Protein AF-0000000079819225 (afdb_homodimer)

Secondary structure (DSSP, 8-state):
-HHHHHHHHHHHHTSHHHHTS-HHHHHHHHHH-EEEEE-TT-EEE-TTPPP-EEEEEEESEEEEEETT----EEEETT-EESHHHHHH-PPP-EEEEESSSEEEEEEEHHHHHHHHHH-HHHHIIIIIHHHHHHHHH---GGGGG--EEEEEEESSTTS-HHHHHHHHHHHHGGGS-EEEE-HHHHHHHHT-TTGGG--TTSTTHHHHHHHHHHHHHH-SEEEEE--SS--HHHHHHHHH-SEEEEEEETTS--S--HHHHHHHH-TTGGGSEEEEEEEE-TT-SS---HHHHHTTS--SEEEEEETT-HHHHHHHHHHHTT-EEEEEE---GGGGGHHHHHHHHHHHTT----EEEEETHHHHHHHHHHTT--HHHHHHHHHHH-----B--TTS-SB--HHHHHHHHHHHTT-BGGGSSS-EEEEEEETTTTEEEEE-SSBHHHHHHHHT--TTTS--EEETTEEEEEGGGT-SS-HHHHHHSTTEEEEEEE---S--TT-------S---HHHHHHHHH-SS------SPPHHHHHHHHHHHHTHHHHHHHHHTSSEEE----TTS-TT-GGGHHHHHHHHHHHHHHHHHHS--HHHHSSTTS---/-HHHHHHHHHHHHTSHHHHTS-HHHHHHHHHH-EEEEE-TT-EEE-TTPPP-EEEEEEES-EEEEETT----EEE-TT-EESHHHHHH-PPP-EEEEESSSEEEEEEEHHHHHHHHHH-HHHHIIIIIHHHHHHHHH---GGGGG--EEEEEEESSTTS-HHHHHHHHHHHHGGGS-EEEE-HHHHHHHHT-TTGGG--TTSTTHHHHHHHHHHHHHH-SEEEEE--SS--HHHHHHHHH-SEEEEEEETTS--S--HHHHHHHH-TTGGGSEEEEEEEE-TT-SS---HHHHHTTS--SEEEEEETT-HHHHHHHHHHHTT-EEEEEE---GGGGGHHHHHHHHHHHTT----EEEEETHHHHHHHHHHTT--HHHHHHHHHHH-----B--TTS-SB--HHHHHHHHHHHTT-BGGGSSS-EEEEEEETTTTEEEEE-SSBHHHHHHHHT--TTTS--EEETTEEEEEGGGT-SS-HHHHHHSTTEEEEEEE------TT-------S---HHHHHHHHH-SS------SPPHHHHHHHHHHHHTHHHHHHHHHTSSEEE----TTS-TT-GGGHHHHHHHHHHHHHHHHHHS--HHHHSSTTS---

Solvent-accessible surface area (backbone atoms only — not comparable to full-atom values): 61076 Å² total; per-residue (Å²): 112,65,65,57,48,52,51,46,50,55,55,43,48,72,11,76,60,46,43,77,44,54,68,70,57,43,51,55,50,56,71,56,46,41,82,44,82,36,51,21,58,38,70,79,42,48,57,69,36,76,53,54,43,29,36,34,28,69,37,48,32,35,35,36,32,39,72,97,42,86,66,65,46,61,45,33,56,45,37,72,48,52,55,64,21,68,57,58,66,42,51,29,63,35,28,30,28,24,34,16,47,21,34,30,33,36,34,40,47,66,56,49,52,52,46,30,71,74,36,34,68,60,42,38,52,50,53,48,24,53,50,44,51,31,48,69,66,64,53,73,73,70,60,74,72,53,57,46,34,36,18,40,32,41,47,46,88,81,39,63,51,69,62,49,50,50,51,40,49,56,33,39,39,63,79,34,57,58,44,79,39,34,60,66,52,43,14,60,73,69,71,34,87,60,58,47,50,49,50,84,84,40,82,61,33,64,57,51,52,50,51,54,50,49,50,52,73,74,27,43,28,38,38,28,48,40,53,65,54,82,41,49,37,26,53,47,33,56,41,66,16,54,29,41,36,35,34,33,48,47,87,51,81,59,66,78,33,72,48,56,51,49,38,72,67,33,72,36,46,62,55,34,44,31,31,38,39,32,37,39,62,65,84,65,74,62,56,59,60,40,62,62,50,45,70,86,45,85,59,78,47,77,44,57,29,40,54,91,36,66,66,34,33,36,50,53,30,28,31,72,70,40,50,13,29,27,37,29,30,12,19,26,49,31,38,19,37,16,53,44,13,35,53,41,38,33,53,75,60,50,51,74,74,51,28,36,29,19,8,21,35,11,22,56,54,45,50,43,42,28,52,68,42,51,46,68,55,44,51,54,53,49,63,70,37,66,69,72,87,56,71,42,47,68,47,41,12,38,17,19,31,53,56,60,51,50,25,39,42,71,74,40,51,86,40,41,33,60,28,32,66,28,58,46,35,34,27,20,22,25,62,24,74,39,40,75,35,79,38,57,60,50,54,41,27,58,46,42,53,21,8,51,8,38,78,53,49,25,30,48,28,59,55,97,74,32,41,23,21,20,4,36,50,64,45,32,53,52,48,68,64,47,58,66,36,85,23,38,63,40,35,37,36,39,46,48,39,72,66,54,74,76,52,78,52,58,86,52,60,58,50,48,49,23,60,55,48,53,45,35,73,64,39,84,80,50,72,72,68,73,48,56,65,41,29,70,56,50,50,53,44,52,36,31,35,47,26,37,66,58,43,53,54,38,50,72,72,41,68,37,70,42,63,48,90,52,75,90,55,52,55,80,43,58,85,43,42,68,61,32,17,49,45,14,23,51,48,46,46,49,36,59,71,77,60,52,50,70,69,72,71,44,71,68,70,68,40,83,111,115,65,65,57,49,51,51,46,50,55,55,44,47,72,10,76,60,46,44,78,44,54,68,70,56,44,52,55,51,57,70,56,45,42,81,44,83,36,51,21,56,39,70,80,43,47,56,68,36,76,54,54,42,29,35,34,28,67,36,49,33,33,34,36,33,39,70,96,42,85,68,65,46,60,45,33,56,46,37,72,47,52,56,64,21,67,57,59,68,41,51,29,62,36,27,30,27,22,34,17,46,21,35,30,33,36,35,40,47,67,56,50,53,51,45,31,70,74,36,35,68,60,44,39,53,51,54,49,23,53,52,44,52,31,50,71,66,64,53,72,74,72,58,74,73,55,55,47,32,35,17,39,32,39,47,47,87,81,38,64,51,67,62,50,50,49,50,39,50,56,31,39,40,64,79,35,57,59,46,78,41,33,61,67,52,43,14,59,74,69,70,34,88,60,59,47,50,49,51,83,83,40,83,61,33,63,56,51,52,50,50,53,49,48,50,51,71,75,26,43,28,36,37,28,47,38,52,66,53,82,40,50,36,25,53,48,32,56,41,66,16,56,30,41,36,34,34,33,48,46,86,51,81,60,67,77,33,71,47,56,50,48,40,72,67,33,74,36,47,62,55,35,44,31,32,38,38,32,37,39,62,66,84,64,76,63,55,60,61,40,64,64,50,47,70,85,45,86,59,77,48,78,45,58,30,39,54,91,37,65,67,34,32,35,50,51,30,28,30,72,69,40,51,13,29,27,38,28,30,11,18,25,47,30,39,19,38,16,52,42,12,35,53,40,38,33,53,76,60,49,50,74,75,52,27,37,26,20,7,21,35,11,22,56,55,46,51,42,42,28,53,68,42,52,45,68,55,41,50,54,53,49,63,69,37,65,68,71,86,56,73,42,48,68,48,41,12,37,17,19,30,53,55,60,51,51,24,38,42,70,75,40,50,86,40,41,34,60,26,32,66,28,58,45,35,33,26,19,23,25,61,22,70,37,42,76,35,78,38,57,59,51,53,41,28,57,48,40,54,22,7,50,9,38,76,52,49,25,29,48,28,58,54,97,73,32,40,23,22,21,5,36,49,63,45,31,53,53,48,69,63,47,60,66,36,86,23,38,61,40,35,36,37,39,45,47,40,72,68,54,74,78,54,78,53,59,84,51,61,59,50,48,49,22,60,54,48,52,45,34,73,65,37,85,78,48,68,70,68,73,48,56,66,40,29,69,56,50,51,51,42,51,37,31,35,45,25,38,66,58,43,53,52,38,53,72,70,41,68,38,72,42,64,46,90,53,75,88,56,51,55,78,43,58,86,44,42,68,60,32,17,48,44,15,22,51,47,45,46,49,37,59,70,74,59,53,50,69,66,72,71,43,70,66,70,66,37,86,112

Sequence (1218 aa):
MTASTDRLHDLLRRTGVFGGLAPSVLDEVVAELELVPLDSGDIVMAVGEEPDALYVIVSGRLGISPAGDTNRISSGRGQTVGELGLLTGEPRTATVQALRDTLVARLSRDAFGALLRRHPEAMVQHFAAPIITRLRTGSDDADRTAGLVVALVPADATVPQRDVSEALVRALATFGPTVHLDRDRVDAQLGSSGIASITREDPRNDDLVLWLNEQEASDAIVCYEADPQLTPWTKRCLRQADLVLVVAAAESSPEPGPVERWLAEDPGSRRSDRAVLLIHPPGTAGARWTSRWTAPRDLRACYHARRGSDEDYLRVARLLTGHGVGLVLSGGGARALAHIGVIRALAEAGVPVDAVAAVSGGAIVAGLLAMGHDADAITARARAAIDRIDYTLPVHALTSGRNWTNSMRTLFGRTAIEDLWIPFTCHSANLSEGRAEVHASGSLMHAVRASTAIPGLLPPVFHDGDVLVDGGLVDNLPTARMRAMPGIERVIAVDVGSADPDWVVPPFDYSLSGWGSLWQRLSPWERTATSAPRLAETLMRSISITNTATTKDAAGRVDWYLRPPVEGFGLLDFAAIGELAAVGHASTREQLIETPPRFLATHALGSSLMTASTDRLHDLLRRTGVFGGLAPSVLDEVVAELELVPLDSGDIVMAVGEEPDALYVIVSGRLGISPAGDTNRISSGRGQTVGELGLLTGEPRTATVQALRDTLVARLSRDAFGALLRRHPEAMVQHFAAPIITRLRTGSDDADRTAGLVVALVPADATVPQRDVSEALVRALATFGPTVHLDRDRVDAQLGSSGIASITREDPRNDDLVLWLNEQEASDAIVCYEADPQLTPWTKRCLRQADLVLVVAAAESSPEPGPVERWLAEDPGSRRSDRAVLLIHPPGTAGARWTSRWTAPRDLRACYHARRGSDEDYLRVARLLTGHGVGLVLSGGGARALAHIGVIRALAEAGVPVDAVAAVSGGAIVAGLLAMGHDADAITARARAAIDRIDYTLPVHALTSGRNWTNSMRTLFGRTAIEDLWIPFTCHSANLSEGRAEVHASGSLMHAVRASTAIPGLLPPVFHDGDVLVDGGLVDNLPTARMRAMPGIERVIAVDVGSADPDWVVPPFDYSLSGWGSLWQRLSPWERTATSAPRLAETLMRSISITNTATTKDAAGRVDWYLRPPVEGFGLLDFAAIGELAAVGHASTREQLIETPPRFLATHALGSSL

Foldseek 3Di:
DVVVLVVQLVLQCPAPLLVPDDPVLSVLQSVQKDKDKDFFFDWPDAFPAFQWKKKAWSAAKKWKAFPPDPDIDMFGHRDMPRLVCLVPVDTDGIIIGGLFTTMMIIHTSVNLVVSCVVPVVSSCVRRVVVVVVCVVVVDPVRPQQQAFQEEEEEQAPPDPQVLLLVLLQVLLPLQWDEDEDEQVNLCVVVVHRCPLQDACPDPCNVVSVVVVRVVSVVIRYYYYYADNDDTSNNVVSLRRGLEYEYEYALVDQLDGGPSVVCLCPDSNSVRHAYEYEYEYEPPDQWFDNLCRNPVVDDHLYYAYDYPPDSVRSNLVSLLSSLNAEEEWQFDQFLLSLQVLLQQQQCVVLVNDHQEYEAFASVLLLRLLVQSPDHSVRSLVLLVVLDDDFAADPQPQARGACVSVLSSLCSRQPADWQSTGNHFYWYWWAWPPVGGIDIDRTGGSSLRNSLQNAQGRHHGWDDDPNTTIHHRLLPERTPLVVVVPRRSHDAYEYEDALADDPDDDFDDDDPDDDPVVQVCCVVPPPNVPRRSDDDPVRVSSVVSNVSCVVVVVVSQVPGQHYHYFPSNVDDSNPNVCSVVSNVSSNVRSNVCCPPPNGPVSVPCNSSGPD/DVVVLVVQLVLQCPAPLLVPDDPVLSVLQSVQKDKDKDFFFDWPDAFPAFQWKKKAWSAAKKWKAFPPDPDIDMFGHRDMPRLVCLVPVGTDGIIIGGLFTTMMIIHTSVNLVVSCVVPVVSSCVRRVVVVVVCVVVVDPVRPQQQAFQEEEEEQDPPDPQVQLLVLLQVLLPLQWFEDEDEQVVLCVVVVHRCPLQDACPDPCNVVSVVVVRVVSVVIRYYYYYADNDDTSNNVVSLRRGLEYEYEYALPDQLDGGPSVVCLCPDSNSVRHAYEYEYEYEPPDQWFDNLCRNPVVDDHLYYAYDYPPDSVRSNLVSLLSSLNAEEEWQFDQFLLSLQVLLQQQQCVVLVNDHQEYEAFASVLLLRLLVQSPDHSVRSLVLLVVLDDDFAADPQPQARGACPSVLSSLCSRQPADWQSTGNHFYWYWWAWPPVGGIDIDRTGGSSLRNSLQNAQGRHHGWDDDPRTTIHHRLQPERTPLVVVVPRRSHDAYEYEDALADDPDDDFDDDDPDDDPVVQVCCVVPPPNVPRRSDDDPVRVSSVVSNVSCVVVVVVSQVPGQHYHYFPSNVDDSNPNVCSVVSNVSSNVRSNVCCPPPNGPVSVPCNSSGPD

Nearest PDB structures (foldseek):
  8pd3-assembly1_A  TM=9.005E-01  e=4.973E-09  Strongylocentrotus purpuratus
  2ptm-assembly1_A  TM=9.177E-01  e=1.693E-08  Strongylocentrotus purpuratus
  3of1-assembly1_A  TM=8.190E-01  e=6.213E-09  Saccharomyces cerevisiae
  4ku7-assembly1_A  TM=9.312E-01  e=1.006E-07  Homo sapiens
  8jec-assembly1_D  TM=5.031E-01  e=6.810E-08  Arabidopsis thaliana

Radius of gyration: 35.1 Å; Cα contacts (8 Å, |Δi|>4): 2640; chains: 2; bounding box: 95×93×70 Å

pLDDT: mean 85.33, std 12.83, range [32.72, 98.62]

InterPro domains:
  IPR000595 Cyclic nucleotide-binding domain [PF00027] (38-119)
  IPR000595 Cyclic nucleotide-binding domain [PS50042] (17-116)
  IPR000595 Cyclic nucleotide-binding domain [SM00100] (17-131)
  IPR000595 Cyclic nucleotide-binding domain [cd00038] (17-125)
  IPR002641 Patatin-like phospholipase domain [PF01734] (327-479)
  IPR002641 Patatin-like phospholipase domain [PS51635] (327-483)
  IPR014710 RmlC-like jelly roll fold [G3DSA:2.60.120.10] (2-142)
  IPR016035 Acyl transferase/acyl hydrolase/lysophospholipase [SSF52151] (325-590)
  IPR018488 Cyclic nucleotide-binding, conserved site [PS00889] (81-98)
  IPR018490 Cyclic nucleotide-binding domain superfamily [SSF51206] (5-125)
  IPR050301 Neuropathy target esterase [PTHR14226] (75-592)
  IPR056556 Lysophospholipase NTE1-like, P-loop domain [PF24179] (150-297)

Structure (mmCIF, N/CA/C/O backbone):
data_AF-0000000079819225-model_v1
#
loop_
_entity.id
_entity.type
_entity.pdbx_description
1 polymer 'UPF0028 protein YchK'
#
loop_
_atom_site.group_PDB
_atom_site.id
_atom_site.type_symbol
_atom_site.label_atom_id
_atom_site.label_alt_id
_atom_site.label_comp_id
_atom_site.label_asym_id
_atom_site.label_entity_id
_atom_site.label_seq_id
_atom_site.pdbx_PDB_ins_code
_atom_site.Cartn_x
_atom_site.Cartn_y
_atom_site.Cartn_z
_atom_site.occupancy
_atom_site.B_iso_or_equiv
_atom_site.auth_seq_id
_atom_site.auth_comp_id
_atom_site.auth_asym_id
_atom_site.auth_atom_id
_atom_site.pdbx_PDB_model_num
ATOM 1 N N . MET A 1 1 ? -39.906 -32.312 -10.914 1 39.53 1 MET A N 1
ATOM 2 C CA . MET A 1 1 ? -39.938 -30.922 -10.492 1 39.53 1 MET A CA 1
ATOM 3 C C . MET A 1 1 ? -39.625 -30.797 -9.008 1 39.53 1 MET A C 1
ATOM 5 O O . MET A 1 1 ? -38.844 -29.922 -8.617 1 39.53 1 MET A O 1
ATOM 9 N N . THR A 1 2 ? -40.188 -31.891 -8.297 1 48.28 2 THR A N 1
ATOM 10 C CA . THR A 1 2 ? -40.031 -31.922 -6.844 1 48.28 2 THR A CA 1
ATOM 11 C C . THR A 1 2 ? -38.625 -32.344 -6.441 1 48.28 2 THR A C 1
ATOM 13 O O . THR A 1 2 ? -38.031 -31.766 -5.531 1 48.28 2 THR A O 1
ATOM 16 N N . ALA A 1 3 ? -38.094 -33.281 -7.188 1 51.16 3 ALA A N 1
ATOM 17 C CA . ALA A 1 3 ? -36.781 -33.781 -6.848 1 51.16 3 ALA A CA 1
ATOM 18 C C . ALA A 1 3 ? -35.688 -32.719 -7.094 1 51.16 3 ALA A C 1
ATOM 20 O O . ALA A 1 3 ? -34.781 -32.594 -6.301 1 51.16 3 ALA A O 1
ATOM 21 N N . SER A 1 4 ? -36.031 -31.953 -8.094 1 62.12 4 SER A N 1
ATOM 22 C CA . SER A 1 4 ? -35.094 -30.891 -8.43 1 62.12 4 SER A CA 1
ATOM 23 C C . SER A 1 4 ? -35.094 -29.797 -7.371 1 62.12 4 SER A C 1
ATOM 25 O O . SER A 1 4 ? -34.031 -29.297 -6.984 1 62.12 4 SER A O 1
ATOM 27 N N . THR A 1 5 ? -36.312 -29.609 -6.844 1 66.94 5 THR A N 1
ATOM 28 C CA . THR A 1 5 ? -36.438 -28.578 -5.828 1 66.94 5 THR A CA 1
ATOM 29 C C . THR A 1 5 ? -35.781 -29.016 -4.516 1 66.94 5 THR A C 1
ATOM 31 O O . THR A 1 5 ? -35.156 -28.219 -3.828 1 66.94 5 THR A O 1
ATOM 34 N N . ASP A 1 6 ? -36 -30.344 -4.258 1 73.62 6 ASP A N 1
ATOM 35 C CA . ASP A 1 6 ? -35.406 -30.875 -3.035 1 73.62 6 ASP A CA 1
ATOM 36 C C . ASP A 1 6 ? -33.875 -30.844 -3.109 1 73.62 6 ASP A C 1
ATOM 38 O O . ASP A 1 6 ? -33.188 -30.516 -2.131 1 73.62 6 ASP A O 1
ATOM 42 N N . ARG A 1 7 ? -33.438 -31.188 -4.281 1 73.69 7 ARG A N 1
ATOM 43 C CA . ARG A 1 7 ? -32 -31.172 -4.461 1 73.69 7 ARG A CA 1
ATOM 44 C C . ARG A 1 7 ? -31.453 -29.75 -4.359 1 73.69 7 ARG A C 1
ATOM 46 O O . ARG A 1 7 ? -30.391 -29.531 -3.771 1 73.69 7 ARG A O 1
ATOM 53 N N . LEU A 1 8 ? -32.281 -28.875 -4.816 1 73.5 8 LEU A N 1
ATOM 54 C CA . LEU A 1 8 ? -31.875 -27.469 -4.742 1 73.5 8 LEU A CA 1
ATOM 55 C C . LEU A 1 8 ? -31.844 -27 -3.293 1 73.5 8 LEU A C 1
ATOM 57 O O . LEU A 1 8 ? -30.906 -26.297 -2.889 1 73.5 8 LEU A O 1
ATOM 61 N N . HIS A 1 9 ? -32.875 -27.391 -2.6 1 76.69 9 HIS A N 1
ATOM 62 C CA . HIS A 1 9 ? -32.938 -27.031 -1.188 1 76.69 9 HIS A CA 1
ATOM 63 C C . HIS A 1 9 ? -31.734 -27.547 -0.425 1 76.69 9 HIS A C 1
ATOM 65 O O . HIS A 1 9 ? -31.125 -26.812 0.358 1 76.69 9 HIS A O 1
ATOM 71 N N . ASP A 1 10 ? -31.422 -28.672 -0.686 1 75.62 10 ASP A N 1
ATOM 72 C CA . ASP A 1 10 ? -30.297 -29.281 -0.003 1 75.62 10 ASP A CA 1
ATOM 73 C C . ASP A 1 10 ? -28.984 -28.594 -0.381 1 75.62 10 ASP A C 1
ATOM 75 O O . ASP A 1 10 ? -28.125 -28.359 0.473 1 75.62 10 ASP A O 1
ATOM 79 N N . LEU A 1 11 ? -28.922 -28.25 -1.575 1 73.69 11 LEU A N 1
ATOM 80 C CA . LEU A 1 11 ? -27.719 -27.578 -2.064 1 73.69 11 LEU A CA 1
ATOM 81 C C . LEU A 1 11 ? -27.562 -26.203 -1.429 1 73.69 11 LEU A C 1
ATOM 83 O O . LEU A 1 11 ? -26.453 -25.828 -1.021 1 73.69 11 LEU A O 1
ATOM 87 N N . LEU A 1 12 ? -28.656 -25.5 -1.232 1 75.06 12 LEU A N 1
ATOM 88 C CA . LEU A 1 12 ? -28.609 -24.141 -0.714 1 75.06 12 LEU A CA 1
ATOM 89 C C . LEU A 1 12 ? -28.359 -24.141 0.792 1 75.06 12 LEU A C 1
ATOM 91 O O . LEU A 1 12 ? -27.719 -23.234 1.319 1 75.06 12 LEU A O 1
ATOM 95 N N . ARG A 1 13 ? -28.844 -25.109 1.396 1 75.12 13 ARG A N 1
ATOM 96 C CA . ARG A 1 13 ? -28.656 -25.219 2.84 1 75.12 13 ARG A CA 1
ATOM 97 C C . ARG A 1 13 ? -27.188 -25.375 3.199 1 75.12 13 ARG A C 1
ATOM 99 O O . ARG A 1 13 ? -26.766 -25.047 4.312 1 75.12 13 ARG A O 1
ATOM 106 N N . ARG A 1 14 ? -26.5 -25.812 2.301 1 69.5 14 ARG A N 1
ATOM 107 C CA . ARG A 1 14 ? -25.094 -26.109 2.559 1 69.5 14 ARG A CA 1
ATOM 108 C C . ARG A 1 14 ? -24.219 -24.875 2.283 1 69.5 14 ARG A C 1
ATOM 110 O O . ARG A 1 14 ? -23.016 -24.891 2.543 1 69.5 14 ARG A O 1
ATOM 117 N N . THR A 1 15 ? -24.938 -23.859 1.882 1 67.38 15 THR A N 1
ATOM 118 C CA . THR A 1 15 ? -24.156 -22.656 1.596 1 67.38 15 THR A CA 1
ATOM 119 C C . THR A 1 15 ? -24.062 -21.766 2.832 1 67.38 15 THR A C 1
ATOM 121 O O . THR A 1 15 ? -24.906 -21.844 3.729 1 67.38 15 THR A O 1
ATOM 124 N N . GLY A 1 16 ? -22.938 -21.031 2.967 1 65.25 16 GLY A N 1
ATOM 125 C CA . GLY A 1 16 ? -22.734 -20.156 4.102 1 65.25 16 GLY A CA 1
ATOM 126 C C . GLY A 1 16 ? -23.797 -19.078 4.234 1 65.25 16 GLY A C 1
ATOM 127 O O . GLY A 1 16 ? -24.234 -18.766 5.348 1 65.25 16 GLY A O 1
ATOM 128 N N . VAL A 1 17 ? -24.297 -18.578 3.148 1 67.88 17 VAL A N 1
ATOM 129 C CA . VAL A 1 17 ? -25.234 -17.453 3.174 1 67.88 17 VAL A CA 1
ATOM 130 C C . VAL A 1 17 ? -26.609 -17.938 3.631 1 67.88 17 VAL A C 1
ATOM 132 O O . VAL A 1 17 ? -27.281 -17.266 4.426 1 67.88 17 VAL A O 1
ATOM 135 N N . PHE A 1 18 ? -27 -19.172 3.221 1 74.12 18 PHE A N 1
ATOM 136 C CA . PHE A 1 18 ? -28.359 -19.609 3.477 1 74.12 18 PHE A CA 1
ATOM 137 C C . PHE A 1 18 ? -28.406 -20.578 4.648 1 74.12 18 PHE A C 1
ATOM 139 O O . PHE A 1 18 ? -29.484 -20.812 5.219 1 74.12 18 PHE A O 1
ATOM 146 N N . GLY A 1 19 ? -27.156 -21.094 4.875 1 71.5 19 GLY A N 1
ATOM 147 C CA . GLY A 1 19 ? -27.109 -22.062 5.945 1 71.5 19 GLY A CA 1
ATOM 148 C C . GLY A 1 19 ? -27.531 -21.5 7.289 1 71.5 19 GLY A C 1
ATOM 149 O O . GLY A 1 19 ? -28.031 -22.234 8.148 1 71.5 19 GLY A O 1
ATOM 150 N N . GLY A 1 20 ? -27.438 -20.219 7.52 1 75 20 GLY A N 1
ATOM 151 C CA . GLY A 1 20 ? -27.766 -19.625 8.805 1 75 20 GLY A CA 1
ATOM 152 C C . GLY A 1 20 ? -29.203 -19.125 8.883 1 75 20 GLY A C 1
ATOM 153 O O . GLY A 1 20 ? -29.656 -18.688 9.945 1 75 20 GLY A O 1
ATOM 154 N N . LEU A 1 21 ? -29.953 -19.391 7.875 1 82.69 21 LEU A N 1
ATOM 155 C CA . LEU A 1 21 ? -31.344 -18.938 7.867 1 82.69 21 LEU A CA 1
ATOM 156 C C . LEU A 1 21 ? -32.25 -19.938 8.555 1 82.69 21 LEU A C 1
ATOM 158 O O . LEU A 1 21 ? -32.062 -21.156 8.438 1 82.69 21 LEU A O 1
ATOM 162 N N . ALA A 1 22 ? -33.25 -19.391 9.273 1 85.44 22 ALA A N 1
ATOM 163 C CA . ALA A 1 22 ? -34.281 -20.281 9.797 1 85.44 22 ALA A CA 1
ATOM 164 C C . ALA A 1 22 ? -34.969 -21.047 8.664 1 85.44 22 ALA A C 1
ATOM 166 O O . ALA A 1 22 ? -35.156 -20.516 7.57 1 85.44 22 ALA A O 1
ATOM 167 N N . PRO A 1 23 ? -35.25 -22.234 8.977 1 83.56 23 PRO A N 1
ATOM 168 C CA . PRO A 1 23 ? -35.844 -23.094 7.938 1 83.56 23 PRO A CA 1
ATOM 169 C C . PRO A 1 23 ? -37.062 -22.453 7.262 1 83.56 23 PRO A C 1
ATOM 171 O O . PRO A 1 23 ? -37.219 -22.562 6.043 1 83.56 23 PRO A O 1
ATOM 174 N N . SER A 1 24 ? -37.812 -21.75 8.031 1 86.44 24 SER A N 1
ATOM 175 C CA . SER A 1 24 ? -39 -21.125 7.453 1 86.44 24 SER A CA 1
ATOM 176 C C . SER A 1 24 ? -38.625 -20.016 6.492 1 86.44 24 SER A C 1
ATOM 178 O O . SER A 1 24 ? -39.25 -19.859 5.426 1 86.44 24 SER A O 1
ATOM 180 N N . VAL A 1 25 ? -37.656 -19.297 6.84 1 88 25 VAL A N 1
ATOM 181 C CA . VAL A 1 25 ? -37.188 -18.203 6 1 88 25 VAL A CA 1
ATOM 182 C C . VAL A 1 25 ? -36.531 -18.766 4.734 1 88 25 VAL A C 1
ATOM 184 O O . VAL A 1 25 ? -36.781 -18.25 3.635 1 88 25 VAL A O 1
ATOM 187 N N . LEU A 1 26 ? -35.781 -19.891 4.914 1 87.38 26 LEU A N 1
ATOM 188 C CA . LEU A 1 26 ? -35.125 -20.516 3.773 1 87.38 26 LEU A CA 1
ATOM 189 C C . LEU A 1 26 ? -36.156 -21.016 2.758 1 87.38 26 LEU A C 1
ATOM 191 O O . LEU A 1 26 ? -35.969 -20.859 1.55 1 87.38 26 LEU A O 1
ATOM 195 N N . ASP A 1 27 ? -37.219 -21.5 3.277 1 87.88 27 ASP A N 1
ATOM 196 C CA . ASP A 1 27 ? -38.281 -21.984 2.404 1 87.88 27 ASP A CA 1
ATOM 197 C C . ASP A 1 27 ? -38.844 -20.828 1.562 1 87.88 27 ASP A C 1
ATOM 199 O O . ASP A 1 27 ? -39.094 -21 0.366 1 87.88 27 ASP A O 1
ATOM 203 N N . GLU A 1 28 ? -38.938 -19.75 2.174 1 89.44 28 GLU A N 1
ATOM 204 C CA . GLU A 1 28 ? -39.469 -18.594 1.461 1 89.44 28 GLU A CA 1
ATOM 205 C C . GLU A 1 28 ? -38.5 -18.062 0.431 1 89.44 28 GLU A C 1
ATOM 207 O O . GLU A 1 28 ? -38.875 -17.641 -0.659 1 89.44 28 GLU A O 1
ATOM 212 N N . VAL A 1 29 ? -37.281 -18.141 0.804 1 88 29 VAL A N 1
ATOM 213 C CA . VAL A 1 29 ? -36.25 -17.688 -0.116 1 88 29 VAL A CA 1
ATOM 214 C C . VAL A 1 29 ? -36.219 -18.594 -1.34 1 88 29 VAL A C 1
ATOM 216 O O . VAL A 1 29 ? -36.188 -18.125 -2.477 1 88 29 VAL A O 1
ATOM 219 N N . VAL A 1 30 ? -36.25 -19.891 -1.117 1 85.56 30 VAL A N 1
ATOM 220 C CA . VAL A 1 30 ? -36.156 -20.891 -2.186 1 85.56 30 VAL A CA 1
ATOM 221 C C . VAL A 1 30 ? -37.344 -20.75 -3.131 1 85.56 30 VAL A C 1
ATOM 223 O O . VAL A 1 30 ? -37.188 -20.891 -4.348 1 85.56 30 VAL A O 1
ATOM 226 N N . ALA A 1 31 ? -38.375 -20.438 -2.533 1 88 31 ALA A N 1
ATOM 227 C CA . ALA A 1 31 ? -39.594 -20.281 -3.328 1 88 31 ALA A CA 1
ATOM 228 C C . ALA A 1 31 ? -39.5 -19.109 -4.305 1 88 31 ALA A C 1
ATOM 230 O O . ALA A 1 31 ? -40.156 -19.094 -5.34 1 88 31 ALA A O 1
ATOM 231 N N . GLU A 1 32 ? -38.625 -18.219 -3.998 1 90.44 32 GLU A N 1
ATOM 232 C CA . GLU A 1 32 ? -38.469 -17.031 -4.828 1 90.44 32 GLU A CA 1
ATOM 233 C C . GLU A 1 32 ? -37.344 -17.188 -5.832 1 90.44 32 GLU A C 1
ATOM 235 O O . GLU A 1 32 ? -37.188 -16.344 -6.73 1 90.44 32 GLU A O 1
ATOM 240 N N . LEU A 1 33 ? -36.594 -18.312 -5.758 1 89.62 33 LEU A N 1
ATOM 241 C CA . LEU A 1 33 ? -35.406 -18.453 -6.582 1 89.62 33 LEU A CA 1
ATOM 242 C C . LEU A 1 33 ? -35.75 -19.047 -7.941 1 89.62 33 LEU A C 1
ATOM 244 O O . LEU A 1 33 ? -36.625 -19.906 -8.039 1 89.62 33 LEU A O 1
ATOM 248 N N . GLU A 1 34 ? -35.062 -18.609 -8.984 1 90.25 34 GLU A N 1
ATOM 249 C CA . GLU A 1 34 ? -35.125 -19.156 -10.336 1 90.25 34 GLU A CA 1
ATOM 250 C C . GLU A 1 34 ? -33.812 -19.781 -10.75 1 90.25 34 GLU A C 1
ATOM 252 O O . GLU A 1 34 ? -32.781 -19.109 -10.742 1 90.25 34 GLU A O 1
ATOM 257 N N . LEU A 1 35 ? -33.844 -21.094 -11.203 1 87.12 35 LEU A N 1
ATOM 258 C CA . LEU A 1 35 ? -32.594 -21.734 -11.664 1 87.12 35 LEU A CA 1
ATOM 259 C C . LEU A 1 35 ? -32.281 -21.328 -13.102 1 87.12 35 LEU A C 1
ATOM 261 O O . LEU A 1 35 ? -33.156 -21.375 -13.969 1 87.12 35 LEU A O 1
ATOM 265 N N . VAL A 1 36 ? -31.094 -20.938 -13.281 1 91.25 36 VAL A N 1
ATOM 266 C CA . VAL A 1 36 ? -30.656 -20.453 -14.586 1 91.25 36 VAL A CA 1
ATOM 267 C C . VAL A 1 36 ? -29.375 -21.172 -15 1 91.25 36 VAL A C 1
ATOM 269 O O . VAL A 1 36 ? -28.297 -20.906 -14.43 1 91.25 36 VAL A O 1
ATOM 272 N N . PRO A 1 37 ? -29.469 -22.094 -15.984 1 88.31 37 PRO A N 1
ATOM 273 C CA . PRO A 1 37 ? -28.234 -22.672 -16.516 1 88.31 37 PRO A CA 1
ATOM 274 C C . PRO A 1 37 ? -27.438 -21.688 -17.375 1 88.31 37 PRO A C 1
ATOM 276 O O . PRO A 1 37 ? -28.031 -20.906 -18.141 1 88.31 37 PRO A O 1
ATOM 279 N N . LEU A 1 38 ? -26.141 -21.688 -17.172 1 89.94 38 LEU A N 1
ATOM 280 C CA . LEU A 1 38 ? -25.234 -20.828 -17.938 1 89.94 38 LEU A CA 1
ATOM 281 C C . LEU A 1 38 ? -24.188 -21.656 -18.672 1 89.94 38 LEU A C 1
ATOM 283 O O . LEU A 1 38 ? -23.578 -22.578 -18.094 1 89.94 38 LEU A O 1
ATOM 287 N N . ASP A 1 39 ? -24.016 -21.359 -19.953 1 84.88 39 ASP A N 1
ATOM 288 C CA . ASP A 1 39 ? -22.906 -21.953 -20.688 1 84.88 39 ASP A CA 1
ATOM 289 C C . ASP A 1 39 ? -21.609 -21.219 -20.391 1 84.88 39 ASP A C 1
ATOM 291 O O . ASP A 1 39 ? -21.625 -20.047 -19.984 1 84.88 39 ASP A O 1
ATOM 295 N N . SER A 1 40 ? -20.578 -21.969 -20.594 1 82.88 40 SER A N 1
ATOM 296 C CA . SER A 1 40 ? -19.281 -21.312 -20.469 1 82.88 40 SER A CA 1
ATOM 297 C C . SER A 1 40 ? -19.203 -20.062 -21.328 1 82.88 40 SER A C 1
ATOM 299 O O . SER A 1 40 ? -19.609 -20.078 -22.5 1 82.88 40 SER A O 1
ATOM 301 N N . GLY A 1 41 ? -18.828 -18.922 -20.672 1 82.81 41 GLY A N 1
ATOM 302 C CA . GLY A 1 41 ? -18.672 -17.672 -21.406 1 82.81 41 GLY A CA 1
ATOM 303 C C . GLY A 1 41 ? -19.859 -16.75 -21.266 1 82.81 41 GLY A C 1
ATOM 304 O O . GLY A 1 41 ? -19.766 -15.555 -21.578 1 82.81 41 GLY A O 1
ATOM 305 N N . ASP A 1 42 ? -20.938 -17.281 -20.859 1 90.25 42 ASP A N 1
ATOM 306 C CA . ASP A 1 42 ? -22.125 -16.453 -20.703 1 90.25 42 ASP A CA 1
ATOM 307 C C . ASP A 1 42 ? -21.891 -15.344 -19.672 1 90.25 42 ASP A C 1
ATOM 309 O O . ASP A 1 42 ? -21.266 -15.578 -18.641 1 90.25 42 ASP A O 1
ATOM 313 N N . ILE A 1 43 ? -22.344 -14.156 -20.016 1 92.12 43 ILE A N 1
ATOM 314 C CA . ILE A 1 43 ? -22.281 -13.023 -19.094 1 92.12 43 ILE A CA 1
ATOM 315 C C . ILE A 1 43 ? -23.531 -12.969 -18.234 1 92.12 43 ILE A C 1
ATOM 317 O O . ILE A 1 43 ? -24.656 -12.945 -18.766 1 92.12 43 ILE A O 1
ATOM 321 N N . VAL A 1 44 ? -23.375 -13.031 -16.938 1 94 44 VAL A N 1
ATOM 322 C CA . VAL A 1 44 ? -24.469 -12.977 -15.977 1 94 44 VAL A CA 1
ATOM 323 C C . VAL A 1 44 ? -24.875 -11.523 -15.727 1 94 44 VAL A C 1
ATOM 325 O O . VAL A 1 44 ? -26.062 -11.219 -15.609 1 94 44 VAL A O 1
ATOM 328 N N . MET A 1 45 ? -23.859 -10.711 -15.602 1 94.12 45 MET A N 1
ATOM 329 C CA . MET A 1 45 ? -24.062 -9.273 -15.398 1 94.12 45 MET A CA 1
ATOM 330 C C . MET A 1 45 ? -22.859 -8.484 -15.891 1 94.12 45 MET A C 1
ATOM 332 O O . MET A 1 45 ? -21.734 -9.008 -15.945 1 94.12 45 MET A O 1
ATOM 336 N N . ALA A 1 46 ? -23.094 -7.219 -16.266 1 94.25 46 ALA A N 1
ATOM 337 C CA . ALA A 1 46 ? -22.047 -6.355 -16.797 1 94.25 46 ALA A CA 1
ATOM 338 C C . ALA A 1 46 ? -21.953 -5.051 -16.016 1 94.25 46 ALA A C 1
ATOM 340 O O . ALA A 1 46 ? -22.953 -4.539 -15.523 1 94.25 46 ALA A O 1
ATOM 341 N N . VAL A 1 47 ? -20.781 -4.547 -15.953 1 92.44 47 VAL A N 1
ATOM 342 C CA . VAL A 1 47 ? -20.516 -3.287 -15.273 1 92.44 47 VAL A CA 1
ATOM 343 C C . VAL A 1 47 ? -21.422 -2.191 -15.82 1 92.44 47 VAL A C 1
ATOM 345 O O . VAL A 1 47 ? -21.625 -2.088 -17.031 1 92.44 47 VAL A O 1
ATOM 348 N N . GLY A 1 48 ? -21.984 -1.355 -14.867 1 93.38 48 GLY A N 1
ATOM 349 C CA . GLY A 1 48 ? -22.797 -0.209 -15.266 1 93.38 48 GLY A CA 1
ATOM 350 C C . GLY A 1 48 ? -24.281 -0.523 -15.367 1 93.38 48 GLY A C 1
ATOM 351 O O . GLY A 1 48 ? -25.109 0.385 -15.375 1 93.38 48 GLY A O 1
ATOM 352 N N . GLU A 1 49 ? -24.578 -1.8 -15.445 1 94.5 49 GLU A N 1
ATOM 353 C CA . GLU A 1 49 ? -25.984 -2.191 -15.523 1 94.5 49 GLU A CA 1
ATOM 354 C C . GLU A 1 49 ? -26.719 -1.925 -14.211 1 94.5 49 GLU A C 1
ATOM 356 O O . GLU A 1 49 ? -26.078 -1.86 -13.148 1 94.5 49 GLU A O 1
ATOM 361 N N . GLU A 1 50 ? -28 -1.714 -14.328 1 95.44 50 GLU A N 1
ATOM 362 C CA . GLU A 1 50 ? -28.828 -1.589 -13.133 1 95.44 50 GLU A CA 1
ATOM 363 C C . GLU A 1 50 ? -28.953 -2.928 -12.406 1 95.44 50 GLU A C 1
ATOM 365 O O . GLU A 1 50 ? -29.156 -3.965 -13.039 1 95.44 50 GLU A O 1
ATOM 370 N N . PRO A 1 51 ? -28.781 -2.854 -11.125 1 94 51 PRO A N 1
ATOM 371 C CA . PRO A 1 51 ? -28.906 -4.105 -10.383 1 94 51 PRO A CA 1
ATOM 372 C C . PRO A 1 51 ? -30.328 -4.645 -10.383 1 94 51 PRO A C 1
ATOM 374 O O . PRO A 1 51 ? -31.25 -3.992 -9.875 1 94 51 PRO A O 1
ATOM 377 N N . ASP A 1 52 ? -30.562 -5.84 -10.945 1 95 52 ASP A N 1
ATOM 378 C CA . ASP A 1 52 ? -31.906 -6.371 -11.07 1 95 52 ASP A CA 1
ATOM 379 C C . ASP A 1 52 ? -32.062 -7.672 -10.281 1 95 52 ASP A C 1
ATOM 381 O O . ASP A 1 52 ? -33.188 -8.133 -10.055 1 95 52 ASP A O 1
ATOM 385 N N . ALA A 1 53 ? -30.953 -8.25 -9.945 1 95.56 53 ALA A N 1
ATOM 386 C CA . ALA A 1 53 ? -31.031 -9.516 -9.227 1 95.56 53 ALA A CA 1
ATOM 387 C C . ALA A 1 53 ? -29.703 -9.828 -8.531 1 95.56 53 ALA A C 1
ATOM 389 O O . ALA A 1 53 ? -28.688 -9.195 -8.805 1 95.56 53 ALA A O 1
ATOM 390 N N . LEU A 1 54 ? -29.797 -10.727 -7.57 1 93.25 54 LEU A N 1
ATOM 391 C CA . LEU A 1 54 ? -28.594 -11.398 -7.074 1 93.25 54 LEU A CA 1
ATOM 392 C C . LEU A 1 54 ? -28.594 -12.875 -7.445 1 93.25 54 LEU A C 1
ATOM 394 O O . LEU A 1 54 ? -29.656 -13.43 -7.785 1 93.25 54 LEU A O 1
ATOM 398 N N . TYR A 1 55 ? -27.406 -13.484 -7.469 1 92.44 55 TYR A N 1
ATOM 399 C CA . TYR A 1 55 ? -27.266 -14.859 -7.91 1 92.44 55 TYR A CA 1
ATOM 400 C C . TYR A 1 55 ? -26.5 -15.688 -6.875 1 92.44 55 TYR A C 1
ATOM 402 O O . TYR A 1 55 ? -25.531 -15.211 -6.289 1 92.44 55 TYR A O 1
ATOM 410 N N . VAL A 1 56 ? -26.984 -16.906 -6.742 1 87.56 56 VAL A N 1
ATOM 411 C CA . VAL A 1 56 ? -26.281 -17.906 -5.945 1 87.56 56 VAL A CA 1
ATOM 412 C C . VAL A 1 56 ? -25.734 -19 -6.859 1 87.56 56 VAL A C 1
ATOM 414 O O . VAL A 1 56 ? -26.453 -19.562 -7.676 1 87.56 56 VAL A O 1
ATOM 417 N N . ILE A 1 57 ? -24.5 -19.312 -6.707 1 87.88 57 ILE A N 1
ATOM 418 C CA . ILE A 1 57 ? -23.891 -20.344 -7.539 1 87.88 57 ILE A CA 1
ATOM 419 C C . ILE A 1 57 ? -24.219 -21.734 -6.977 1 87.88 57 ILE A C 1
ATOM 421 O O . ILE A 1 57 ? -23.766 -22.078 -5.887 1 87.88 57 ILE A O 1
ATOM 425 N N . VAL A 1 58 ? -24.969 -22.406 -7.746 1 82.75 58 VAL A N 1
ATOM 426 C CA . VAL A 1 58 ? -25.344 -23.766 -7.336 1 82.75 58 VAL A CA 1
ATOM 427 C C . VAL A 1 58 ? -24.234 -24.75 -7.695 1 82.75 58 VAL A C 1
ATOM 429 O O . VAL A 1 58 ? -23.859 -25.594 -6.883 1 82.75 58 VAL A O 1
ATOM 432 N N . SER A 1 59 ? -23.766 -24.625 -8.906 1 82.25 59 SER A N 1
ATOM 433 C CA . SER A 1 59 ? -22.609 -25.375 -9.406 1 82.25 59 SER A CA 1
ATOM 434 C C . SER A 1 59 ? -21.859 -24.594 -10.477 1 82.25 59 SER A C 1
ATOM 436 O O . SER A 1 59 ? -22.422 -23.719 -11.125 1 82.25 59 SER A O 1
ATOM 438 N N . GLY A 1 60 ? -20.562 -25 -10.547 1 83.88 60 GLY A N 1
ATOM 439 C CA . GLY A 1 60 ? -19.75 -24.312 -11.523 1 83.88 60 GLY A CA 1
ATOM 440 C C . GLY A 1 60 ? -18.938 -23.172 -10.922 1 83.88 60 GLY A C 1
ATOM 441 O O . GLY A 1 60 ? -18.562 -23.219 -9.75 1 83.88 60 GLY A O 1
ATOM 442 N N . ARG A 1 61 ? -18.516 -22.266 -11.898 1 85.81 61 ARG A N 1
ATOM 443 C CA . ARG A 1 61 ? -17.625 -21.203 -11.484 1 85.81 61 ARG A CA 1
ATOM 444 C C . ARG A 1 61 ? -17.875 -19.922 -12.289 1 85.81 61 ARG A C 1
ATOM 446 O O . ARG A 1 61 ? -18.094 -19.984 -13.5 1 85.81 61 ARG A O 1
ATOM 453 N N . LEU A 1 62 ? -17.938 -18.859 -11.508 1 88.25 62 LEU A N 1
ATOM 454 C CA . LEU A 1 62 ? -18.109 -17.547 -12.133 1 88.25 62 LEU A CA 1
ATOM 455 C C . LEU A 1 62 ? -16.844 -16.703 -11.984 1 88.25 62 LEU A C 1
ATOM 457 O O . LEU A 1 62 ? -16.203 -16.734 -10.93 1 88.25 62 LEU A O 1
ATOM 461 N N . GLY A 1 63 ? -16.469 -16.078 -13.094 1 86.25 63 GLY A N 1
ATOM 462 C CA . GLY A 1 63 ? -15.406 -15.094 -13.039 1 86.25 63 GLY A CA 1
ATOM 463 C C . GLY A 1 63 ? -15.914 -13.68 -12.812 1 86.25 63 GLY A C 1
ATOM 464 O O . GLY A 1 63 ? -16.906 -13.266 -13.406 1 86.25 63 GLY A O 1
ATOM 465 N N . ILE A 1 64 ? -15.391 -12.984 -11.82 1 88.94 64 ILE A N 1
ATOM 466 C CA . ILE A 1 64 ? -15.781 -11.617 -11.484 1 88.94 64 ILE A CA 1
ATOM 467 C C . ILE A 1 64 ? -14.688 -10.648 -11.922 1 88.94 64 ILE A C 1
ATOM 469 O O . ILE A 1 64 ? -13.539 -10.742 -11.477 1 88.94 64 ILE A O 1
ATOM 473 N N . SER A 1 65 ? -14.977 -9.719 -12.812 1 87.69 65 SER A N 1
ATOM 474 C CA . SER A 1 65 ? -14.047 -8.711 -13.312 1 87.69 65 SER A CA 1
ATOM 475 C C . SER A 1 65 ? -14.531 -7.305 -12.969 1 87.69 65 SER A C 1
ATOM 477 O O . SER A 1 65 ? -15.398 -6.758 -13.648 1 87.69 65 SER A O 1
ATOM 479 N N . PRO A 1 66 ? -13.992 -6.762 -11.844 1 83.94 66 PRO A N 1
ATOM 480 C CA . PRO A 1 66 ? -14.391 -5.395 -11.5 1 83.94 66 PRO A CA 1
ATOM 481 C C . PRO A 1 66 ? -14.031 -4.379 -12.586 1 83.94 66 PRO A C 1
ATOM 483 O O . PRO A 1 66 ? -13.172 -4.652 -13.422 1 83.94 66 PRO A O 1
ATOM 486 N N . ALA A 1 67 ? -14.648 -3.287 -12.523 1 77.19 67 ALA A N 1
ATOM 487 C CA . ALA A 1 67 ? -14.359 -2.229 -13.492 1 77.19 67 ALA A CA 1
ATOM 488 C C . ALA A 1 67 ? -12.914 -1.757 -13.375 1 77.19 67 ALA A C 1
ATOM 490 O O . ALA A 1 67 ? -12.438 -1.451 -12.281 1 77.19 67 ALA A O 1
ATOM 491 N N . GLY A 1 68 ? -12.195 -1.7 -14.391 1 62.94 68 GLY A N 1
ATOM 492 C CA . GLY A 1 68 ? -10.852 -1.14 -14.438 1 62.94 68 GLY A CA 1
ATOM 493 C C . GLY A 1 68 ? -9.789 -2.104 -13.953 1 62.94 68 GLY A C 1
ATOM 494 O O . GLY A 1 68 ? -8.594 -1.774 -13.953 1 62.94 68 GLY A O 1
ATOM 495 N N . ASP A 1 69 ? -10.227 -3.186 -13.273 1 60.94 69 ASP A N 1
ATOM 496 C CA . ASP A 1 69 ? -9.242 -4.109 -12.711 1 60.94 69 ASP A CA 1
ATOM 497 C C . ASP A 1 69 ? -9.117 -5.363 -13.57 1 60.94 69 ASP A C 1
ATOM 499 O O . ASP A 1 69 ? -10.125 -5.891 -14.055 1 60.94 69 ASP A O 1
ATOM 503 N N . THR A 1 70 ? -7.895 -5.609 -13.867 1 55.59 70 THR A N 1
ATOM 504 C CA . THR A 1 70 ? -7.594 -6.785 -14.68 1 55.59 70 THR A CA 1
ATOM 505 C C . THR A 1 70 ? -7.586 -8.047 -13.82 1 55.59 70 THR A C 1
ATOM 507 O O . THR A 1 70 ? -7.57 -9.164 -14.344 1 55.59 70 THR A O 1
ATOM 510 N N . ASN A 1 71 ? -7.652 -7.754 -12.43 1 54.03 71 ASN A N 1
ATOM 511 C CA . ASN A 1 71 ? -7.547 -8.969 -11.625 1 54.03 71 ASN A CA 1
ATOM 512 C C . ASN A 1 71 ? -8.898 -9.656 -11.469 1 54.03 71 ASN A C 1
ATOM 514 O O . ASN A 1 71 ? -9.82 -9.094 -10.875 1 54.03 71 ASN A O 1
ATOM 518 N N . ARG A 1 72 ? -9.07 -10.742 -12.133 1 65.81 72 ARG A N 1
ATOM 519 C CA . ARG A 1 72 ? -10.297 -11.531 -12.055 1 65.81 72 ARG A CA 1
ATOM 520 C C . ARG A 1 72 ? -10.297 -12.414 -10.812 1 65.81 72 ARG A C 1
ATOM 522 O O . ARG A 1 72 ? -9.305 -13.086 -10.523 1 65.81 72 ARG A O 1
ATOM 529 N N . ILE A 1 73 ? -11.336 -12.148 -9.969 1 75.56 73 ILE A N 1
ATOM 530 C CA . ILE A 1 73 ? -11.578 -13.094 -8.891 1 75.56 73 ILE A CA 1
ATOM 531 C C . ILE A 1 73 ? -12.68 -14.07 -9.289 1 75.56 73 ILE A C 1
ATOM 533 O O . ILE A 1 73 ? -13.438 -13.812 -10.234 1 75.56 73 ILE A O 1
ATOM 537 N N . SER A 1 74 ? -12.594 -15.266 -8.898 1 81.56 74 SER A N 1
ATOM 538 C CA . SER A 1 74 ? -13.625 -16.234 -9.227 1 81.56 74 SER A CA 1
ATOM 539 C C . SER A 1 74 ? -14.438 -16.625 -7.996 1 81.56 74 SER A C 1
ATOM 541 O O . SER A 1 74 ? -13.969 -16.484 -6.867 1 81.56 74 SER A O 1
ATOM 543 N N . SER A 1 75 ? -15.648 -16.938 -8.242 1 82.88 75 SER A N 1
ATOM 544 C CA . SER A 1 75 ? -16.562 -17.438 -7.227 1 82.88 75 SER A CA 1
ATOM 545 C C . SER A 1 75 ? -17.125 -18.797 -7.602 1 82.88 75 SER A C 1
ATOM 547 O O . SER A 1 75 ? -17.375 -19.078 -8.773 1 82.88 75 SER A O 1
ATOM 549 N N . GLY A 1 76 ? -17.156 -19.578 -6.543 1 81.62 76 GLY A N 1
ATOM 550 C CA . GLY A 1 76 ? -17.625 -20.938 -6.789 1 81.62 76 GLY A CA 1
ATOM 551 C C . GLY A 1 76 ? -18.891 -21.281 -6.02 1 81.62 76 GLY A C 1
ATOM 552 O O . GLY A 1 76 ? -19.594 -20.391 -5.555 1 81.62 76 GLY A O 1
ATOM 553 N N . ARG A 1 77 ? -19.203 -22.516 -5.91 1 79.12 77 ARG A N 1
ATOM 554 C CA . ARG A 1 77 ? -20.422 -23.062 -5.336 1 79.12 77 ARG A CA 1
ATOM 555 C C . ARG A 1 77 ? -20.703 -22.469 -3.963 1 79.12 77 ARG A C 1
ATOM 557 O O . ARG A 1 77 ? -19.812 -22.391 -3.123 1 79.12 77 ARG A O 1
ATOM 564 N N . GLY A 1 78 ? -21.984 -22.031 -3.814 1 77.88 78 GLY A N 1
ATOM 565 C CA . GLY A 1 78 ? -22.422 -21.547 -2.516 1 77.88 78 GLY A CA 1
ATOM 566 C C . GLY A 1 78 ? -22.234 -20.047 -2.342 1 77.88 78 GLY A C 1
ATOM 567 O O . GLY A 1 78 ? -22.797 -19.453 -1.425 1 77.88 78 GLY A O 1
ATOM 568 N N . GLN A 1 79 ? -21.531 -19.5 -3.18 1 81.12 79 GLN A N 1
ATOM 569 C CA . GLN A 1 79 ? -21.281 -18.062 -3.076 1 81.12 79 GLN A CA 1
ATOM 570 C C . GLN A 1 79 ? -22.312 -17.266 -3.85 1 81.12 79 GLN A C 1
ATOM 572 O O . GLN A 1 79 ? -23.031 -17.797 -4.699 1 81.12 79 GLN A O 1
ATOM 577 N N . THR A 1 80 ? -22.438 -15.984 -3.438 1 86.06 80 THR A N 1
ATOM 578 C CA . THR A 1 80 ? -23.406 -15.094 -4.066 1 86.06 80 THR A CA 1
ATOM 579 C C . THR A 1 80 ? -22.703 -13.969 -4.812 1 86.06 80 THR A C 1
ATOM 581 O O . THR A 1 80 ? -21.578 -13.602 -4.473 1 86.06 80 THR A O 1
ATOM 584 N N . VAL A 1 81 ? -23.328 -13.539 -5.867 1 89.31 81 VAL A N 1
ATOM 585 C CA . VAL A 1 81 ? -22.828 -12.383 -6.605 1 89.31 81 VAL A CA 1
ATOM 586 C C . VAL A 1 81 ? -23.984 -11.43 -6.902 1 89.31 81 VAL A C 1
ATOM 588 O O . VAL A 1 81 ? -25.141 -11.852 -7.039 1 89.31 81 VAL A O 1
ATOM 591 N N . GLY A 1 82 ? -23.719 -10.102 -6.832 1 90.5 82 GLY A N 1
ATOM 592 C CA . GLY A 1 82 ? -24.688 -9.094 -7.242 1 90.5 82 GLY A CA 1
ATOM 593 C C . GLY A 1 82 ? -25.469 -8.516 -6.082 1 90.5 82 GLY A C 1
ATOM 594 O O . GLY A 1 82 ? -26.391 -7.727 -6.289 1 90.5 82 GLY A O 1
ATOM 595 N N . GLU A 1 83 ? -25.203 -8.789 -4.887 1 88.44 83 GLU A N 1
ATOM 596 C CA . GLU A 1 83 ? -25.953 -8.336 -3.721 1 88.44 83 GLU A CA 1
ATOM 597 C C . GLU A 1 83 ? -25.734 -6.852 -3.459 1 88.44 83 GLU A C 1
ATOM 599 O O . GLU A 1 83 ? -26.625 -6.16 -2.971 1 88.44 83 GLU A O 1
ATOM 604 N N . LEU A 1 84 ? -24.531 -6.422 -3.725 1 88.44 84 LEU A N 1
ATOM 605 C CA . LEU A 1 84 ? -24.141 -5.055 -3.396 1 88.44 84 LEU A CA 1
ATOM 606 C C . LEU A 1 84 ? -25.078 -4.051 -4.051 1 88.44 84 LEU A C 1
ATOM 608 O O . LEU A 1 84 ? -25.609 -3.156 -3.381 1 88.44 84 LEU A O 1
ATOM 612 N N . GLY A 1 85 ? -25.328 -4.184 -5.309 1 89.62 85 GLY A N 1
ATOM 613 C CA . GLY A 1 85 ? -26.188 -3.254 -6.031 1 89.62 85 GLY A CA 1
ATOM 614 C C . GLY A 1 85 ? -27.609 -3.217 -5.5 1 89.62 85 GLY A C 1
ATOM 615 O O . GLY A 1 85 ? -28.266 -2.176 -5.547 1 89.62 85 GLY A O 1
ATOM 616 N N . LEU A 1 86 ? -28.062 -4.309 -5 1 90.5 86 LEU A N 1
ATOM 617 C CA . LEU A 1 86 ? -29.422 -4.371 -4.473 1 90.5 86 LEU A CA 1
ATOM 618 C C . LEU A 1 86 ? -29.516 -3.623 -3.146 1 90.5 86 LEU A C 1
ATOM 620 O O . LEU A 1 86 ? -30.578 -3.07 -2.822 1 90.5 86 LEU A O 1
ATOM 624 N N . LEU A 1 87 ? -28.453 -3.59 -2.447 1 88.75 87 LEU A N 1
ATOM 625 C CA . LEU A 1 87 ? -28.438 -2.947 -1.136 1 88.75 87 LEU A CA 1
ATOM 626 C C . LEU A 1 87 ? -28.172 -1.453 -1.263 1 88.75 87 LEU A C 1
ATOM 628 O O . LEU A 1 87 ? -28.766 -0.644 -0.555 1 88.75 87 LEU A O 1
ATOM 632 N N . THR A 1 88 ? -27.312 -1.053 -2.127 1 89.19 88 THR A N 1
ATOM 633 C CA . THR A 1 88 ? -26.859 0.331 -2.195 1 89.19 88 THR A CA 1
ATOM 634 C C . THR A 1 88 ? -27.609 1.097 -3.277 1 89.19 88 THR A C 1
ATOM 636 O O . THR A 1 88 ? -27.641 2.33 -3.27 1 89.19 88 THR A O 1
ATOM 639 N N . GLY A 1 89 ? -28.156 0.386 -4.184 1 88.69 89 GLY A N 1
ATOM 640 C CA . GLY A 1 89 ? -28.812 1.03 -5.305 1 88.69 89 GLY A CA 1
ATOM 641 C C . GLY A 1 89 ? -27.859 1.494 -6.383 1 88.69 89 GLY A C 1
ATOM 642 O O . GLY A 1 89 ? -28.281 2.062 -7.395 1 88.69 89 GLY A O 1
ATOM 643 N N . GLU A 1 90 ? -26.625 1.219 -6.223 1 89.75 90 GLU A N 1
ATOM 644 C CA . GLU A 1 90 ? -25.609 1.604 -7.207 1 89.75 90 GLU A CA 1
ATOM 645 C C . GLU A 1 90 ? -25.594 0.637 -8.383 1 89.75 90 GLU A C 1
ATOM 647 O O . GLU A 1 90 ? -25.969 -0.53 -8.25 1 89.75 90 GLU A O 1
ATOM 652 N N . PRO A 1 91 ? -25.172 1.13 -9.516 1 93.31 91 PRO A N 1
ATOM 653 C CA . PRO A 1 91 ? -25.016 0.226 -10.656 1 93.31 91 PRO A CA 1
ATOM 654 C C . PRO A 1 91 ? -23.969 -0.864 -10.406 1 93.31 91 PRO A C 1
ATOM 656 O O . PRO A 1 91 ? -23.172 -0.759 -9.469 1 93.31 91 PRO A O 1
ATOM 659 N N . ARG A 1 92 ? -24.125 -1.988 -11.312 1 94.06 92 ARG A N 1
ATOM 660 C CA . ARG A 1 92 ? -23.188 -3.104 -11.172 1 94.06 92 ARG A CA 1
ATOM 661 C C . ARG A 1 92 ? -21.75 -2.617 -11.211 1 94.06 92 ARG A C 1
ATOM 663 O O . ARG A 1 92 ? -21.391 -1.792 -12.055 1 94.06 92 ARG A O 1
ATOM 670 N N . THR A 1 93 ? -21 -3.098 -10.32 1 88.44 93 THR A N 1
ATOM 671 C CA . THR A 1 93 ? -19.625 -2.633 -10.172 1 88.44 93 THR A CA 1
ATOM 672 C C . THR A 1 93 ? -18.641 -3.613 -10.828 1 88.44 93 THR A C 1
ATOM 674 O O . THR A 1 93 ? -17.453 -3.328 -10.938 1 88.44 93 THR A O 1
A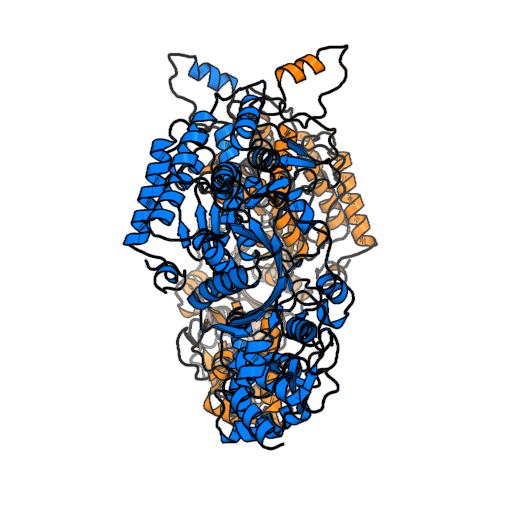TOM 677 N N . ALA A 1 94 ? -19.078 -4.836 -11.273 1 90.06 94 ALA A N 1
ATOM 678 C CA . ALA A 1 94 ? -18.234 -5.848 -11.891 1 90.06 94 ALA A CA 1
ATOM 679 C C . ALA A 1 94 ? -19 -6.637 -12.945 1 90.06 94 ALA A C 1
ATOM 681 O O . ALA A 1 94 ? -20.219 -6.758 -12.883 1 90.06 94 ALA A O 1
ATOM 682 N N . THR A 1 95 ? -18.219 -7.082 -13.922 1 92.25 95 THR A N 1
ATOM 683 C CA . THR A 1 95 ? -18.766 -8.031 -14.883 1 92.25 95 THR A CA 1
ATOM 684 C C . THR A 1 95 ? -18.547 -9.469 -14.414 1 92.25 95 THR A C 1
ATOM 686 O O . THR A 1 95 ? -17.453 -9.828 -13.969 1 92.25 95 THR A O 1
ATOM 689 N N . VAL A 1 96 ? -19.656 -10.227 -14.383 1 92.75 96 VAL A N 1
ATOM 690 C CA . VAL A 1 96 ? -19.594 -11.609 -13.938 1 92.75 96 VAL A CA 1
ATOM 691 C C . VAL A 1 96 ? -19.906 -12.547 -15.102 1 92.75 96 VAL A C 1
ATOM 693 O O . VAL A 1 96 ? -20.922 -12.383 -15.781 1 92.75 96 VAL A O 1
ATOM 696 N N . GLN A 1 97 ? -18.969 -13.492 -15.359 1 90.69 97 GLN A N 1
ATOM 697 C CA . GLN A 1 97 ? -19.078 -14.422 -16.484 1 90.69 97 GLN A CA 1
ATOM 698 C C . GLN A 1 97 ? -18.844 -15.859 -16.016 1 90.69 97 GLN A C 1
ATOM 700 O O . GLN A 1 97 ? -18.031 -16.109 -15.117 1 90.69 97 GLN A O 1
ATOM 705 N N . ALA A 1 98 ? -19.578 -16.797 -16.719 1 90.12 98 ALA A N 1
ATOM 706 C CA . ALA A 1 98 ? -19.375 -18.219 -16.422 1 90.12 98 ALA A CA 1
ATOM 707 C C . ALA A 1 98 ? -18.047 -18.703 -16.984 1 90.12 98 ALA A C 1
ATOM 709 O O . ALA A 1 98 ? -17.781 -18.562 -18.188 1 90.12 98 ALA A O 1
ATOM 710 N N . LEU A 1 99 ? -17.25 -19.281 -16.141 1 83.19 99 LEU A N 1
ATOM 711 C CA . LEU A 1 99 ? -15.945 -19.781 -16.578 1 83.19 99 LEU A CA 1
ATOM 712 C C . LEU A 1 99 ? -16.062 -21.188 -17.141 1 83.19 99 LEU A C 1
ATOM 714 O O . LEU A 1 99 ? -15.172 -21.656 -17.859 1 83.19 99 LEU A O 1
ATOM 718 N N . ARG A 1 100 ? -17.109 -21.844 -16.797 1 83.06 100 ARG A N 1
ATOM 719 C CA . ARG A 1 100 ? -17.547 -23.156 -17.297 1 83.06 100 ARG A CA 1
ATOM 720 C C . ARG A 1 100 ? -19.062 -23.297 -17.219 1 83.06 100 ARG A C 1
ATOM 722 O O . ARG A 1 100 ? -19.766 -22.328 -16.891 1 83.06 100 ARG A O 1
ATOM 729 N N . ASP A 1 101 ? -19.484 -24.438 -17.656 1 85.12 101 ASP A N 1
ATOM 730 C CA . ASP A 1 101 ? -20.922 -24.656 -17.469 1 85.12 101 ASP A CA 1
ATOM 731 C C . ASP A 1 101 ? -21.297 -24.5 -15.992 1 85.12 101 ASP A C 1
ATOM 733 O O . ASP A 1 101 ? -20.688 -25.109 -15.117 1 85.12 101 ASP A O 1
ATOM 737 N N . THR A 1 102 ? -22.25 -23.5 -15.758 1 87.94 102 THR A N 1
ATOM 738 C CA . THR A 1 102 ? -22.609 -23.078 -14.398 1 87.94 102 THR A CA 1
ATOM 739 C C . THR A 1 102 ? -24.125 -23.062 -14.219 1 87.94 102 THR A C 1
ATOM 741 O O . THR A 1 102 ? -24.859 -22.734 -15.148 1 87.94 102 THR A O 1
ATOM 744 N N . LEU A 1 103 ? -24.547 -23.5 -13.07 1 86.88 103 LEU A N 1
ATOM 745 C CA . LEU A 1 103 ? -25.938 -23.375 -12.656 1 86.88 103 LEU A CA 1
ATOM 746 C C . LEU A 1 103 ? -26.078 -22.359 -11.516 1 86.88 103 LEU A C 1
ATOM 748 O O . LEU A 1 103 ? -25.438 -22.516 -10.477 1 86.88 103 LEU A O 1
ATOM 752 N N . VAL A 1 104 ? -26.906 -21.312 -11.75 1 90.81 104 VAL A N 1
ATOM 753 C CA . VAL A 1 104 ? -27.094 -20.312 -10.711 1 90.81 104 VAL A CA 1
ATOM 754 C C . VAL A 1 104 ? -28.562 -20.219 -10.336 1 90.81 104 VAL A C 1
ATOM 756 O O . VAL A 1 104 ? -29.438 -20.578 -11.125 1 90.81 104 VAL A O 1
ATOM 759 N N . ALA A 1 105 ? -28.781 -19.812 -9.086 1 89 105 ALA A N 1
ATOM 760 C CA . ALA A 1 105 ? -30.109 -19.422 -8.625 1 89 105 ALA A CA 1
ATOM 761 C C . ALA A 1 105 ? -30.266 -17.906 -8.586 1 89 105 ALA A C 1
ATOM 763 O O . ALA A 1 105 ? -29.5 -17.219 -7.914 1 89 105 ALA A O 1
ATOM 764 N N . ARG A 1 106 ? -31.188 -17.422 -9.25 1 93.94 106 ARG A N 1
ATOM 765 C CA . ARG A 1 106 ? -31.422 -15.984 -9.398 1 93.94 106 ARG A CA 1
ATOM 766 C C . ARG A 1 106 ? -32.531 -15.508 -8.445 1 93.94 106 ARG A C 1
ATOM 768 O O . ARG A 1 106 ? -33.594 -16.125 -8.352 1 93.94 106 ARG A O 1
ATOM 775 N N . LEU A 1 107 ? -32.25 -14.453 -7.652 1 92.75 107 LEU A N 1
ATOM 776 C CA . LEU A 1 107 ? -33.219 -13.742 -6.828 1 92.75 107 LEU A CA 1
ATOM 777 C C . LEU A 1 107 ? -33.438 -12.32 -7.34 1 92.75 107 LEU A C 1
ATOM 779 O O . LEU A 1 107 ? -32.562 -11.477 -7.23 1 92.75 107 LEU A O 1
ATOM 783 N N . SER A 1 108 ? -34.594 -12.023 -7.809 1 95.25 108 SER A N 1
ATOM 784 C CA . SER A 1 108 ? -34.906 -10.727 -8.414 1 95.25 108 SER A CA 1
ATOM 785 C C . SER A 1 108 ? -34.906 -9.617 -7.363 1 95.25 108 SER A C 1
ATOM 787 O O . SER A 1 108 ? -35.031 -9.883 -6.168 1 95.25 108 SER A O 1
ATOM 789 N N . ARG A 1 109 ? -34.75 -8.398 -7.879 1 94.81 109 ARG A N 1
ATOM 790 C CA . ARG A 1 109 ? -34.812 -7.219 -7.02 1 94.81 109 ARG A CA 1
ATOM 791 C C . ARG A 1 109 ? -36.125 -7.16 -6.25 1 94.81 109 ARG A C 1
ATOM 793 O O . ARG A 1 109 ? -36.125 -6.887 -5.047 1 94.81 109 ARG A O 1
ATOM 800 N N . ASP A 1 110 ? -37.188 -7.418 -6.848 1 94.94 110 ASP A N 1
ATOM 801 C CA . ASP A 1 110 ? -38.5 -7.375 -6.223 1 94.94 110 ASP A CA 1
ATOM 802 C C . ASP A 1 110 ? -38.656 -8.445 -5.145 1 94.94 110 ASP A C 1
ATOM 804 O O . ASP A 1 110 ? -39.188 -8.188 -4.062 1 94.94 110 ASP A O 1
ATOM 808 N N . ALA A 1 111 ? -38.156 -9.609 -5.488 1 94.25 111 ALA A N 1
ATOM 809 C CA . ALA A 1 111 ? -38.188 -10.688 -4.508 1 94.25 111 ALA A CA 1
ATOM 810 C C . ALA A 1 111 ? -37.312 -10.367 -3.297 1 94.25 111 ALA A C 1
ATOM 812 O O . ALA A 1 111 ? -37.688 -10.648 -2.158 1 94.25 111 ALA A O 1
ATOM 813 N N . PHE A 1 112 ? -36.25 -9.805 -3.525 1 92.88 112 PHE A N 1
ATOM 814 C CA . PHE A 1 112 ? -35.344 -9.398 -2.445 1 92.88 112 PHE A CA 1
ATOM 815 C C . PHE A 1 112 ? -36.031 -8.375 -1.541 1 92.88 112 PHE A C 1
ATOM 817 O O . PHE A 1 112 ? -35.969 -8.5 -0.315 1 92.88 112 PHE A O 1
ATOM 824 N N . GLY A 1 113 ? -36.562 -7.371 -2.201 1 92.81 113 GLY A N 1
ATOM 825 C CA . GLY A 1 113 ? -37.281 -6.363 -1.446 1 92.81 113 GLY A CA 1
ATOM 826 C C . GLY A 1 113 ? -38.406 -6.941 -0.603 1 92.81 113 GLY A C 1
ATOM 827 O O . GLY A 1 113 ? -38.594 -6.547 0.553 1 92.81 113 GLY A O 1
ATOM 828 N N . ALA A 1 114 ? -39.125 -7.844 -1.147 1 94.31 114 ALA A N 1
ATOM 829 C CA . ALA A 1 114 ? -40.219 -8.484 -0.428 1 94.31 114 ALA A CA 1
ATOM 830 C C . ALA A 1 114 ? -39.719 -9.266 0.78 1 94.31 114 ALA A C 1
ATOM 832 O O . ALA A 1 114 ? -40.281 -9.195 1.864 1 94.31 114 ALA A O 1
ATOM 833 N N . LEU A 1 115 ? -38.656 -9.906 0.546 1 92.12 115 LEU A N 1
ATOM 834 C CA . LEU A 1 115 ? -38.062 -10.672 1.633 1 92.12 115 LEU A CA 1
ATOM 835 C C . LEU A 1 115 ? -37.531 -9.758 2.723 1 92.12 115 LEU A C 1
ATOM 837 O O . LEU A 1 115 ? -37.625 -10.055 3.912 1 92.12 115 LEU A O 1
ATOM 841 N N . LEU A 1 116 ? -37 -8.633 2.35 1 92 116 LEU A N 1
ATOM 842 C CA . LEU A 1 116 ? -36.469 -7.656 3.297 1 92 116 LEU A CA 1
ATOM 843 C C . LEU A 1 116 ? -37.594 -7.086 4.164 1 92 116 LEU A C 1
ATOM 845 O O . LEU A 1 116 ? -37.406 -6.902 5.371 1 92 116 LEU A O 1
ATOM 849 N N . ARG A 1 117 ? -38.688 -6.859 3.551 1 93.75 117 ARG A N 1
ATOM 850 C CA . ARG A 1 117 ? -39.844 -6.328 4.285 1 93.75 117 ARG A CA 1
ATOM 851 C C . ARG A 1 117 ? -40.375 -7.359 5.27 1 93.75 117 ARG A C 1
ATOM 853 O O . ARG A 1 117 ? -40.781 -7.012 6.383 1 93.75 117 ARG A O 1
ATOM 860 N N . ARG A 1 118 ? -40.281 -8.602 4.887 1 93.19 118 ARG A N 1
ATOM 861 C CA . ARG A 1 118 ? -40.875 -9.656 5.711 1 93.19 118 ARG A CA 1
ATOM 862 C C . ARG A 1 118 ? -39.906 -10.086 6.812 1 93.19 118 ARG A C 1
ATOM 864 O O . ARG A 1 118 ? -40.344 -10.406 7.922 1 93.19 118 ARG A O 1
ATOM 871 N N . HIS A 1 119 ? -38.688 -10.102 6.434 1 92.25 119 HIS A N 1
ATOM 872 C CA . HIS A 1 119 ? -37.688 -10.594 7.363 1 92.25 119 HIS A CA 1
ATOM 873 C C . HIS A 1 119 ? -36.5 -9.656 7.418 1 92.25 119 HIS A C 1
ATOM 875 O O . HIS A 1 119 ? -35.375 -10.062 7.113 1 92.25 119 HIS A O 1
ATOM 881 N N . PRO A 1 120 ? -36.688 -8.422 7.949 1 91.62 120 PRO A N 1
ATOM 882 C CA . PRO A 1 120 ? -35.625 -7.418 7.871 1 91.62 120 PRO A CA 1
ATOM 883 C C . PRO A 1 120 ? -34.375 -7.824 8.633 1 91.62 120 PRO A C 1
ATOM 885 O O . PRO A 1 120 ? -33.281 -7.691 8.117 1 91.62 120 PRO A O 1
ATOM 888 N N . GLU A 1 121 ? -34.5 -8.375 9.812 1 89.25 121 GLU A N 1
ATOM 889 C CA . GLU A 1 121 ? -33.312 -8.734 10.617 1 89.25 121 GLU A CA 1
ATOM 890 C C . GLU A 1 121 ? -32.5 -9.844 9.953 1 89.25 121 GLU A C 1
ATOM 892 O O . GLU A 1 121 ? -31.281 -9.781 9.891 1 89.25 121 GLU A O 1
ATOM 897 N N . ALA A 1 122 ? -33.219 -10.789 9.469 1 87.88 122 ALA A N 1
ATOM 898 C CA . ALA A 1 122 ? -32.562 -11.914 8.812 1 87.88 122 ALA A CA 1
ATOM 899 C C . ALA A 1 122 ? -31.828 -11.461 7.543 1 87.88 122 ALA A C 1
ATOM 901 O O . ALA A 1 122 ? -30.703 -11.875 7.277 1 87.88 122 ALA A O 1
ATOM 902 N N . MET A 1 123 ? -32.531 -10.625 6.863 1 87.31 123 MET A N 1
ATOM 903 C CA . MET A 1 123 ? -31.969 -10.18 5.586 1 87.31 123 MET A CA 1
ATOM 904 C C . MET A 1 123 ? -30.719 -9.32 5.809 1 87.31 123 MET A C 1
ATOM 906 O O . MET A 1 123 ? -29.734 -9.445 5.074 1 87.31 123 MET A O 1
ATOM 910 N N . VAL A 1 124 ? -30.797 -8.484 6.762 1 88.56 124 VAL A N 1
ATOM 911 C CA . VAL A 1 124 ? -29.656 -7.637 7.07 1 88.56 124 VAL A CA 1
ATOM 912 C C . VAL A 1 124 ? -28.5 -8.5 7.586 1 88.56 124 VAL A C 1
ATOM 914 O O . VAL A 1 124 ? -27.359 -8.336 7.156 1 88.56 124 VAL A O 1
ATOM 917 N N . GLN A 1 125 ? -28.766 -9.453 8.375 1 85.69 125 GLN A N 1
ATOM 918 C CA . GLN A 1 125 ? -27.75 -10.297 9 1 85.69 125 GLN A CA 1
ATOM 919 C C . GLN A 1 125 ? -27.062 -11.188 7.965 1 85.69 125 GLN A C 1
ATOM 921 O O . GLN A 1 125 ? -25.875 -11.484 8.086 1 85.69 125 GLN A O 1
ATOM 926 N N . HIS A 1 126 ? -27.781 -11.531 6.961 1 83.31 126 HIS A N 1
ATOM 927 C CA . HIS A 1 126 ? -27.234 -12.562 6.082 1 83.31 126 HIS A CA 1
ATOM 928 C C . HIS A 1 126 ? -26.781 -11.969 4.75 1 83.31 126 HIS A C 1
ATOM 930 O O . HIS A 1 126 ? -26.062 -12.617 3.988 1 83.31 126 HIS A O 1
ATOM 936 N N . PHE A 1 127 ? -27.172 -10.766 4.52 1 83.06 127 PHE A N 1
ATOM 937 C CA . PHE A 1 127 ? -26.781 -10.195 3.238 1 83.06 127 PHE A CA 1
ATOM 938 C C . PHE A 1 127 ? -25.969 -8.922 3.436 1 83.06 127 PHE A C 1
ATOM 940 O O . PHE A 1 127 ? -24.906 -8.758 2.838 1 83.06 127 PHE A O 1
ATOM 947 N N . ALA A 1 128 ? -26.406 -8.078 4.289 1 85.75 128 ALA A N 1
ATOM 948 C CA . ALA A 1 128 ? -25.719 -6.805 4.496 1 85.75 128 ALA A CA 1
ATOM 949 C C . ALA A 1 128 ? -24.5 -6.984 5.402 1 85.75 128 ALA A C 1
ATOM 951 O O . ALA A 1 128 ? -23.406 -6.551 5.066 1 85.75 128 ALA A O 1
ATOM 952 N N . ALA A 1 129 ? -24.703 -7.656 6.5 1 86.94 129 ALA A N 1
ATOM 953 C CA . ALA A 1 129 ? -23.656 -7.785 7.52 1 86.94 129 ALA A CA 1
ATOM 954 C C . ALA A 1 129 ? -22.422 -8.469 6.953 1 86.94 129 ALA A C 1
ATOM 956 O O . ALA A 1 129 ? -21.297 -7.98 7.137 1 86.94 129 ALA A O 1
ATOM 957 N N . PRO A 1 130 ? -22.594 -9.508 6.223 1 82.31 130 PRO A N 1
ATOM 958 C CA . PRO A 1 130 ? -21.406 -10.156 5.68 1 82.31 130 PRO A CA 1
ATOM 959 C C . PRO A 1 130 ? -20.641 -9.266 4.695 1 82.31 130 PRO A C 1
ATOM 961 O O . PRO A 1 130 ? -19.406 -9.328 4.625 1 82.31 130 PRO A O 1
ATOM 964 N N . ILE A 1 131 ? -21.359 -8.461 3.93 1 83.69 131 ILE A N 1
ATOM 965 C CA . ILE A 1 131 ? -20.719 -7.531 3.004 1 83.69 131 ILE A CA 1
ATOM 966 C C . ILE A 1 131 ? -19.891 -6.52 3.783 1 83.69 131 ILE A C 1
ATOM 968 O O . ILE A 1 131 ? -18.734 -6.25 3.43 1 83.69 131 ILE A O 1
ATOM 972 N N . ILE A 1 132 ? -20.438 -6.059 4.797 1 85.44 132 ILE A N 1
ATOM 973 C CA . ILE A 1 132 ? -19.781 -5.062 5.637 1 85.44 132 ILE A CA 1
ATOM 974 C C . ILE A 1 132 ? -18.531 -5.664 6.266 1 85.44 132 ILE A C 1
ATOM 976 O O . ILE A 1 132 ? -17.453 -5.062 6.211 1 85.44 132 ILE A O 1
ATOM 980 N N . THR A 1 133 ? -18.672 -6.781 6.781 1 83.69 133 THR A N 1
ATOM 981 C CA . THR A 1 133 ? -17.547 -7.445 7.434 1 83.69 133 THR A CA 1
ATOM 982 C C . THR A 1 133 ? -16.438 -7.75 6.426 1 83.69 133 THR A C 1
ATOM 984 O O . THR A 1 133 ? -15.266 -7.527 6.703 1 83.69 133 THR A O 1
ATOM 987 N N . ARG A 1 134 ? -16.875 -8.172 5.297 1 80 134 ARG A N 1
ATOM 988 C CA . ARG A 1 134 ? -15.906 -8.5 4.254 1 80 134 ARG A CA 1
ATOM 989 C C . ARG A 1 134 ? -15.156 -7.254 3.793 1 80 134 ARG A C 1
ATOM 991 O O . ARG A 1 134 ? -13.938 -7.289 3.613 1 80 134 ARG A O 1
ATOM 998 N N . LEU A 1 135 ? -15.852 -6.223 3.574 1 81 135 LEU A N 1
ATOM 999 C CA . LEU A 1 135 ? -15.242 -4.98 3.117 1 81 135 LEU A CA 1
ATOM 1000 C C . LEU A 1 135 ? -14.328 -4.398 4.191 1 81 135 LEU A C 1
ATOM 1002 O O . LEU A 1 135 ? -13.297 -3.799 3.881 1 81 135 LEU A O 1
ATOM 1006 N N . ARG A 1 136 ? -14.703 -4.613 5.355 1 80.81 136 ARG A N 1
ATOM 1007 C CA . ARG A 1 136 ? -13.93 -4.07 6.473 1 80.81 136 ARG A CA 1
ATOM 1008 C C . ARG A 1 136 ? -12.633 -4.844 6.672 1 80.81 136 ARG A C 1
ATOM 1010 O O . ARG A 1 136 ? -11.578 -4.246 6.895 1 80.81 136 ARG A O 1
ATOM 1017 N N . THR A 1 137 ? -12.727 -6.121 6.613 1 76.38 137 THR A N 1
ATOM 1018 C CA . THR A 1 137 ? -11.578 -6.965 6.922 1 76.38 137 THR A CA 1
ATOM 1019 C C . THR A 1 137 ? -10.734 -7.207 5.672 1 76.38 137 THR A C 1
ATOM 1021 O O . THR A 1 137 ? -9.578 -7.625 5.77 1 76.38 137 THR A O 1
ATOM 1024 N N . GLY A 1 138 ? -11.266 -6.898 4.535 1 70.06 138 GLY A N 1
ATOM 1025 C CA . GLY A 1 138 ? -10.562 -7.18 3.293 1 70.06 138 GLY A CA 1
ATOM 1026 C C . GLY A 1 138 ? -10.438 -8.664 3.002 1 70.06 138 GLY A C 1
ATOM 1027 O O . GLY A 1 138 ? -9.648 -9.07 2.145 1 70.06 138 GLY A O 1
ATOM 1028 N N . SER A 1 139 ? -10.852 -9.461 3.863 1 60.41 139 SER A N 1
ATOM 1029 C CA . SER A 1 139 ? -10.695 -10.898 3.691 1 60.41 139 SER A CA 1
ATOM 1030 C C . SER A 1 139 ? -11.68 -11.445 2.664 1 60.41 139 SER A C 1
ATOM 1032 O O . SER A 1 139 ? -12.859 -11.07 2.666 1 60.41 139 SER A O 1
ATOM 1034 N N . ASP A 1 140 ? -11.219 -11.742 1.453 1 54.03 140 ASP A N 1
ATOM 1035 C CA . ASP A 1 140 ? -12.086 -12.477 0.529 1 54.03 140 ASP A CA 1
ATOM 1036 C C . ASP A 1 140 ? -12.203 -13.945 0.931 1 54.03 140 ASP A C 1
ATOM 1038 O O . ASP A 1 140 ? -11.453 -14.789 0.432 1 54.03 140 ASP A O 1
ATOM 1042 N N . ASP A 1 141 ? -12.531 -14.234 2.127 1 50.66 141 ASP A N 1
ATOM 1043 C CA . ASP A 1 141 ? -12.664 -15.641 2.494 1 50.66 141 ASP A CA 1
ATOM 1044 C C . ASP A 1 141 ? -13.336 -16.438 1.382 1 50.66 141 ASP A C 1
ATOM 1046 O O . ASP A 1 141 ? -13.625 -17.625 1.548 1 50.66 141 ASP A O 1
ATOM 1050 N N . ALA A 1 142 ? -13.945 -15.891 0.38 1 47.78 142 ALA A N 1
ATOM 1051 C CA . ALA A 1 142 ? -14.758 -16.656 -0.559 1 47.78 142 ALA A CA 1
ATOM 1052 C C . ALA A 1 142 ? -13.953 -17.812 -1.167 1 47.78 142 ALA A C 1
ATOM 1054 O O . ALA A 1 142 ? -14.516 -18.844 -1.528 1 47.78 142 ALA A O 1
ATOM 1055 N N . ASP A 1 143 ? -12.727 -17.562 -1.657 1 49.25 143 ASP A N 1
ATOM 1056 C CA . ASP A 1 143 ? -12.156 -18.438 -2.666 1 49.25 143 ASP A CA 1
ATOM 1057 C C . ASP A 1 143 ? -11.852 -19.812 -2.078 1 49.25 143 ASP A C 1
ATOM 1059 O O . ASP A 1 143 ? -11.648 -20.781 -2.818 1 49.25 143 ASP A O 1
ATOM 1063 N N . ARG A 1 144 ? -11.766 -19.922 -0.756 1 48.84 144 ARG A N 1
ATOM 1064 C CA . ARG A 1 144 ? -11.023 -21.109 -0.35 1 48.84 144 ARG A CA 1
ATOM 1065 C C . ARG A 1 144 ? -11.828 -22.391 -0.615 1 48.84 144 ARG A C 1
ATOM 1067 O O . ARG A 1 144 ? -11.281 -23.484 -0.602 1 48.84 144 ARG A O 1
ATOM 1074 N N . THR A 1 145 ? -13.156 -22.219 -0.639 1 52.41 145 THR A N 1
ATOM 1075 C CA . THR A 1 145 ? -13.75 -23.547 -0.499 1 52.41 145 THR A CA 1
ATOM 1076 C C . THR A 1 145 ? -14 -24.172 -1.867 1 52.41 145 THR A C 1
ATOM 1078 O O . THR A 1 145 ? -14.672 -25.203 -1.97 1 52.41 145 THR A O 1
ATOM 1081 N N . ALA A 1 146 ? -13.523 -23.562 -3 1 60.72 146 ALA A N 1
ATOM 1082 C CA . ALA A 1 146 ? -14.117 -24.25 -4.145 1 60.72 146 ALA A CA 1
ATOM 1083 C C . ALA A 1 146 ? -13.328 -25.516 -4.492 1 60.72 146 ALA A C 1
ATOM 1085 O O . ALA A 1 146 ? -12.102 -25.547 -4.359 1 60.72 146 ALA A O 1
ATOM 1086 N N . GLY A 1 147 ? -13.969 -26.781 -4.449 1 76.62 147 GLY A N 1
ATOM 1087 C CA . GLY A 1 147 ? -13.453 -28.062 -4.93 1 76.62 147 GLY A CA 1
ATOM 1088 C C . GLY A 1 147 ? -12.742 -27.953 -6.266 1 76.62 147 GLY A C 1
ATOM 1089 O O . GLY A 1 147 ? -12.742 -26.891 -6.891 1 76.62 147 GLY A O 1
ATOM 1090 N N . LEU A 1 148 ? -11.891 -28.938 -6.652 1 87 148 LEU A N 1
ATOM 1091 C CA . LEU A 1 148 ? -11.172 -29.016 -7.914 1 87 148 LEU A CA 1
ATOM 1092 C C . LEU A 1 148 ? -11.844 -30 -8.867 1 87 148 LEU A C 1
ATOM 1094 O O . LEU A 1 148 ? -12.117 -31.141 -8.5 1 87 148 LEU A O 1
ATOM 1098 N N . VAL A 1 149 ? -12.258 -29.531 -9.992 1 91.25 149 VAL A N 1
ATOM 1099 C CA . VAL A 1 149 ? -12.719 -30.391 -11.062 1 91.25 149 VAL A CA 1
ATOM 1100 C C . VAL A 1 149 ? -11.727 -30.359 -12.227 1 91.25 149 VAL A C 1
ATOM 1102 O O . VAL A 1 149 ? -11.609 -29.344 -12.914 1 91.25 149 VAL A O 1
ATOM 1105 N N . VAL A 1 150 ? -11.055 -31.516 -12.438 1 94.12 150 VAL A N 1
ATOM 1106 C CA . VAL A 1 150 ? -9.992 -31.547 -13.438 1 94.12 150 VAL A CA 1
ATOM 1107 C C . VAL A 1 150 ? -10.312 -32.594 -14.5 1 94.12 150 VAL A C 1
ATOM 1109 O O . VAL A 1 150 ? -10.797 -33.688 -14.18 1 94.12 150 VAL A O 1
ATOM 1112 N N . ALA A 1 151 ? -10.102 -32.219 -15.719 1 95.06 151 ALA A N 1
ATOM 1113 C CA . ALA A 1 151 ? -10.203 -33.156 -16.828 1 95.06 151 ALA A CA 1
ATOM 1114 C C . ALA A 1 151 ? -8.82 -33.531 -17.344 1 95.06 151 ALA A C 1
ATOM 1116 O O . ALA A 1 151 ? -8.055 -32.688 -17.781 1 95.06 151 ALA A O 1
ATOM 1117 N N . LEU A 1 152 ? -8.523 -34.844 -17.312 1 96.25 152 LEU A N 1
ATOM 1118 C CA . LEU A 1 152 ? -7.277 -35.375 -17.859 1 96.25 152 LEU A CA 1
ATOM 1119 C C . LEU A 1 152 ? -7.449 -35.75 -19.328 1 96.25 152 LEU A C 1
ATOM 1121 O O . LEU A 1 152 ? -8.273 -36.594 -19.656 1 96.25 152 LEU A O 1
ATOM 1125 N N . VAL A 1 153 ? -6.645 -35.094 -20.125 1 94.69 153 VAL A N 1
ATOM 1126 C CA . VAL A 1 153 ? -6.727 -35.312 -21.562 1 94.69 153 VAL A CA 1
ATOM 1127 C C . VAL A 1 153 ? -5.375 -35.812 -22.094 1 94.69 153 VAL A C 1
ATOM 1129 O O . VAL A 1 153 ? -4.375 -35.094 -22 1 94.69 153 VAL A O 1
ATOM 1132 N N . PRO A 1 154 ? -5.367 -37.031 -22.625 1 93.62 154 PRO A N 1
ATOM 1133 C CA . PRO A 1 154 ? -4.102 -37.469 -23.219 1 93.62 154 PRO A CA 1
ATOM 1134 C C . PRO A 1 154 ? -3.762 -36.719 -24.516 1 93.62 154 PRO A C 1
ATOM 1136 O O . PRO A 1 154 ? -4.637 -36.5 -25.344 1 93.62 154 PRO A O 1
ATOM 1139 N N . ALA A 1 155 ? -2.512 -36.281 -24.641 1 92 155 ALA A N 1
ATOM 1140 C CA . ALA A 1 155 ? -2.074 -35.594 -25.828 1 92 155 ALA A CA 1
ATOM 1141 C C . ALA A 1 155 ? -2.145 -36.469 -27.062 1 92 155 ALA A C 1
ATOM 1143 O O . ALA A 1 155 ? -2.436 -36 -28.172 1 92 155 ALA A O 1
ATOM 1144 N N . ASP A 1 156 ? -1.796 -37.688 -26.844 1 85.38 156 ASP A N 1
ATOM 1145 C CA . ASP A 1 156 ? -1.872 -38.688 -27.906 1 85.38 156 ASP A CA 1
ATOM 1146 C C . ASP A 1 156 ? -2.066 -40.062 -27.328 1 85.38 156 ASP A C 1
ATOM 1148 O O . ASP A 1 156 ? -2.254 -40.25 -26.125 1 85.38 156 ASP A O 1
ATOM 1152 N N . ALA A 1 157 ? -2.092 -41.031 -28.234 1 80.06 157 ALA A N 1
ATOM 1153 C CA . ALA A 1 157 ? -2.412 -42.406 -27.844 1 80.06 157 ALA A CA 1
ATOM 1154 C C . ALA A 1 157 ? -1.222 -43.094 -27.172 1 80.06 157 ALA A C 1
ATOM 1156 O O . ALA A 1 157 ? -1.364 -44.156 -26.562 1 80.06 157 ALA A O 1
ATOM 1157 N N . THR A 1 158 ? -0.088 -42.406 -27.172 1 79 158 THR A N 1
ATOM 1158 C CA . THR A 1 158 ? 1.117 -43.031 -26.641 1 79 158 THR A CA 1
ATOM 1159 C C . THR A 1 158 ? 1.225 -42.812 -25.141 1 79 158 THR A C 1
ATOM 1161 O O . THR A 1 158 ? 2.008 -43.5 -24.469 1 79 158 THR A O 1
ATOM 1164 N N . VAL A 1 159 ? 0.46 -41.969 -24.625 1 85.06 159 VAL A N 1
ATOM 1165 C CA . VAL A 1 159 ? 0.499 -41.688 -23.188 1 85.06 159 VAL A CA 1
ATOM 1166 C C . VAL A 1 159 ? -0.132 -42.844 -22.422 1 85.06 159 VAL A C 1
ATOM 1168 O O . VAL A 1 159 ? -1.222 -43.312 -22.766 1 85.06 159 VAL A O 1
ATOM 1171 N N . PRO A 1 160 ? 0.67 -43.375 -21.484 1 83.75 160 PRO A N 1
ATOM 1172 C CA . PRO A 1 160 ? 0.003 -44.312 -20.594 1 83.75 160 PRO A CA 1
ATOM 1173 C C . PRO A 1 160 ? -1.021 -43.656 -19.672 1 83.75 160 PRO A C 1
ATOM 1175 O O . PRO A 1 160 ? -0.777 -43.531 -18.469 1 83.75 160 PRO A O 1
ATOM 1178 N N . GLN A 1 161 ? -2.117 -43.406 -20.25 1 87.38 161 GLN A N 1
ATOM 1179 C CA . GLN A 1 161 ? -3.113 -42.562 -19.609 1 87.38 161 GLN A CA 1
ATOM 1180 C C . GLN A 1 161 ? -3.639 -43.188 -18.328 1 87.38 161 GLN A C 1
ATOM 1182 O O . GLN A 1 161 ? -3.768 -42.5 -17.297 1 87.38 161 GLN A O 1
ATOM 1187 N N . ARG A 1 162 ? -3.92 -44.438 -18.344 1 87.44 162 ARG A N 1
ATOM 1188 C CA . ARG A 1 162 ? -4.5 -45.125 -17.188 1 87.44 162 ARG A CA 1
ATOM 1189 C C . ARG A 1 162 ? -3.549 -45.062 -15.992 1 87.44 162 ARG A C 1
ATOM 1191 O O . ARG A 1 162 ? -3.959 -44.719 -14.875 1 87.44 162 ARG A O 1
ATOM 1198 N N . ASP A 1 163 ? -2.254 -45.375 -16.297 1 92 163 ASP A N 1
ATOM 1199 C CA . ASP A 1 163 ? -1.26 -45.375 -15.234 1 92 163 ASP A CA 1
ATOM 1200 C C . ASP A 1 163 ? -1.089 -43.969 -14.648 1 92 163 ASP A C 1
ATOM 1202 O O . ASP A 1 163 ? -1.02 -43.812 -13.43 1 92 163 ASP A O 1
ATOM 1206 N N . VAL A 1 164 ? -1.044 -43.062 -15.516 1 93.75 164 VAL A N 1
ATOM 1207 C CA . VAL A 1 164 ? -0.834 -41.688 -15.102 1 93.75 164 VAL A CA 1
ATOM 1208 C C . VAL A 1 164 ? -2.045 -41.188 -14.312 1 93.75 164 VAL A C 1
ATOM 1210 O O . VAL A 1 164 ? -1.896 -40.562 -13.25 1 93.75 164 VAL A O 1
ATOM 1213 N N . SER A 1 165 ? -3.242 -41.469 -14.797 1 95.19 165 SER A N 1
ATOM 1214 C CA . SER A 1 165 ? -4.465 -41.062 -14.125 1 95.19 165 SER A CA 1
ATOM 1215 C C . SER A 1 165 ? -4.582 -41.656 -12.734 1 95.19 165 SER A C 1
ATOM 1217 O O . SER A 1 165 ? -4.93 -40.969 -11.773 1 95.19 165 SER A O 1
ATOM 1219 N N . GLU A 1 166 ? -4.23 -42.906 -12.656 1 95.56 166 GLU A N 1
ATOM 1220 C CA . GLU A 1 166 ? -4.316 -43.562 -11.367 1 95.56 166 GLU A CA 1
ATOM 1221 C C . GLU A 1 166 ? -3.309 -43 -10.375 1 95.56 166 GLU A C 1
ATOM 1223 O O . GLU A 1 166 ? -3.635 -42.781 -9.203 1 95.56 166 GLU A O 1
ATOM 1228 N N . ALA A 1 167 ? -2.135 -42.812 -10.891 1 96.25 167 ALA A N 1
ATOM 1229 C CA . ALA A 1 167 ? -1.103 -42.25 -10.031 1 96.25 167 ALA A CA 1
ATOM 1230 C C . ALA A 1 167 ? -1.495 -40.844 -9.555 1 96.25 167 ALA A C 1
ATOM 1232 O O . ALA A 1 167 ? -1.341 -40.531 -8.375 1 96.25 167 ALA A O 1
ATOM 1233 N N . LEU A 1 168 ? -2.025 -40.062 -10.469 1 96.44 168 LEU A N 1
ATOM 1234 C CA . LEU A 1 168 ? -2.412 -38.719 -10.125 1 96.44 168 LEU A CA 1
ATOM 1235 C C . LEU A 1 168 ? -3.6 -38.719 -9.164 1 96.44 168 LEU A C 1
ATOM 1237 O O . LEU A 1 168 ? -3.621 -37.938 -8.195 1 96.44 168 LEU A O 1
ATOM 1241 N N . VAL A 1 169 ? -4.57 -39.531 -9.383 1 96.69 169 VAL A N 1
ATOM 1242 C CA . VAL A 1 169 ? -5.75 -39.625 -8.531 1 96.69 169 VAL A CA 1
ATOM 1243 C C . VAL A 1 169 ? -5.34 -40.062 -7.125 1 96.69 169 VAL A C 1
ATOM 1245 O O . VAL A 1 169 ? -5.848 -39.531 -6.137 1 96.69 169 VAL A O 1
ATOM 1248 N N . ARG A 1 170 ? -4.426 -40.969 -7.078 1 96.31 170 ARG A N 1
ATOM 1249 C CA . ARG A 1 170 ? -3.908 -41.406 -5.777 1 96.31 170 ARG A CA 1
ATOM 1250 C C . ARG A 1 170 ? -3.26 -40.219 -5.043 1 96.31 170 ARG A C 1
ATOM 1252 O O . ARG A 1 170 ? -3.459 -40.062 -3.84 1 96.31 170 ARG A O 1
ATOM 1259 N N . ALA A 1 171 ? -2.5 -39.5 -5.742 1 96.25 171 ALA A N 1
ATOM 1260 C CA . ALA A 1 171 ? -1.854 -38.344 -5.152 1 96.25 171 ALA A CA 1
ATOM 1261 C C . ALA A 1 171 ? -2.885 -37.312 -4.727 1 96.25 171 ALA A C 1
ATOM 1263 O O . ALA A 1 171 ? -2.795 -36.75 -3.631 1 96.25 171 ALA A O 1
ATOM 1264 N N . LEU A 1 172 ? -3.912 -37.031 -5.539 1 95.5 172 LEU A N 1
ATOM 1265 C CA . LEU A 1 172 ? -4.957 -36.062 -5.262 1 95.5 172 LEU A CA 1
ATOM 1266 C C . LEU A 1 172 ? -5.758 -36.438 -4.023 1 95.5 172 LEU A C 1
ATOM 1268 O O . LEU A 1 172 ? -6.188 -35.594 -3.256 1 95.5 172 LEU A O 1
ATOM 1272 N N . ALA A 1 173 ? -5.867 -37.688 -3.791 1 94.38 173 ALA A N 1
ATOM 1273 C CA . ALA A 1 173 ? -6.652 -38.219 -2.678 1 94.38 173 ALA A CA 1
ATOM 1274 C C . ALA A 1 173 ? -6.023 -37.844 -1.339 1 94.38 173 ALA A C 1
ATOM 1276 O O . ALA A 1 173 ? -6.688 -37.906 -0.301 1 94.38 173 ALA A O 1
ATOM 1277 N N . THR A 1 174 ? -4.773 -37.562 -1.361 1 91.75 174 THR A N 1
ATOM 1278 C CA . THR A 1 174 ? -4.09 -37.094 -0.152 1 91.75 174 THR A CA 1
ATOM 1279 C C . THR A 1 174 ? -4.66 -35.781 0.335 1 91.75 174 THR A C 1
ATOM 1281 O O . THR A 1 174 ? -4.555 -35.438 1.518 1 91.75 174 THR A O 1
ATOM 1284 N N . PHE A 1 175 ? -5.352 -35.062 -0.493 1 90.12 175 PHE A N 1
ATOM 1285 C CA . PHE A 1 175 ? -5.758 -33.688 -0.16 1 90.12 175 PHE A CA 1
ATOM 1286 C C . PHE A 1 175 ? -7.273 -33.625 -0.013 1 90.12 175 PHE A C 1
ATOM 1288 O O . PHE A 1 175 ? -7.816 -32.531 0.223 1 90.12 175 PHE A O 1
ATOM 1295 N N . GLY A 1 176 ? -7.934 -34.719 -0.185 1 88.5 176 GLY A N 1
ATOM 1296 C CA . GLY A 1 176 ? -9.375 -34.75 0.013 1 88.5 176 GLY A CA 1
ATOM 1297 C C . GLY A 1 176 ? -10.047 -35.906 -0.725 1 88.5 176 GLY A C 1
ATOM 1298 O O . GLY A 1 176 ? -9.414 -36.594 -1.532 1 88.5 176 GLY A O 1
ATOM 1299 N N . PRO A 1 177 ? -11.344 -36.062 -0.354 1 91.69 177 PRO A N 1
ATOM 1300 C CA . PRO A 1 177 ? -12.078 -37.094 -1.103 1 91.69 177 PRO A CA 1
ATOM 1301 C C . PRO A 1 177 ? -12.055 -36.844 -2.609 1 91.69 177 PRO A C 1
ATOM 1303 O O . PRO A 1 177 ? -12.336 -35.75 -3.07 1 91.69 177 PRO A O 1
ATOM 1306 N N . THR A 1 178 ? -11.609 -37.875 -3.34 1 94.5 178 THR A N 1
ATOM 1307 C CA . THR A 1 178 ? -11.414 -37.75 -4.781 1 94.5 178 THR A CA 1
ATOM 1308 C C . THR A 1 178 ? -12.18 -38.844 -5.52 1 94.5 178 THR A C 1
ATOM 1310 O O . THR A 1 178 ? -12.133 -40 -5.141 1 94.5 178 THR A O 1
ATOM 1313 N N . VAL A 1 179 ? -12.953 -38.344 -6.453 1 95.06 179 VAL A N 1
ATOM 1314 C CA . VAL A 1 179 ? -13.648 -39.312 -7.297 1 95.06 179 VAL A CA 1
ATOM 1315 C C . VAL A 1 179 ? -13.023 -39.344 -8.695 1 95.06 179 VAL A C 1
ATOM 1317 O O . VAL A 1 179 ? -12.672 -38.281 -9.227 1 95.06 179 VAL A O 1
ATOM 1320 N N . HIS A 1 180 ? -12.789 -40.5 -9.164 1 96.56 180 HIS A N 1
ATOM 1321 C CA . HIS A 1 180 ? -12.242 -40.75 -10.5 1 96.56 180 HIS A CA 1
ATOM 1322 C C . HIS A 1 180 ? -13.312 -41.219 -11.461 1 96.56 180 HIS A C 1
ATOM 1324 O O . HIS A 1 180 ? -13.836 -42.344 -11.305 1 96.56 180 HIS A O 1
ATOM 1330 N N . LEU A 1 181 ? -13.641 -40.375 -12.406 1 95.5 181 LEU A N 1
ATOM 1331 C CA . LEU A 1 181 ? -14.742 -40.688 -13.312 1 95.5 181 LEU A CA 1
ATOM 1332 C C . LEU A 1 181 ? -14.234 -40.844 -14.742 1 95.5 181 LEU A C 1
ATOM 1334 O O . LEU A 1 181 ? -13.617 -39.906 -15.289 1 95.5 181 LEU A O 1
ATOM 1338 N N . ASP A 1 182 ? -14.312 -41.938 -15.273 1 94.94 182 ASP A N 1
ATOM 1339 C CA . ASP A 1 182 ? -14.172 -42.156 -16.719 1 94.94 182 ASP A CA 1
ATOM 1340 C C . ASP A 1 182 ? -15.461 -42.75 -17.297 1 94.94 182 ASP A C 1
ATOM 1342 O O . ASP A 1 182 ? -16.438 -42.938 -16.578 1 94.94 182 ASP A O 1
ATOM 1346 N N . ARG A 1 183 ? -15.461 -42.906 -18.594 1 93.56 183 ARG A N 1
ATOM 1347 C CA . ARG A 1 183 ? -16.672 -43.344 -19.281 1 93.56 183 ARG A CA 1
ATOM 1348 C C . ARG A 1 183 ? -17.188 -44.656 -18.656 1 93.56 183 ARG A C 1
ATOM 1350 O O . ARG A 1 183 ? -18.391 -44.75 -18.375 1 93.56 183 ARG A O 1
ATOM 1357 N N . ASP A 1 184 ? -16.359 -45.531 -18.375 1 93.19 184 ASP A N 1
ATOM 1358 C CA . ASP A 1 184 ? -16.734 -46.844 -17.875 1 93.19 184 ASP A CA 1
ATOM 1359 C C . ASP A 1 184 ? -17.25 -46.75 -16.438 1 93.19 184 ASP A C 1
ATOM 1361 O O . ASP A 1 184 ? -18.234 -47.406 -16.078 1 93.19 184 ASP A O 1
ATOM 1365 N N . ARG A 1 185 ? -16.672 -45.969 -15.672 1 94.12 185 ARG A N 1
ATOM 1366 C CA . ARG A 1 185 ? -17.062 -45.812 -14.281 1 94.12 185 ARG A CA 1
ATOM 1367 C C . ARG A 1 185 ? -18.438 -45.156 -14.172 1 94.12 185 ARG A C 1
ATOM 1369 O O . ARG A 1 185 ? -19.25 -45.5 -13.32 1 94.12 185 ARG A O 1
ATOM 1376 N N . VAL A 1 186 ? -18.703 -44.156 -15.062 1 94.5 186 VAL A N 1
ATOM 1377 C CA . VAL A 1 186 ? -19.984 -43.469 -15.062 1 94.5 186 VAL A CA 1
ATOM 1378 C C . VAL A 1 186 ? -21.094 -44.406 -15.508 1 94.5 186 VAL A C 1
ATOM 1380 O O . VAL A 1 186 ? -22.156 -44.469 -14.883 1 94.5 186 VAL A O 1
ATOM 1383 N N . ASP A 1 187 ? -20.766 -45.156 -16.516 1 94 187 ASP A N 1
ATOM 1384 C CA . ASP A 1 187 ? -21.734 -46.156 -16.984 1 94 187 ASP A CA 1
ATOM 1385 C C . ASP A 1 187 ? -22.047 -47.156 -15.891 1 94 187 ASP A C 1
ATOM 1387 O O . ASP A 1 187 ? -23.219 -47.531 -15.68 1 94 187 ASP A O 1
ATOM 1391 N N . ALA A 1 188 ? -21.047 -47.531 -15.195 1 93.81 188 ALA A N 1
ATOM 1392 C CA . ALA A 1 188 ? -21.219 -48.531 -14.141 1 93.81 188 ALA A CA 1
ATOM 1393 C C . ALA A 1 188 ? -22.031 -47.938 -12.977 1 93.81 188 ALA A C 1
ATOM 1395 O O . ALA A 1 188 ? -22.922 -48.625 -12.445 1 93.81 188 ALA A O 1
ATOM 1396 N N . GLN A 1 189 ? -21.812 -46.781 -12.609 1 91.5 189 GLN A N 1
ATOM 1397 C CA . GLN A 1 189 ? -22.453 -46.156 -11.453 1 91.5 189 GLN A CA 1
ATOM 1398 C C . GLN A 1 189 ? -23.906 -45.844 -11.75 1 91.5 189 GLN A C 1
ATOM 1400 O O . GLN A 1 189 ? -24.766 -45.938 -10.867 1 91.5 189 GLN A O 1
ATOM 1405 N N . LEU A 1 190 ? -24.125 -45.438 -12.945 1 90.88 190 LEU A N 1
ATOM 1406 C CA . LEU A 1 190 ? -25.484 -45.062 -13.297 1 90.88 190 LEU A CA 1
ATOM 1407 C C . LEU A 1 190 ? -26.266 -46.25 -13.828 1 90.88 190 LEU A C 1
ATOM 1409 O O . LEU A 1 190 ? -27.469 -46.188 -14.055 1 90.88 190 LEU A O 1
ATOM 1413 N N . GLY A 1 191 ? -25.641 -47.406 -14.016 1 86.75 191 GLY A N 1
ATOM 1414 C CA . GLY A 1 191 ? -26.266 -48.656 -14.391 1 86.75 191 GLY A CA 1
ATOM 1415 C C . GLY A 1 191 ? -26.797 -48.656 -15.805 1 86.75 191 GLY A C 1
ATOM 1416 O O . GLY A 1 191 ? -27.75 -49.375 -16.109 1 86.75 191 GLY A O 1
ATOM 1417 N N . SER A 1 192 ? -26.406 -47.812 -16.594 1 87.44 192 SER A N 1
ATOM 1418 C CA . SER A 1 192 ? -26.844 -47.719 -17.984 1 87.44 192 SER A CA 1
ATOM 1419 C C . SER A 1 192 ? -25.656 -47.562 -18.922 1 87.44 192 SER A C 1
ATOM 1421 O O . SER A 1 192 ? -25 -46.531 -18.938 1 87.44 192 SER A O 1
ATOM 1423 N N . SER A 1 193 ? -25.531 -48.656 -19.688 1 88.12 193 SER A N 1
ATOM 1424 C CA . SER A 1 193 ? -24.422 -48.625 -20.625 1 88.12 193 SER A CA 1
ATOM 1425 C C . SER A 1 193 ? -24.578 -47.531 -21.656 1 88.12 193 SER A C 1
ATOM 1427 O O . SER A 1 193 ? -25.641 -47.375 -22.25 1 88.12 193 SER A O 1
ATOM 1429 N N . GLY A 1 194 ? -23.547 -46.688 -21.766 1 91.19 194 GLY A N 1
ATOM 1430 C CA . GLY A 1 194 ? -23.547 -45.656 -22.781 1 91.19 194 GLY A CA 1
ATOM 1431 C C . GLY A 1 194 ? -24.062 -44.312 -22.297 1 91.19 194 GLY A C 1
ATOM 1432 O O . GLY A 1 194 ? -24 -43.312 -23.016 1 91.19 194 GLY A O 1
ATOM 1433 N N . ILE A 1 195 ? -24.469 -44.281 -21.125 1 91.56 195 ILE A N 1
ATOM 1434 C CA . ILE A 1 195 ? -25.094 -43.062 -20.594 1 91.56 195 ILE A CA 1
ATOM 1435 C C . ILE A 1 195 ? -24.062 -41.938 -20.516 1 91.56 195 ILE A C 1
ATOM 1437 O O . ILE A 1 195 ? -24.375 -40.781 -20.734 1 91.56 195 ILE A O 1
ATOM 1441 N N . ALA A 1 196 ? -22.875 -42.25 -20.25 1 91.69 196 ALA A N 1
ATOM 1442 C CA . ALA A 1 196 ? -21.812 -41.25 -20.141 1 91.69 196 ALA A CA 1
ATOM 1443 C C . ALA A 1 196 ? -21.578 -40.562 -21.484 1 91.69 196 ALA A C 1
ATOM 1445 O O . ALA A 1 196 ? -21.094 -39.406 -21.516 1 91.69 196 ALA A O 1
ATOM 1446 N N . SER A 1 197 ? -21.984 -41.219 -22.578 1 91.5 197 SER A N 1
ATOM 1447 C CA . SER A 1 197 ? -21.625 -40.719 -23.906 1 91.5 197 SER A CA 1
ATOM 1448 C C . SER A 1 197 ? -22.859 -40.188 -24.656 1 91.5 197 SER A C 1
ATOM 1450 O O . SER A 1 197 ? -22.859 -40.125 -25.875 1 91.5 197 SER A O 1
ATOM 1452 N N . ILE A 1 198 ? -23.828 -39.938 -23.859 1 91 198 ILE A N 1
ATOM 1453 C CA . ILE A 1 198 ? -25 -39.406 -24.531 1 91 198 ILE A CA 1
ATOM 1454 C C . ILE A 1 198 ? -24.734 -37.938 -24.922 1 91 198 ILE A C 1
ATOM 1456 O O . ILE A 1 198 ? -23.875 -37.281 -24.344 1 91 198 ILE A O 1
ATOM 1460 N N . THR A 1 199 ? -25.484 -37.406 -25.953 1 88.5 199 THR A N 1
ATOM 1461 C CA . THR A 1 199 ? -25.344 -36.031 -26.406 1 88.5 199 THR A CA 1
ATOM 1462 C C . THR A 1 199 ? -26.172 -35.062 -25.547 1 88.5 199 THR A C 1
ATOM 1464 O O . THR A 1 199 ? -26.969 -35.531 -24.734 1 88.5 199 THR A O 1
ATOM 1467 N N . ARG A 1 200 ? -25.938 -33.781 -25.703 1 83.69 200 ARG A N 1
ATOM 1468 C CA . ARG A 1 200 ? -26.609 -32.75 -24.906 1 83.69 200 ARG A CA 1
ATOM 1469 C C . ARG A 1 200 ? -28.094 -32.719 -25.219 1 83.69 200 ARG A C 1
ATOM 1471 O O . ARG A 1 200 ? -28.891 -32.312 -24.359 1 83.69 200 ARG A O 1
ATOM 1478 N N . GLU A 1 201 ? -28.453 -33.25 -26.438 1 85 201 GLU A N 1
ATOM 1479 C CA . GLU A 1 201 ? -29.844 -33.188 -26.875 1 85 201 GLU A CA 1
ATOM 1480 C C . GLU A 1 201 ? -30.656 -34.344 -26.281 1 85 201 GLU A C 1
ATOM 1482 O O . GLU A 1 201 ? -31.891 -34.312 -26.297 1 85 201 GLU A O 1
ATOM 1487 N N . ASP A 1 202 ? -29.922 -35.312 -25.734 1 89.38 202 ASP A N 1
ATOM 1488 C CA . ASP A 1 202 ? -30.594 -36.438 -25.109 1 89.38 202 ASP A CA 1
ATOM 1489 C C . ASP A 1 202 ? -31.391 -36 -23.875 1 89.38 202 ASP A C 1
ATOM 1491 O O . ASP A 1 202 ? -30.891 -35.25 -23.062 1 89.38 202 ASP A O 1
ATOM 1495 N N . PRO A 1 203 ? -32.625 -36.406 -23.766 1 85.38 203 PRO A N 1
ATOM 1496 C CA . PRO A 1 203 ? -33.469 -36 -22.625 1 85.38 203 PRO A CA 1
ATOM 1497 C C . PRO A 1 203 ? -32.844 -36.375 -21.281 1 85.38 203 PRO A C 1
ATOM 1499 O O . PRO A 1 203 ? -33.188 -35.781 -20.25 1 85.38 203 PRO A O 1
ATOM 1502 N N . ARG A 1 204 ? -32.156 -37.312 -21.297 1 85.38 204 ARG A N 1
ATOM 1503 C CA . ARG A 1 204 ? -31.547 -37.812 -20.062 1 85.38 204 ARG A CA 1
ATOM 1504 C C . ARG A 1 204 ? -30.359 -36.969 -19.656 1 85.38 204 ARG A C 1
ATOM 1506 O O . ARG A 1 204 ? -29.797 -37.156 -18.578 1 85.38 204 ARG A O 1
ATOM 1513 N N . ASN A 1 205 ? -29.906 -36.031 -20.5 1 86.06 205 ASN A N 1
ATOM 1514 C CA . ASN A 1 205 ? -28.719 -35.188 -20.281 1 86.06 205 ASN A CA 1
ATOM 1515 C C . ASN A 1 205 ? -28.844 -34.406 -18.984 1 86.06 205 ASN A C 1
ATOM 1517 O O . ASN A 1 205 ? -27.875 -34.281 -18.219 1 86.06 205 ASN A O 1
ATOM 1521 N N . ASP A 1 206 ? -29.922 -33.875 -18.781 1 78.69 206 ASP A N 1
ATOM 1522 C CA . ASP A 1 206 ? -30.125 -33.062 -17.594 1 78.69 206 ASP A CA 1
ATOM 1523 C C . ASP A 1 206 ? -29.891 -33.875 -16.312 1 78.69 206 ASP A C 1
ATOM 1525 O O . ASP A 1 206 ? -29.266 -33.375 -15.367 1 78.69 206 ASP A O 1
ATOM 1529 N N . ASP A 1 207 ? -30.328 -35.031 -16.406 1 80.69 207 ASP A N 1
ATOM 1530 C CA . ASP A 1 207 ? -30.156 -35.906 -15.25 1 80.69 207 ASP A CA 1
ATOM 1531 C C . ASP A 1 207 ? -28.672 -36.25 -15.055 1 80.69 207 ASP A C 1
ATOM 1533 O O . ASP A 1 207 ? -28.188 -36.312 -13.922 1 80.69 207 ASP A O 1
ATOM 1537 N N . LEU A 1 208 ? -28.031 -36.531 -16.094 1 86.12 208 LEU A N 1
ATOM 1538 C CA . LEU A 1 208 ? -26.609 -36.844 -16.031 1 86.12 208 LEU A CA 1
ATOM 1539 C C . LEU A 1 208 ? -25.812 -35.656 -15.461 1 86.12 208 LEU A C 1
ATOM 1541 O O . LEU A 1 208 ? -25 -35.844 -14.555 1 86.12 208 LEU A O 1
ATOM 1545 N N . VAL A 1 209 ? -26.125 -34.531 -16 1 83.19 209 VAL A N 1
ATOM 1546 C CA . VAL A 1 209 ? -25.422 -33.312 -15.562 1 83.19 209 VAL A CA 1
ATOM 1547 C C . VAL A 1 209 ? -25.703 -33.094 -14.078 1 83.19 209 VAL A C 1
ATOM 1549 O O . VAL A 1 209 ? -24.781 -32.719 -13.328 1 83.19 209 VAL A O 1
ATOM 1552 N N . LEU A 1 210 ? -26.891 -33.281 -13.703 1 78.06 210 LEU A N 1
ATOM 1553 C CA . LEU A 1 210 ? -27.234 -33.125 -12.305 1 78.06 210 LEU A CA 1
ATOM 1554 C C . LEU A 1 210 ? -26.484 -34.125 -11.43 1 78.06 210 LEU A C 1
ATOM 1556 O O . LEU A 1 210 ? -26.047 -33.781 -10.328 1 78.06 210 LEU A O 1
ATOM 1560 N N . TRP A 1 211 ? -26.391 -35.312 -11.922 1 84.38 211 TRP A N 1
ATOM 1561 C CA . TRP A 1 211 ? -25.641 -36.312 -11.18 1 84.38 211 TRP A CA 1
ATOM 1562 C C . TRP A 1 211 ? -24.172 -35.906 -11.062 1 84.38 211 TRP A C 1
ATOM 1564 O O . TRP A 1 211 ? -23.578 -36.062 -9.992 1 84.38 211 TRP A O 1
ATOM 1574 N N . LEU A 1 212 ? -23.609 -35.5 -12.109 1 85.94 212 LEU A N 1
ATOM 1575 C CA . LEU A 1 212 ? -22.219 -35.062 -12.094 1 85.94 212 LEU A CA 1
ATOM 1576 C C . LEU A 1 212 ? -22.031 -33.906 -11.117 1 85.94 212 LEU A C 1
ATOM 1578 O O . LEU A 1 212 ? -21.047 -33.844 -10.391 1 85.94 212 LEU A O 1
ATOM 1582 N N . ASN A 1 213 ? -22.969 -33.031 -11.086 1 81.44 213 ASN A N 1
ATOM 1583 C CA . ASN A 1 213 ? -22.922 -31.906 -10.156 1 81.44 213 ASN A CA 1
ATOM 1584 C C . ASN A 1 213 ? -23 -32.375 -8.703 1 81.44 213 ASN A C 1
ATOM 1586 O O . ASN A 1 213 ? -22.391 -31.766 -7.82 1 81.44 213 ASN A O 1
ATOM 1590 N N . GLU A 1 214 ? -23.719 -33.406 -8.523 1 80.75 214 GLU A N 1
ATOM 1591 C CA . GLU A 1 214 ? -23.812 -33.969 -7.188 1 80.75 214 GLU A CA 1
ATOM 1592 C C . GLU A 1 214 ? -22.469 -34.531 -6.742 1 80.75 214 GLU A C 1
ATOM 1594 O O . GLU A 1 214 ? -22.125 -34.469 -5.559 1 80.75 214 GLU A O 1
ATOM 1599 N N . GLN A 1 215 ? -21.766 -35.125 -7.707 1 84.25 215 GLN A N 1
ATOM 1600 C CA . GLN A 1 215 ? -20.422 -35.625 -7.379 1 84.25 215 GLN A CA 1
ATOM 1601 C C . GLN A 1 215 ? -19.516 -34.469 -6.941 1 84.25 215 GLN A C 1
ATOM 1603 O O . GLN A 1 215 ? -18.75 -34.594 -5.98 1 84.25 215 GLN A O 1
ATOM 1608 N N . GLU A 1 216 ? -19.688 -33.375 -7.609 1 81 216 GLU A N 1
ATOM 1609 C CA . GLU A 1 216 ? -18.906 -32.188 -7.285 1 81 216 GLU A CA 1
ATOM 1610 C C . GLU A 1 216 ? -19.25 -31.656 -5.898 1 81 216 GLU A C 1
ATOM 1612 O O . GLU A 1 216 ? -18.375 -31.172 -5.18 1 81 216 GLU A O 1
ATOM 1617 N N . ALA A 1 217 ? -20.438 -31.766 -5.566 1 75 217 ALA A N 1
ATOM 1618 C CA . ALA A 1 217 ? -20.906 -31.25 -4.281 1 75 217 ALA A CA 1
ATOM 1619 C C . ALA A 1 217 ? -20.453 -32.156 -3.135 1 75 217 ALA A C 1
ATOM 1621 O O . ALA A 1 217 ? -20.234 -31.688 -2.018 1 75 217 ALA A O 1
ATOM 1622 N N . SER A 1 218 ? -20.359 -33.375 -3.439 1 76.62 218 SER A N 1
ATOM 1623 C CA . SER A 1 218 ? -20.078 -34.344 -2.395 1 76.62 218 SER A CA 1
ATOM 1624 C C . SER A 1 218 ? -18.578 -34.531 -2.172 1 76.62 218 SER A C 1
ATOM 1626 O O . SER A 1 218 ? -18.156 -34.969 -1.105 1 76.62 218 SER A O 1
ATOM 1628 N N . ASP A 1 219 ? -17.859 -34.25 -3.268 1 75.81 219 ASP A N 1
ATOM 1629 C CA . ASP A 1 219 ? -16.422 -34.469 -3.201 1 75.81 219 ASP A CA 1
ATOM 1630 C C . ASP A 1 219 ? -15.664 -33.156 -3.334 1 75.81 219 ASP A C 1
ATOM 1632 O O . ASP A 1 219 ? -16.172 -32.188 -3.916 1 75.81 219 ASP A O 1
ATOM 1636 N N . ALA A 1 220 ? -14.477 -33.25 -2.777 1 79 220 ALA A N 1
ATOM 1637 C CA . ALA A 1 220 ? -13.625 -32.062 -2.85 1 79 220 ALA A CA 1
ATOM 1638 C C . ALA A 1 220 ? -12.938 -31.969 -4.211 1 79 220 ALA A C 1
ATOM 1640 O O . ALA A 1 220 ? -12.711 -30.875 -4.719 1 79 220 ALA A O 1
ATOM 1641 N N . ILE A 1 221 ? -12.633 -33.25 -4.793 1 91.94 221 ILE A N 1
ATOM 1642 C CA . ILE A 1 221 ? -11.898 -33.281 -6.047 1 91.94 221 ILE A CA 1
ATOM 1643 C C . ILE A 1 221 ? -12.57 -34.25 -7.012 1 91.94 221 ILE A C 1
ATOM 1645 O O . ILE A 1 221 ? -12.875 -35.406 -6.645 1 91.94 221 ILE A O 1
ATOM 1649 N N . VAL A 1 222 ? -12.898 -33.812 -8.195 1 93.88 222 VAL A N 1
ATOM 1650 C CA . VAL A 1 222 ? -13.43 -34.688 -9.25 1 93.88 222 VAL A CA 1
ATOM 1651 C C . VAL A 1 222 ? -12.445 -34.719 -10.414 1 93.88 222 VAL A C 1
ATOM 1653 O O . VAL A 1 222 ? -12.07 -33.688 -10.969 1 93.88 222 VAL A O 1
ATOM 1656 N N . CYS A 1 223 ? -12.016 -35.938 -10.703 1 95.94 223 CYS A N 1
ATOM 1657 C CA . CYS A 1 223 ? -11.094 -36.125 -11.82 1 95.94 223 CYS A CA 1
ATOM 1658 C C . CYS A 1 223 ? -11.789 -36.875 -12.969 1 95.94 223 CYS A C 1
ATOM 1660 O O . CYS A 1 223 ? -12.156 -38.031 -12.844 1 95.94 223 CYS A O 1
ATOM 1662 N N . TYR A 1 224 ? -11.992 -36.125 -14.008 1 95.5 224 TYR A N 1
ATOM 1663 C CA . TYR A 1 224 ? -12.523 -36.75 -15.227 1 95.5 224 TYR A CA 1
ATOM 1664 C C . TYR A 1 224 ? -11.398 -37.25 -16.125 1 95.5 224 TYR A C 1
ATOM 1666 O O . TYR A 1 224 ? -10.469 -36.5 -16.438 1 95.5 224 TYR A O 1
ATOM 1674 N N . GLU A 1 225 ? -11.453 -38.469 -16.453 1 96.19 225 GLU A N 1
ATOM 1675 C CA . GLU A 1 225 ? -10.531 -39.031 -17.438 1 96.19 225 GLU A CA 1
ATOM 1676 C C . GLU A 1 225 ? -11.172 -39.062 -18.828 1 96.19 225 GLU A C 1
ATOM 1678 O O . GLU A 1 225 ? -12.062 -39.906 -19.078 1 96.19 225 GLU A O 1
ATOM 1683 N N . ALA A 1 226 ? -10.703 -38.25 -19.688 1 94.5 226 ALA A N 1
ATOM 1684 C CA . ALA A 1 226 ? -11.273 -38.125 -21.031 1 94.5 226 ALA A CA 1
ATOM 1685 C C . ALA A 1 226 ? -10.703 -39.219 -21.953 1 94.5 226 ALA A C 1
ATOM 1687 O O . ALA A 1 226 ? -9.633 -39.75 -21.688 1 94.5 226 ALA A O 1
ATOM 1688 N N . ASP A 1 227 ? -11.445 -39.438 -23.016 1 90.69 227 ASP A N 1
ATOM 1689 C CA . ASP A 1 227 ? -10.945 -40.312 -24.078 1 90.69 227 ASP A CA 1
ATOM 1690 C C . ASP A 1 227 ? -9.93 -39.562 -24.938 1 90.69 227 ASP A C 1
ATOM 1692 O O . ASP A 1 227 ? -9.914 -38.344 -25 1 90.69 227 ASP A O 1
ATOM 1696 N N . PRO A 1 228 ? -9.055 -40.312 -25.562 1 87.44 228 PRO A N 1
ATOM 1697 C CA . PRO A 1 228 ? -8.102 -39.656 -26.469 1 87.44 228 PRO A CA 1
ATOM 1698 C C . PRO A 1 228 ? -8.789 -39 -27.656 1 87.44 228 PRO A C 1
ATOM 1700 O O . PRO A 1 228 ? -8.258 -38.062 -28.234 1 87.44 228 PRO A O 1
ATOM 1703 N N . GLN A 1 229 ? -10.016 -39.531 -28.016 1 88.88 229 GLN A N 1
ATOM 1704 C CA . GLN A 1 229 ? -10.773 -38.969 -29.125 1 88.88 229 GLN A CA 1
ATOM 1705 C C . GLN A 1 229 ? -11.844 -38 -28.641 1 88.88 229 GLN A C 1
ATOM 1707 O O . GLN A 1 229 ? -12.164 -38 -27.453 1 88.88 229 GLN A O 1
ATOM 1712 N N . LEU A 1 230 ? -12.305 -37.281 -29.625 1 91.69 230 LEU A N 1
ATOM 1713 C CA . LEU A 1 230 ? -13.367 -36.344 -29.312 1 91.69 230 LEU A CA 1
ATOM 1714 C C . LEU A 1 230 ? -14.719 -37.031 -29.281 1 91.69 230 LEU A C 1
ATOM 1716 O O . LEU A 1 230 ? -15.469 -37 -30.25 1 91.69 230 LEU A O 1
ATOM 1720 N N . THR A 1 231 ? -15.031 -37.656 -28.188 1 92.31 231 THR A N 1
ATOM 1721 C CA . THR A 1 231 ? -16.312 -38.312 -27.953 1 92.31 231 THR A CA 1
ATOM 1722 C C . THR A 1 231 ? -17.25 -37.406 -27.156 1 92.31 231 THR A C 1
ATOM 1724 O O . THR A 1 231 ? -16.828 -36.375 -26.625 1 92.31 231 THR A O 1
ATOM 1727 N N . PRO A 1 232 ? -18.5 -37.75 -27.141 1 91.75 232 PRO A N 1
ATOM 1728 C CA . PRO A 1 232 ? -19.406 -36.969 -26.281 1 91.75 232 PRO A CA 1
ATOM 1729 C C . PRO A 1 232 ? -18.969 -36.969 -24.828 1 91.75 232 PRO A C 1
ATOM 1731 O O . PRO A 1 232 ? -19.141 -35.969 -24.141 1 91.75 232 PRO A O 1
ATOM 1734 N N . TRP A 1 233 ? -18.391 -38 -24.406 1 93.44 233 TRP A N 1
ATOM 1735 C CA . TRP A 1 233 ? -17.875 -38.031 -23.047 1 93.44 233 TRP A CA 1
ATOM 1736 C C . TRP A 1 233 ? -16.734 -37.031 -22.875 1 93.44 233 TRP A C 1
ATOM 1738 O O . TRP A 1 233 ? -16.703 -36.281 -21.891 1 93.44 233 TRP A O 1
ATOM 1748 N N . THR A 1 234 ? -15.852 -37.094 -23.875 1 93.06 234 THR A N 1
ATOM 1749 C CA . THR A 1 234 ? -14.734 -36.125 -23.828 1 93.06 234 THR A CA 1
ATOM 1750 C C . THR A 1 234 ? -15.242 -34.688 -23.766 1 93.06 234 THR A C 1
ATOM 1752 O O . THR A 1 234 ? -14.766 -33.906 -22.969 1 93.06 234 THR A O 1
ATOM 1755 N N . LYS A 1 235 ? -16.219 -34.344 -24.516 1 89.44 235 LYS A N 1
ATOM 1756 C CA . LYS A 1 235 ? -16.797 -33 -24.531 1 89.44 235 LYS A CA 1
ATOM 1757 C C . LYS A 1 235 ? -17.406 -32.656 -23.188 1 89.44 235 LYS A C 1
ATOM 1759 O O . LYS A 1 235 ? -17.25 -31.531 -22.703 1 89.44 235 LYS A O 1
ATOM 1764 N N . ARG A 1 236 ? -18 -33.594 -22.625 1 89.56 236 ARG A N 1
ATOM 1765 C CA . ARG A 1 236 ? -18.609 -33.406 -21.312 1 89.56 236 ARG A CA 1
ATOM 1766 C C . ARG A 1 236 ? -17.547 -33.156 -20.25 1 89.56 236 ARG A C 1
ATOM 1768 O O . ARG A 1 236 ? -17.703 -32.25 -19.406 1 89.56 236 ARG A O 1
ATOM 1775 N N . CYS A 1 237 ? -16.484 -33.969 -20.281 1 91.62 237 CYS A N 1
ATOM 1776 C CA . CYS A 1 237 ? -15.383 -33.75 -19.344 1 91.62 237 CYS A CA 1
ATOM 1777 C C . CYS A 1 237 ? -14.852 -32.344 -19.422 1 91.62 237 CYS A C 1
ATOM 1779 O O . CYS A 1 237 ? -14.656 -31.688 -18.391 1 91.62 237 CYS A O 1
ATOM 1781 N N . LEU A 1 238 ? -14.742 -31.828 -20.594 1 89.88 238 LEU A N 1
ATOM 1782 C CA . LEU A 1 238 ? -14.141 -30.531 -20.828 1 89.88 238 LEU A CA 1
ATOM 1783 C C . LEU A 1 238 ? -15.078 -29.406 -20.391 1 89.88 238 LEU A C 1
ATOM 1785 O O . LEU A 1 238 ? -14.633 -28.406 -19.844 1 89.88 238 LEU A O 1
ATOM 1789 N N . ARG A 1 239 ? -16.281 -29.594 -20.531 1 84.19 239 ARG A N 1
ATOM 1790 C CA . ARG A 1 239 ? -17.266 -28.578 -20.188 1 84.19 239 ARG A CA 1
ATOM 1791 C C . ARG A 1 239 ? -17.484 -28.516 -18.672 1 84.19 239 ARG A C 1
ATOM 1793 O O . ARG A 1 239 ? -17.891 -27.469 -18.141 1 84.19 239 ARG A O 1
ATOM 1800 N N . GLN A 1 240 ? -17.203 -29.656 -18.047 1 85.06 240 GLN A N 1
ATOM 1801 C CA . GLN A 1 240 ? -17.422 -29.75 -16.609 1 85.06 240 GLN A CA 1
ATOM 1802 C C . GLN A 1 240 ? -16.188 -29.281 -15.836 1 85.06 240 GLN A C 1
ATOM 1804 O O . GLN A 1 240 ? -16.266 -29 -14.641 1 85.06 240 GLN A O 1
ATOM 1809 N N . ALA A 1 241 ? -15.086 -29.219 -16.5 1 89.06 241 ALA A N 1
ATOM 1810 C CA . ALA A 1 241 ? -13.82 -29.109 -15.789 1 89.06 241 ALA A CA 1
ATOM 1811 C C . ALA A 1 241 ? -13.445 -27.656 -15.547 1 89.06 241 ALA A C 1
ATOM 1813 O O . ALA A 1 241 ? -13.672 -26.797 -16.406 1 89.06 241 ALA A O 1
ATOM 1814 N N . ASP A 1 242 ? -12.898 -27.453 -14.336 1 84.94 242 ASP A N 1
ATOM 1815 C CA . ASP A 1 242 ? -12.266 -26.172 -14.023 1 84.94 242 ASP A CA 1
ATOM 1816 C C . ASP A 1 242 ? -10.906 -26.047 -14.695 1 84.94 242 ASP A C 1
ATOM 1818 O O . ASP A 1 242 ? -10.461 -24.953 -15.023 1 84.94 242 ASP A O 1
ATOM 1822 N N . LEU A 1 243 ? -10.305 -27.156 -14.82 1 90.88 243 LEU A N 1
ATOM 1823 C CA . LEU A 1 243 ? -8.953 -27.234 -15.367 1 90.88 243 LEU A CA 1
ATOM 1824 C C . LEU A 1 243 ? -8.828 -28.406 -16.328 1 90.88 243 LEU A C 1
ATOM 1826 O O . LEU A 1 243 ? -9.234 -29.531 -16.016 1 90.88 243 LEU A O 1
ATOM 1830 N N . VAL A 1 244 ? -8.359 -28.062 -17.469 1 93 244 VAL A N 1
ATOM 1831 C CA . VAL A 1 244 ? -8.023 -29.109 -18.422 1 93 244 VAL A CA 1
ATOM 1832 C C . VAL A 1 244 ? -6.523 -29.406 -18.375 1 93 244 VAL A C 1
ATOM 1834 O O . VAL A 1 244 ? -5.707 -28.516 -18.656 1 93 244 VAL A O 1
ATOM 1837 N N . LEU A 1 245 ? -6.176 -30.625 -17.984 1 95.56 245 LEU A N 1
ATOM 1838 C CA . LEU A 1 245 ? -4.785 -31.047 -17.875 1 95.56 245 LEU A CA 1
ATOM 1839 C C . LEU A 1 245 ? -4.414 -31.984 -19.016 1 95.56 245 LEU A C 1
ATOM 1841 O O . LEU A 1 245 ? -4.855 -33.125 -19.047 1 95.56 245 LEU A O 1
ATOM 1845 N N . VAL A 1 246 ? -3.639 -31.484 -19.922 1 95.25 246 VAL A N 1
ATOM 1846 C CA . VAL A 1 246 ? -3.156 -32.312 -21.031 1 95.25 246 VAL A CA 1
ATOM 1847 C C . VAL A 1 246 ? -1.951 -33.125 -20.578 1 95.25 246 VAL A C 1
ATOM 1849 O O . VAL A 1 246 ? -0.955 -32.562 -20.109 1 95.25 246 VAL A O 1
ATOM 1852 N N . VAL A 1 247 ? -2.082 -34.438 -20.672 1 96.06 247 VAL A N 1
ATOM 1853 C CA . VAL A 1 247 ? -1.009 -35.344 -20.266 1 96.06 247 VAL A CA 1
ATOM 1854 C C . VAL A 1 247 ? -0.211 -35.781 -21.5 1 96.06 247 VAL A C 1
ATOM 1856 O O . VAL A 1 247 ? -0.778 -36.281 -22.453 1 96.06 247 VAL A O 1
ATOM 1859 N N . ALA A 1 248 ? 1.119 -35.594 -21.406 1 94.94 248 ALA A N 1
ATOM 1860 C CA . ALA A 1 248 ? 1.94 -35.906 -22.578 1 94.94 248 ALA A CA 1
ATOM 1861 C C . ALA A 1 248 ? 3.285 -36.5 -22.172 1 94.94 248 ALA A C 1
ATOM 1863 O O . ALA A 1 248 ? 3.809 -36.156 -21.094 1 94.94 248 ALA A O 1
ATOM 1864 N N . ALA A 1 249 ? 3.762 -37.375 -23.031 1 93.12 249 ALA A N 1
ATOM 1865 C CA . ALA A 1 249 ? 5.18 -37.719 -22.938 1 93.12 249 ALA A CA 1
ATOM 1866 C C . ALA A 1 249 ? 6.051 -36.594 -23.469 1 93.12 249 ALA A C 1
ATOM 1868 O O . ALA A 1 249 ? 5.848 -36.125 -24.594 1 93.12 249 ALA A O 1
ATOM 1869 N N . ALA A 1 250 ? 7.055 -36.219 -22.719 1 91.94 250 ALA A N 1
ATOM 1870 C CA . ALA A 1 250 ? 7.832 -35.031 -23.047 1 91.94 250 ALA A CA 1
ATOM 1871 C C . ALA A 1 250 ? 8.508 -35.156 -24.406 1 91.94 250 ALA A C 1
ATOM 1873 O O . ALA A 1 250 ? 8.656 -34.156 -25.125 1 91.94 250 ALA A O 1
ATOM 1874 N N . GLU A 1 251 ? 8.828 -36.312 -24.797 1 89.69 251 GLU A N 1
ATOM 1875 C CA . GLU A 1 251 ? 9.594 -36.531 -26.016 1 89.69 251 GLU A CA 1
ATOM 1876 C C . GLU A 1 251 ? 8.672 -36.625 -27.234 1 89.69 251 GLU A C 1
ATOM 1878 O O . GLU A 1 251 ? 9.133 -36.625 -28.375 1 89.69 251 GLU A O 1
ATOM 1883 N N . SER A 1 252 ? 7.367 -36.75 -26.938 1 91.19 252 SER A N 1
ATOM 1884 C CA . SER A 1 252 ? 6.418 -36.906 -28.031 1 91.19 252 SER A CA 1
ATOM 1885 C C . SER A 1 252 ? 6.219 -35.594 -28.781 1 91.19 252 SER A C 1
ATOM 1887 O O . SER A 1 252 ? 6.848 -34.594 -28.453 1 91.19 252 SER A O 1
ATOM 1889 N N . SER A 1 253 ? 5.383 -35.688 -29.828 1 90.5 253 SER A N 1
ATOM 1890 C CA . SER A 1 253 ? 5.094 -34.5 -30.625 1 90.5 253 SER A CA 1
ATOM 1891 C C . SER A 1 253 ? 4.273 -33.5 -29.812 1 90.5 253 SER A C 1
ATOM 1893 O O . SER A 1 253 ? 3.27 -33.844 -29.203 1 90.5 253 SER A O 1
ATOM 1895 N N . PRO A 1 254 ? 4.746 -32.25 -29.875 1 92.5 254 PRO A N 1
ATOM 1896 C CA . PRO A 1 254 ? 4.035 -31.219 -29.109 1 92.5 254 PRO A CA 1
ATOM 1897 C C . PRO A 1 254 ? 2.816 -30.672 -29.844 1 92.5 254 PRO A C 1
ATOM 1899 O O . PRO A 1 254 ? 2.127 -29.781 -29.344 1 92.5 254 PRO A O 1
ATOM 1902 N N . GLU A 1 255 ? 2.498 -31.109 -30.984 1 91.94 255 GLU A N 1
ATOM 1903 C CA . GLU A 1 255 ? 1.365 -30.609 -31.75 1 91.94 255 GLU A CA 1
ATOM 1904 C C . GLU A 1 255 ? 0.044 -30.891 -31.047 1 91.94 255 GLU A C 1
ATOM 1906 O O . GLU A 1 255 ? -0.191 -32.031 -30.594 1 91.94 255 GLU A O 1
ATOM 1911 N N . PRO A 1 256 ? -0.801 -29.906 -31.016 1 91.31 256 PRO A N 1
ATOM 1912 C CA . PRO A 1 256 ? -2.078 -30.125 -30.328 1 91.31 256 PRO A CA 1
ATOM 1913 C C . PRO A 1 256 ? -2.916 -31.219 -30.984 1 91.31 256 PRO A C 1
ATOM 1915 O O . PRO A 1 256 ? -3.039 -31.25 -32.219 1 91.31 256 PRO A O 1
ATOM 1918 N N . GLY A 1 257 ? -3.447 -32.125 -30.203 1 87.38 257 GLY A N 1
ATOM 1919 C CA . GLY A 1 257 ? -4.316 -33.188 -30.688 1 87.38 257 GLY A CA 1
ATOM 1920 C C . GLY A 1 257 ? -5.719 -32.719 -31 1 87.38 257 GLY A C 1
ATOM 1921 O O . GLY A 1 257 ? -6.008 -31.516 -30.922 1 87.38 257 GLY A O 1
ATOM 1922 N N . PRO A 1 258 ? -6.57 -33.656 -31.391 1 87 258 PRO A N 1
ATOM 1923 C CA . PRO A 1 258 ? -7.938 -33.281 -31.797 1 87 258 PRO A CA 1
ATOM 1924 C C . PRO A 1 258 ? -8.742 -32.688 -30.641 1 87 258 PRO A C 1
ATOM 1926 O O . PRO A 1 258 ? -9.523 -31.75 -30.859 1 87 258 PRO A O 1
ATOM 1929 N N . VAL A 1 259 ? -8.57 -33.156 -29.547 1 89.75 259 VAL A N 1
ATOM 1930 C CA . VAL A 1 259 ? -9.312 -32.688 -28.375 1 89.75 259 VAL A CA 1
ATOM 1931 C C . VAL A 1 259 ? -8.914 -31.25 -28.078 1 89.75 259 VAL A C 1
ATOM 1933 O O . VAL A 1 259 ? -9.773 -30.391 -27.859 1 89.75 259 VAL A O 1
ATOM 1936 N N . GLU A 1 260 ? -7.613 -30.953 -28.094 1 88.69 260 GLU A N 1
ATOM 1937 C CA . GLU A 1 260 ? -7.129 -29.594 -27.812 1 88.69 260 GLU A CA 1
ATOM 1938 C C . GLU A 1 260 ? -7.586 -28.609 -28.891 1 88.69 260 GLU A C 1
ATOM 1940 O O . GLU A 1 260 ? -7.891 -27.453 -28.578 1 88.69 260 GLU A O 1
ATOM 1945 N N . ARG A 1 261 ? -7.648 -29.047 -30.094 1 87.69 261 ARG A N 1
ATOM 1946 C CA . ARG A 1 261 ? -8.102 -28.188 -31.172 1 87.69 261 ARG A CA 1
ATOM 1947 C C . ARG A 1 261 ? -9.57 -27.812 -31 1 87.69 261 ARG A C 1
ATOM 1949 O O . ARG A 1 261 ? -9.945 -26.672 -31.234 1 87.69 261 ARG A O 1
ATOM 1956 N N . TRP A 1 262 ? -10.273 -28.797 -30.625 1 87.75 262 TRP A N 1
ATOM 1957 C CA . TRP A 1 262 ? -11.688 -28.531 -30.375 1 87.75 262 TRP A CA 1
ATOM 1958 C C . TRP A 1 262 ? -11.852 -27.547 -29.219 1 87.75 262 TRP A C 1
ATOM 1960 O O . TRP A 1 262 ? -12.68 -26.625 -29.297 1 87.75 262 TRP A O 1
ATOM 1970 N N . LEU A 1 263 ? -11.117 -27.719 -28.219 1 84.56 263 LEU A N 1
ATOM 1971 C CA . LEU A 1 263 ? -11.172 -26.844 -27.047 1 84.56 263 LEU A CA 1
ATOM 1972 C C . LEU A 1 263 ? -10.852 -25.406 -27.438 1 84.56 263 LEU A C 1
ATOM 1974 O O . LEU A 1 263 ? -11.453 -24.469 -26.922 1 84.56 263 LEU A O 1
ATOM 1978 N N . ALA A 1 264 ? -9.898 -25.172 -28.266 1 81.81 264 ALA A N 1
ATOM 1979 C CA . ALA A 1 264 ? -9.477 -23.844 -28.719 1 81.81 264 ALA A CA 1
ATOM 1980 C C . ALA A 1 264 ? -10.562 -23.188 -29.562 1 81.81 264 ALA A C 1
ATOM 1982 O O . ALA A 1 264 ? -10.656 -21.953 -29.594 1 81.81 264 ALA A O 1
ATOM 1983 N N . GLU A 1 265 ? -11.344 -23.938 -30.188 1 77.88 265 GLU A N 1
ATOM 1984 C CA . GLU A 1 265 ? -12.336 -23.406 -31.125 1 77.88 265 GLU A CA 1
ATOM 1985 C C . GLU A 1 265 ? -13.688 -23.219 -30.438 1 77.88 265 GLU A C 1
ATOM 1987 O O . GLU A 1 265 ? -14.508 -22.422 -30.891 1 77.88 265 GLU A O 1
ATOM 1992 N N . ASP A 1 266 ? -13.812 -23.922 -29.391 1 71.25 266 ASP A N 1
ATOM 1993 C CA . ASP A 1 266 ? -15.109 -23.875 -28.703 1 71.25 266 ASP A CA 1
ATOM 1994 C C . ASP A 1 266 ? -15.234 -22.609 -27.859 1 71.25 266 ASP A C 1
ATOM 1996 O O . ASP A 1 266 ? -14.414 -22.359 -26.984 1 71.25 266 ASP A O 1
ATOM 2000 N N . PRO A 1 267 ? -16.094 -21.672 -28.188 1 61.91 267 PRO A N 1
ATOM 2001 C CA . PRO A 1 267 ? -16.266 -20.406 -27.453 1 61.91 267 PRO A CA 1
ATOM 2002 C C . PRO A 1 267 ? -16.516 -20.609 -25.969 1 61.91 267 PRO A C 1
ATOM 2004 O O . PRO A 1 267 ? -16.125 -19.781 -25.141 1 61.91 267 PRO A O 1
ATOM 2007 N N . GLY A 1 268 ? -17.281 -21.672 -25.672 1 57.66 268 GLY A N 1
ATOM 2008 C CA . GLY A 1 268 ? -17.625 -21.922 -24.281 1 57.66 268 GLY A CA 1
ATOM 2009 C C . GLY A 1 268 ? -16.453 -22.422 -23.453 1 57.66 268 GLY A C 1
ATOM 2010 O O . GLY A 1 268 ? -16.406 -22.203 -22.234 1 57.66 268 GLY A O 1
ATOM 2011 N N . SER A 1 269 ? -15.609 -23.141 -24.125 1 53.88 269 SER A N 1
ATOM 2012 C CA . SER A 1 269 ? -14.57 -23.859 -23.391 1 53.88 269 SER A CA 1
ATOM 2013 C C . SER A 1 269 ? -13.289 -23.031 -23.312 1 53.88 269 SER A C 1
ATOM 2015 O O . SER A 1 269 ? -12.336 -23.438 -22.641 1 53.88 269 SER A O 1
ATOM 2017 N N . ARG A 1 270 ? -13.352 -21.859 -23.875 1 57.06 270 ARG A N 1
ATOM 2018 C CA . ARG A 1 270 ? -12.141 -21.047 -23.984 1 57.06 270 ARG A CA 1
ATOM 2019 C C . ARG A 1 270 ? -11.75 -20.469 -22.641 1 57.06 270 ARG A C 1
ATOM 2021 O O . ARG A 1 270 ? -10.656 -19.906 -22.484 1 57.06 270 ARG A O 1
ATOM 2028 N N . ARG A 1 271 ? -12.586 -20.938 -21.672 1 66.44 271 ARG A N 1
ATOM 2029 C CA . ARG A 1 271 ? -12.305 -20.078 -20.531 1 66.44 271 ARG A CA 1
ATOM 2030 C C . ARG A 1 271 ? -11.781 -20.875 -19.359 1 66.44 271 ARG A C 1
ATOM 2032 O O . ARG A 1 271 ? -11.367 -20.312 -18.344 1 66.44 271 ARG A O 1
ATOM 2039 N N . SER A 1 272 ? -11.758 -22.25 -19.703 1 75.75 272 SER A N 1
ATOM 2040 C CA . SER A 1 272 ? -11.148 -23.047 -18.625 1 75.75 272 SER A CA 1
ATOM 2041 C C . SER A 1 272 ? -9.633 -22.891 -18.625 1 75.75 272 SER A C 1
ATOM 2043 O O . SER A 1 272 ? -9.016 -22.688 -19.672 1 75.75 272 SER A O 1
ATOM 2045 N N . ASP A 1 273 ? -9.156 -23.016 -17.469 1 85.19 273 ASP A N 1
ATOM 2046 C CA . ASP A 1 273 ? -7.699 -23.031 -17.359 1 85.19 273 ASP A CA 1
ATOM 2047 C C . ASP A 1 273 ? -7.105 -24.266 -18.016 1 85.19 273 ASP A C 1
ATOM 2049 O O . ASP A 1 273 ? -7.734 -25.328 -18.031 1 85.19 273 ASP A O 1
ATOM 2053 N N . ARG A 1 274 ? -6.062 -24.109 -18.641 1 91.56 274 ARG A N 1
ATOM 2054 C CA . ARG A 1 274 ? -5.363 -25.219 -19.281 1 91.56 274 ARG A CA 1
ATOM 2055 C C . ARG A 1 274 ? -3.953 -25.359 -18.719 1 91.56 274 ARG A C 1
ATOM 2057 O O . ARG A 1 274 ? -3.287 -24.375 -18.422 1 91.56 274 ARG A O 1
ATOM 2064 N N . ALA A 1 275 ? -3.523 -26.609 -18.578 1 95.19 275 ALA A N 1
ATOM 2065 C CA . ALA A 1 275 ? -2.162 -26.938 -18.156 1 95.19 275 ALA A CA 1
ATOM 2066 C C . ALA A 1 275 ? -1.667 -28.203 -18.844 1 95.19 275 ALA A C 1
ATOM 2068 O O . ALA A 1 275 ? -2.449 -28.938 -19.469 1 95.19 275 ALA A O 1
ATOM 2069 N N . VAL A 1 276 ? -0.386 -28.375 -18.828 1 95.88 276 VAL A N 1
ATOM 2070 C CA . VAL A 1 276 ? 0.215 -29.578 -19.391 1 95.88 276 VAL A CA 1
ATOM 2071 C C . VAL A 1 276 ? 1.03 -30.297 -18.328 1 95.88 276 VAL A C 1
ATOM 2073 O O . VAL A 1 276 ? 1.709 -29.656 -17.516 1 95.88 276 VAL A O 1
ATOM 2076 N N . LEU A 1 277 ? 0.846 -31.594 -18.297 1 96.62 277 LEU A N 1
ATOM 2077 C CA . LEU A 1 277 ? 1.682 -32.469 -17.484 1 96.62 277 LEU A CA 1
ATOM 2078 C C . LEU A 1 277 ? 2.607 -33.312 -18.359 1 96.62 277 LEU A C 1
ATOM 2080 O O . LEU A 1 277 ? 2.148 -34.188 -19.078 1 96.62 277 LEU A O 1
ATOM 2084 N N . LEU A 1 278 ? 3.873 -33 -18.312 1 96.25 278 LEU A N 1
ATOM 2085 C CA . LEU A 1 278 ? 4.871 -33.719 -19.094 1 96.25 278 LEU A CA 1
ATOM 2086 C C . LEU A 1 278 ? 5.453 -34.875 -18.312 1 96.25 278 LEU A C 1
ATOM 2088 O O . LEU A 1 278 ? 6.02 -34.688 -17.234 1 96.25 278 LEU A O 1
ATOM 2092 N N . ILE A 1 279 ? 5.293 -36.031 -18.844 1 95.69 279 ILE A N 1
ATOM 2093 C CA . ILE A 1 279 ? 5.793 -37.25 -18.203 1 95.69 279 ILE A CA 1
ATOM 2094 C C . ILE A 1 279 ? 7.168 -37.594 -18.766 1 95.69 279 ILE A C 1
ATOM 2096 O O . ILE A 1 279 ? 7.348 -37.656 -19.984 1 95.69 279 ILE A O 1
ATOM 2100 N N . HIS A 1 280 ? 8.141 -37.75 -17.906 1 94.81 280 HIS A N 1
ATOM 2101 C CA . HIS A 1 280 ? 9.508 -38.125 -18.266 1 94.81 280 HIS A CA 1
ATOM 2102 C C . HIS A 1 280 ? 9.82 -39.562 -17.859 1 94.81 280 HIS A C 1
ATOM 2104 O O . HIS A 1 280 ? 9.203 -40.094 -16.938 1 94.81 280 HIS A O 1
ATOM 2110 N N . PRO A 1 281 ? 10.844 -40.125 -18.547 1 92.88 281 PRO A N 1
ATOM 2111 C CA . PRO A 1 281 ? 11.273 -41.469 -18.141 1 92.88 281 PRO A CA 1
ATOM 2112 C C . PRO A 1 281 ? 11.812 -41.5 -16.719 1 92.88 281 PRO A C 1
ATOM 2114 O O . PRO A 1 281 ? 12.281 -40.469 -16.203 1 92.88 281 PRO A O 1
ATOM 2117 N N . PRO A 1 282 ? 11.75 -42.656 -16.141 1 91.94 282 PRO A N 1
ATOM 2118 C CA . PRO A 1 282 ? 12.32 -42.781 -14.789 1 91.94 282 PRO A CA 1
ATOM 2119 C C . PRO A 1 282 ? 13.812 -42.438 -14.758 1 91.94 282 PRO A C 1
ATOM 2121 O O . PRO A 1 282 ? 14.547 -42.75 -15.688 1 91.94 282 PRO A O 1
ATOM 2124 N N . GLY A 1 283 ? 14.289 -41.75 -13.836 1 89.19 283 GLY A N 1
ATOM 2125 C CA . GLY A 1 283 ? 15.695 -41.469 -13.625 1 89.19 283 GLY A CA 1
ATOM 2126 C C . GLY A 1 283 ? 16.172 -40.219 -14.375 1 89.19 283 GLY A C 1
ATOM 2127 O O . GLY A 1 283 ? 17.344 -39.875 -14.328 1 89.19 283 GLY A O 1
ATOM 2128 N N . THR A 1 284 ? 15.289 -39.625 -15.062 1 91.56 284 THR A N 1
ATOM 2129 C CA . THR A 1 284 ? 15.641 -38.406 -15.766 1 91.56 284 THR A CA 1
ATOM 2130 C C . THR A 1 284 ? 16.156 -37.344 -14.781 1 91.56 284 THR A C 1
ATOM 2132 O O . THR A 1 284 ? 15.539 -37.094 -13.75 1 91.56 284 THR A O 1
ATOM 2135 N N . ALA A 1 285 ? 17.406 -36.781 -15.141 1 86.81 285 ALA A N 1
ATOM 2136 C CA . ALA A 1 285 ? 18.062 -35.844 -14.25 1 86.81 285 ALA A CA 1
ATOM 2137 C C . ALA A 1 285 ? 17.422 -34.438 -14.344 1 86.81 285 ALA A C 1
ATOM 2139 O O . ALA A 1 285 ? 17.281 -33.75 -13.336 1 86.81 285 ALA A O 1
ATOM 2140 N N . GLY A 1 286 ? 17.125 -34.062 -15.57 1 90.12 286 GLY A N 1
ATOM 2141 C CA . GLY A 1 286 ? 16.516 -32.75 -15.805 1 90.12 286 GLY A CA 1
ATOM 2142 C C . GLY A 1 286 ? 15.414 -32.812 -16.859 1 90.12 286 GLY A C 1
ATOM 2143 O O . GLY A 1 286 ? 15.484 -33.594 -17.812 1 90.12 286 GLY A O 1
ATOM 2144 N N . ALA A 1 287 ? 14.367 -32.031 -16.609 1 92.25 287 ALA A N 1
ATOM 2145 C CA . ALA A 1 287 ? 13.297 -31.953 -17.594 1 92.25 287 ALA A CA 1
ATOM 2146 C C . ALA A 1 287 ? 13.812 -31.344 -18.906 1 92.25 287 ALA A C 1
ATOM 2148 O O . ALA A 1 287 ? 14.859 -30.703 -18.938 1 92.25 287 ALA A O 1
ATOM 2149 N N . ARG A 1 288 ? 13.125 -31.688 -19.938 1 91 288 ARG A N 1
ATOM 2150 C CA . ARG A 1 288 ? 13.516 -31.203 -21.266 1 91 288 ARG A CA 1
ATOM 2151 C C . ARG A 1 288 ? 12.297 -30.938 -22.125 1 91 288 ARG A C 1
ATOM 2153 O O . ARG A 1 288 ? 11.195 -31.391 -21.828 1 91 288 ARG A O 1
ATOM 2160 N N . TRP A 1 289 ? 12.5 -30.094 -23.078 1 91.5 289 TRP A N 1
ATOM 2161 C CA . TRP A 1 289 ? 11.586 -29.875 -24.188 1 91.5 289 TRP A CA 1
ATOM 2162 C C . TRP A 1 289 ? 10.359 -29.094 -23.734 1 91.5 289 TRP A C 1
ATOM 2164 O O . TRP A 1 289 ? 9.328 -29.094 -24.422 1 91.5 289 TRP A O 1
ATOM 2174 N N . THR A 1 290 ? 10.461 -28.484 -22.641 1 95 290 THR A N 1
ATOM 2175 C CA . THR A 1 290 ? 9.305 -27.797 -22.062 1 95 290 THR A CA 1
ATOM 2176 C C . THR A 1 290 ? 8.805 -26.703 -23.016 1 95 290 THR A C 1
ATOM 2178 O O . THR A 1 290 ? 7.605 -26.594 -23.266 1 95 290 THR A O 1
ATOM 2181 N N . SER A 1 291 ? 9.711 -25.906 -23.625 1 94 291 SER A N 1
ATOM 2182 C CA . SER A 1 291 ? 9.328 -24.797 -24.484 1 94 291 SER A CA 1
ATOM 2183 C C . SER A 1 291 ? 8.578 -25.281 -25.719 1 94 291 SER A C 1
ATOM 2185 O O . SER A 1 291 ? 7.695 -24.578 -26.234 1 94 291 SER A O 1
ATOM 2187 N N . ARG A 1 292 ? 8.875 -26.438 -26.172 1 93.94 292 ARG A N 1
ATOM 2188 C CA . ARG A 1 292 ? 8.203 -27.016 -27.328 1 93.94 292 ARG A CA 1
ATOM 2189 C C . ARG A 1 292 ? 6.715 -27.219 -27.047 1 93.94 292 ARG A C 1
ATOM 2191 O O . ARG A 1 292 ? 5.887 -27.125 -27.953 1 93.94 292 ARG A O 1
ATOM 2198 N N . TRP A 1 293 ? 6.426 -27.547 -25.859 1 94.31 293 TRP A N 1
ATOM 2199 C CA . TRP A 1 293 ? 5.047 -27.828 -25.469 1 94.31 293 TRP A CA 1
ATOM 2200 C C . TRP A 1 293 ? 4.312 -26.547 -25.078 1 94.31 293 TRP A C 1
ATOM 2202 O O . TRP A 1 293 ? 3.111 -26.422 -25.328 1 94.31 293 TRP A O 1
ATOM 2212 N N . THR A 1 294 ? 5 -25.609 -24.516 1 93.94 294 THR A N 1
ATOM 2213 C CA . THR A 1 294 ? 4.336 -24.422 -24 1 93.94 294 THR A CA 1
ATOM 2214 C C . THR A 1 294 ? 4.176 -23.359 -25.094 1 93.94 294 THR A C 1
ATOM 2216 O O . THR A 1 294 ? 3.229 -22.578 -25.078 1 93.94 294 THR A O 1
ATOM 2219 N N . ALA A 1 295 ? 4.984 -23.312 -26.047 1 91.44 295 ALA A N 1
ATOM 2220 C CA . ALA A 1 295 ? 5.004 -22.266 -27.078 1 91.44 295 ALA A CA 1
ATOM 2221 C C . ALA A 1 295 ? 3.697 -22.25 -27.859 1 91.44 295 ALA A C 1
ATOM 2223 O O . ALA A 1 295 ? 3.104 -21.188 -28.078 1 91.44 295 ALA A O 1
ATOM 2224 N N . PRO A 1 296 ? 3.166 -23.391 -28.203 1 88.88 296 PRO A N 1
ATOM 2225 C CA . PRO A 1 296 ? 1.958 -23.391 -29.031 1 88.88 296 PRO A CA 1
ATOM 2226 C C . PRO A 1 296 ? 0.679 -23.281 -28.203 1 88.88 296 PRO A C 1
ATOM 2228 O O . PRO A 1 296 ? -0.424 -23.344 -28.75 1 88.88 296 PRO A O 1
ATOM 2231 N N . ARG A 1 297 ? 0.808 -23.109 -26.922 1 90.69 297 ARG A N 1
ATOM 2232 C CA . ARG A 1 297 ? -0.34 -23.203 -26.031 1 90.69 297 ARG A CA 1
ATOM 2233 C C . ARG A 1 297 ? -0.411 -22 -25.094 1 90.69 297 ARG A C 1
ATOM 2235 O O . ARG A 1 297 ? 0.62 -21.438 -24.719 1 90.69 297 ARG A O 1
ATOM 2242 N N . ASP A 1 298 ? -1.607 -21.609 -24.875 1 87.56 298 ASP A N 1
ATOM 2243 C CA . ASP A 1 298 ? -1.839 -20.688 -23.766 1 87.56 298 ASP A CA 1
ATOM 2244 C C . ASP A 1 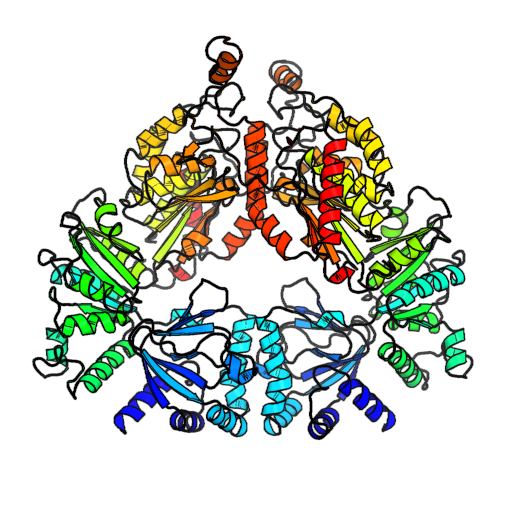298 ? -2.127 -21.438 -22.484 1 87.56 298 ASP A C 1
ATOM 2246 O O . ASP A 1 298 ? -3.234 -21.938 -22.281 1 87.56 298 ASP A O 1
ATOM 2250 N N . LEU A 1 299 ? -1.135 -21.531 -21.641 1 90.88 299 LEU A N 1
ATOM 2251 C CA . LEU A 1 299 ? -1.222 -22.406 -20.484 1 90.88 299 LEU A CA 1
ATOM 2252 C C . LEU A 1 299 ? -1.146 -21.609 -19.172 1 90.88 299 LEU A C 1
ATOM 2254 O O . LEU A 1 299 ? -0.411 -20.625 -19.094 1 90.88 299 LEU A O 1
ATOM 2258 N N . ARG A 1 300 ? -1.895 -22.094 -18.234 1 88.62 300 ARG A N 1
ATOM 2259 C CA . ARG A 1 300 ? -1.762 -21.625 -16.859 1 88.62 300 ARG A CA 1
ATOM 2260 C C . ARG A 1 300 ? -0.442 -22.078 -16.25 1 88.62 300 ARG A C 1
ATOM 2262 O O . ARG A 1 300 ? 0.18 -21.344 -15.484 1 88.62 300 ARG A O 1
ATOM 2269 N N . ALA A 1 301 ? -0.096 -23.328 -16.562 1 92.88 301 ALA A N 1
ATOM 2270 C CA . ALA A 1 301 ? 1.102 -23.906 -15.969 1 92.88 301 ALA A CA 1
ATOM 2271 C C . ALA A 1 301 ? 1.549 -25.141 -16.734 1 92.88 301 ALA A C 1
ATOM 2273 O O . ALA A 1 301 ? 0.78 -25.703 -17.516 1 92.88 301 ALA A O 1
ATOM 2274 N N . CYS A 1 302 ? 2.768 -25.453 -16.578 1 95.88 302 CYS A N 1
ATOM 2275 C CA . CYS A 1 302 ? 3.354 -26.703 -17.047 1 95.88 302 CYS A CA 1
ATOM 2276 C C . CYS A 1 302 ? 3.992 -27.484 -15.898 1 95.88 302 CYS A C 1
ATOM 2278 O O . CYS A 1 302 ? 4.785 -26.922 -15.133 1 95.88 302 CYS A O 1
ATOM 2280 N N . TYR A 1 303 ? 3.574 -28.734 -15.781 1 96.19 303 TYR A N 1
ATOM 2281 C CA . TYR A 1 303 ? 4.082 -29.562 -14.695 1 96.19 303 TYR A CA 1
ATOM 2282 C C . TYR A 1 303 ? 4.934 -30.703 -15.242 1 96.19 303 TYR A C 1
ATOM 2284 O O . TYR A 1 303 ? 4.777 -31.109 -16.391 1 96.19 303 TYR A O 1
ATOM 2292 N N . HIS A 1 304 ? 5.844 -31.188 -14.398 1 96.31 304 HIS A N 1
ATOM 2293 C CA . HIS A 1 304 ? 6.711 -32.312 -14.758 1 96.31 304 HIS A CA 1
ATOM 2294 C C . HIS A 1 304 ? 6.574 -33.438 -13.766 1 96.31 304 HIS A C 1
ATOM 2296 O O . HIS A 1 304 ? 6.453 -33.219 -12.555 1 96.31 304 HIS A O 1
ATOM 2302 N N . ALA A 1 305 ? 6.543 -34.656 -14.266 1 95.88 305 ALA A N 1
ATOM 2303 C CA . ALA A 1 305 ? 6.586 -35.844 -13.422 1 95.88 305 ALA A CA 1
ATOM 2304 C C . ALA A 1 305 ? 7.352 -36.969 -14.102 1 95.88 305 ALA A C 1
ATOM 2306 O O . ALA A 1 305 ? 7.246 -37.156 -15.32 1 95.88 305 ALA A O 1
ATOM 2307 N N . ARG A 1 306 ? 8.195 -37.656 -13.352 1 95.5 306 ARG A N 1
ATOM 2308 C CA . ARG A 1 306 ? 8.828 -38.906 -13.828 1 95.5 306 ARG A CA 1
ATOM 2309 C C . ARG A 1 306 ? 7.902 -40.094 -13.641 1 95.5 306 ARG A C 1
ATOM 2311 O O . ARG A 1 306 ? 7.223 -40.219 -12.617 1 95.5 306 ARG A O 1
ATOM 2318 N N . ARG A 1 307 ? 7.906 -40.906 -14.633 1 92.19 307 ARG A N 1
ATOM 2319 C CA . ARG A 1 307 ? 7.109 -42.125 -14.523 1 92.19 307 ARG A CA 1
ATOM 2320 C C . ARG A 1 307 ? 7.516 -42.938 -13.297 1 92.19 307 ARG A C 1
ATOM 2322 O O . ARG A 1 307 ? 8.703 -43.156 -13.055 1 92.19 307 ARG A O 1
ATOM 2329 N N . GLY A 1 308 ? 6.504 -43.219 -12.5 1 90.06 308 GLY A N 1
ATOM 2330 C CA . GLY A 1 308 ? 6.75 -44.062 -11.336 1 90.06 308 GLY A CA 1
ATOM 2331 C C . GLY A 1 308 ? 7.191 -43.281 -10.117 1 90.06 308 GLY A C 1
ATOM 2332 O O . GLY A 1 308 ? 7.461 -43.844 -9.062 1 90.06 308 GLY A O 1
ATOM 2333 N N . SER A 1 309 ? 7.312 -42.031 -10.234 1 94.25 309 SER A N 1
ATOM 2334 C CA . SER A 1 309 ? 7.727 -41.219 -9.094 1 94.25 309 SER A CA 1
ATOM 2335 C C . SER A 1 309 ? 6.523 -40.719 -8.312 1 94.25 309 SER A C 1
ATOM 2337 O O . SER A 1 309 ? 5.887 -39.75 -8.711 1 94.25 309 SER A O 1
ATOM 2339 N N . ASP A 1 310 ? 6.32 -41.25 -7.188 1 94.12 310 ASP A N 1
ATOM 2340 C CA . ASP A 1 310 ? 5.207 -40.812 -6.348 1 94.12 310 ASP A CA 1
ATOM 2341 C C . ASP A 1 310 ? 5.406 -39.375 -5.867 1 94.12 310 ASP A C 1
ATOM 2343 O O . ASP A 1 310 ? 4.445 -38.625 -5.734 1 94.12 310 ASP A O 1
ATOM 2347 N N . GLU A 1 311 ? 6.633 -39.062 -5.68 1 93.19 311 GLU A N 1
ATOM 2348 C CA . GLU A 1 311 ? 6.953 -37.75 -5.18 1 93.19 311 GLU A CA 1
ATOM 2349 C C . GLU A 1 311 ? 6.59 -36.656 -6.199 1 93.19 311 GLU A C 1
ATOM 2351 O O . GLU A 1 311 ? 6.047 -35.625 -5.836 1 93.19 311 GLU A O 1
ATOM 2356 N N . ASP A 1 312 ? 6.852 -36.938 -7.441 1 95.69 312 ASP A N 1
ATOM 2357 C CA . ASP A 1 312 ? 6.539 -36 -8.492 1 95.69 312 ASP A CA 1
ATOM 2358 C C . ASP A 1 312 ? 5.031 -35.781 -8.625 1 95.69 312 ASP A C 1
ATOM 2360 O O . ASP A 1 312 ? 4.559 -34.656 -8.766 1 95.69 312 ASP A O 1
ATOM 2364 N N . TYR A 1 313 ? 4.293 -36.875 -8.531 1 96.5 313 TYR A N 1
ATOM 2365 C CA . TYR A 1 313 ? 2.844 -36.781 -8.648 1 96.5 313 TYR A CA 1
ATOM 2366 C C . TYR A 1 313 ? 2.252 -36.031 -7.445 1 96.5 313 TYR A C 1
ATOM 2368 O O . TYR A 1 313 ? 1.28 -35.281 -7.582 1 96.5 313 TYR A O 1
ATOM 2376 N N . LEU A 1 314 ? 2.844 -36.312 -6.379 1 96 314 LEU A N 1
ATOM 2377 C CA . LEU A 1 314 ? 2.381 -35.594 -5.184 1 96 314 LEU A CA 1
ATOM 2378 C C . LEU A 1 314 ? 2.598 -34.094 -5.316 1 96 314 LEU A C 1
ATOM 2380 O O . LEU A 1 314 ? 1.749 -33.312 -4.898 1 96 314 LEU A O 1
ATOM 2384 N N . ARG A 1 315 ? 3.717 -33.719 -5.816 1 95.69 315 ARG A N 1
ATOM 2385 C CA . ARG A 1 315 ? 3.98 -32.281 -6.062 1 95.69 315 ARG A CA 1
ATOM 2386 C C . ARG A 1 315 ? 2.939 -31.703 -7.004 1 95.69 315 ARG A C 1
ATOM 2388 O O . ARG A 1 315 ? 2.393 -30.625 -6.73 1 95.69 315 ARG A O 1
ATOM 2395 N N . VAL A 1 316 ? 2.645 -32.344 -8.062 1 96.25 316 VAL A N 1
ATOM 2396 C CA . VAL A 1 316 ? 1.655 -31.891 -9.031 1 96.25 316 VAL A CA 1
ATOM 2397 C C . VAL A 1 316 ? 0.294 -31.766 -8.352 1 96.25 316 VAL A C 1
ATOM 2399 O O . VAL A 1 316 ? -0.399 -30.75 -8.531 1 96.25 316 VAL A O 1
ATOM 2402 N N . ALA A 1 317 ? -0.044 -32.781 -7.539 1 95.62 317 ALA A N 1
ATOM 2403 C CA . ALA A 1 317 ? -1.322 -32.781 -6.832 1 95.62 317 ALA A CA 1
ATOM 2404 C C . ALA A 1 317 ? -1.423 -31.578 -5.883 1 95.62 317 ALA A C 1
ATOM 2406 O O . ALA A 1 317 ? -2.469 -30.938 -5.797 1 95.62 317 ALA A O 1
ATOM 2407 N N . ARG A 1 318 ? -0.337 -31.312 -5.207 1 94.19 318 ARG A N 1
ATOM 2408 C CA . ARG A 1 318 ? -0.315 -30.156 -4.309 1 94.19 318 ARG A CA 1
ATOM 2409 C C . ARG A 1 318 ? -0.602 -28.859 -5.062 1 94.19 318 ARG A C 1
ATOM 2411 O O . ARG A 1 318 ? -1.413 -28.047 -4.621 1 94.19 318 ARG A O 1
ATOM 2418 N N . LEU A 1 319 ? 0.015 -28.672 -6.188 1 94.5 319 LEU A N 1
ATOM 2419 C CA . LEU A 1 319 ? -0.124 -27.453 -6.977 1 94.5 319 LEU A CA 1
ATOM 2420 C C . LEU A 1 319 ? -1.518 -27.359 -7.586 1 94.5 319 LEU A C 1
ATOM 2422 O O . LEU A 1 319 ? -2.117 -26.281 -7.613 1 94.5 319 LEU A O 1
ATOM 2426 N N . LEU A 1 320 ? -2.08 -28.469 -8.008 1 93.12 320 LEU A N 1
ATOM 2427 C CA . LEU A 1 320 ? -3.396 -28.469 -8.633 1 93.12 320 LEU A CA 1
ATOM 2428 C C . LEU A 1 320 ? -4.484 -28.141 -7.617 1 93.12 320 LEU A C 1
ATOM 2430 O O . LEU A 1 320 ? -5.484 -27.5 -7.957 1 93.12 320 LEU A O 1
ATOM 2434 N N . THR A 1 321 ? -4.266 -28.609 -6.41 1 90.69 321 THR A N 1
ATOM 2435 C CA . THR A 1 321 ? -5.305 -28.469 -5.398 1 90.69 321 THR A CA 1
ATOM 2436 C C . THR A 1 321 ? -5.109 -27.188 -4.594 1 90.69 321 THR A C 1
ATOM 2438 O O . THR A 1 321 ? -5.852 -26.922 -3.648 1 90.69 321 THR A O 1
ATOM 2441 N N . GLY A 1 322 ? -4.078 -26.484 -4.945 1 89.25 322 GLY A N 1
ATOM 2442 C CA . GLY A 1 322 ? -3.855 -25.219 -4.254 1 89.25 322 GLY A CA 1
ATOM 2443 C C . GLY A 1 322 ? -3.188 -25.391 -2.902 1 89.25 322 GLY A C 1
ATOM 2444 O O . GLY A 1 322 ? -3.469 -24.641 -1.968 1 89.25 322 GLY A O 1
ATOM 2445 N N . HIS A 1 323 ? -2.416 -26.422 -2.721 1 91.25 323 HIS A N 1
ATOM 2446 C CA . HIS A 1 323 ? -1.702 -26.656 -1.472 1 91.25 323 HIS A CA 1
ATOM 2447 C C . HIS A 1 323 ? -0.201 -26.469 -1.647 1 91.25 323 HIS A C 1
ATOM 2449 O O . HIS A 1 323 ? 0.588 -26.859 -0.791 1 91.25 323 HIS A O 1
ATOM 2455 N N . GLY A 1 324 ? 0.114 -25.859 -2.775 1 94.31 324 GLY A N 1
ATOM 2456 C CA . GLY A 1 324 ? 1.523 -25.688 -3.086 1 94.31 324 GLY A CA 1
ATOM 2457 C C . GLY A 1 324 ? 2.26 -24.844 -2.055 1 94.31 324 GLY A C 1
ATOM 2458 O O . GLY A 1 324 ? 1.679 -23.953 -1.449 1 94.31 324 GLY A O 1
ATOM 2459 N N . VAL A 1 325 ? 3.551 -25.203 -1.858 1 95.88 325 VAL A N 1
ATOM 2460 C CA . VAL A 1 325 ? 4.43 -24.484 -0.944 1 95.88 325 VAL A CA 1
ATOM 2461 C C . VAL A 1 325 ? 5.508 -23.75 -1.736 1 95.88 325 VAL A C 1
ATOM 2463 O O . VAL A 1 325 ? 6.312 -24.375 -2.432 1 95.88 325 VAL A O 1
ATOM 2466 N N . GLY A 1 326 ? 5.449 -22.453 -1.67 1 97.44 326 GLY A N 1
ATOM 2467 C CA . GLY A 1 326 ? 6.449 -21.641 -2.328 1 97.44 326 GLY A CA 1
ATOM 2468 C C . GLY A 1 326 ? 7.559 -21.188 -1.394 1 97.44 326 GLY A C 1
ATOM 2469 O O . GLY A 1 326 ? 7.301 -20.859 -0.233 1 97.44 326 GLY A O 1
ATOM 2470 N N . LEU A 1 327 ? 8.781 -21.203 -1.861 1 98.06 327 LEU A N 1
ATOM 2471 C CA . LEU A 1 327 ? 9.953 -20.766 -1.115 1 98.06 327 LEU A CA 1
ATOM 2472 C C . LEU A 1 327 ? 10.555 -19.516 -1.748 1 98.06 327 LEU A C 1
ATOM 2474 O O . LEU A 1 327 ? 10.844 -19.5 -2.947 1 98.06 327 LEU A O 1
ATOM 2478 N N . VAL A 1 328 ? 10.664 -18.469 -0.975 1 98.12 328 VAL A N 1
ATOM 2479 C CA . VAL A 1 328 ? 11.234 -17.203 -1.44 1 98.12 328 VAL A CA 1
ATOM 2480 C C . VAL A 1 328 ? 12.578 -16.969 -0.761 1 98.12 328 VAL A C 1
ATOM 2482 O O . VAL A 1 328 ? 12.672 -16.969 0.469 1 98.12 328 VAL A O 1
ATOM 2485 N N . LEU A 1 329 ? 13.617 -16.781 -1.559 1 97.81 329 LEU A N 1
ATOM 2486 C CA . LEU A 1 329 ? 14.969 -16.594 -1.042 1 97.81 329 LEU A CA 1
ATOM 2487 C C . LEU A 1 329 ? 15.492 -15.195 -1.378 1 97.81 329 LEU A C 1
ATOM 2489 O O . LEU A 1 329 ? 15.672 -14.867 -2.551 1 97.81 329 LEU A O 1
ATOM 2493 N N . SER A 1 330 ? 15.82 -14.43 -0.395 1 95.12 330 SER A N 1
ATOM 2494 C CA . SER A 1 330 ? 16.281 -13.062 -0.592 1 95.12 330 SER A CA 1
ATOM 2495 C C . SER A 1 330 ? 17.734 -13.031 -1.066 1 95.12 330 SER A C 1
ATOM 2497 O O . SER A 1 330 ? 18.438 -14.039 -0.98 1 95.12 330 SER A O 1
ATOM 2499 N N . GLY A 1 331 ? 18.078 -11.883 -1.598 1 91.88 331 GLY A N 1
ATOM 2500 C CA . GLY A 1 331 ? 19.484 -11.602 -1.808 1 91.88 331 GLY A CA 1
ATOM 2501 C C . GLY A 1 331 ? 20.203 -11.211 -0.533 1 91.88 331 GLY A C 1
ATOM 2502 O O . GLY A 1 331 ? 19.578 -10.891 0.474 1 91.88 331 GLY A O 1
ATOM 2503 N N . GLY A 1 332 ? 21.469 -11.375 -0.566 1 87.94 332 GLY A N 1
ATOM 2504 C CA . GLY A 1 332 ? 22.297 -11.055 0.585 1 87.94 332 GLY A CA 1
ATOM 2505 C C . GLY A 1 332 ? 23.766 -11.352 0.368 1 87.94 332 GLY A C 1
ATOM 2506 O O . GLY A 1 332 ? 24.5 -11.617 1.323 1 87.94 332 GLY A O 1
ATOM 2507 N N . GLY A 1 333 ? 24.234 -11.312 -0.895 1 87.94 333 GLY A N 1
ATOM 2508 C CA . GLY A 1 333 ? 25.609 -11.664 -1.167 1 87.94 333 GLY A CA 1
ATOM 2509 C C . GLY A 1 333 ? 26 -13.039 -0.646 1 87.94 333 GLY A C 1
ATOM 2510 O O . GLY A 1 333 ? 25.281 -14.016 -0.886 1 87.94 333 GLY A O 1
ATOM 2511 N N . ALA A 1 334 ? 27.109 -13.039 0.073 1 89.62 334 ALA A N 1
ATOM 2512 C CA . ALA A 1 334 ? 27.578 -14.305 0.625 1 89.62 334 ALA A CA 1
ATOM 2513 C C . ALA A 1 334 ? 26.625 -14.836 1.689 1 89.62 334 ALA A C 1
ATOM 2515 O O . ALA A 1 334 ? 26.578 -16.047 1.935 1 89.62 334 ALA A O 1
ATOM 2516 N N . ARG A 1 335 ? 25.891 -13.992 2.285 1 92.5 335 ARG A N 1
ATOM 2517 C CA . ARG A 1 335 ? 24.969 -14.398 3.34 1 92.5 335 ARG A CA 1
ATOM 2518 C C . ARG A 1 335 ? 23.875 -15.312 2.795 1 92.5 335 ARG A C 1
ATOM 2520 O O . ARG A 1 335 ? 23.234 -16.047 3.553 1 92.5 335 ARG A O 1
ATOM 2527 N N . ALA A 1 336 ? 23.641 -15.258 1.512 1 95.19 336 ALA A N 1
ATOM 2528 C CA . ALA A 1 336 ? 22.641 -16.094 0.861 1 95.19 336 ALA A CA 1
ATOM 2529 C C . ALA A 1 336 ? 23 -17.562 0.963 1 95.19 336 ALA A C 1
ATOM 2531 O O . ALA A 1 336 ? 22.141 -18.438 0.752 1 95.19 336 ALA A O 1
ATOM 2532 N N . LEU A 1 337 ? 24.266 -17.859 1.301 1 96.56 337 LEU A N 1
ATOM 2533 C CA . LEU A 1 337 ? 24.688 -19.25 1.452 1 96.56 337 LEU A CA 1
ATOM 2534 C C . LEU A 1 337 ? 24 -19.891 2.65 1 96.56 337 LEU A C 1
ATOM 2536 O O . LEU A 1 337 ? 23.969 -21.125 2.76 1 96.56 337 LEU A O 1
ATOM 2540 N N . ALA A 1 338 ? 23.406 -19.109 3.492 1 97.69 338 ALA A N 1
ATOM 2541 C CA . ALA A 1 338 ? 22.609 -19.625 4.605 1 97.69 338 ALA A CA 1
ATOM 2542 C C . ALA A 1 338 ? 21.344 -20.312 4.102 1 97.69 338 ALA A C 1
ATOM 2544 O O . ALA A 1 338 ? 20.781 -21.156 4.793 1 97.69 338 ALA A O 1
ATOM 2545 N N . HIS A 1 339 ? 20.859 -19.922 2.926 1 98.5 339 HIS A N 1
ATOM 2546 C CA . HIS A 1 339 ? 19.688 -20.547 2.338 1 98.5 339 HIS A CA 1
ATOM 2547 C C . HIS A 1 339 ? 19.875 -22.062 2.201 1 98.5 339 HIS A C 1
ATOM 2549 O O . HIS A 1 339 ? 18.922 -22.828 2.283 1 98.5 339 HIS A O 1
ATOM 2555 N N . ILE A 1 340 ? 21.141 -22.5 1.983 1 98.5 340 ILE A N 1
ATOM 2556 C CA . ILE A 1 340 ? 21.453 -23.922 1.82 1 98.5 340 ILE A CA 1
ATOM 2557 C C . ILE A 1 340 ? 21.047 -24.672 3.078 1 98.5 340 ILE A C 1
ATOM 2559 O O . ILE A 1 340 ? 20.406 -25.734 2.994 1 98.5 340 ILE A O 1
ATOM 2563 N N . GLY A 1 341 ? 21.391 -24.094 4.195 1 98.44 341 GLY A N 1
ATOM 2564 C CA . GLY A 1 341 ? 21.031 -24.703 5.461 1 98.44 341 GLY A CA 1
ATOM 2565 C C . GLY A 1 341 ? 19.531 -24.75 5.691 1 98.44 341 GLY A C 1
ATOM 2566 O O . GLY A 1 341 ? 19.016 -25.719 6.242 1 98.44 341 GLY A O 1
ATOM 2567 N N . VAL A 1 342 ? 18.828 -23.75 5.301 1 98.31 342 VAL A N 1
ATOM 2568 C CA . VAL A 1 342 ? 17.375 -23.703 5.426 1 98.31 342 VAL A CA 1
ATOM 2569 C C . VAL A 1 342 ? 16.75 -24.828 4.59 1 98.31 342 VAL A C 1
ATOM 2571 O O . VAL A 1 342 ? 15.875 -25.547 5.07 1 98.31 342 VAL A O 1
ATOM 2574 N N . ILE A 1 343 ? 17.188 -24.953 3.375 1 98.31 343 ILE A N 1
ATOM 2575 C CA . ILE A 1 343 ? 16.688 -25.984 2.467 1 98.31 343 ILE A CA 1
ATOM 2576 C C . ILE A 1 343 ? 16.891 -27.359 3.088 1 98.31 343 ILE A C 1
ATOM 2578 O O . ILE A 1 343 ? 15.992 -28.203 3.043 1 98.31 343 ILE A O 1
ATOM 2582 N N . ARG A 1 344 ? 18.031 -27.562 3.715 1 97.94 344 ARG A N 1
ATOM 2583 C CA . ARG A 1 344 ? 18.328 -28.828 4.375 1 97.94 344 ARG A CA 1
ATOM 2584 C C . ARG A 1 344 ? 17.344 -29.094 5.512 1 97.94 344 ARG A C 1
ATOM 2586 O O . ARG A 1 344 ? 16.781 -30.188 5.625 1 97.94 344 ARG A O 1
ATOM 2593 N N . ALA A 1 345 ? 17.141 -28.125 6.309 1 97.38 345 ALA A N 1
ATOM 2594 C CA . ALA A 1 345 ? 16.25 -28.266 7.453 1 97.38 345 ALA A CA 1
ATOM 2595 C C . ALA A 1 345 ? 14.82 -28.547 7.004 1 97.38 345 ALA A C 1
ATOM 2597 O O . ALA A 1 345 ? 14.117 -29.359 7.613 1 97.38 345 ALA A O 1
ATOM 2598 N N . LEU A 1 346 ? 14.352 -27.906 5.965 1 96.12 346 LEU A N 1
ATOM 2599 C CA . LEU A 1 346 ? 13.008 -28.141 5.434 1 96.12 346 LEU A CA 1
ATOM 2600 C C . LEU A 1 346 ? 12.867 -29.578 4.945 1 96.12 346 LEU A C 1
ATOM 2602 O O . LEU A 1 346 ? 11.867 -30.234 5.242 1 96.12 346 LEU A O 1
ATOM 2606 N N . ALA A 1 347 ? 13.867 -30 4.234 1 95.56 347 ALA A N 1
ATOM 2607 C CA . ALA A 1 347 ? 13.844 -31.375 3.719 1 95.56 347 ALA A CA 1
ATOM 2608 C C . ALA A 1 347 ? 13.797 -32.375 4.855 1 95.56 347 ALA A C 1
ATOM 2610 O O . ALA A 1 347 ? 13.039 -33.344 4.801 1 95.56 347 ALA A O 1
ATOM 2611 N N . GLU A 1 348 ? 14.586 -32.156 5.852 1 94.56 348 GLU A N 1
ATOM 2612 C CA . GLU A 1 348 ? 14.641 -33.031 7 1 94.56 348 GLU A CA 1
ATOM 2613 C C . GLU A 1 348 ? 13.297 -33.094 7.727 1 94.56 348 GLU A C 1
ATOM 2615 O O . GLU A 1 348 ? 12.93 -34.125 8.305 1 94.56 348 GLU A O 1
ATOM 2620 N N . ALA A 1 349 ? 12.578 -32.031 7.688 1 92.38 349 ALA A N 1
ATOM 2621 C CA . ALA A 1 349 ? 11.289 -31.922 8.367 1 92.38 349 ALA A CA 1
ATOM 2622 C C . ALA A 1 349 ? 10.156 -32.406 7.461 1 92.38 349 ALA A C 1
ATOM 2624 O O . ALA A 1 349 ? 8.992 -32.406 7.871 1 92.38 349 ALA A O 1
ATOM 2625 N N . GLY A 1 350 ? 10.5 -32.719 6.238 1 91.31 350 GLY A N 1
ATOM 2626 C CA . GLY A 1 350 ? 9.5 -33.188 5.297 1 91.31 350 GLY A CA 1
ATOM 2627 C C . GLY A 1 350 ? 8.656 -32.062 4.711 1 91.31 350 GLY A C 1
ATOM 2628 O O . GLY A 1 350 ? 7.523 -32.312 4.285 1 91.31 350 GLY A O 1
ATOM 2629 N N . VAL A 1 351 ? 9.07 -30.859 4.785 1 93.31 351 VAL A N 1
ATOM 2630 C CA . VAL A 1 351 ? 8.367 -29.734 4.195 1 93.31 351 VAL A CA 1
ATOM 2631 C C . VAL A 1 351 ? 8.695 -29.641 2.707 1 93.31 351 VAL A C 1
ATOM 2633 O O . VAL A 1 351 ? 9.852 -29.422 2.334 1 93.31 351 VAL A O 1
ATOM 2636 N N . PRO A 1 352 ? 7.746 -29.797 1.894 1 94.56 352 PRO A N 1
ATOM 2637 C CA . PRO A 1 352 ? 8.031 -29.766 0.457 1 94.56 352 PRO A CA 1
ATOM 2638 C C . PRO A 1 352 ? 8.219 -28.344 -0.065 1 94.56 352 PRO A C 1
ATOM 2640 O O . PRO A 1 352 ? 7.785 -27.375 0.573 1 94.56 352 PRO A O 1
ATOM 2643 N N . VAL A 1 353 ? 8.93 -28.188 -1.178 1 96.5 353 VAL A N 1
ATOM 2644 C CA . VAL A 1 353 ? 9.078 -26.953 -1.938 1 96.5 353 VAL A CA 1
ATOM 2645 C C . VAL A 1 353 ? 8.602 -27.172 -3.3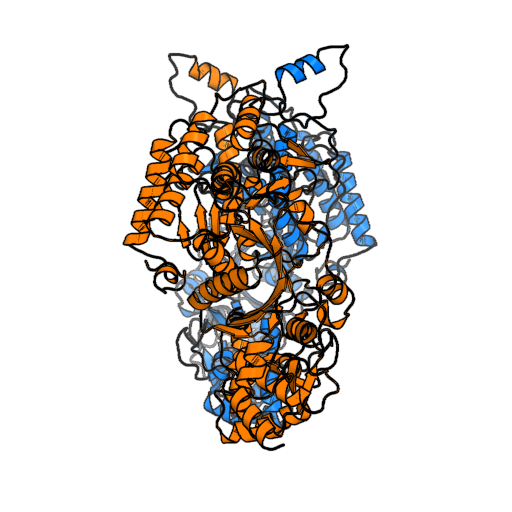71 1 96.5 353 VAL A C 1
ATOM 2647 O O . VAL A 1 353 ? 9.195 -27.938 -4.121 1 96.5 353 VAL A O 1
ATOM 2650 N N . ASP A 1 354 ? 7.594 -26.422 -3.732 1 96.94 354 ASP A N 1
ATOM 2651 C CA . ASP A 1 354 ? 6.953 -26.688 -5.016 1 96.94 354 ASP A CA 1
ATOM 2652 C C . ASP A 1 354 ? 7.273 -25.594 -6.031 1 96.94 354 ASP A C 1
ATOM 2654 O O . ASP A 1 354 ? 7.043 -25.766 -7.23 1 96.94 354 ASP A O 1
ATOM 2658 N N . ALA A 1 355 ? 7.727 -24.5 -5.605 1 97.56 355 ALA A N 1
ATOM 2659 C CA . ALA A 1 355 ? 8.148 -23.375 -6.43 1 97.56 355 ALA A CA 1
ATOM 2660 C C . ALA A 1 355 ? 9.141 -22.484 -5.68 1 97.56 355 ALA A C 1
ATOM 2662 O O . ALA A 1 355 ? 9.18 -22.484 -4.449 1 97.56 355 ALA A O 1
ATOM 2663 N N . VAL A 1 356 ? 9.984 -21.75 -6.445 1 98.19 356 VAL A N 1
ATOM 2664 C CA . VAL A 1 356 ? 10.969 -20.906 -5.797 1 98.19 356 VAL A CA 1
ATOM 2665 C C . VAL A 1 356 ? 11.023 -19.547 -6.496 1 98.19 356 VAL A C 1
ATOM 2667 O O . VAL A 1 356 ? 10.914 -19.469 -7.723 1 98.19 356 VAL A O 1
ATOM 2670 N N . ALA A 1 357 ? 11.07 -18.531 -5.785 1 97.81 357 ALA A N 1
ATOM 2671 C CA . ALA A 1 357 ? 11.359 -17.172 -6.223 1 97.81 357 ALA A CA 1
ATOM 2672 C C . ALA A 1 357 ? 12.547 -16.594 -5.465 1 97.81 357 ALA A C 1
ATOM 2674 O O . ALA A 1 357 ? 12.695 -16.828 -4.262 1 97.81 357 ALA A O 1
ATOM 2675 N N . ALA A 1 358 ? 13.422 -15.898 -6.188 1 97.75 358 ALA A N 1
ATOM 2676 C CA . ALA A 1 358 ? 14.641 -15.492 -5.5 1 97.75 358 ALA A CA 1
ATOM 2677 C C . ALA A 1 358 ? 15.242 -14.242 -6.133 1 97.75 358 ALA A C 1
ATOM 2679 O O . ALA A 1 358 ? 14.781 -13.789 -7.18 1 97.75 358 ALA A O 1
ATOM 2680 N N . VAL A 1 359 ? 16.234 -13.695 -5.465 1 95.31 359 VAL A N 1
ATOM 2681 C CA . VAL A 1 359 ? 16.953 -12.516 -5.926 1 95.31 359 VAL A CA 1
ATOM 2682 C C . VAL A 1 359 ? 18.438 -12.633 -5.574 1 95.31 359 VAL A C 1
ATOM 2684 O O . VAL A 1 359 ? 18.781 -13.133 -4.5 1 95.31 359 VAL A O 1
ATOM 2687 N N . SER A 1 360 ? 19.281 -12.227 -6.5 1 94.5 360 SER A N 1
ATOM 2688 C CA . SER A 1 360 ? 20.719 -12.125 -6.273 1 94.5 360 SER A CA 1
ATOM 2689 C C . SER A 1 360 ? 21.297 -13.438 -5.742 1 94.5 360 SER A C 1
ATOM 2691 O O . SER A 1 360 ? 21.062 -14.5 -6.324 1 94.5 360 SER A O 1
ATOM 2693 N N . GLY A 1 361 ? 22 -13.398 -4.625 1 94.19 361 GLY A N 1
ATOM 2694 C CA . GLY A 1 361 ? 22.562 -14.617 -4.062 1 94.19 361 GLY A CA 1
ATOM 2695 C C . GLY A 1 361 ? 21.531 -15.703 -3.838 1 94.19 361 GLY A C 1
ATOM 2696 O O . GLY A 1 361 ? 21.828 -16.891 -3.973 1 94.19 361 GLY A O 1
ATOM 2697 N N . GLY A 1 362 ? 20.375 -15.32 -3.473 1 96.94 362 GLY A N 1
ATOM 2698 C CA . GLY A 1 362 ? 19.297 -16.281 -3.34 1 96.94 362 GLY A CA 1
ATOM 2699 C C . GLY A 1 362 ? 18.953 -16.984 -4.641 1 96.94 362 GLY A C 1
ATOM 2700 O O . GLY A 1 362 ? 18.562 -18.156 -4.641 1 96.94 362 GLY A O 1
ATOM 2701 N N . ALA A 1 363 ? 19.094 -16.25 -5.727 1 98.06 363 ALA A N 1
ATOM 2702 C CA . ALA A 1 363 ? 18.797 -16.812 -7.039 1 98.06 363 ALA A CA 1
ATOM 2703 C C . ALA A 1 363 ? 19.75 -17.953 -7.383 1 98.06 363 ALA A C 1
ATOM 2705 O O . ALA A 1 363 ? 19.359 -18.906 -8.062 1 98.06 363 ALA A O 1
ATOM 2706 N N . ILE A 1 364 ? 21.016 -17.828 -6.93 1 97.44 364 ILE A N 1
ATOM 2707 C CA . ILE A 1 364 ? 22 -18.891 -7.168 1 97.44 364 ILE A CA 1
ATOM 2708 C C . ILE A 1 364 ? 21.547 -20.172 -6.469 1 97.44 364 ILE A C 1
ATOM 2710 O O . ILE A 1 364 ? 21.422 -21.234 -7.102 1 97.44 364 ILE A O 1
ATOM 2714 N N . VAL A 1 365 ? 21.188 -20.047 -5.238 1 98.31 365 VAL A N 1
ATOM 2715 C CA . VAL A 1 365 ? 20.781 -21.203 -4.445 1 98.31 365 VAL A CA 1
ATOM 2716 C C . VAL A 1 365 ? 19.453 -21.75 -4.965 1 98.31 365 VAL A C 1
ATOM 2718 O O . VAL A 1 365 ? 19.297 -22.953 -5.137 1 98.31 365 VAL A O 1
ATOM 2721 N N . ALA A 1 366 ? 18.547 -20.906 -5.238 1 98.56 366 ALA A N 1
ATOM 2722 C CA . ALA A 1 366 ? 17.234 -21.297 -5.738 1 98.56 366 ALA A CA 1
ATOM 2723 C C . ALA A 1 366 ? 17.344 -22.016 -7.078 1 98.56 366 ALA A C 1
ATOM 2725 O O . ALA A 1 366 ? 16.641 -22.984 -7.332 1 98.56 366 ALA A O 1
ATOM 2726 N N . GLY A 1 367 ? 18.219 -21.422 -7.949 1 98.25 367 GLY A N 1
ATOM 2727 C CA . GLY A 1 367 ? 18.422 -22.062 -9.242 1 98.25 367 GLY A CA 1
ATOM 2728 C C . GLY A 1 367 ? 18.891 -23.5 -9.117 1 98.25 367 GLY A C 1
ATOM 2729 O O . GLY A 1 367 ? 18.359 -24.391 -9.781 1 98.25 367 GLY A O 1
ATOM 2730 N N . LEU A 1 368 ? 19.844 -23.734 -8.258 1 97.94 368 LEU A N 1
ATOM 2731 C CA . LEU A 1 368 ? 20.391 -25.062 -8.055 1 97.94 368 LEU A CA 1
ATOM 2732 C C . LEU A 1 368 ? 19.328 -25.984 -7.441 1 97.94 368 LEU A C 1
ATOM 2734 O O . LEU A 1 368 ? 19.234 -27.156 -7.816 1 97.94 368 LEU A O 1
ATOM 2738 N N . LEU A 1 369 ? 18.562 -25.469 -6.547 1 98.06 369 LEU A N 1
ATOM 2739 C CA . LEU A 1 369 ? 17.469 -26.234 -5.961 1 98.06 369 LEU A CA 1
ATOM 2740 C C . LEU A 1 369 ? 16.453 -26.641 -7.027 1 98.06 369 LEU A C 1
ATOM 2742 O O . LEU A 1 369 ? 16.031 -27.797 -7.082 1 98.06 369 LEU A O 1
ATOM 2746 N N . ALA A 1 370 ? 16.078 -25.719 -7.848 1 97.62 370 ALA A N 1
ATOM 2747 C CA . ALA A 1 370 ? 15.062 -25.953 -8.875 1 97.62 370 ALA A CA 1
ATOM 2748 C C . ALA A 1 370 ? 15.562 -26.953 -9.914 1 97.62 370 ALA A C 1
ATOM 2750 O O . ALA A 1 370 ? 14.766 -27.594 -10.594 1 97.62 370 ALA A O 1
ATOM 2751 N N . MET A 1 371 ? 16.891 -27.047 -10.047 1 95.88 371 MET A N 1
ATOM 2752 C CA . MET A 1 371 ? 17.484 -28.031 -10.945 1 95.88 371 MET A CA 1
ATOM 2753 C C . MET A 1 371 ? 17.375 -29.438 -10.359 1 95.88 371 MET A C 1
ATOM 2755 O O . MET A 1 371 ? 17.609 -30.438 -11.062 1 95.88 371 MET A O 1
ATOM 2759 N N . GLY A 1 372 ? 17.047 -29.562 -9.109 1 94.19 372 GLY A N 1
ATOM 2760 C CA . GLY A 1 372 ? 16.844 -30.875 -8.484 1 94.19 372 GLY A CA 1
ATOM 2761 C C . GLY A 1 372 ? 17.953 -31.25 -7.527 1 94.19 372 GLY A C 1
ATOM 2762 O O . GLY A 1 372 ? 18.016 -32.406 -7.062 1 94.19 372 GLY A O 1
ATOM 2763 N N . HIS A 1 373 ? 18.812 -30.281 -7.191 1 95.75 373 HIS A N 1
ATOM 2764 C CA . HIS A 1 373 ? 19.922 -30.594 -6.301 1 95.75 373 HIS A CA 1
ATOM 2765 C C . HIS A 1 373 ? 19.5 -30.469 -4.836 1 95.75 373 HIS A C 1
ATOM 2767 O O . HIS A 1 373 ? 18.734 -29.578 -4.477 1 95.75 373 HIS A O 1
ATOM 2773 N N . ASP A 1 374 ? 20.031 -31.375 -4.062 1 95.69 374 ASP A N 1
ATOM 2774 C CA . ASP A 1 374 ? 19.797 -31.25 -2.625 1 95.69 374 ASP A CA 1
ATOM 2775 C C . ASP A 1 374 ? 20.844 -30.344 -1.973 1 95.69 374 ASP A C 1
ATOM 2777 O O . ASP A 1 374 ? 21.734 -29.828 -2.65 1 95.69 374 ASP A O 1
ATOM 2781 N N . ALA A 1 375 ? 20.75 -30.172 -0.68 1 97.69 375 ALA A N 1
ATOM 2782 C CA . ALA A 1 375 ? 21.594 -29.203 0.041 1 97.69 375 ALA A CA 1
ATOM 2783 C C . ALA A 1 375 ? 23.062 -29.547 -0.1 1 97.69 375 ALA A C 1
ATOM 2785 O O . ALA A 1 375 ? 23.906 -28.656 -0.285 1 97.69 375 ALA A O 1
ATOM 2786 N N . ASP A 1 376 ? 23.406 -30.781 -0.022 1 96.94 376 ASP A N 1
ATOM 2787 C CA . ASP A 1 376 ? 24.797 -31.203 -0.133 1 96.94 376 ASP A CA 1
ATOM 2788 C C . ASP A 1 376 ? 25.344 -30.922 -1.53 1 96.94 376 ASP A C 1
ATOM 2790 O O . ASP A 1 376 ? 26.453 -30.406 -1.675 1 96.94 376 ASP A O 1
ATOM 2794 N N . ALA A 1 377 ? 24.609 -31.281 -2.494 1 96.88 377 ALA A N 1
ATOM 2795 C CA . ALA A 1 377 ? 25.031 -31.031 -3.873 1 96.88 377 ALA A CA 1
ATOM 2796 C C . ALA A 1 377 ? 25.156 -29.547 -4.145 1 96.88 377 ALA A C 1
ATOM 2798 O O . ALA A 1 377 ? 26.078 -29.109 -4.832 1 96.88 377 ALA A O 1
ATOM 2799 N N . ILE A 1 378 ? 24.266 -28.781 -3.635 1 97.62 378 ILE A N 1
ATOM 2800 C CA . ILE A 1 378 ? 24.312 -27.328 -3.811 1 97.62 378 ILE A CA 1
ATOM 2801 C C . ILE A 1 378 ? 25.594 -26.766 -3.182 1 97.62 378 ILE A C 1
ATOM 2803 O O . ILE A 1 378 ? 26.297 -25.969 -3.795 1 97.62 378 ILE A O 1
ATOM 2807 N N . THR A 1 379 ? 25.891 -27.234 -1.979 1 96.69 379 THR A N 1
ATOM 2808 C CA . THR A 1 379 ? 27.094 -26.781 -1.284 1 96.69 379 THR A CA 1
ATOM 2809 C C . THR A 1 379 ? 28.344 -27.109 -2.094 1 96.69 379 THR A C 1
ATOM 2811 O O . THR A 1 379 ? 29.203 -26.25 -2.297 1 96.69 379 THR A O 1
ATOM 2814 N N . ALA A 1 380 ? 28.406 -28.25 -2.535 1 96.12 380 ALA A N 1
ATOM 2815 C CA . ALA A 1 380 ? 29.578 -28.703 -3.287 1 96.12 380 ALA A CA 1
ATOM 2816 C C . ALA A 1 380 ? 29.734 -27.906 -4.582 1 96.12 380 ALA A C 1
ATOM 2818 O O . ALA A 1 380 ? 30.828 -27.469 -4.914 1 96.12 380 ALA A O 1
ATOM 2819 N N . ARG A 1 381 ? 28.703 -27.719 -5.297 1 95.19 381 ARG A N 1
ATOM 2820 C CA . ARG A 1 381 ? 28.75 -27.016 -6.57 1 95.19 381 ARG A CA 1
ATOM 2821 C C . ARG A 1 381 ? 29.062 -25.531 -6.363 1 95.19 381 ARG A C 1
ATOM 2823 O O . ARG A 1 381 ? 29.844 -24.953 -7.117 1 95.19 381 ARG A O 1
ATOM 2830 N N . ALA A 1 382 ? 28.469 -24.938 -5.355 1 93.25 382 ALA A N 1
ATOM 2831 C CA . ALA A 1 382 ? 28.75 -23.547 -5.047 1 93.25 382 ALA A CA 1
ATOM 2832 C C . ALA A 1 382 ? 30.203 -23.344 -4.66 1 93.25 382 ALA A C 1
ATOM 2834 O O . ALA A 1 382 ? 30.859 -22.406 -5.129 1 93.25 382 ALA A O 1
ATOM 2835 N N . ARG A 1 383 ? 30.688 -24.188 -3.848 1 91.5 383 ARG A N 1
ATOM 2836 C CA . ARG A 1 383 ? 32.094 -24.125 -3.424 1 91.5 383 ARG A CA 1
ATOM 2837 C C . ARG A 1 383 ? 33.031 -24.219 -4.621 1 91.5 383 ARG A C 1
ATOM 2839 O O . ARG A 1 383 ? 34.031 -23.5 -4.688 1 91.5 383 ARG A O 1
ATOM 2846 N N . ALA A 1 384 ? 32.688 -24.953 -5.488 1 88.75 384 ALA A N 1
ATOM 2847 C CA . ALA A 1 384 ? 33.531 -25.188 -6.66 1 88.75 384 ALA A CA 1
ATOM 2848 C C . ALA A 1 384 ? 33.469 -23.984 -7.605 1 88.75 384 ALA A C 1
ATOM 2850 O O . ALA A 1 384 ? 34.438 -23.719 -8.328 1 88.75 384 ALA A O 1
ATOM 2851 N N . ALA A 1 385 ? 32.406 -23.281 -7.57 1 86.12 385 ALA A N 1
ATOM 2852 C CA . ALA A 1 385 ? 32.219 -22.188 -8.531 1 86.12 385 ALA A CA 1
ATOM 2853 C C . ALA A 1 385 ? 32.75 -20.875 -7.984 1 86.12 385 ALA A C 1
ATOM 2855 O O . ALA A 1 385 ? 32.969 -19.922 -8.742 1 86.12 385 ALA A O 1
ATOM 2856 N N . ILE A 1 386 ? 32.844 -20.688 -6.684 1 80 386 ILE A N 1
ATOM 2857 C CA . ILE A 1 386 ? 33.312 -19.453 -6.062 1 80 386 ILE A CA 1
ATOM 2858 C C . ILE A 1 386 ? 34.75 -19.172 -6.508 1 80 386 ILE A C 1
ATOM 2860 O O . ILE A 1 386 ? 35.625 -20.031 -6.379 1 80 386 ILE A O 1
ATOM 2864 N N . ASP A 1 387 ? 35.031 -17.969 -7.129 1 77.81 387 ASP A N 1
ATOM 2865 C CA . ASP A 1 387 ? 36.344 -17.516 -7.602 1 77.81 387 ASP A CA 1
ATOM 2866 C C . ASP A 1 387 ? 36.75 -16.188 -6.938 1 77.81 387 ASP A C 1
ATOM 2868 O O . ASP A 1 387 ? 35.938 -15.586 -6.23 1 77.81 387 ASP A O 1
ATOM 2872 N N . ARG A 1 388 ? 37.969 -15.68 -7.141 1 73.94 388 ARG A N 1
ATOM 2873 C CA . ARG A 1 388 ? 38.5 -14.43 -6.59 1 73.94 388 ARG A CA 1
ATOM 2874 C C . ARG A 1 388 ? 37.781 -13.227 -7.211 1 73.94 388 ARG A C 1
ATOM 2876 O O . ARG A 1 388 ? 37.406 -13.266 -8.383 1 73.94 388 ARG A O 1
ATOM 2883 N N . ILE A 1 389 ? 37.625 -12.211 -6.371 1 73.44 389 ILE A N 1
ATOM 2884 C CA . ILE A 1 389 ? 37.031 -10.977 -6.863 1 73.44 389 ILE A CA 1
ATOM 2885 C C . ILE A 1 389 ? 38.031 -10.242 -7.754 1 73.44 389 ILE A C 1
ATOM 2887 O O . ILE A 1 389 ? 39.188 -10.047 -7.375 1 73.44 389 ILE A O 1
ATOM 2891 N N . ASP A 1 390 ? 37.719 -9.836 -9.008 1 72.44 390 ASP A N 1
ATOM 2892 C CA . ASP A 1 390 ? 38.594 -9.203 -9.992 1 72.44 390 ASP A CA 1
ATOM 2893 C C . ASP A 1 390 ? 38.406 -7.691 -10.008 1 72.44 390 ASP A C 1
ATOM 2895 O O . ASP A 1 390 ? 37.844 -7.141 -10.969 1 72.44 390 ASP A O 1
ATOM 2899 N N . TYR A 1 391 ? 38.938 -6.93 -9.031 1 69.12 391 TYR A N 1
ATOM 2900 C CA . TYR A 1 391 ? 38.844 -5.477 -8.93 1 69.12 391 TYR A CA 1
ATOM 2901 C C . TYR A 1 391 ? 39.5 -4.793 -10.117 1 69.12 391 TYR A C 1
ATOM 2903 O O . TYR A 1 391 ? 40.5 -5.293 -10.648 1 69.12 391 TYR A O 1
ATOM 2911 N N . THR A 1 392 ? 38.875 -3.66 -10.641 1 66.44 392 THR A N 1
ATOM 2912 C CA . THR A 1 392 ? 39.406 -2.877 -11.75 1 66.44 392 THR A CA 1
ATOM 2913 C C . THR A 1 392 ? 39.25 -1.384 -11.492 1 66.44 392 THR A C 1
ATOM 2915 O O . THR A 1 392 ? 38.75 -0.983 -10.43 1 66.44 392 THR A O 1
ATOM 2918 N N . LEU A 1 393 ? 39.75 -0.519 -12.391 1 62.53 393 LEU A N 1
ATOM 2919 C CA . LEU A 1 393 ? 39.469 0.91 -12.281 1 62.53 393 LEU A CA 1
ATOM 2920 C C . LEU A 1 393 ? 37.969 1.181 -12.297 1 62.53 393 LEU A C 1
ATOM 2922 O O . LEU A 1 393 ? 37.25 0.66 -13.156 1 62.53 393 LEU A O 1
ATOM 2926 N N . PRO A 1 394 ? 37.531 1.925 -11.312 1 63.59 394 PRO A N 1
ATOM 2927 C CA . PRO A 1 394 ? 36.062 2.061 -11.094 1 63.59 394 PRO A CA 1
ATOM 2928 C C . PRO A 1 394 ? 35.406 3.021 -12.086 1 63.59 394 PRO A C 1
ATOM 2930 O O . PRO A 1 394 ? 34.812 4.016 -11.672 1 63.59 394 PRO A O 1
ATOM 2933 N N . VAL A 1 395 ? 35.469 2.721 -13.375 1 60.03 395 VAL A N 1
ATOM 2934 C CA . VAL A 1 395 ? 34.781 3.5 -14.406 1 60.03 395 VAL A CA 1
ATOM 2935 C C . VAL A 1 395 ? 33.344 3.043 -14.539 1 60.03 395 VAL A C 1
ATOM 2937 O O . VAL A 1 395 ? 32.406 3.867 -14.609 1 60.03 395 VAL A O 1
ATOM 2940 N N . HIS A 1 396 ? 33.219 1.738 -14.562 1 66 396 HIS A N 1
ATOM 2941 C CA . HIS A 1 396 ? 31.875 1.179 -14.742 1 66 396 HIS A CA 1
ATOM 2942 C C . HIS A 1 396 ? 31.406 0.468 -13.484 1 66 396 HIS A C 1
ATOM 2944 O O . HIS A 1 396 ? 30.203 0.454 -13.188 1 66 396 HIS A O 1
ATOM 2950 N N . ALA A 1 397 ? 32.281 -0.188 -12.938 1 69.56 397 ALA A N 1
ATOM 2951 C CA . ALA A 1 397 ? 32.094 -0.907 -11.68 1 69.56 397 ALA A CA 1
ATOM 2952 C C . ALA A 1 397 ? 33.438 -1.132 -10.969 1 69.56 397 ALA A C 1
ATOM 2954 O O . ALA A 1 397 ? 34.5 -0.89 -11.539 1 69.56 397 ALA A O 1
ATOM 2955 N N . LEU A 1 398 ? 33.344 -1.561 -9.766 1 72.5 398 LEU A N 1
ATOM 2956 C CA . LEU A 1 398 ? 34.562 -1.788 -8.992 1 72.5 398 LEU A CA 1
ATOM 2957 C C . LEU A 1 398 ? 35.281 -3.051 -9.461 1 72.5 398 LEU A C 1
ATOM 2959 O O . LEU A 1 398 ? 36.5 -3.207 -9.242 1 72.5 398 LEU A O 1
ATOM 2963 N N . THR A 1 399 ? 34.469 -3.99 -10.109 1 76.19 399 THR A N 1
ATOM 2964 C CA . THR A 1 399 ? 35.031 -5.227 -10.625 1 76.19 399 THR A CA 1
ATOM 2965 C C . THR A 1 399 ? 34.75 -5.363 -12.125 1 76.19 399 THR A C 1
ATOM 2967 O O . THR A 1 399 ? 33.844 -4.715 -12.648 1 76.19 399 THR A O 1
ATOM 2970 N N . SER A 1 400 ? 35.531 -6.32 -12.852 1 76.94 400 SER A N 1
ATOM 2971 C CA . SER A 1 400 ? 35.312 -6.523 -14.281 1 76.94 400 SER A CA 1
ATOM 2972 C C . SER A 1 400 ? 34.125 -7.434 -14.531 1 76.94 400 SER A C 1
ATOM 2974 O O . SER A 1 400 ? 33.5 -7.395 -15.602 1 76.94 400 SER A O 1
ATOM 2976 N N . GLY A 1 401 ? 33.875 -8.328 -13.648 1 82.44 401 GLY A N 1
ATOM 2977 C CA . GLY A 1 401 ? 32.75 -9.242 -13.766 1 82.44 401 GLY A CA 1
ATOM 2978 C C . GLY A 1 401 ? 33.094 -10.531 -14.477 1 82.44 401 GLY A C 1
ATOM 2979 O O . GLY A 1 401 ? 32.25 -11.422 -14.617 1 82.44 401 GLY A O 1
ATOM 2980 N N . ARG A 1 402 ? 34.281 -10.727 -14.945 1 86.12 402 ARG A N 1
ATOM 2981 C CA . ARG A 1 402 ? 34.688 -11.898 -15.711 1 86.12 402 ARG A CA 1
ATOM 2982 C C . ARG A 1 402 ? 34.625 -13.156 -14.859 1 86.12 402 ARG A C 1
ATOM 2984 O O . ARG A 1 402 ? 34 -14.148 -15.258 1 86.12 402 ARG A O 1
ATOM 2991 N N . ASN A 1 403 ? 35.25 -13.156 -13.734 1 87.88 403 ASN A N 1
ATOM 2992 C CA . ASN A 1 403 ? 35.25 -14.328 -12.867 1 87.88 403 ASN A CA 1
ATOM 2993 C C . ASN A 1 403 ? 33.844 -14.688 -12.391 1 87.88 403 ASN A C 1
ATOM 2995 O O . ASN A 1 403 ? 33.5 -15.859 -12.32 1 87.88 403 ASN A O 1
ATOM 2999 N N . TRP A 1 404 ? 33.094 -13.703 -12.086 1 88.62 404 TRP A N 1
ATOM 3000 C CA . TRP A 1 404 ? 31.734 -13.93 -11.633 1 88.62 404 TRP A CA 1
ATOM 3001 C C . TRP A 1 404 ? 30.891 -14.547 -12.742 1 88.62 404 TRP A C 1
ATOM 3003 O O . TRP A 1 404 ? 30.141 -15.508 -12.508 1 88.62 404 TRP A O 1
ATOM 3013 N N . THR A 1 405 ? 31.031 -14.086 -13.953 1 90.75 405 THR A N 1
ATOM 3014 C CA . THR A 1 405 ? 30.312 -14.617 -15.102 1 90.75 405 THR A CA 1
ATOM 3015 C C . THR A 1 405 ? 30.719 -16.062 -15.367 1 90.75 405 THR A C 1
ATOM 3017 O O . THR A 1 405 ? 29.859 -16.906 -15.641 1 90.75 405 THR A O 1
ATOM 3020 N N . ASN A 1 406 ? 31.922 -16.312 -15.25 1 91.31 406 ASN A N 1
ATOM 3021 C CA . ASN A 1 406 ? 32.406 -17.672 -15.43 1 91.31 406 ASN A CA 1
ATOM 3022 C C . ASN A 1 406 ? 31.828 -18.625 -14.367 1 91.31 406 ASN A C 1
ATOM 3024 O O . ASN A 1 406 ? 31.5 -19.766 -14.672 1 91.31 406 ASN A O 1
ATOM 3028 N N . SER A 1 407 ? 31.75 -18.172 -13.219 1 92.75 407 SER A N 1
ATOM 3029 C CA . SER A 1 407 ? 31.156 -18.969 -12.148 1 92.75 407 SER A CA 1
ATOM 3030 C C . SER A 1 407 ? 29.703 -19.312 -12.461 1 92.75 407 SER A C 1
ATOM 3032 O O . SER A 1 407 ? 29.266 -20.453 -12.25 1 92.75 407 SER A O 1
ATOM 3034 N N . MET A 1 408 ? 28.938 -18.375 -12.953 1 93.06 408 MET A N 1
ATOM 3035 C CA . MET A 1 408 ? 27.531 -18.594 -13.312 1 93.06 408 MET A CA 1
ATOM 3036 C C . MET A 1 408 ? 27.422 -19.594 -14.461 1 93.06 408 MET A C 1
ATOM 3038 O O . MET A 1 408 ? 26.562 -20.469 -14.445 1 93.06 408 MET A O 1
ATOM 3042 N N . ARG A 1 409 ? 28.344 -19.5 -15.398 1 93.94 409 ARG A N 1
ATOM 3043 C CA . ARG A 1 409 ? 28.359 -20.422 -16.531 1 93.94 409 ARG A CA 1
ATOM 3044 C C . ARG A 1 409 ? 28.641 -21.844 -16.047 1 93.94 409 ARG A C 1
ATOM 3046 O O . ARG A 1 409 ? 28.031 -22.797 -16.547 1 93.94 409 ARG A O 1
ATOM 3053 N N . THR A 1 410 ? 29.5 -21.938 -15.141 1 93.94 410 THR A N 1
ATOM 3054 C CA . THR A 1 410 ? 29.844 -23.25 -14.594 1 93.94 410 THR A CA 1
ATOM 3055 C C . THR A 1 410 ? 28.672 -23.859 -13.844 1 93.94 410 THR A C 1
ATOM 3057 O O . THR A 1 410 ? 28.406 -25.062 -13.961 1 93.94 410 THR A O 1
ATOM 3060 N N . LEU A 1 411 ? 27.938 -23.125 -13.156 1 95.56 411 LEU A N 1
ATOM 3061 C CA . LEU A 1 411 ? 26.859 -23.609 -12.289 1 95.56 411 LEU A CA 1
ATOM 3062 C C . LEU A 1 411 ? 25.625 -23.984 -13.102 1 95.56 411 LEU A C 1
ATOM 3064 O O . LEU A 1 411 ? 24.984 -24.984 -12.828 1 95.56 411 LEU A O 1
ATOM 3068 N N . PHE A 1 412 ? 25.297 -23.219 -14.133 1 96.19 412 PHE A N 1
ATOM 3069 C CA . PHE A 1 412 ? 23.969 -23.344 -14.727 1 96.19 412 PHE A CA 1
ATOM 3070 C C . PHE A 1 412 ? 24.078 -23.766 -16.188 1 96.19 412 PHE A C 1
ATOM 3072 O O . PHE A 1 412 ? 23.109 -24.266 -16.766 1 96.19 412 PHE A O 1
ATOM 3079 N N . GLY A 1 413 ? 25.188 -23.516 -16.797 1 93.81 413 GLY A N 1
ATOM 3080 C CA . GLY A 1 413 ? 25.406 -23.938 -18.172 1 93.81 413 GLY A CA 1
ATOM 3081 C C . GLY A 1 413 ? 24.344 -23.406 -19.109 1 93.81 413 GLY A C 1
ATOM 3082 O O . GLY A 1 413 ? 24.047 -22.203 -19.125 1 93.81 413 GLY A O 1
ATOM 3083 N N . ARG A 1 414 ? 23.703 -24.312 -19.906 1 94.06 414 ARG A N 1
ATOM 3084 C CA . ARG A 1 414 ? 22.719 -23.922 -20.906 1 94.06 414 ARG A CA 1
ATOM 3085 C C . ARG A 1 414 ? 21.312 -24.234 -20.422 1 94.06 414 ARG A C 1
ATOM 3087 O O . ARG A 1 414 ? 20.391 -24.344 -21.234 1 94.06 414 ARG A O 1
ATOM 3094 N N . THR A 1 415 ? 21.156 -24.438 -19.203 1 95.88 415 THR A N 1
ATOM 3095 C CA . THR A 1 415 ? 19.859 -24.781 -18.641 1 95.88 415 THR A CA 1
ATOM 3096 C C . THR A 1 415 ? 18.844 -23.672 -18.875 1 95.88 415 THR A C 1
ATOM 3098 O O . THR A 1 415 ? 19.141 -22.5 -18.672 1 95.88 415 THR A O 1
ATOM 3101 N N . ALA A 1 416 ? 17.672 -24.109 -19.344 1 96.44 416 ALA A N 1
ATOM 3102 C CA . ALA A 1 416 ? 16.562 -23.156 -19.469 1 96.44 416 ALA A CA 1
ATOM 3103 C C . ALA A 1 416 ? 15.672 -23.188 -18.234 1 96.44 416 ALA A C 1
ATOM 3105 O O . ALA A 1 416 ? 15.414 -24.266 -17.672 1 96.44 416 ALA A O 1
ATOM 3106 N N . ILE A 1 417 ? 15.164 -22.016 -17.844 1 96.94 417 ILE A N 1
ATOM 3107 C CA . ILE A 1 417 ? 14.336 -21.891 -16.641 1 96.94 417 ILE A CA 1
ATOM 3108 C C . ILE A 1 417 ? 13.094 -22.781 -16.797 1 96.94 417 ILE A C 1
ATOM 3110 O O . ILE A 1 417 ? 12.664 -23.422 -15.828 1 96.94 417 ILE A O 1
ATOM 3114 N N . GLU A 1 418 ? 12.523 -22.906 -18 1 94.56 418 GLU A N 1
ATOM 3115 C CA . GLU A 1 418 ? 11.312 -23.703 -18.234 1 94.56 418 GLU A CA 1
ATOM 3116 C C . GLU A 1 418 ? 11.578 -25.188 -18.047 1 94.56 418 GLU A C 1
ATOM 3118 O O . GLU A 1 418 ? 10.641 -25.969 -17.891 1 94.56 418 GLU A O 1
ATOM 3123 N N . ASP A 1 419 ? 12.867 -25.594 -18.109 1 95.75 419 ASP A N 1
ATOM 3124 C CA . ASP A 1 419 ? 13.227 -27.016 -18.016 1 95.75 419 ASP A CA 1
ATOM 3125 C C . ASP A 1 419 ? 13.609 -27.391 -16.594 1 95.75 419 ASP A C 1
ATOM 3127 O O . ASP A 1 419 ? 14.18 -28.469 -16.359 1 95.75 419 ASP A O 1
ATOM 3131 N N . LEU A 1 420 ? 13.297 -26.531 -15.688 1 96.44 420 LEU A N 1
ATOM 3132 C CA . LEU A 1 420 ? 13.523 -26.859 -14.281 1 96.44 420 LEU A CA 1
ATOM 3133 C C . LEU A 1 420 ? 12.391 -27.703 -13.727 1 96.44 420 LEU A C 1
ATOM 3135 O O . LEU A 1 420 ? 11.273 -27.672 -14.242 1 96.44 420 LEU A O 1
ATOM 3139 N N . TRP A 1 421 ? 12.648 -28.484 -12.703 1 95.19 421 TRP A N 1
ATOM 3140 C CA . TRP A 1 421 ? 11.672 -29.422 -12.164 1 95.19 421 TRP A CA 1
ATOM 3141 C C . TRP A 1 421 ? 10.531 -28.688 -11.461 1 95.19 421 TRP A C 1
ATOM 3143 O O . TRP A 1 421 ? 9.391 -29.156 -11.469 1 95.19 421 TRP A O 1
ATOM 3153 N N . ILE A 1 422 ? 10.922 -27.594 -10.805 1 95.38 422 ILE A N 1
ATOM 3154 C CA . ILE A 1 422 ? 9.906 -26.781 -10.164 1 95.38 422 ILE A CA 1
ATOM 3155 C C . ILE A 1 422 ? 9.953 -25.359 -10.727 1 95.38 422 ILE A C 1
ATOM 3157 O O . ILE A 1 422 ? 11 -24.906 -11.188 1 95.38 422 ILE A O 1
ATOM 3161 N N . PRO A 1 423 ? 8.789 -24.672 -10.75 1 96.06 423 PRO A N 1
ATOM 3162 C CA . PRO A 1 423 ? 8.773 -23.281 -11.234 1 96.06 423 PRO A CA 1
ATOM 3163 C C . PRO A 1 423 ? 9.781 -22.391 -10.5 1 96.06 423 PRO A C 1
ATOM 3165 O O . PRO A 1 423 ? 9.883 -22.453 -9.273 1 96.06 423 PRO A O 1
ATOM 3168 N N . PHE A 1 424 ? 10.578 -21.703 -11.305 1 96.75 424 PHE A N 1
ATOM 3169 C CA . PHE A 1 424 ? 11.617 -20.797 -10.82 1 96.75 424 PHE A CA 1
ATOM 3170 C C . PHE A 1 424 ? 11.414 -19.391 -11.383 1 96.75 424 PHE A C 1
ATOM 3172 O O . PHE A 1 424 ? 11.141 -19.234 -12.57 1 96.75 424 PHE A O 1
ATOM 3179 N N . THR A 1 425 ? 11.516 -18.438 -10.492 1 97.62 425 THR A N 1
ATOM 3180 C CA . THR A 1 425 ? 11.578 -17.047 -10.93 1 97.62 425 THR A CA 1
ATOM 3181 C C . THR A 1 425 ? 12.664 -16.281 -10.18 1 97.62 425 THR A C 1
ATOM 3183 O O . THR A 1 425 ? 12.93 -16.562 -9.008 1 97.62 425 THR A O 1
ATOM 3186 N N . CYS A 1 426 ? 13.367 -15.461 -10.828 1 96.62 426 CYS A N 1
ATOM 3187 C CA . CYS A 1 426 ? 14.25 -14.523 -10.133 1 96.62 426 CYS A CA 1
ATOM 3188 C C . CYS A 1 426 ? 14.086 -13.109 -10.688 1 96.62 426 CYS A C 1
ATOM 3190 O O . CYS A 1 426 ? 13.477 -12.922 -11.742 1 96.62 426 CYS A O 1
ATOM 3192 N N . HIS A 1 427 ? 14.578 -12.172 -9.922 1 95.06 427 HIS A N 1
ATOM 3193 C CA . HIS A 1 427 ? 14.297 -10.781 -10.25 1 95.06 427 HIS A CA 1
ATOM 3194 C C . HIS A 1 427 ? 15.578 -10 -10.484 1 95.06 427 HIS A C 1
ATOM 3196 O O . HIS A 1 427 ? 16.594 -10.258 -9.844 1 95.06 427 HIS A O 1
ATOM 3202 N N . SER A 1 428 ? 15.562 -9.133 -11.422 1 94.75 428 SER A N 1
ATOM 3203 C CA . SER A 1 428 ? 16.547 -8.078 -11.633 1 94.75 428 SER A CA 1
ATOM 3204 C C . SER A 1 428 ? 15.891 -6.711 -11.727 1 94.75 428 SER A C 1
ATOM 3206 O O . SER A 1 428 ? 14.656 -6.605 -11.672 1 94.75 428 SER A O 1
ATOM 3208 N N . ALA A 1 429 ? 16.703 -5.723 -11.664 1 91.06 429 ALA A N 1
ATOM 3209 C CA . ALA A 1 429 ? 16.203 -4.363 -11.883 1 91.06 429 ALA A CA 1
ATOM 3210 C C . ALA A 1 429 ? 16.531 -3.877 -13.289 1 91.06 429 ALA A C 1
ATOM 3212 O O . ALA A 1 429 ? 17.688 -3.918 -13.711 1 91.06 429 ALA A O 1
ATOM 3213 N N . ASN A 1 430 ? 15.555 -3.52 -14.031 1 90.56 430 ASN A N 1
ATOM 3214 C CA . ASN A 1 430 ? 15.711 -2.98 -15.375 1 90.56 430 ASN A CA 1
ATOM 3215 C C . ASN A 1 430 ? 15.922 -1.47 -15.352 1 90.56 430 ASN A C 1
ATOM 3217 O O . ASN A 1 430 ? 14.969 -0.708 -15.18 1 90.56 430 ASN A O 1
ATOM 3221 N N . LEU A 1 431 ? 17.156 -1.04 -15.516 1 84.62 431 LEU A N 1
ATOM 3222 C CA . LEU A 1 431 ? 17.5 0.374 -15.414 1 84.62 431 LEU A CA 1
ATOM 3223 C C . LEU A 1 431 ? 16.953 1.155 -16.594 1 84.62 431 LEU A C 1
ATOM 3225 O O . LEU A 1 431 ? 16.703 2.359 -16.5 1 84.62 431 LEU A O 1
ATOM 3229 N N . SER A 1 432 ? 16.797 0.461 -17.719 1 80.81 432 SER A N 1
ATOM 3230 C CA . SER A 1 432 ? 16.312 1.103 -18.938 1 80.81 432 SER A CA 1
ATOM 3231 C C . SER A 1 432 ? 14.82 1.418 -18.828 1 80.81 432 SER A C 1
ATOM 3233 O O . SER A 1 432 ? 14.375 2.496 -19.219 1 80.81 432 SER A O 1
ATOM 3235 N N . GLU A 1 433 ? 14.109 0.525 -18.234 1 82 433 GLU A N 1
ATOM 3236 C CA . GLU A 1 433 ? 12.656 0.666 -18.172 1 82 433 GLU A CA 1
ATOM 3237 C C . GLU A 1 433 ? 12.219 1.201 -16.812 1 82 433 GLU A C 1
ATOM 3239 O O . GLU A 1 433 ? 11.086 1.66 -16.656 1 82 433 GLU A O 1
ATOM 3244 N N . GLY A 1 434 ? 13.07 1.133 -15.922 1 78.06 434 GLY A N 1
ATOM 3245 C CA . GLY A 1 434 ? 12.758 1.653 -14.594 1 78.06 434 GLY A CA 1
ATOM 3246 C C . GLY A 1 434 ? 11.789 0.781 -13.82 1 78.06 434 GLY A C 1
ATOM 3247 O O . GLY A 1 434 ? 10.859 1.286 -13.195 1 78.06 434 GLY A O 1
ATOM 3248 N N . ARG A 1 435 ? 11.961 -0.498 -13.922 1 83.19 435 ARG A N 1
ATOM 3249 C CA . ARG A 1 435 ? 11.055 -1.423 -13.242 1 83.19 435 ARG A CA 1
ATOM 3250 C C . ARG A 1 435 ? 11.766 -2.734 -12.914 1 83.19 435 ARG A C 1
ATOM 3252 O O . ARG A 1 435 ? 12.875 -2.98 -13.391 1 83.19 435 ARG A O 1
ATOM 3259 N N . ALA A 1 436 ? 11.086 -3.514 -12.078 1 87.75 436 ALA A N 1
ATOM 3260 C CA . ALA A 1 436 ? 11.57 -4.863 -11.789 1 87.75 436 ALA A CA 1
ATOM 3261 C C . ALA A 1 436 ? 11.43 -5.766 -13.016 1 87.75 436 ALA A C 1
ATOM 3263 O O . ALA A 1 436 ? 10.438 -5.68 -13.75 1 87.75 436 ALA A O 1
ATOM 3264 N N . GLU A 1 437 ? 12.453 -6.488 -13.266 1 92.56 437 GLU A N 1
ATOM 3265 C CA . GLU A 1 437 ? 12.414 -7.492 -14.328 1 92.56 437 GLU A CA 1
ATOM 3266 C C . GLU A 1 437 ? 12.305 -8.898 -13.758 1 92.56 437 GLU A C 1
ATOM 3268 O O . GLU A 1 437 ? 13.141 -9.312 -12.945 1 92.56 437 GLU A O 1
ATOM 3273 N N . VAL A 1 438 ? 11.242 -9.586 -14.148 1 95.5 438 VAL A N 1
ATOM 3274 C CA . VAL A 1 438 ? 11.031 -10.953 -13.68 1 95.5 438 VAL A CA 1
ATOM 3275 C C . VAL A 1 438 ? 11.516 -11.945 -14.727 1 95.5 438 VAL A C 1
ATOM 3277 O O . VAL A 1 438 ? 11.109 -11.883 -15.891 1 95.5 438 VAL A O 1
ATOM 3280 N N . HIS A 1 439 ? 12.445 -12.766 -14.305 1 96.75 439 HIS A N 1
ATOM 3281 C CA . HIS A 1 439 ? 12.922 -13.844 -15.164 1 96.75 439 HIS A CA 1
ATOM 3282 C C . HIS A 1 439 ? 12.211 -15.156 -14.852 1 96.75 439 HIS A C 1
ATOM 3284 O O . HIS A 1 439 ? 12.477 -15.781 -13.82 1 96.75 439 HIS A O 1
ATOM 3290 N N . ALA A 1 440 ? 11.305 -15.602 -15.766 1 95.88 440 ALA A N 1
ATOM 3291 C CA . ALA A 1 440 ? 10.555 -16.828 -15.547 1 95.88 440 ALA A CA 1
ATOM 3292 C C . ALA A 1 440 ? 10.805 -17.828 -16.688 1 95.88 440 ALA A C 1
ATOM 3294 O O . ALA A 1 440 ? 10.32 -18.953 -16.641 1 95.88 440 ALA A O 1
ATOM 3295 N N . SER A 1 441 ? 11.516 -17.438 -17.703 1 94.88 441 SER A N 1
ATOM 3296 C CA . SER A 1 441 ? 11.867 -18.281 -18.844 1 94.88 441 SER A CA 1
ATOM 3297 C C . SER A 1 441 ? 13.195 -17.844 -19.453 1 94.88 441 SER A C 1
ATOM 3299 O O . SER A 1 441 ? 13.742 -16.797 -19.094 1 94.88 441 SER A O 1
ATOM 3301 N N . GLY A 1 442 ? 13.734 -18.719 -20.25 1 94.56 442 GLY A N 1
ATOM 3302 C CA . GLY A 1 442 ? 14.992 -18.406 -20.906 1 94.56 442 GLY A CA 1
ATOM 3303 C C . GLY A 1 442 ? 16.203 -18.984 -20.203 1 94.56 442 GLY A C 1
ATOM 3304 O O . GLY A 1 442 ? 16.094 -20.016 -19.531 1 94.56 442 GLY A O 1
ATOM 3305 N N . SER A 1 443 ? 17.375 -18.328 -20.453 1 95.81 443 SER A N 1
ATOM 3306 C CA . SER A 1 443 ? 18.641 -18.844 -19.906 1 95.81 443 SER A CA 1
ATOM 3307 C C . SER A 1 443 ? 18.719 -18.609 -18.406 1 95.81 443 SER A C 1
ATOM 3309 O O . SER A 1 443 ? 18.703 -17.453 -17.953 1 95.81 443 SER A O 1
ATOM 3311 N N . LEU A 1 444 ? 18.828 -19.719 -17.688 1 97.38 444 LEU A N 1
ATOM 3312 C CA . LEU A 1 444 ? 18.984 -19.625 -16.234 1 97.38 444 LEU A CA 1
ATOM 3313 C C . LEU A 1 444 ? 20.266 -18.859 -15.875 1 97.38 444 LEU A C 1
ATOM 3315 O O . LEU A 1 444 ? 20.25 -18 -14.992 1 97.38 444 LEU A O 1
ATOM 3319 N N . MET A 1 445 ? 21.375 -19.109 -16.609 1 95.69 445 MET A N 1
ATOM 3320 C CA . MET A 1 445 ? 22.656 -18.453 -16.391 1 95.69 445 MET A CA 1
ATOM 3321 C C . MET A 1 445 ? 22.531 -16.938 -16.547 1 95.69 445 MET A C 1
ATOM 3323 O O . MET A 1 445 ? 22.984 -16.172 -15.695 1 95.69 445 MET A O 1
ATOM 3327 N N . HIS A 1 446 ? 21.875 -16.516 -17.547 1 94.75 446 HIS A N 1
ATOM 3328 C CA . HIS A 1 446 ? 21.688 -15.102 -17.828 1 94.75 446 HIS A CA 1
ATOM 3329 C C . HIS A 1 446 ? 20.812 -14.438 -16.766 1 94.75 446 HIS A C 1
ATOM 3331 O O . HIS A 1 446 ? 21.109 -13.32 -16.312 1 94.75 446 HIS A O 1
ATOM 3337 N N . ALA A 1 447 ? 19.734 -15.117 -16.438 1 96.69 447 ALA A N 1
ATOM 3338 C CA . ALA A 1 447 ? 18.812 -14.578 -15.438 1 96.69 447 ALA A CA 1
ATOM 3339 C C . ALA A 1 447 ? 19.516 -14.359 -14.109 1 96.69 447 ALA A C 1
ATOM 3341 O O . ALA A 1 447 ? 19.406 -13.281 -13.516 1 96.69 447 ALA A O 1
ATOM 3342 N N . VAL A 1 448 ? 20.281 -15.32 -13.672 1 97.06 448 VAL A N 1
ATOM 3343 C CA . VAL A 1 448 ? 20.953 -15.242 -12.383 1 97.06 448 VAL A CA 1
ATOM 3344 C C . VAL A 1 448 ? 22.078 -14.211 -12.453 1 97.06 448 VAL A C 1
ATOM 3346 O O . VAL A 1 448 ? 22.297 -13.453 -11.5 1 97.06 448 VAL A O 1
ATOM 3349 N N . ARG A 1 449 ? 22.812 -14.141 -13.57 1 95.19 449 ARG A N 1
ATOM 3350 C CA . ARG A 1 449 ? 23.875 -13.156 -13.734 1 95.19 449 ARG A CA 1
ATOM 3351 C C . ARG A 1 449 ? 23.312 -11.734 -13.641 1 95.19 449 ARG A C 1
ATOM 3353 O O . ARG A 1 449 ? 23.938 -10.859 -13.039 1 95.19 449 ARG A O 1
ATOM 3360 N N . ALA A 1 450 ? 22.203 -11.555 -14.281 1 94.88 450 ALA A N 1
ATOM 3361 C CA . ALA A 1 450 ? 21.547 -10.25 -14.211 1 94.88 450 ALA A CA 1
ATOM 3362 C C . ALA A 1 450 ? 21.078 -9.945 -12.789 1 94.88 450 ALA A C 1
ATOM 3364 O O . ALA A 1 450 ? 21.297 -8.844 -12.281 1 94.88 450 ALA A O 1
ATOM 3365 N N . SER A 1 451 ? 20.516 -10.922 -12.133 1 95.75 451 SER A N 1
ATOM 3366 C CA . SER A 1 451 ? 19.953 -10.766 -10.797 1 95.75 451 SER A CA 1
ATOM 3367 C C . SER A 1 451 ? 21.047 -10.492 -9.766 1 95.75 451 SER A C 1
ATOM 3369 O O . SER A 1 451 ? 20.766 -9.961 -8.688 1 95.75 451 SER A O 1
ATOM 3371 N N . THR A 1 452 ? 22.328 -10.812 -10.094 1 92.88 452 THR A N 1
ATOM 3372 C CA . THR A 1 452 ? 23.422 -10.68 -9.133 1 92.88 452 THR A CA 1
ATOM 3373 C C . THR A 1 452 ? 24.312 -9.5 -9.492 1 92.88 452 THR A C 1
ATOM 3375 O O . THR A 1 452 ? 25.406 -9.344 -8.922 1 92.88 452 THR A O 1
ATOM 3378 N N . ALA A 1 453 ? 23.891 -8.727 -10.461 1 90.44 453 ALA A N 1
ATOM 3379 C CA . ALA A 1 453 ? 24.703 -7.602 -10.906 1 90.44 453 ALA A CA 1
ATOM 3380 C C . ALA A 1 453 ? 24.547 -6.406 -9.969 1 90.44 453 ALA A C 1
ATOM 3382 O O . ALA A 1 453 ? 23.953 -5.395 -10.336 1 90.44 453 ALA A O 1
ATOM 3383 N N . ILE A 1 454 ? 25.156 -6.465 -8.812 1 85.81 454 ILE A N 1
ATOM 3384 C CA . ILE A 1 454 ? 25.062 -5.402 -7.812 1 85.81 454 ILE A CA 1
ATOM 3385 C C . ILE A 1 454 ? 25.656 -4.113 -8.375 1 85.81 454 ILE A C 1
ATOM 3387 O O . ILE A 1 454 ? 26.828 -4.074 -8.75 1 85.81 454 ILE A O 1
ATOM 3391 N N . PRO A 1 455 ? 24.875 -3.139 -8.422 1 82.5 455 PRO A N 1
ATOM 3392 C CA . PRO A 1 455 ? 25.391 -1.881 -8.961 1 82.5 455 PRO A CA 1
ATOM 3393 C C . PRO A 1 455 ? 26.625 -1.378 -8.211 1 82.5 455 PRO A C 1
ATOM 3395 O O . PRO A 1 455 ? 26.641 -1.396 -6.973 1 82.5 455 PRO A O 1
ATOM 3398 N N . GLY A 1 456 ? 27.594 -0.873 -8.992 1 78.5 456 GLY A N 1
ATOM 3399 C CA . GLY A 1 456 ? 28.844 -0.388 -8.406 1 78.5 456 GLY A CA 1
ATOM 3400 C C . GLY A 1 456 ? 29.875 -1.477 -8.227 1 78.5 456 GLY A C 1
ATOM 3401 O O . GLY A 1 456 ? 31.062 -1.245 -8.445 1 78.5 456 GLY A O 1
ATOM 3402 N N . LEU A 1 457 ? 29.469 -2.676 -7.891 1 80.88 457 LEU A N 1
ATOM 3403 C CA . LEU A 1 457 ? 30.391 -3.777 -7.648 1 80.88 457 LEU A CA 1
ATOM 3404 C C . LEU A 1 457 ? 30.609 -4.594 -8.922 1 80.88 457 LEU A C 1
ATOM 3406 O O . LEU A 1 457 ? 31.75 -4.883 -9.289 1 80.88 457 LEU A O 1
ATOM 3410 N N . LEU A 1 458 ? 29.516 -4.941 -9.547 1 84.75 458 LEU A N 1
ATOM 3411 C CA . LEU A 1 458 ? 29.578 -5.711 -10.781 1 84.75 458 LEU A CA 1
ATOM 3412 C C . LEU A 1 458 ? 29.016 -4.914 -11.945 1 84.75 458 LEU A C 1
ATOM 3414 O O . LEU A 1 458 ? 28.062 -4.133 -11.773 1 84.75 458 LEU A O 1
ATOM 3418 N N . PRO A 1 459 ? 29.578 -5.16 -13.117 1 84.62 459 PRO A N 1
ATOM 3419 C CA . PRO A 1 459 ? 28.984 -4.484 -14.281 1 84.62 459 PRO A CA 1
ATOM 3420 C C . PRO A 1 459 ? 27.547 -4.914 -14.547 1 84.62 459 PRO A C 1
ATOM 3422 O O . PRO A 1 459 ? 27.188 -6.07 -14.297 1 84.62 459 PRO A O 1
ATOM 3425 N N . PRO A 1 460 ? 26.75 -3.992 -15.047 1 88.06 460 PRO A N 1
ATOM 3426 C CA . PRO A 1 460 ? 25.391 -4.355 -15.438 1 88.06 460 PRO A CA 1
ATOM 3427 C C . PRO A 1 460 ? 25.359 -5.348 -16.609 1 88.06 460 PRO A C 1
ATOM 3429 O O . PRO A 1 460 ? 26.391 -5.617 -17.219 1 88.06 460 PRO A O 1
ATOM 3432 N N . VAL A 1 461 ? 24.281 -5.941 -16.812 1 90.06 461 VAL A N 1
ATOM 3433 C CA . VAL A 1 461 ? 24.094 -6.918 -17.875 1 90.06 461 VAL A CA 1
ATOM 3434 C C . VAL A 1 461 ? 23.188 -6.332 -18.953 1 90.06 461 VAL A C 1
ATOM 3436 O O . VAL A 1 461 ? 22.172 -5.719 -18.656 1 90.06 461 VAL A O 1
ATOM 3439 N N . PHE A 1 462 ? 23.734 -6.453 -20.141 1 88.06 462 PHE A N 1
ATOM 3440 C CA . PHE A 1 462 ? 22.922 -6.035 -21.281 1 88.06 462 PHE A CA 1
ATOM 3441 C C . PHE A 1 462 ? 22.078 -7.195 -21.797 1 88.06 462 PHE A C 1
ATOM 3443 O O . PHE A 1 462 ? 22.609 -8.273 -22.078 1 88.06 462 PHE A O 1
ATOM 3450 N N . HIS A 1 463 ? 20.766 -7.023 -21.875 1 85.62 463 HIS A N 1
ATOM 3451 C CA . HIS A 1 463 ? 19.875 -8.062 -22.375 1 85.62 463 HIS A CA 1
ATOM 3452 C C . HIS A 1 463 ? 18.75 -7.469 -23.203 1 85.62 463 HIS A C 1
ATOM 3454 O O . HIS A 1 463 ? 17.906 -6.734 -22.672 1 85.62 463 HIS A O 1
ATOM 3460 N N . ASP A 1 464 ? 18.656 -7.852 -24.5 1 81.56 464 ASP A N 1
ATOM 3461 C CA . ASP A 1 464 ? 17.578 -7.469 -25.422 1 81.56 464 ASP A CA 1
ATOM 3462 C C . ASP A 1 464 ? 17.328 -5.965 -25.375 1 81.56 464 ASP A C 1
ATOM 3464 O O . ASP A 1 464 ? 16.188 -5.527 -25.234 1 81.56 464 ASP A O 1
ATOM 3468 N N . GLY A 1 465 ? 18.359 -5.203 -25.25 1 82.19 465 GLY A N 1
ATOM 3469 C CA . GLY A 1 465 ? 18.234 -3.756 -25.344 1 82.19 465 GLY A CA 1
ATOM 3470 C C . GLY A 1 465 ? 18.125 -3.082 -23.984 1 82.19 465 GLY A C 1
ATOM 3471 O O . GLY A 1 465 ? 18.125 -1.853 -23.891 1 82.19 465 GLY A O 1
ATOM 3472 N N . ASP A 1 466 ? 18.062 -3.922 -22.953 1 88.19 466 ASP A N 1
ATOM 3473 C CA . ASP A 1 466 ? 17.891 -3.35 -21.625 1 88.19 466 ASP A CA 1
ATOM 3474 C C . ASP A 1 466 ? 19.125 -3.561 -20.766 1 88.19 466 ASP A C 1
ATOM 3476 O O . ASP A 1 466 ? 19.906 -4.48 -21.016 1 88.19 466 ASP A O 1
ATOM 3480 N N . VAL A 1 467 ? 19.312 -2.621 -19.875 1 88.94 467 VAL A N 1
ATOM 3481 C CA . VAL A 1 467 ? 20.406 -2.723 -18.906 1 88.94 467 VAL A CA 1
ATOM 3482 C C . VAL A 1 467 ? 19.844 -3.203 -17.562 1 88.94 467 VAL A C 1
ATOM 3484 O O . VAL A 1 467 ? 19 -2.541 -16.953 1 88.94 467 VAL A O 1
ATOM 3487 N N . LEU A 1 468 ? 20.344 -4.359 -17.156 1 92.19 468 LEU A N 1
ATOM 3488 C CA . LEU A 1 468 ? 19.828 -4.996 -15.953 1 92.19 468 LEU A CA 1
ATOM 3489 C C . LEU A 1 468 ? 20.875 -4.996 -14.844 1 92.19 468 LEU A C 1
ATOM 3491 O O . LEU A 1 468 ? 22.062 -5.148 -15.117 1 92.19 468 LEU A O 1
ATOM 3495 N N . VAL A 1 469 ? 20.422 -4.758 -13.68 1 91.5 469 VAL A N 1
ATOM 3496 C CA . VAL A 1 469 ? 21.266 -4.855 -12.492 1 91.5 469 VAL A CA 1
ATOM 3497 C C . VAL A 1 469 ? 20.562 -5.684 -11.422 1 91.5 469 VAL A C 1
ATOM 3499 O O . VAL A 1 469 ? 19.516 -6.281 -11.68 1 91.5 469 VAL A O 1
ATOM 3502 N N . ASP A 1 470 ? 21.125 -5.801 -10.305 1 91.81 470 ASP A N 1
ATOM 3503 C CA . ASP A 1 470 ? 20.656 -6.652 -9.211 1 91.81 470 ASP A CA 1
ATOM 3504 C C . ASP A 1 470 ? 19.219 -6.305 -8.828 1 91.81 470 ASP A C 1
ATOM 3506 O O . ASP A 1 470 ? 18.875 -5.129 -8.648 1 91.81 470 ASP A O 1
ATOM 3510 N N . GLY A 1 471 ? 18.438 -7.375 -8.656 1 90.56 471 GLY A N 1
ATOM 3511 C CA . GLY A 1 471 ? 17.016 -7.191 -8.367 1 90.56 471 GLY A CA 1
ATOM 3512 C C . GLY A 1 471 ? 16.766 -6.707 -6.949 1 90.56 471 GLY A C 1
ATOM 3513 O O . GLY A 1 471 ? 15.656 -6.246 -6.641 1 90.56 471 GLY A O 1
ATOM 3514 N N . GLY A 1 472 ? 17.688 -6.824 -6.066 1 87.94 472 GLY A N 1
ATOM 3515 C CA . GLY A 1 472 ? 17.547 -6.359 -4.695 1 87.94 472 GLY A CA 1
ATOM 3516 C C . GLY A 1 472 ? 17.281 -4.871 -4.594 1 87.94 472 GLY A C 1
ATOM 3517 O O . GLY A 1 472 ? 16.797 -4.391 -3.564 1 87.94 472 GLY A O 1
ATOM 3518 N N . LEU A 1 473 ? 17.578 -4.234 -5.668 1 83.62 473 LEU A N 1
ATOM 3519 C CA . LEU A 1 473 ? 17.359 -2.791 -5.719 1 83.62 473 LEU A CA 1
ATOM 3520 C C . LEU A 1 473 ? 15.867 -2.465 -5.66 1 83.62 473 LEU A C 1
ATOM 3522 O O . LEU A 1 473 ? 15.477 -1.404 -5.168 1 83.62 473 LEU A O 1
ATOM 3526 N N . VAL A 1 474 ? 15.086 -3.381 -6.164 1 83.25 474 VAL A N 1
ATOM 3527 C CA . VAL A 1 474 ? 13.664 -3.084 -6.301 1 83.25 474 VAL A CA 1
ATOM 3528 C C . VAL A 1 474 ? 12.859 -3.961 -5.344 1 83.25 474 VAL A C 1
ATOM 3530 O O . VAL A 1 474 ? 11.906 -3.492 -4.711 1 83.25 474 VAL A O 1
ATOM 3533 N N . ASP A 1 475 ? 13.203 -5.195 -5.289 1 87.88 475 ASP A N 1
ATOM 3534 C CA . ASP A 1 475 ? 12.516 -6.156 -4.434 1 87.88 475 ASP A CA 1
ATOM 3535 C C . ASP A 1 475 ? 13.453 -7.293 -4.02 1 87.88 475 ASP A C 1
ATOM 3537 O O . ASP A 1 475 ? 13.727 -8.195 -4.816 1 87.88 475 ASP A O 1
ATOM 3541 N N . ASN A 1 476 ? 13.789 -7.27 -2.736 1 90.44 476 ASN A N 1
ATOM 3542 C CA . ASN A 1 476 ? 14.75 -8.266 -2.295 1 90.44 476 ASN A CA 1
ATOM 3543 C C . ASN A 1 476 ? 14.055 -9.516 -1.75 1 90.44 476 ASN A C 1
ATOM 3545 O O . ASN A 1 476 ? 14.719 -10.492 -1.399 1 90.44 476 ASN A O 1
ATOM 3549 N N . LEU A 1 477 ? 12.828 -9.453 -1.608 1 92.38 477 LEU A N 1
ATOM 3550 C CA . LEU A 1 477 ? 12.031 -10.578 -1.139 1 92.38 477 LEU A CA 1
ATOM 3551 C C . LEU A 1 477 ? 10.734 -10.695 -1.929 1 92.38 477 LEU A C 1
ATOM 3553 O O . LEU A 1 477 ? 9.664 -10.336 -1.429 1 92.38 477 LEU A O 1
ATOM 3557 N N . PRO A 1 478 ? 10.812 -11.289 -3.117 1 92.75 478 PRO A N 1
ATOM 3558 C CA . PRO A 1 478 ? 9.68 -11.258 -4.051 1 92.75 478 PRO A CA 1
ATOM 3559 C C . PRO A 1 478 ? 8.547 -12.195 -3.633 1 92.75 478 PRO A C 1
ATOM 3561 O O . PRO A 1 478 ? 8.188 -13.109 -4.375 1 92.75 478 PRO A O 1
ATOM 3564 N N . THR A 1 479 ? 7.875 -11.938 -2.516 1 94.81 479 THR A N 1
ATOM 3565 C CA . THR A 1 479 ? 6.793 -12.758 -1.978 1 94.81 479 THR A CA 1
ATOM 3566 C C . THR A 1 479 ? 5.512 -12.562 -2.781 1 94.81 479 THR A C 1
ATOM 3568 O O . THR A 1 479 ? 4.715 -13.492 -2.93 1 94.81 479 THR A O 1
ATOM 3571 N N . ALA A 1 480 ? 5.289 -11.375 -3.322 1 89.56 480 ALA A N 1
ATOM 3572 C CA . ALA A 1 480 ? 4.086 -11.102 -4.109 1 89.56 480 ALA A CA 1
ATOM 3573 C C . ALA A 1 480 ? 4.043 -11.984 -5.359 1 89.56 480 ALA A C 1
ATOM 3575 O O . ALA A 1 480 ? 2.986 -12.516 -5.715 1 89.56 480 ALA A O 1
ATOM 3576 N N . ARG A 1 481 ? 5.219 -12.117 -5.996 1 89.81 481 ARG A N 1
ATOM 3577 C CA . ARG A 1 481 ? 5.301 -12.977 -7.172 1 89.81 481 ARG A CA 1
ATOM 3578 C C . ARG A 1 481 ? 4.973 -14.422 -6.82 1 89.81 481 ARG A C 1
ATOM 3580 O O . ARG A 1 481 ? 4.281 -15.109 -7.574 1 89.81 481 ARG A O 1
ATOM 3587 N N . MET A 1 482 ? 5.477 -14.82 -5.719 1 94.69 482 MET A N 1
ATOM 3588 C CA . MET A 1 482 ? 5.227 -16.188 -5.285 1 94.69 482 MET A CA 1
ATOM 3589 C C . MET A 1 482 ? 3.748 -16.406 -4.984 1 94.69 482 MET A C 1
ATOM 3591 O O . MET A 1 482 ? 3.164 -17.406 -5.398 1 94.69 482 MET A O 1
ATOM 3595 N N . ARG A 1 483 ? 3.125 -15.461 -4.367 1 91.25 483 ARG A N 1
ATOM 3596 C CA . ARG A 1 483 ? 1.715 -15.57 -4.008 1 91.25 483 ARG A CA 1
ATOM 3597 C C . ARG A 1 483 ? 0.834 -15.586 -5.25 1 91.25 483 ARG A C 1
ATOM 3599 O O . ARG A 1 483 ? -0.234 -16.203 -5.254 1 91.25 483 ARG A O 1
ATOM 3606 N N . ALA A 1 484 ? 1.309 -15.016 -6.281 1 88.12 484 ALA A N 1
ATOM 3607 C CA . ALA A 1 484 ? 0.54 -14.922 -7.52 1 88.12 484 ALA A CA 1
ATOM 3608 C C . ALA A 1 484 ? 0.668 -16.188 -8.344 1 88.12 484 ALA A C 1
ATOM 3610 O O . ALA A 1 484 ? -0.068 -16.391 -9.312 1 88.12 484 ALA A O 1
ATOM 3611 N N . MET A 1 485 ? 1.581 -16.984 -7.961 1 91.44 485 MET A N 1
ATOM 3612 C CA . MET A 1 485 ? 1.782 -18.219 -8.719 1 91.44 485 MET A CA 1
ATOM 3613 C C . MET A 1 485 ? 0.615 -19.172 -8.516 1 91.44 485 MET A C 1
ATOM 3615 O O . MET A 1 485 ? 0.187 -19.406 -7.383 1 91.44 485 MET A O 1
ATOM 3619 N N . PRO A 1 486 ? 0.146 -19.719 -9.578 1 88.75 486 PRO A N 1
ATOM 3620 C CA . PRO A 1 486 ? -0.975 -20.656 -9.461 1 88.75 486 PRO A CA 1
ATOM 3621 C C . PRO A 1 486 ? -0.645 -21.859 -8.594 1 88.75 486 PRO A C 1
ATOM 3623 O O . PRO A 1 486 ? 0.417 -22.469 -8.758 1 88.75 486 PRO A O 1
ATOM 3626 N N . GLY A 1 487 ? -1.523 -22.078 -7.691 1 91.12 487 GLY A N 1
ATOM 3627 C CA . GLY A 1 487 ? -1.433 -23.297 -6.91 1 91.12 487 GLY A CA 1
ATOM 3628 C C . GLY A 1 487 ? -0.692 -23.125 -5.598 1 91.12 487 GLY A C 1
ATOM 3629 O O . GLY A 1 487 ? -0.687 -24.016 -4.754 1 91.12 487 GLY A O 1
ATOM 3630 N N . ILE A 1 488 ? -0.094 -21.953 -5.406 1 93.19 488 ILE A N 1
ATOM 3631 C CA . ILE A 1 488 ? 0.673 -21.734 -4.184 1 93.19 488 ILE A CA 1
ATOM 3632 C C . ILE A 1 488 ? -0.243 -21.203 -3.088 1 93.19 488 ILE A C 1
ATOM 3634 O O . ILE A 1 488 ? -0.909 -20.172 -3.273 1 93.19 488 ILE A O 1
ATOM 3638 N N . GLU A 1 489 ? -0.299 -21.922 -2.021 1 88.94 489 GLU A N 1
ATOM 3639 C CA . GLU A 1 489 ? -1.097 -21.516 -0.871 1 88.94 489 GLU A CA 1
ATOM 3640 C C . GLU A 1 489 ? -0.212 -20.984 0.253 1 88.94 489 GLU A C 1
ATOM 3642 O O . GLU A 1 489 ? -0.562 -20 0.917 1 88.94 489 GLU A O 1
ATOM 3647 N N . ARG A 1 490 ? 0.873 -21.719 0.45 1 93.69 490 ARG A N 1
ATOM 3648 C CA . ARG A 1 490 ? 1.77 -21.375 1.55 1 93.69 490 ARG A CA 1
ATOM 3649 C C . ARG A 1 490 ? 3.082 -20.812 1.028 1 93.69 490 ARG A C 1
ATOM 3651 O O . ARG A 1 490 ? 3.662 -21.344 0.078 1 93.69 490 ARG A O 1
ATOM 3658 N N . VAL A 1 491 ? 3.482 -19.75 1.637 1 96.06 491 VAL A N 1
ATOM 3659 C CA . VAL A 1 491 ? 4.723 -19.109 1.227 1 96.06 491 VAL A CA 1
ATOM 3660 C C . VAL A 1 491 ? 5.695 -19.062 2.402 1 96.06 491 VAL A C 1
ATOM 3662 O O . VAL A 1 491 ? 5.348 -18.578 3.484 1 96.06 491 VAL A O 1
ATOM 3665 N N . ILE A 1 492 ? 6.863 -19.625 2.236 1 97 492 ILE A N 1
ATOM 3666 C CA . ILE A 1 492 ? 7.98 -19.531 3.17 1 97 492 ILE A CA 1
ATOM 3667 C C . ILE A 1 492 ? 9.008 -18.531 2.646 1 97 492 ILE A C 1
ATOM 3669 O O . ILE A 1 492 ? 9.523 -18.688 1.534 1 97 492 ILE A O 1
ATOM 3673 N N . ALA A 1 493 ? 9.266 -17.562 3.381 1 97.19 493 ALA A N 1
ATOM 3674 C CA . ALA A 1 493 ? 10.234 -16.547 2.979 1 97.19 493 ALA A CA 1
ATOM 3675 C C . ALA A 1 493 ? 11.461 -16.562 3.887 1 97.19 493 ALA A C 1
ATOM 3677 O O . ALA A 1 493 ? 11.336 -16.625 5.113 1 97.19 493 ALA A O 1
ATOM 3678 N N . VAL A 1 494 ? 12.617 -16.578 3.293 1 97.31 494 VAL A N 1
ATOM 3679 C CA . VAL A 1 494 ? 13.883 -16.531 4.023 1 97.31 494 VAL A CA 1
ATOM 3680 C C . VAL A 1 494 ? 14.625 -15.242 3.711 1 97.31 494 VAL A C 1
ATOM 3682 O O . VAL A 1 494 ? 15.008 -15 2.564 1 97.31 494 VAL A O 1
ATOM 3685 N N . ASP A 1 495 ? 14.844 -14.453 4.707 1 93.88 495 ASP A N 1
ATOM 3686 C CA . ASP A 1 495 ? 15.438 -13.133 4.562 1 93.88 495 ASP A CA 1
ATOM 3687 C C . ASP A 1 495 ? 16.844 -13.094 5.176 1 93.88 495 ASP A C 1
ATOM 3689 O O . ASP A 1 495 ? 16.984 -13.148 6.398 1 93.88 495 ASP A O 1
ATOM 3693 N N . VAL A 1 496 ? 17.828 -12.922 4.285 1 91.44 496 VAL A N 1
ATOM 3694 C CA . VAL A 1 496 ? 19.203 -12.836 4.77 1 91.44 496 VAL A CA 1
ATOM 3695 C C . VAL A 1 496 ? 19.781 -11.469 4.426 1 91.44 496 VAL A C 1
ATOM 3697 O O . VAL A 1 496 ? 20.984 -11.258 4.523 1 91.44 496 VAL A O 1
ATOM 3700 N N . GLY A 1 497 ? 18.938 -10.57 3.85 1 80.06 497 GLY A N 1
ATOM 3701 C CA . GLY A 1 497 ? 19.422 -9.289 3.352 1 80.06 497 GLY A CA 1
ATOM 3702 C C . GLY A 1 497 ? 19.141 -8.141 4.297 1 80.06 497 GLY A C 1
ATOM 3703 O O . GLY A 1 497 ? 19.641 -7.031 4.094 1 80.06 497 GLY A O 1
ATOM 3704 N N . SER A 1 498 ? 18.344 -8.297 5.266 1 66 498 SER A N 1
ATOM 3705 C CA . SER A 1 498 ? 17.906 -7.191 6.105 1 66 498 SER A CA 1
ATOM 3706 C C . SER A 1 498 ? 19.062 -6.617 6.918 1 66 498 SER A C 1
ATOM 3708 O O . SER A 1 498 ? 20.016 -7.328 7.238 1 66 498 SER A O 1
ATOM 3710 N N . ALA A 1 499 ? 18.922 -5.297 6.898 1 61.72 499 ALA A N 1
ATOM 3711 C CA . ALA A 1 499 ? 19.984 -4.473 7.492 1 61.72 499 ALA A CA 1
ATOM 3712 C C . ALA A 1 499 ? 20.188 -4.824 8.961 1 61.72 499 ALA A C 1
ATOM 3714 O O . ALA A 1 499 ? 19.25 -5.246 9.641 1 61.72 499 ALA A O 1
ATOM 3715 N N . ASP A 1 500 ? 21.406 -4.961 9.266 1 60.84 500 ASP A N 1
ATOM 3716 C CA . ASP A 1 500 ? 21.828 -5.082 10.656 1 60.84 500 ASP A CA 1
ATOM 3717 C C . ASP A 1 500 ? 21.297 -3.912 11.492 1 60.84 500 ASP A C 1
ATOM 3719 O O . ASP A 1 500 ? 21.609 -2.754 11.203 1 60.84 500 ASP A O 1
ATOM 3723 N N . PRO A 1 501 ? 20.312 -4.09 12.344 1 57.97 501 PRO A N 1
ATOM 3724 C CA . PRO A 1 501 ? 19.781 -2.953 13.109 1 57.97 501 PRO A CA 1
ATOM 3725 C C . PRO A 1 501 ? 20.875 -2.223 13.898 1 57.97 501 PRO A C 1
ATOM 3727 O O . PRO A 1 501 ? 20.703 -1.062 14.273 1 57.97 501 PRO A O 1
ATOM 3730 N N . ASP A 1 502 ? 22.109 -2.854 14.047 1 61.06 502 ASP A N 1
ATOM 3731 C CA . ASP A 1 502 ? 23.078 -2.256 14.953 1 61.06 502 ASP A CA 1
ATOM 3732 C C . ASP A 1 502 ? 24.359 -1.88 14.219 1 61.06 502 ASP A C 1
ATOM 3734 O O . ASP A 1 502 ? 25.469 -2.215 14.672 1 61.06 502 ASP A O 1
ATOM 3738 N N . TRP A 1 503 ? 24.125 -1.147 13.188 1 67.12 503 TRP A N 1
ATOM 3739 C CA . TRP A 1 503 ? 25.328 -0.695 12.492 1 67.12 503 TRP A CA 1
ATOM 3740 C C . TRP A 1 503 ? 25.922 0.521 13.188 1 67.12 503 TRP A C 1
ATOM 3742 O O . TRP A 1 503 ? 25.312 1.593 13.219 1 67.12 503 TRP A O 1
ATOM 3752 N N . VAL A 1 504 ? 26.969 0.316 14.031 1 62.78 504 VAL A N 1
ATOM 3753 C CA . VAL A 1 504 ? 27.625 1.39 14.766 1 62.78 504 VAL A CA 1
ATOM 3754 C C . VAL A 1 504 ? 28.906 1.8 14.039 1 62.78 504 VAL A C 1
ATOM 3756 O O . VAL A 1 504 ? 29.734 0.952 13.703 1 62.78 504 VAL A O 1
ATOM 3759 N N . VAL A 1 505 ? 28.906 3.057 13.594 1 69.5 505 VAL A N 1
ATOM 3760 C CA . VAL A 1 505 ? 30.109 3.607 12.977 1 69.5 505 VAL A CA 1
ATOM 3761 C C . VAL A 1 505 ? 30.656 4.758 13.828 1 69.5 505 VAL A C 1
ATOM 3763 O O . VAL A 1 505 ? 29.875 5.543 14.375 1 69.5 505 VAL A O 1
ATOM 3766 N N . PRO A 1 506 ? 31.891 4.793 14.117 1 66 506 PRO A N 1
ATOM 3767 C CA . PRO A 1 506 ? 32.438 5.953 14.812 1 66 506 PRO A CA 1
ATOM 3768 C C . PRO A 1 506 ? 32.219 7.262 14.055 1 66 506 PRO A C 1
ATOM 3770 O O . PRO A 1 506 ? 31.938 7.242 12.852 1 66 506 PRO A O 1
ATOM 3773 N N . PRO A 1 507 ? 32.188 8.352 14.773 1 68.62 507 PRO A N 1
ATOM 3774 C CA . PRO A 1 507 ? 32 9.656 14.141 1 68.62 507 PRO A CA 1
ATOM 3775 C C . PRO A 1 507 ? 33.031 9.953 13.07 1 68.62 507 PRO A C 1
ATOM 3777 O O . PRO A 1 507 ? 34.188 9.547 13.203 1 68.62 507 PRO A O 1
ATOM 3780 N N . PHE A 1 508 ? 32.562 10.523 11.961 1 71.44 508 PHE A N 1
ATOM 3781 C CA . PHE A 1 508 ? 33.5 10.969 10.922 1 71.44 508 PHE A CA 1
ATOM 3782 C C . PHE A 1 508 ? 33.062 12.312 10.352 1 71.44 508 PHE A C 1
ATOM 3784 O O . PHE A 1 508 ? 31.938 12.75 10.57 1 71.44 508 PHE A O 1
ATOM 3791 N N . ASP A 1 509 ? 33.906 12.992 9.688 1 68.94 509 ASP A N 1
ATOM 3792 C CA . ASP A 1 509 ? 33.688 14.352 9.203 1 68.94 509 ASP A CA 1
ATOM 3793 C C . ASP A 1 509 ? 32.875 14.344 7.898 1 68.94 509 ASP A C 1
ATOM 3795 O O . ASP A 1 509 ? 32.781 13.312 7.234 1 68.94 509 ASP A O 1
ATOM 3799 N N . TYR A 1 510 ? 32.375 15.492 7.582 1 71.12 510 TYR A N 1
ATOM 3800 C CA . TYR A 1 510 ? 31.594 15.688 6.363 1 71.12 510 TYR A CA 1
ATOM 3801 C C . TYR A 1 510 ? 32.438 15.398 5.129 1 71.12 510 TYR A C 1
ATOM 3803 O O . TYR A 1 510 ? 31.906 15.008 4.082 1 71.12 510 TYR A O 1
ATOM 3811 N N . SER A 1 511 ? 33.719 15.688 5.234 1 68.06 511 SER A N 1
ATOM 3812 C CA . SER A 1 511 ? 34.656 15.516 4.109 1 68.06 511 SER A CA 1
ATOM 3813 C C . SER A 1 511 ? 35.594 14.359 4.352 1 68.06 511 SER A C 1
ATOM 3815 O O . SER A 1 511 ? 36.156 14.211 5.449 1 68.06 511 SER A O 1
ATOM 3817 N N . LEU A 1 512 ? 35.594 13.375 3.354 1 65.19 512 LEU A N 1
ATOM 3818 C CA . LEU A 1 512 ? 36.469 12.211 3.457 1 65.19 512 LEU A CA 1
ATOM 3819 C C . LEU A 1 512 ? 37.375 12.094 2.234 1 65.19 512 LEU A C 1
ATOM 3821 O O . LEU A 1 512 ? 36.875 12.031 1.103 1 65.19 512 LEU A O 1
ATOM 3825 N N . SER A 1 513 ? 38.656 12.312 2.4 1 61.66 513 SER A N 1
ATOM 3826 C CA . SER A 1 513 ? 39.625 12.18 1.312 1 61.66 513 SER A CA 1
ATOM 3827 C C . SER A 1 513 ? 40.094 10.75 1.176 1 61.66 513 SER A C 1
ATOM 3829 O O . SER A 1 513 ? 40.594 10.156 2.146 1 61.66 513 SER A O 1
ATOM 3831 N N . GLY A 1 514 ? 39.781 10.141 -0.048 1 58.75 514 GLY A N 1
ATOM 3832 C CA . GLY A 1 514 ? 40.281 8.797 -0.312 1 58.75 514 GLY A CA 1
ATOM 3833 C C . GLY A 1 514 ? 41.781 8.688 -0.184 1 58.75 514 GLY A C 1
ATOM 3834 O O . GLY A 1 514 ? 42.312 7.676 0.294 1 58.75 514 GLY A O 1
ATOM 3835 N N . TRP A 1 515 ? 42.5 9.844 -0.504 1 55.53 515 TRP A N 1
ATOM 3836 C CA . TRP A 1 515 ? 43.969 9.875 -0.391 1 55.53 515 TRP A CA 1
ATOM 3837 C C . TRP A 1 515 ? 44.406 9.812 1.069 1 55.53 515 TRP A C 1
ATOM 3839 O O . TRP A 1 515 ? 45.344 9.109 1.413 1 55.53 515 TRP A O 1
ATOM 3849 N N . GLY A 1 516 ? 43.562 10.562 1.826 1 52.41 516 GLY A N 1
ATOM 3850 C CA . GLY A 1 516 ? 43.844 10.547 3.25 1 52.41 516 GLY A CA 1
ATOM 3851 C C . GLY A 1 516 ? 43.688 9.188 3.891 1 52.41 516 GLY A C 1
ATOM 3852 O O . GLY A 1 516 ? 44.5 8.75 4.684 1 52.41 516 GLY A O 1
ATOM 3853 N N . SER A 1 517 ? 42.656 8.562 3.434 1 58.78 517 SER A N 1
ATOM 3854 C CA . SER A 1 517 ? 42.375 7.242 3.99 1 58.78 517 SER A CA 1
ATOM 3855 C C . SER A 1 517 ? 43.438 6.223 3.588 1 58.78 517 SER A C 1
ATOM 3857 O O . SER A 1 517 ? 43.812 5.367 4.391 1 58.78 517 SER A O 1
ATOM 3859 N N . LEU A 1 518 ? 43.844 6.258 2.305 1 52.62 518 LEU A N 1
ATOM 3860 C CA . LEU A 1 518 ? 44.875 5.352 1.845 1 52.62 518 LEU A CA 1
ATOM 3861 C C . LEU A 1 518 ? 46.188 5.613 2.588 1 52.62 518 LEU A C 1
ATOM 3863 O O . LEU A 1 518 ? 46.875 4.672 2.969 1 52.62 518 LEU A O 1
ATOM 3867 N N . TRP A 1 519 ? 46.469 6.941 2.742 1 48.22 519 TRP A N 1
ATOM 3868 C CA . TRP A 1 519 ? 47.688 7.293 3.438 1 48.22 519 TRP A CA 1
ATOM 3869 C C . TRP A 1 519 ? 47.656 6.789 4.875 1 48.22 519 TRP A C 1
ATOM 3871 O O . TRP A 1 519 ? 48.688 6.309 5.391 1 48.22 519 TRP A O 1
ATOM 3881 N N . GLN A 1 520 ? 46.5 6.973 5.492 1 51.75 520 GLN A N 1
ATOM 3882 C CA . GLN A 1 520 ? 46.375 6.508 6.867 1 51.75 520 GLN A CA 1
ATOM 3883 C C . GLN A 1 520 ? 46.625 5.004 6.965 1 51.75 520 GLN A C 1
ATOM 3885 O O . GLN A 1 520 ? 47.188 4.516 7.941 1 51.75 520 GLN A O 1
ATOM 3890 N N . ARG A 1 521 ? 46.094 4.277 5.992 1 53.47 521 ARG A N 1
ATOM 3891 C CA . ARG A 1 521 ? 46.281 2.83 5.98 1 53.47 521 ARG A CA 1
ATOM 3892 C C . ARG A 1 521 ? 47.719 2.461 5.734 1 53.47 521 ARG A C 1
ATOM 3894 O O . ARG A 1 521 ? 48.188 1.436 6.227 1 53.47 521 ARG A O 1
ATOM 3901 N N . LEU A 1 522 ? 48.375 3.359 5.023 1 50.56 522 LEU A N 1
ATOM 3902 C CA . LEU A 1 522 ? 49.781 3.07 4.715 1 50.56 522 LEU A CA 1
ATOM 3903 C C . LEU A 1 522 ? 50.688 3.637 5.785 1 50.56 522 LEU A C 1
ATOM 3905 O O . LEU A 1 522 ? 51.844 3.188 5.934 1 50.56 522 LEU A O 1
ATOM 3909 N N . SER A 1 523 ? 50.188 4.746 6.402 1 49.53 523 SER A N 1
ATOM 3910 C CA . SER A 1 523 ? 51.094 5.336 7.402 1 49.53 523 SER A CA 1
ATOM 3911 C C . SER A 1 523 ? 51.125 4.477 8.664 1 49.53 523 SER A C 1
ATOM 3913 O O . SER A 1 523 ? 50.094 4.129 9.227 1 49.53 523 SER A O 1
ATOM 3915 N N . PRO A 1 524 ? 52.188 3.848 9.039 1 46.5 524 PRO A N 1
ATOM 3916 C CA . PRO A 1 524 ? 52.375 3.037 10.242 1 46.5 524 PRO A CA 1
ATOM 3917 C C . PRO A 1 524 ? 52 3.783 11.523 1 46.5 524 PRO A C 1
ATOM 3919 O O . PRO A 1 524 ? 51.844 3.166 12.578 1 46.5 524 PRO A O 1
ATOM 3922 N N . TRP A 1 525 ? 52.156 5.02 11.625 1 45.81 525 TRP A N 1
ATOM 3923 C CA . TRP A 1 525 ? 52.031 5.758 12.875 1 45.81 525 TRP A CA 1
ATOM 3924 C C . TRP A 1 525 ? 50.562 6.129 13.148 1 45.81 525 TRP A C 1
ATOM 3926 O O . TRP A 1 525 ? 50.219 6.461 14.281 1 45.81 525 TRP A O 1
ATOM 3936 N N . GLU A 1 526 ? 49.844 6.617 12.25 1 42.06 526 GLU A N 1
ATOM 3937 C CA . GLU A 1 526 ? 48.5 7.098 12.516 1 42.06 526 GLU A CA 1
ATOM 3938 C C . GLU A 1 526 ? 47.469 5.992 12.305 1 42.06 526 GLU A C 1
ATOM 3940 O O . GLU A 1 526 ? 47.062 5.719 11.164 1 42.06 526 GLU A O 1
ATOM 3945 N N . ARG A 1 527 ? 47.5 5.066 13.172 1 43.5 527 ARG A N 1
ATOM 3946 C CA . ARG A 1 527 ? 46.594 3.902 13.203 1 43.5 527 ARG A CA 1
ATOM 3947 C C . ARG A 1 527 ? 45.156 4.324 13.273 1 43.5 527 ARG A C 1
ATOM 3949 O O . ARG A 1 527 ? 44.281 3.527 13.641 1 43.5 527 ARG A O 1
ATOM 3956 N N . THR A 1 528 ? 44.781 5.543 13.344 1 39.97 528 THR A N 1
ATOM 3957 C CA . THR A 1 528 ? 43.375 5.777 13.562 1 39.97 528 THR A CA 1
ATOM 3958 C C . THR A 1 528 ? 42.562 5.551 12.281 1 39.97 528 THR A C 1
ATOM 3960 O O . THR A 1 528 ? 42.688 6.324 11.328 1 39.97 528 THR A O 1
ATOM 3963 N N . ALA A 1 529 ? 42.469 4.336 11.805 1 45.44 529 ALA A N 1
ATOM 3964 C CA . ALA A 1 529 ? 41.625 3.863 10.695 1 45.44 529 ALA A CA 1
ATOM 3965 C C . ALA A 1 529 ? 40.344 4.688 10.578 1 45.44 529 ALA A C 1
ATOM 3967 O O . ALA A 1 529 ? 39.656 4.906 11.57 1 45.44 529 ALA A O 1
ATOM 3968 N N . THR A 1 530 ? 40.375 5.574 9.539 1 52.03 530 THR A N 1
ATOM 3969 C CA . THR A 1 530 ? 39.125 6.297 9.266 1 52.03 530 THR A CA 1
ATOM 3970 C C . THR A 1 530 ? 37.906 5.359 9.375 1 52.03 530 THR A C 1
ATOM 3972 O O . THR A 1 530 ? 37.938 4.262 8.82 1 52.03 530 THR A O 1
ATOM 3975 N N . SER A 1 531 ? 37.094 5.492 10.352 1 63.03 531 SER A N 1
ATOM 3976 C CA . SER A 1 531 ? 35.906 4.801 10.82 1 63.03 531 SER A CA 1
ATOM 3977 C C . SER A 1 531 ? 34.719 5.035 9.875 1 63.03 531 SER A C 1
ATOM 3979 O O . SER A 1 531 ? 33.594 4.609 10.156 1 63.03 531 SER A O 1
ATOM 3981 N N . ALA A 1 532 ? 35.188 5.711 8.688 1 70.31 532 ALA A N 1
ATOM 3982 C CA . ALA A 1 532 ? 34.062 5.914 7.789 1 70.31 532 ALA A CA 1
ATOM 3983 C C . ALA A 1 532 ? 33.781 4.66 6.969 1 70.31 532 ALA A C 1
ATOM 3985 O O . ALA A 1 532 ? 34.688 3.914 6.625 1 70.31 532 ALA A O 1
ATOM 3986 N N . PRO A 1 533 ? 32.562 4.434 6.758 1 74 533 PRO A N 1
ATOM 3987 C CA . PRO A 1 533 ? 32.219 3.234 5.996 1 74 533 PRO A CA 1
ATOM 3988 C C . PRO A 1 533 ? 32.781 3.254 4.574 1 74 533 PRO A C 1
ATOM 3990 O O . PRO A 1 533 ? 32.875 4.316 3.959 1 74 533 PRO A O 1
ATOM 3993 N N . ARG A 1 534 ? 33.25 2.113 4.109 1 74 534 ARG A N 1
ATOM 3994 C CA . ARG A 1 534 ? 33.781 1.952 2.75 1 74 534 ARG A CA 1
ATOM 3995 C C . ARG A 1 534 ? 32.625 2.078 1.731 1 74 534 ARG A C 1
ATOM 3997 O O . ARG A 1 534 ? 31.469 1.872 2.064 1 74 534 ARG A O 1
ATOM 4004 N N . LEU A 1 535 ? 33.062 2.398 0.557 1 74.31 535 LEU A N 1
ATOM 4005 C CA . LEU A 1 535 ? 32.125 2.645 -0.533 1 74.31 535 LEU A CA 1
ATOM 4006 C C . LEU A 1 535 ? 31.219 1.438 -0.755 1 74.31 535 LEU A C 1
ATOM 4008 O O . LEU A 1 535 ? 29.984 1.581 -0.826 1 74.31 535 LEU A O 1
ATOM 4012 N N . ALA A 1 536 ? 31.828 0.301 -0.86 1 68.62 536 ALA A N 1
ATOM 4013 C CA . ALA A 1 536 ? 31.047 -0.912 -1.113 1 68.62 536 ALA A CA 1
ATOM 4014 C C . ALA A 1 536 ? 30.031 -1.151 -0.006 1 68.62 536 ALA A C 1
ATOM 4016 O O . ALA A 1 536 ? 28.891 -1.539 -0.277 1 68.62 536 ALA A O 1
ATOM 4017 N N . GLU A 1 537 ? 30.422 -0.902 1.16 1 73 537 GLU A N 1
ATOM 4018 C CA . GLU A 1 537 ? 29.547 -1.09 2.307 1 73 537 GLU A CA 1
ATOM 4019 C C . GLU A 1 537 ? 28.391 -0.097 2.277 1 73 537 GLU A C 1
ATOM 4021 O O . GLU A 1 537 ? 27.234 -0.468 2.531 1 73 537 GLU A O 1
ATOM 4026 N N . THR A 1 538 ? 28.766 1.126 2.008 1 75.44 538 THR A N 1
ATOM 4027 C CA . THR A 1 538 ? 27.75 2.166 1.925 1 75.44 538 THR A CA 1
ATOM 4028 C C . THR A 1 538 ? 26.734 1.851 0.821 1 75.44 538 THR A C 1
ATOM 4030 O O . THR A 1 538 ? 25.531 2.006 1.011 1 75.44 538 THR A O 1
ATOM 4033 N N . LEU A 1 539 ? 27.172 1.394 -0.28 1 74.5 539 LEU A N 1
ATOM 4034 C CA . LEU A 1 539 ? 26.297 1.071 -1.401 1 74.5 539 LEU A CA 1
ATOM 4035 C C . LEU A 1 539 ? 25.406 -0.117 -1.067 1 74.5 539 LEU A C 1
ATOM 4037 O O . LEU A 1 539 ? 24.203 -0.077 -1.312 1 74.5 539 LEU A O 1
ATOM 4041 N N . MET A 1 540 ? 26 -1.041 -0.483 1 73.06 540 MET A N 1
ATOM 4042 C CA . MET A 1 540 ? 25.234 -2.24 -0.14 1 73.06 540 MET A CA 1
ATOM 4043 C C . MET A 1 540 ? 24.172 -1.931 0.914 1 73.06 540 MET A C 1
ATOM 4045 O O . MET A 1 540 ? 23.047 -2.428 0.835 1 73.06 540 MET A O 1
ATOM 4049 N N . ARG A 1 541 ? 24.516 -1.165 1.855 1 75.75 541 ARG A N 1
ATOM 4050 C CA . ARG A 1 541 ? 23.562 -0.763 2.877 1 75.75 541 ARG A CA 1
ATOM 4051 C C . ARG A 1 541 ? 22.438 0.084 2.275 1 75.75 541 ARG A C 1
ATOM 4053 O O . ARG A 1 541 ? 21.281 -0.006 2.701 1 75.75 541 ARG A O 1
ATOM 4060 N N . SER A 1 542 ? 22.859 0.91 1.393 1 76.88 542 SER A N 1
ATOM 4061 C CA . SER A 1 542 ? 21.875 1.732 0.706 1 76.88 542 SER A CA 1
ATOM 4062 C C . SER A 1 542 ? 20.844 0.871 -0.012 1 76.88 542 SER A C 1
ATOM 4064 O O . SER A 1 542 ? 19.641 1.151 0.047 1 76.88 542 SER A O 1
ATOM 4066 N N . ILE A 1 543 ? 21.297 -0.134 -0.605 1 74.12 543 ILE A N 1
ATOM 4067 C CA . ILE A 1 543 ? 20.391 -1.051 -1.305 1 74.12 543 ILE A CA 1
ATOM 4068 C C . ILE A 1 543 ? 19.484 -1.746 -0.3 1 74.12 543 ILE A C 1
ATOM 4070 O O . ILE A 1 543 ? 18.281 -1.923 -0.558 1 74.12 543 ILE A O 1
ATOM 4074 N N . SER A 1 544 ? 20.016 -2.066 0.809 1 74.5 544 SER A N 1
ATOM 4075 C CA . SER A 1 544 ? 19.25 -2.762 1.837 1 74.5 544 SER A CA 1
ATOM 4076 C C . SER A 1 544 ? 18.156 -1.872 2.408 1 74.5 544 SER A C 1
ATOM 4078 O O . SER A 1 544 ? 17.047 -2.34 2.688 1 74.5 544 SER A O 1
ATOM 4080 N N . ILE A 1 545 ? 18.422 -0.622 2.578 1 76.62 545 ILE A N 1
ATOM 4081 C CA . ILE A 1 545 ? 17.469 0.279 3.227 1 76.62 545 ILE A CA 1
ATOM 4082 C C . ILE A 1 545 ? 16.297 0.567 2.285 1 76.62 545 ILE A C 1
ATOM 4084 O O . ILE A 1 545 ? 15.164 0.728 2.727 1 76.62 545 ILE A O 1
ATOM 4088 N N . THR A 1 546 ? 16.578 0.529 1.05 1 75.38 546 THR A N 1
ATOM 4089 C CA . THR A 1 546 ? 15.523 0.794 0.084 1 75.38 546 THR A CA 1
ATOM 4090 C C . THR A 1 546 ? 14.461 -0.3 0.135 1 75.38 546 THR A C 1
ATOM 4092 O O . THR A 1 546 ? 13.312 -0.073 -0.244 1 75.38 546 THR A O 1
ATOM 4095 N N . ASN A 1 547 ? 14.875 -1.404 0.652 1 76.38 547 ASN A N 1
ATOM 4096 C CA . ASN A 1 547 ? 13.969 -2.549 0.627 1 76.38 547 ASN A CA 1
ATOM 4097 C C . ASN A 1 547 ? 13.352 -2.805 1.998 1 76.38 547 ASN A C 1
ATOM 4099 O O . ASN A 1 547 ? 12.633 -3.789 2.186 1 76.38 547 ASN A O 1
ATOM 4103 N N . THR A 1 548 ? 13.617 -1.93 2.936 1 74.81 548 THR A N 1
ATOM 4104 C CA . THR A 1 548 ? 13.172 -2.189 4.301 1 74.81 548 THR A CA 1
ATOM 4105 C C . THR A 1 548 ? 11.648 -2.23 4.383 1 74.81 548 THR A C 1
ATOM 4107 O O . THR A 1 548 ? 11.078 -3.156 4.957 1 74.81 548 THR A O 1
ATOM 4110 N N . ALA A 1 549 ? 11.039 -1.266 3.797 1 72.81 549 ALA A N 1
ATOM 4111 C CA . ALA A 1 549 ? 9.578 -1.223 3.859 1 72.81 549 ALA A CA 1
ATOM 4112 C C . ALA A 1 549 ? 8.969 -2.406 3.117 1 72.81 549 ALA A C 1
ATOM 4114 O O . ALA A 1 549 ? 8.031 -3.039 3.613 1 72.81 549 ALA A O 1
ATOM 4115 N N . THR A 1 550 ? 9.484 -2.697 2.027 1 75.44 550 THR A N 1
ATOM 4116 C CA . THR A 1 550 ? 8.977 -3.797 1.217 1 75.44 550 THR A CA 1
ATOM 4117 C C . THR A 1 550 ? 9.188 -5.133 1.921 1 75.44 550 THR A C 1
ATOM 4119 O O . THR A 1 550 ? 8.32 -6.008 1.883 1 75.44 550 THR A O 1
ATOM 4122 N N . THR A 1 551 ? 10.289 -5.234 2.551 1 81.31 551 THR A N 1
ATOM 4123 C CA . THR A 1 551 ? 10.609 -6.473 3.248 1 81.31 551 THR A CA 1
ATOM 4124 C C . THR A 1 551 ? 9.703 -6.66 4.461 1 81.31 551 THR A C 1
ATOM 4126 O O . THR A 1 551 ? 9.258 -7.773 4.746 1 81.31 551 THR A O 1
ATOM 4129 N N . LYS A 1 552 ? 9.477 -5.562 5.117 1 79.94 552 LYS A N 1
ATOM 4130 C CA . LYS A 1 552 ? 8.586 -5.637 6.27 1 79.94 552 LYS A CA 1
ATOM 4131 C C . LYS A 1 552 ? 7.172 -6.031 5.848 1 79.94 552 LYS A C 1
ATOM 4133 O O . LYS A 1 552 ? 6.539 -6.875 6.484 1 79.94 552 LYS A O 1
ATOM 4138 N N . ASP A 1 553 ? 6.742 -5.48 4.816 1 82.69 553 ASP A N 1
ATOM 4139 C CA . ASP A 1 553 ? 5.43 -5.82 4.277 1 82.69 553 ASP A CA 1
ATOM 4140 C C . ASP A 1 553 ? 5.379 -7.285 3.842 1 82.69 553 ASP A C 1
ATOM 4142 O O . ASP A 1 553 ? 4.402 -7.984 4.117 1 82.69 553 ASP A O 1
ATOM 4146 N N . ALA A 1 554 ? 6.418 -7.641 3.26 1 83.19 554 ALA A N 1
ATOM 4147 C CA . ALA A 1 554 ? 6.504 -9.016 2.777 1 83.19 554 ALA A CA 1
ATOM 4148 C C . ALA A 1 554 ? 6.5 -10.008 3.938 1 83.19 554 ALA A C 1
ATOM 4150 O O . ALA A 1 554 ? 5.859 -11.062 3.861 1 83.19 554 ALA A O 1
ATOM 4151 N N . ALA A 1 555 ? 7.16 -9.609 4.934 1 84.5 555 ALA A N 1
ATOM 4152 C CA . ALA A 1 555 ? 7.242 -10.469 6.109 1 84.5 555 ALA A CA 1
ATOM 4153 C C . ALA A 1 555 ? 5.863 -10.688 6.727 1 84.5 555 ALA A C 1
ATOM 4155 O O . ALA A 1 555 ? 5.562 -11.781 7.215 1 84.5 555 ALA A O 1
ATOM 4156 N N . GLY A 1 556 ? 5.031 -9.711 6.605 1 82.25 556 GLY A N 1
ATOM 4157 C CA . GLY A 1 556 ? 3.699 -9.797 7.184 1 82.25 556 GLY A CA 1
ATOM 4158 C C . GLY A 1 556 ? 2.729 -10.594 6.328 1 82.25 556 GLY A C 1
ATOM 4159 O O . GLY A 1 556 ? 1.643 -10.953 6.789 1 82.25 556 GLY A O 1
ATOM 4160 N N . ARG A 1 557 ? 3.104 -10.93 5.199 1 84.38 557 ARG A N 1
ATOM 4161 C CA . ARG A 1 557 ? 2.148 -11.523 4.27 1 84.38 557 ARG A CA 1
ATOM 4162 C C . ARG A 1 557 ? 2.49 -12.984 3.984 1 84.38 557 ARG A C 1
ATOM 4164 O O . ARG A 1 557 ? 1.858 -13.617 3.139 1 84.38 557 ARG A O 1
ATOM 4171 N N . VAL A 1 558 ? 3.502 -13.508 4.645 1 92.81 558 VAL A N 1
ATOM 4172 C CA . VAL A 1 558 ? 3.893 -14.883 4.336 1 92.81 558 VAL A CA 1
ATOM 4173 C C . VAL A 1 558 ? 3.473 -15.805 5.477 1 92.81 558 VAL A C 1
ATOM 4175 O O . VAL A 1 558 ? 3.133 -15.344 6.566 1 92.81 558 VAL A O 1
ATOM 4178 N N . ASP A 1 559 ? 3.377 -17.016 5.23 1 92.69 559 ASP A N 1
ATOM 4179 C CA . ASP A 1 559 ? 2.932 -18.031 6.191 1 92.69 559 ASP A CA 1
ATOM 4180 C C . ASP A 1 559 ? 4.055 -18.406 7.156 1 92.69 559 ASP A C 1
ATOM 4182 O O . ASP A 1 559 ? 3.797 -18.797 8.289 1 92.69 559 ASP A O 1
ATOM 4186 N N . TRP A 1 560 ? 5.285 -18.297 6.711 1 94.75 560 TRP A N 1
ATOM 4187 C CA . TRP A 1 560 ? 6.465 -18.562 7.531 1 94.75 560 TRP A CA 1
ATOM 4188 C C . TRP A 1 560 ? 7.625 -17.656 7.125 1 94.75 560 TRP A C 1
ATOM 4190 O O . TRP A 1 560 ? 8.141 -17.766 6.012 1 94.75 560 TRP A O 1
ATOM 4200 N N . TYR A 1 561 ? 7.992 -16.766 8.016 1 94.94 561 TYR A N 1
ATOM 4201 C CA . TYR A 1 561 ? 9.102 -15.836 7.793 1 94.94 561 TYR A CA 1
ATOM 4202 C C . TYR A 1 561 ? 10.328 -16.25 8.594 1 94.94 561 TYR A C 1
ATOM 4204 O O . TYR A 1 561 ? 10.289 -16.297 9.828 1 94.94 561 TYR A O 1
ATOM 4212 N N . LEU A 1 562 ? 11.398 -16.625 7.871 1 94.88 562 LEU A N 1
ATOM 4213 C CA . LEU A 1 562 ? 12.641 -17.047 8.5 1 94.88 562 LEU A CA 1
ATOM 4214 C C . LEU A 1 562 ? 13.734 -16 8.312 1 94.88 562 LEU A C 1
ATOM 4216 O O . LEU A 1 562 ? 13.93 -15.492 7.207 1 94.88 562 LEU A O 1
ATOM 4220 N N . ARG A 1 563 ? 14.438 -15.688 9.367 1 93.62 563 ARG A N 1
ATOM 4221 C CA . ARG A 1 563 ? 15.547 -14.742 9.344 1 93.62 563 ARG A CA 1
ATOM 4222 C C . ARG A 1 563 ? 16.766 -15.312 10.062 1 93.62 563 ARG A C 1
ATOM 4224 O O . ARG A 1 563 ? 17.031 -14.969 11.219 1 93.62 563 ARG A O 1
ATOM 4231 N N . PRO A 1 564 ? 17.531 -16.109 9.336 1 95.06 564 PRO A N 1
ATOM 4232 C CA . PRO A 1 564 ? 18.766 -16.609 9.961 1 95.06 564 PRO A CA 1
ATOM 4233 C C . PRO A 1 564 ? 19.672 -15.484 10.453 1 95.06 564 PRO A C 1
ATOM 4235 O O . PRO A 1 564 ? 19.781 -14.445 9.797 1 95.06 564 PRO A O 1
ATOM 4238 N N . PRO A 1 565 ? 20.328 -15.648 11.625 1 93.06 565 PRO A N 1
ATOM 4239 C CA . PRO A 1 565 ? 21.219 -14.617 12.164 1 93.06 565 PRO A CA 1
ATOM 4240 C C . PRO A 1 565 ? 22.562 -14.547 11.43 1 93.06 565 PRO A C 1
ATOM 4242 O O . PRO A 1 565 ? 23.547 -15.109 11.891 1 93.06 565 PRO A O 1
ATOM 4245 N N . VAL A 1 566 ? 22.625 -13.82 10.352 1 91.81 566 VAL A N 1
ATOM 4246 C CA . VAL A 1 566 ? 23.812 -13.789 9.5 1 91.81 566 VAL A CA 1
ATOM 4247 C C . VAL A 1 566 ? 24.453 -12.414 9.586 1 91.81 566 VAL A C 1
ATOM 4249 O O . VAL A 1 566 ? 25.281 -12.055 8.734 1 91.81 566 VAL A O 1
ATOM 4252 N N . GLU A 1 567 ? 24.156 -11.57 10.539 1 82.44 567 GLU A N 1
ATOM 4253 C CA . GLU A 1 567 ? 24.641 -10.195 10.656 1 82.44 567 GLU A CA 1
ATOM 4254 C C . GLU A 1 567 ? 26.141 -10.148 10.844 1 82.44 567 GLU A C 1
ATOM 4256 O O . GLU A 1 567 ? 26.797 -9.164 10.469 1 82.44 567 GLU A O 1
ATOM 4261 N N . GLY A 1 568 ? 26.703 -11.211 11.352 1 79.31 568 GLY A N 1
ATOM 4262 C CA . GLY A 1 568 ? 28.141 -11.234 11.617 1 79.31 568 GLY A CA 1
ATOM 4263 C C . GLY A 1 568 ? 28.969 -11.539 10.391 1 79.31 568 GLY A C 1
ATOM 4264 O O . GLY A 1 568 ? 30.203 -11.453 10.422 1 79.31 568 GLY A O 1
ATOM 4265 N N . PHE A 1 569 ? 28.406 -11.812 9.242 1 85.69 569 PHE A N 1
ATOM 4266 C CA . PHE A 1 569 ? 29.125 -12.172 8.031 1 85.69 569 PHE A CA 1
ATOM 4267 C C . PHE A 1 569 ? 29.078 -11.023 7.02 1 85.69 569 PHE A C 1
ATOM 4269 O O . PHE A 1 569 ? 28.062 -10.352 6.875 1 85.69 569 PHE A O 1
ATOM 4276 N N . GLY A 1 570 ? 30.188 -10.812 6.391 1 78.56 570 GLY A N 1
ATOM 4277 C CA . GLY A 1 570 ? 30.25 -9.828 5.324 1 78.56 570 GLY A CA 1
ATOM 4278 C C . GLY A 1 570 ? 29.531 -10.266 4.062 1 78.56 570 GLY A C 1
ATOM 4279 O O . GLY A 1 570 ? 29.312 -11.461 3.85 1 78.56 570 GLY A O 1
ATOM 4280 N N . LEU A 1 571 ? 29.234 -9.383 3.215 1 78.88 571 LEU A N 1
ATOM 4281 C CA . LEU A 1 571 ? 28.484 -9.648 1.996 1 78.88 571 LEU A CA 1
ATOM 4282 C C . LEU A 1 571 ? 29.344 -10.367 0.967 1 78.88 571 LEU A C 1
ATOM 4284 O O . LEU A 1 571 ? 28.828 -10.953 0.016 1 78.88 571 LEU A O 1
ATOM 4288 N N . LEU A 1 572 ? 30.656 -10.297 1.126 1 80.81 572 LEU A N 1
ATOM 4289 C CA . LEU A 1 572 ? 31.547 -10.938 0.167 1 80.81 572 LEU A CA 1
ATOM 4290 C C . LEU A 1 572 ? 32.344 -12.062 0.825 1 80.81 572 LEU A C 1
ATOM 4292 O O . LEU A 1 572 ? 33.375 -12.5 0.3 1 80.81 572 LEU A O 1
ATOM 4296 N N . ASP A 1 573 ? 31.828 -12.562 1.951 1 86.31 573 ASP A N 1
ATOM 4297 C CA . ASP A 1 573 ? 32.5 -13.625 2.695 1 86.31 573 ASP A CA 1
ATOM 4298 C C . ASP A 1 573 ? 32.094 -15 2.176 1 86.31 573 ASP A C 1
ATOM 4300 O O . ASP A 1 573 ? 31.609 -15.836 2.941 1 86.31 573 ASP A O 1
ATOM 4304 N N . PHE A 1 574 ? 32.469 -15.305 0.938 1 88.56 574 PHE A N 1
ATOM 4305 C CA . PHE A 1 574 ? 32.031 -16.547 0.3 1 88.56 574 PHE A CA 1
ATOM 4306 C C . PHE A 1 574 ? 32.781 -17.75 0.861 1 88.56 574 PHE A C 1
ATOM 4308 O O . PHE A 1 574 ? 32.312 -18.875 0.755 1 88.56 574 PHE A O 1
ATOM 4315 N N . ALA A 1 575 ? 33.844 -17.484 1.479 1 89.19 575 ALA A N 1
ATOM 4316 C CA . ALA A 1 575 ? 34.625 -18.562 2.074 1 89.19 575 ALA A CA 1
ATOM 4317 C C . ALA A 1 575 ? 33.906 -19.172 3.275 1 89.19 575 ALA A C 1
ATOM 4319 O O . ALA A 1 575 ? 34.188 -20.297 3.674 1 89.19 575 ALA A O 1
ATOM 4320 N N . ALA A 1 576 ? 32.969 -18.516 3.771 1 93.38 576 ALA A N 1
ATOM 4321 C CA . ALA A 1 576 ? 32.281 -18.953 4.973 1 93.38 576 ALA A CA 1
ATOM 4322 C C . ALA A 1 576 ? 31.062 -19.797 4.609 1 93.38 576 ALA A C 1
ATOM 4324 O O . ALA A 1 576 ? 30.078 -19.844 5.359 1 93.38 576 ALA A O 1
ATOM 4325 N N . ILE A 1 577 ? 31.094 -20.453 3.52 1 95.06 577 ILE A N 1
ATOM 4326 C CA . ILE A 1 577 ? 29.953 -21.203 3.006 1 95.06 577 ILE A CA 1
ATOM 4327 C C . ILE A 1 577 ? 29.516 -22.25 4.027 1 95.06 577 ILE A C 1
ATOM 4329 O O . ILE A 1 577 ? 28.312 -22.406 4.293 1 95.06 577 ILE A O 1
ATOM 4333 N N . GLY A 1 578 ? 30.391 -23 4.645 1 95.06 578 GLY A N 1
ATOM 4334 C CA . GLY A 1 578 ? 30.047 -24 5.641 1 95.06 578 GLY A CA 1
ATOM 4335 C C . GLY A 1 578 ? 29.375 -23.406 6.863 1 95.06 578 GLY A C 1
ATOM 4336 O O . GLY A 1 578 ? 28.344 -23.922 7.312 1 95.06 578 GLY A O 1
ATOM 4337 N N . GLU A 1 579 ? 29.938 -22.359 7.355 1 96.25 579 GLU A N 1
ATOM 4338 C CA . GLU A 1 579 ? 29.406 -21.703 8.539 1 96.25 579 GLU A CA 1
ATOM 4339 C C . GLU A 1 579 ? 28.031 -21.109 8.25 1 96.25 579 GLU A C 1
ATOM 4341 O O . GLU A 1 579 ? 27.109 -21.219 9.07 1 96.25 579 GLU A O 1
ATOM 4346 N N . LEU A 1 580 ? 27.891 -20.516 7.152 1 96.12 580 LEU A N 1
ATOM 4347 C CA . LEU A 1 580 ? 26.625 -19.875 6.777 1 96.12 580 LEU A CA 1
ATOM 4348 C C . LEU A 1 580 ? 25.516 -20.906 6.613 1 96.12 580 LEU A C 1
ATOM 4350 O O . LEU A 1 580 ? 24.406 -20.719 7.102 1 96.12 580 LEU A O 1
ATOM 4354 N N . ALA A 1 581 ? 25.859 -22.016 5.961 1 97.56 581 ALA A N 1
ATOM 4355 C CA . ALA A 1 581 ? 24.875 -23.094 5.812 1 97.56 581 ALA A CA 1
ATOM 4356 C C . ALA A 1 581 ? 24.469 -23.641 7.172 1 97.56 581 ALA A C 1
ATOM 4358 O O . ALA A 1 581 ? 23.281 -23.922 7.402 1 97.56 581 ALA A O 1
ATOM 4359 N N . ALA A 1 582 ? 25.453 -23.734 8.047 1 97.44 582 ALA A N 1
ATOM 4360 C CA . ALA A 1 582 ? 25.172 -24.25 9.383 1 97.44 582 ALA A CA 1
ATOM 4361 C C . ALA A 1 582 ? 24.25 -23.312 10.148 1 97.44 582 ALA A C 1
ATOM 4363 O O . ALA A 1 582 ? 23.344 -23.781 10.867 1 97.44 582 ALA A O 1
ATOM 4364 N N . VAL A 1 583 ? 24.453 -22.078 10 1 96.69 583 VAL A N 1
ATOM 4365 C CA . VAL A 1 583 ? 23.625 -21.078 10.68 1 96.69 583 VAL A CA 1
ATOM 4366 C C . VAL A 1 583 ? 22.188 -21.172 10.164 1 96.69 583 VAL A C 1
ATOM 4368 O O . VAL A 1 583 ? 21.234 -21.141 10.953 1 96.69 583 VAL A O 1
ATOM 4371 N N . GLY A 1 584 ? 21.984 -21.25 8.836 1 97.5 584 GLY A N 1
ATOM 4372 C CA . GLY A 1 584 ? 20.656 -21.406 8.266 1 97.5 584 GLY A CA 1
ATOM 4373 C C . GLY A 1 584 ? 19.938 -22.656 8.742 1 97.5 584 GLY A C 1
ATOM 4374 O O . GLY A 1 584 ? 18.75 -22.609 9.055 1 97.5 584 GLY A O 1
ATOM 4375 N N . HIS A 1 585 ? 20.719 -23.703 8.82 1 98 585 HIS A N 1
ATOM 4376 C CA . HIS A 1 585 ? 20.172 -24.984 9.266 1 98 585 HIS A CA 1
ATOM 4377 C C . HIS A 1 585 ? 19.734 -24.922 10.719 1 98 585 HIS A C 1
ATOM 4379 O O . HIS A 1 585 ? 18.594 -25.266 11.055 1 98 585 HIS A O 1
ATOM 4385 N N . ALA A 1 586 ? 20.594 -24.453 11.547 1 97.38 586 ALA A N 1
ATOM 4386 C CA . ALA A 1 586 ? 20.344 -24.406 12.984 1 97.38 586 ALA A CA 1
ATOM 4387 C C . ALA A 1 586 ? 19.172 -23.5 13.312 1 97.38 586 ALA A C 1
ATOM 4389 O O . ALA A 1 586 ? 18.312 -23.844 14.117 1 97.38 586 ALA A O 1
ATOM 4390 N N . SER A 1 587 ? 19.141 -22.359 12.734 1 95.62 587 SER A N 1
ATOM 4391 C CA . SER A 1 587 ? 18.078 -21.391 13 1 95.62 587 SER A CA 1
ATOM 4392 C C . SER A 1 587 ? 16.719 -21.953 12.578 1 95.62 587 SER A C 1
ATOM 4394 O O . SER A 1 587 ? 15.719 -21.781 13.289 1 95.62 587 SER A O 1
ATOM 4396 N N . THR A 1 588 ? 16.641 -22.547 11.461 1 96.06 588 THR A N 1
ATOM 4397 C CA . THR A 1 588 ? 15.398 -23.125 10.961 1 96.06 588 THR A CA 1
ATOM 4398 C C . THR A 1 588 ? 14.938 -24.281 11.844 1 96.06 588 THR A C 1
ATOM 4400 O O . THR A 1 588 ? 13.758 -24.375 12.188 1 96.06 588 THR A O 1
ATOM 4403 N N . ARG A 1 589 ? 15.836 -25.125 12.227 1 95.69 589 ARG A N 1
ATOM 4404 C CA . ARG A 1 589 ? 15.516 -26.25 13.094 1 95.69 589 ARG A CA 1
ATOM 4405 C C . ARG A 1 589 ? 14.977 -25.781 14.438 1 95.69 589 ARG A C 1
ATOM 4407 O O . ARG A 1 589 ? 14.023 -26.344 14.961 1 95.69 589 ARG A O 1
ATOM 4414 N N . GLU A 1 590 ? 15.633 -24.766 14.898 1 94.81 590 GLU A N 1
ATOM 4415 C CA . GLU A 1 590 ? 15.188 -24.188 16.172 1 94.81 590 GLU A CA 1
ATOM 4416 C C . GLU A 1 590 ? 13.742 -23.703 16.078 1 94.81 590 GLU A C 1
ATOM 4418 O O . GLU A 1 590 ? 12.938 -23.953 16.984 1 94.81 590 GLU A O 1
ATOM 4423 N N . GLN A 1 591 ? 13.391 -23.078 15.031 1 93.44 591 GLN A N 1
ATOM 4424 C CA . GLN A 1 591 ? 12.031 -22.562 14.859 1 93.44 591 GLN A CA 1
ATOM 4425 C C . GLN A 1 591 ? 11.039 -23.703 14.656 1 93.44 591 GLN A C 1
ATOM 4427 O O . GLN A 1 591 ? 9.898 -23.625 15.117 1 93.44 591 GLN A O 1
ATOM 4432 N N . LEU A 1 592 ? 11.438 -24.75 13.961 1 91.81 592 LEU A N 1
ATOM 4433 C CA . LEU A 1 592 ? 10.586 -25.906 13.727 1 91.81 592 LEU A CA 1
ATOM 4434 C C . LEU A 1 592 ? 10.25 -26.609 15.039 1 91.81 592 LEU A C 1
ATOM 4436 O O . LEU A 1 592 ? 9.164 -27.188 15.18 1 91.81 592 LEU A O 1
ATOM 4440 N N . ILE A 1 593 ? 11.141 -26.5 15.969 1 89.31 593 ILE A N 1
ATOM 4441 C CA . ILE A 1 593 ? 10.969 -27.156 17.25 1 89.31 593 ILE A CA 1
ATOM 4442 C C . ILE A 1 593 ? 10.211 -26.25 18.219 1 89.31 593 ILE A C 1
ATOM 4444 O O . ILE A 1 593 ? 9.242 -26.656 18.859 1 89.31 593 ILE A O 1
ATOM 4448 N N . GLU A 1 594 ? 10.547 -24.953 18.25 1 88.75 594 GLU A N 1
ATOM 4449 C CA . GLU A 1 594 ? 10.047 -24.047 19.281 1 88.75 594 GLU A CA 1
ATOM 4450 C C . GLU A 1 594 ? 8.734 -23.391 18.859 1 88.75 594 GLU A C 1
ATOM 4452 O O . GLU A 1 594 ? 7.812 -23.25 19.672 1 88.75 594 GLU A O 1
ATOM 4457 N N . THR A 1 595 ? 8.664 -22.922 17.625 1 85.44 595 THR A N 1
ATOM 4458 C CA . THR A 1 595 ? 7.492 -22.188 17.141 1 85.44 595 THR A CA 1
ATOM 4459 C C . THR A 1 595 ? 7.121 -22.641 15.734 1 85.44 595 THR A C 1
ATOM 4461 O O . THR A 1 595 ? 7.203 -21.844 14.789 1 85.44 595 THR A O 1
ATOM 4464 N N . PRO A 1 596 ? 6.676 -23.859 15.656 1 83.38 596 PRO A N 1
ATOM 4465 C CA . PRO A 1 596 ? 6.332 -24.328 14.312 1 83.38 596 PRO A CA 1
ATOM 4466 C C . PRO A 1 596 ? 5.156 -23.562 13.703 1 83.38 596 PRO A C 1
ATOM 4468 O O . PRO A 1 596 ? 4.219 -23.188 14.414 1 83.38 596 PRO A O 1
ATOM 4471 N N . PRO A 1 597 ? 5.352 -23.203 12.422 1 84.19 597 PRO A N 1
ATOM 4472 C CA . PRO A 1 597 ? 4.219 -22.531 11.781 1 84.19 597 PRO A CA 1
ATOM 4473 C C . PRO A 1 597 ? 2.934 -23.359 11.844 1 84.19 597 PRO A C 1
ATOM 4475 O O . PRO A 1 597 ? 2.982 -24.578 11.828 1 84.19 597 PRO A O 1
ATOM 4478 N N . ARG A 1 598 ? 1.834 -22.719 11.859 1 77.88 598 ARG A N 1
ATOM 4479 C CA . ARG A 1 598 ? 0.527 -23.328 12.07 1 77.88 598 ARG A CA 1
ATOM 4480 C C . ARG A 1 598 ? 0.19 -24.312 10.945 1 77.88 598 ARG A C 1
ATOM 4482 O O . ARG A 1 598 ? -0.45 -25.328 11.18 1 77.88 598 ARG A O 1
ATOM 4489 N N . PHE A 1 599 ? 0.644 -24 9.797 1 78.88 599 PHE A N 1
ATOM 4490 C CA . PHE A 1 599 ? 0.209 -24.797 8.656 1 78.88 599 PHE A CA 1
ATOM 4491 C C . PHE A 1 599 ? 0.93 -26.141 8.633 1 78.88 599 PHE A C 1
ATOM 4493 O O . PHE A 1 599 ? 0.507 -27.062 7.941 1 78.88 599 PHE A O 1
ATOM 4500 N N . LEU A 1 600 ? 1.989 -26.219 9.383 1 79.38 600 LEU A N 1
ATOM 4501 C CA . LEU A 1 600 ? 2.689 -27.5 9.453 1 79.38 600 LEU A CA 1
ATOM 4502 C C . LEU A 1 600 ? 2.008 -28.438 10.445 1 79.38 600 LEU A C 1
ATOM 4504 O O . LEU A 1 600 ? 2.211 -29.656 10.398 1 79.38 600 LEU A O 1
ATOM 4508 N N . ALA A 1 601 ? 1.258 -27.844 11.328 1 65.38 601 ALA A N 1
ATOM 4509 C CA . ALA A 1 601 ? 0.533 -28.672 12.297 1 65.38 601 ALA A CA 1
ATOM 4510 C C . ALA A 1 601 ? -0.648 -29.375 11.641 1 65.38 601 ALA A C 1
ATOM 4512 O O . ALA A 1 601 ? -1.057 -30.453 12.078 1 65.38 601 ALA A O 1
ATOM 4513 N N . THR A 1 602 ? -1.128 -28.703 10.625 1 57.22 602 THR A N 1
ATOM 4514 C CA . THR A 1 602 ? -2.297 -29.297 9.984 1 57.22 602 THR A CA 1
ATOM 4515 C C . THR A 1 602 ? -1.878 -30.203 8.836 1 57.22 602 THR A C 1
ATOM 4517 O O . THR A 1 602 ? -0.841 -29.984 8.203 1 57.22 602 THR A O 1
ATOM 4520 N N . HIS A 1 603 ? -1.783 -31.562 8.922 1 52 603 HIS A N 1
ATOM 4521 C CA . HIS A 1 603 ? -1.402 -32.625 8 1 52 603 HIS A CA 1
ATOM 4522 C C . HIS A 1 603 ? -1.611 -32.188 6.551 1 52 603 HIS A C 1
ATOM 4524 O O . HIS A 1 603 ? -1.765 -33.031 5.664 1 52 603 HIS A O 1
ATOM 4530 N N . ALA A 1 604 ? -1.583 -30.969 6.355 1 56.31 604 ALA A N 1
ATOM 4531 C CA . ALA A 1 604 ? -2.141 -30.547 5.07 1 56.31 604 ALA A CA 1
ATOM 4532 C C . ALA A 1 604 ? -1.073 -30.562 3.98 1 56.31 604 ALA A C 1
ATOM 4534 O O . ALA A 1 604 ? -1.306 -30.062 2.871 1 56.31 604 ALA A O 1
ATOM 4535 N N . LEU A 1 605 ? 0.159 -30.922 4.352 1 54.19 605 LEU A N 1
ATOM 4536 C CA . LEU A 1 605 ? 1.172 -30.859 3.303 1 54.19 605 LEU A CA 1
ATOM 4537 C C . LEU A 1 605 ? 1.38 -32.219 2.654 1 54.19 605 LEU A C 1
ATOM 4539 O O . LEU A 1 605 ? 2.225 -32.375 1.769 1 54.19 605 LEU A O 1
ATOM 4543 N N . GLY A 1 606 ? 0.436 -33.125 2.863 1 46.19 606 GLY A N 1
ATOM 4544 C CA . GLY A 1 606 ? 0.562 -34.469 2.309 1 46.19 606 GLY A CA 1
ATOM 4545 C C . GLY A 1 606 ? 1.729 -35.25 2.887 1 46.19 606 GLY A C 1
ATOM 4546 O O . GLY A 1 606 ? 2.031 -36.344 2.432 1 46.19 606 GLY A O 1
ATOM 4547 N N . SER A 1 607 ? 2.74 -34.438 3.576 1 44.41 607 SER A N 1
ATOM 4548 C CA . SER A 1 607 ? 3.863 -35.188 4.121 1 44.41 607 SER A CA 1
ATOM 4549 C C . SER A 1 607 ? 3.6 -35.625 5.559 1 44.41 607 SER A C 1
ATOM 4551 O O . SER A 1 607 ? 2.904 -34.938 6.301 1 44.41 607 SER A O 1
ATOM 4553 N N . SER A 1 608 ? 3.322 -36.844 5.82 1 35.94 608 SER A N 1
ATOM 4554 C CA . SER A 1 608 ? 3.311 -37.375 7.184 1 35.94 608 SER A CA 1
ATOM 4555 C C . SER A 1 608 ? 4.52 -36.875 7.973 1 35.94 608 SER A C 1
ATOM 4557 O O . SER A 1 608 ? 5.664 -37.125 7.578 1 35.94 608 SER A O 1
ATOM 4559 N N . LEU A 1 609 ? 4.438 -35.688 8.492 1 32.88 609 LEU A N 1
ATOM 4560 C CA . LEU A 1 609 ? 5.508 -35.531 9.477 1 32.88 609 LEU A CA 1
ATOM 4561 C C . LEU A 1 609 ? 5.418 -36.594 10.562 1 32.88 609 LEU A C 1
ATOM 4563 O O . LEU A 1 609 ? 4.32 -36.906 11.016 1 32.88 609 LEU A O 1
ATOM 4567 N N . MET B 1 1 ? -38.531 22.438 27 1 39.16 1 MET B N 1
ATOM 4568 C CA . MET B 1 1 ? -38.438 21.047 26.578 1 39.16 1 MET B CA 1
ATOM 4569 C C . MET B 1 1 ? -38.688 20.922 25.078 1 39.16 1 MET B C 1
ATOM 4571 O O . MET B 1 1 ? -37.969 20.203 24.375 1 39.16 1 MET B O 1
ATOM 4575 N N . THR B 1 2 ? -39.656 21.844 24.656 1 47 2 THR B N 1
ATOM 4576 C CA . THR B 1 2 ? -40.156 21.828 23.281 1 47 2 THR B CA 1
ATOM 4577 C C . THR B 1 2 ? -39.156 22.547 22.359 1 47 2 THR B C 1
ATOM 4579 O O . THR B 1 2 ? -38.875 22.062 21.266 1 47 2 THR B O 1
ATOM 4582 N N . ALA B 1 3 ? -38.562 23.609 22.875 1 50 3 ALA B N 1
ATOM 4583 C CA . ALA B 1 3 ? -37.656 24.391 22.062 1 50 3 ALA B CA 1
ATOM 4584 C C . ALA B 1 3 ? -36.344 23.609 21.812 1 50 3 ALA B C 1
ATOM 4586 O O . ALA B 1 3 ? -35.812 23.641 20.703 1 50 3 ALA B O 1
ATOM 4587 N N . SER B 1 4 ? -36.062 22.812 22.797 1 62.03 4 SER B N 1
ATOM 4588 C CA . SER B 1 4 ? -34.875 22 22.688 1 62.03 4 SER B CA 1
ATOM 4589 C C . SER B 1 4 ? -35.031 20.875 21.656 1 62.03 4 SER B C 1
ATOM 4591 O O . SER B 1 4 ? -34.156 20.609 20.859 1 62.03 4 SER B O 1
ATOM 4593 N N . THR B 1 5 ? -36.312 20.406 21.641 1 66.69 5 THR B N 1
ATOM 4594 C CA . THR B 1 5 ? -36.594 19.312 20.703 1 66.69 5 THR B CA 1
ATOM 4595 C C . THR B 1 5 ? -36.656 19.844 19.266 1 66.69 5 THR B C 1
ATOM 4597 O O . THR B 1 5 ? -36.156 19.188 18.344 1 66.69 5 THR B O 1
ATOM 4600 N N . ASP B 1 6 ? -37.219 21.062 19.172 1 73.44 6 ASP B N 1
ATOM 4601 C CA . ASP B 1 6 ? -37.281 21.656 17.844 1 73.44 6 ASP B CA 1
ATOM 4602 C C . ASP B 1 6 ? -35.906 21.984 17.312 1 73.44 6 ASP B C 1
ATOM 4604 O O . ASP B 1 6 ? -35.625 21.766 16.141 1 73.44 6 ASP B O 1
ATOM 4608 N N . ARG B 1 7 ? -35.156 22.469 18.234 1 73.31 7 ARG B N 1
ATOM 4609 C CA . ARG B 1 7 ? -33.781 22.797 17.828 1 73.31 7 ARG B CA 1
ATOM 4610 C C . ARG B 1 7 ? -33 21.531 17.453 1 73.31 7 ARG B C 1
ATOM 4612 O O . ARG B 1 7 ? -32.25 21.531 16.484 1 73.31 7 ARG B O 1
ATOM 4619 N N . LEU B 1 8 ? -33.375 20.5 18.172 1 73.44 8 LEU B N 1
ATOM 4620 C CA . LEU B 1 8 ? -32.719 19.234 17.859 1 73.44 8 LEU B CA 1
ATOM 4621 C C . LEU B 1 8 ? -33.156 18.719 16.5 1 73.44 8 LEU B C 1
ATOM 4623 O O . LEU B 1 8 ? -32.344 18.234 15.727 1 73.44 8 LEU B O 1
ATOM 4627 N N . HIS B 1 9 ? -34.438 18.844 16.281 1 76.5 9 HIS B N 1
ATOM 4628 C CA . HIS B 1 9 ? -34.969 18.406 15 1 76.5 9 HIS B CA 1
ATOM 4629 C C . HIS B 1 9 ? -34.312 19.141 13.844 1 76.5 9 HIS B C 1
ATOM 4631 O O . HIS B 1 9 ? -33.938 18.531 12.852 1 76.5 9 HIS B O 1
ATOM 4637 N N . ASP B 1 10 ? -34.188 20.328 14.016 1 75.44 10 ASP B N 1
ATOM 4638 C CA . ASP B 1 10 ? -33.594 21.141 12.977 1 75.44 10 ASP B CA 1
ATOM 4639 C C . ASP B 1 10 ? -32.125 20.781 12.766 1 75.44 10 ASP B C 1
ATOM 4641 O O . ASP B 1 10 ? -31.656 20.719 11.633 1 75.44 10 ASP B O 1
ATOM 4645 N N . LEU B 1 11 ? -31.531 20.531 13.828 1 73.19 11 LEU B N 1
ATOM 4646 C CA . LEU B 1 11 ? -30.109 20.172 13.766 1 73.19 11 LEU B CA 1
ATOM 4647 C C . LEU B 1 11 ? -29.906 18.844 13.055 1 73.19 11 LEU B C 1
ATOM 4649 O O . LEU B 1 11 ? -29.016 18.703 12.227 1 73.19 11 LEU B O 1
ATOM 4653 N N . LEU B 1 12 ? -30.812 17.906 13.281 1 74.75 12 LEU B N 1
ATOM 4654 C CA . LEU B 1 12 ? -30.656 16.562 12.719 1 74.75 12 LEU B CA 1
ATOM 4655 C C . LEU B 1 12 ? -31.031 16.562 11.242 1 74.75 12 LEU B C 1
ATOM 4657 O O . LEU B 1 12 ? -30.453 15.805 10.453 1 74.75 12 LEU B O 1
ATOM 4661 N N . ARG B 1 13 ? -31.906 17.375 10.914 1 75 13 ARG B N 1
ATOM 4662 C CA . ARG B 1 13 ? -32.344 17.453 9.523 1 75 13 ARG B CA 1
ATOM 4663 C C . ARG B 1 13 ? -31.203 17.938 8.625 1 75 13 ARG B C 1
ATOM 4665 O O . ARG B 1 13 ? -31.203 17.656 7.426 1 75 13 ARG B O 1
ATOM 4672 N N . ARG B 1 14 ? -30.344 18.562 9.203 1 69.12 14 ARG B N 1
ATOM 4673 C CA . ARG B 1 14 ? -29.25 19.156 8.43 1 69.12 14 ARG B CA 1
ATOM 4674 C C . ARG B 1 14 ? -28.094 18.172 8.273 1 69.12 14 ARG B C 1
ATOM 4676 O O . ARG B 1 14 ? -27.125 18.453 7.562 1 69.12 14 ARG B O 1
ATOM 4683 N N . THR B 1 15 ? -28.344 17.031 8.875 1 67.19 15 THR B N 1
ATOM 4684 C CA . THR B 1 15 ? -27.266 16.062 8.766 1 67.19 15 THR B CA 1
ATOM 4685 C C . THR B 1 15 ? -27.469 15.156 7.555 1 67.19 15 THR B C 1
ATOM 4687 O O . THR B 1 15 ? -28.594 15 7.07 1 67.19 15 THR B O 1
ATOM 4690 N N . GLY B 1 16 ? -26.359 14.711 6.941 1 64.88 16 GLY B N 1
ATOM 4691 C CA . GLY B 1 16 ? -26.422 13.852 5.77 1 64.88 16 GLY B CA 1
ATOM 4692 C C . GLY B 1 16 ? -27.172 12.555 6.02 1 64.88 16 GLY B C 1
ATOM 4693 O O . GLY B 1 16 ? -27.922 12.094 5.156 1 64.88 16 GLY B O 1
ATOM 4694 N N . VAL B 1 17 ? -27.078 11.992 7.203 1 67.38 17 VAL B N 1
ATOM 4695 C CA . VAL B 1 17 ? -27.656 10.688 7.496 1 67.38 17 VAL B CA 1
ATOM 4696 C C . VAL B 1 17 ? -29.172 10.812 7.645 1 67.38 17 VAL B C 1
ATOM 4698 O O . VAL B 1 17 ? -29.922 9.969 7.145 1 67.38 17 VAL B O 1
ATOM 4701 N N . PHE B 1 18 ? -29.641 11.945 8.234 1 73.94 18 PHE B N 1
ATOM 4702 C CA . PHE B 1 18 ? -31.062 12.047 8.57 1 73.94 18 PHE B CA 1
ATOM 4703 C C . PHE B 1 18 ? -31.797 12.922 7.562 1 73.94 18 PHE B C 1
ATOM 4705 O O . PHE B 1 18 ? -33.031 12.883 7.48 1 73.94 18 PHE B O 1
ATOM 4712 N N . GLY B 1 19 ? -30.875 13.688 6.875 1 71.44 19 GLY B N 1
ATOM 4713 C CA . GLY B 1 19 ? -31.5 14.609 5.922 1 71.44 19 GLY B CA 1
ATOM 4714 C C . GLY B 1 19 ? -32.281 13.898 4.832 1 71.44 19 GLY B C 1
ATOM 4715 O O . GLY B 1 19 ? -33.219 14.461 4.273 1 71.44 19 GLY B O 1
ATOM 4716 N N . GLY B 1 20 ? -32 12.656 4.535 1 75 20 GLY B N 1
ATOM 4717 C CA . GLY B 1 20 ? -32.656 11.93 3.465 1 75 20 GLY B CA 1
ATOM 4718 C C . GLY B 1 20 ? -33.875 11.133 3.939 1 75 20 GLY B C 1
ATOM 4719 O O . GLY B 1 20 ? -34.594 10.547 3.131 1 75 20 GLY B O 1
ATOM 4720 N N . LEU B 1 21 ? -34.188 11.266 5.176 1 82.69 21 LEU B N 1
ATOM 4721 C CA . LEU B 1 21 ? -35.312 10.508 5.719 1 82.69 21 LEU B CA 1
ATOM 4722 C C . LEU B 1 21 ? -36.625 11.25 5.5 1 82.69 21 LEU B C 1
ATOM 4724 O O . LEU B 1 21 ? -36.688 12.477 5.582 1 82.69 21 LEU B O 1
ATOM 4728 N N . ALA B 1 22 ? -37.656 10.469 5.207 1 85.38 22 ALA B N 1
ATOM 4729 C CA . ALA B 1 22 ? -39 11.07 5.188 1 85.38 22 ALA B CA 1
ATOM 4730 C C . ALA B 1 22 ? -39.312 11.719 6.531 1 85.38 22 ALA B C 1
ATOM 4732 O O . ALA B 1 22 ? -38.938 11.203 7.586 1 85.38 22 ALA B O 1
ATOM 4733 N N . PRO B 1 23 ? -40 12.781 6.426 1 83.5 23 PRO B N 1
ATOM 4734 C CA . PRO B 1 23 ? -40.281 13.531 7.652 1 83.5 23 PRO B CA 1
ATOM 4735 C C . PRO B 1 23 ? -40.938 12.664 8.719 1 83.5 23 PRO B C 1
ATOM 4737 O O . PRO B 1 23 ? -40.625 12.789 9.906 1 83.5 23 PRO B O 1
ATOM 4740 N N . SER B 1 24 ? -41.781 11.773 8.281 1 86.38 24 SER B N 1
ATOM 4741 C CA . SER B 1 24 ? -42.469 10.93 9.258 1 86.38 24 SER B CA 1
ATOM 4742 C C . SER B 1 24 ? -41.5 9.969 9.93 1 86.38 24 SER B C 1
ATOM 4744 O O . SER B 1 24 ? -41.562 9.734 11.141 1 86.38 24 SER B O 1
ATOM 4746 N N . VAL B 1 25 ? -40.594 9.484 9.188 1 88 25 VAL B N 1
ATOM 4747 C CA . VAL B 1 25 ? -39.594 8.562 9.719 1 88 25 VAL B CA 1
ATOM 4748 C C . VAL B 1 25 ? -38.656 9.312 10.648 1 88 25 VAL B C 1
ATOM 4750 O O . VAL B 1 25 ? -38.312 8.82 11.727 1 88 25 VAL B O 1
ATOM 4753 N N . LEU B 1 26 ? -38.312 10.57 10.242 1 87.31 26 LEU B N 1
ATOM 4754 C CA . LEU B 1 26 ? -37.438 11.383 11.055 1 87.31 26 LEU B CA 1
ATOM 4755 C C . LEU B 1 26 ? -38.062 11.68 12.414 1 87.31 26 LEU B C 1
ATOM 4757 O O . LEU B 1 26 ? -37.375 11.641 13.438 1 87.31 26 LEU B O 1
ATOM 4761 N N . ASP B 1 27 ? -39.312 11.906 12.383 1 87.88 27 ASP B N 1
ATOM 4762 C CA . ASP B 1 27 ? -40 12.164 13.633 1 87.88 27 ASP B CA 1
ATOM 4763 C C . ASP B 1 27 ? -39.906 10.969 14.57 1 87.88 27 ASP B C 1
ATOM 4765 O O . ASP B 1 27 ? -39.719 11.133 15.773 1 87.88 27 ASP B O 1
ATOM 4769 N N . GLU B 1 28 ? -40 9.844 13.992 1 89.44 28 GLU B N 1
ATOM 4770 C CA . GLU B 1 28 ? -39.938 8.633 14.805 1 89.44 28 GLU B CA 1
ATOM 4771 C C . GLU B 1 28 ? -38.531 8.391 15.336 1 89.44 28 GLU B C 1
ATOM 4773 O O . GLU B 1 28 ? -38.344 7.941 16.469 1 89.44 28 GLU B O 1
ATOM 4778 N N . VAL B 1 29 ? -37.625 8.719 14.523 1 87.94 29 VAL B N 1
ATOM 4779 C CA . VAL B 1 29 ? -36.25 8.555 14.938 1 87.94 29 VAL B CA 1
ATOM 4780 C C . VAL B 1 29 ? -35.938 9.516 16.094 1 87.94 29 VAL B C 1
ATOM 4782 O O . VAL B 1 29 ? -35.375 9.109 17.109 1 87.94 29 VAL B O 1
ATOM 4785 N N . VAL B 1 30 ? -36.344 10.766 15.961 1 85.62 30 VAL B N 1
ATOM 4786 C CA . VAL B 1 30 ? -36.062 11.805 16.953 1 85.62 30 VAL B CA 1
ATOM 4787 C C . VAL B 1 30 ? -36.719 11.438 18.281 1 85.62 30 VAL B C 1
ATOM 4789 O O . VAL B 1 30 ? -36.125 11.672 19.344 1 85.62 30 VAL B O 1
ATOM 4792 N N . ALA B 1 31 ? -37.812 10.859 18.125 1 88.12 31 ALA B N 1
ATOM 4793 C CA . ALA B 1 31 ? -38.531 10.477 19.328 1 88.12 31 ALA B CA 1
ATOM 4794 C C . ALA B 1 31 ? -37.781 9.422 20.125 1 88.12 31 ALA B C 1
ATOM 4796 O O . ALA B 1 31 ? -37.969 9.297 21.328 1 88.12 31 ALA B O 1
ATOM 4797 N N . GLU B 1 32 ? -36.938 8.734 19.469 1 90.56 32 GLU B N 1
ATOM 4798 C CA . GLU B 1 32 ? -36.219 7.648 20.109 1 90.56 32 GLU B CA 1
ATOM 4799 C C . GLU B 1 32 ? -34.844 8.102 20.594 1 90.56 32 GLU B C 1
ATOM 4801 O O . GLU B 1 32 ? -34.156 7.375 21.312 1 90.56 32 GLU B O 1
ATOM 4806 N N . LEU B 1 33 ? -34.469 9.359 20.297 1 89.56 33 LEU B N 1
ATOM 4807 C CA . LEU B 1 33 ? -33.125 9.82 20.578 1 89.56 33 LEU B CA 1
ATOM 4808 C C . LEU B 1 33 ? -33.031 10.383 22 1 89.56 33 LEU B C 1
ATOM 4810 O O . LEU B 1 33 ? -33.969 11.031 22.469 1 89.56 33 LEU B O 1
ATOM 4814 N N . GLU B 1 34 ? -31.891 10.164 22.656 1 90.44 34 GLU B N 1
ATOM 4815 C CA . GLU B 1 34 ? -31.547 10.734 23.953 1 90.44 34 GLU B CA 1
ATOM 4816 C C . GLU B 1 34 ? -30.344 11.664 23.844 1 90.44 34 GLU B C 1
ATOM 4818 O O . GLU B 1 34 ? -29.266 11.242 23.406 1 90.44 34 GLU B O 1
ATOM 4823 N N . LEU B 1 35 ? -30.469 12.945 24.344 1 87.19 35 LEU B N 1
ATOM 4824 C CA . LEU B 1 35 ? -29.344 13.875 24.312 1 87.19 35 LEU B CA 1
ATOM 4825 C C . LEU B 1 35 ? -28.406 13.609 25.484 1 87.19 35 LEU B C 1
ATOM 4827 O O . LEU B 1 35 ? -28.844 13.5 26.625 1 87.19 35 LEU B O 1
ATOM 4831 N N . VAL B 1 36 ? -27.172 13.516 25.141 1 91.38 36 VAL B N 1
ATOM 4832 C CA . VAL B 1 36 ? -26.156 13.211 26.156 1 91.38 36 VAL B CA 1
ATOM 4833 C C . VAL B 1 36 ? -25.016 14.211 26.047 1 91.38 36 VAL B C 1
ATOM 4835 O O . VAL B 1 36 ? -24.234 14.172 25.109 1 91.38 36 VAL B O 1
ATOM 4838 N N . PRO B 1 37 ? -24.922 15.117 27.047 1 88.25 37 PRO B N 1
ATOM 4839 C CA . PRO B 1 37 ? -23.75 15.984 27.078 1 88.25 37 PRO B CA 1
ATOM 4840 C C . PRO B 1 37 ? -22.484 15.242 27.5 1 88.25 37 PRO B C 1
ATOM 4842 O O . PRO B 1 37 ? -22.516 14.391 28.391 1 88.25 37 PRO B O 1
ATOM 4845 N N . LEU B 1 38 ? -21.391 15.562 26.797 1 89.88 38 LEU B N 1
ATOM 4846 C CA . LEU B 1 38 ? -20.094 14.969 27.094 1 89.88 38 LEU B CA 1
ATOM 4847 C C . LEU B 1 38 ? -19.062 16.047 27.391 1 89.88 38 LEU B C 1
ATOM 4849 O O . LEU B 1 38 ? -18.953 17.047 26.672 1 89.88 38 LEU B O 1
ATOM 4853 N N . ASP B 1 39 ? -18.344 15.828 28.5 1 85.06 39 ASP B N 1
ATOM 4854 C CA . ASP B 1 39 ? -17.188 16.688 28.75 1 85.06 39 ASP B CA 1
ATOM 4855 C C . ASP B 1 39 ? -15.984 16.266 27.922 1 85.06 39 ASP B C 1
ATOM 4857 O O . ASP B 1 39 ? -15.891 15.109 27.5 1 85.06 39 ASP B O 1
ATOM 4861 N N . SER B 1 40 ? -15.156 17.25 27.75 1 83.06 40 SER B N 1
ATOM 4862 C CA . SER B 1 40 ? -13.906 16.906 27.078 1 83.06 40 SER B CA 1
ATOM 4863 C C . SER B 1 40 ? -13.211 15.734 27.781 1 83.06 40 SER B C 1
ATOM 4865 O O . SER B 1 40 ? -13.102 15.719 29 1 83.06 40 SER B O 1
ATOM 4867 N N . GLY B 1 41 ? -12.867 14.688 26.969 1 83 41 GLY B N 1
ATOM 4868 C CA . GLY B 1 41 ? -12.156 13.547 27.516 1 83 41 GLY B CA 1
ATOM 4869 C C . GLY B 1 41 ? -13.062 12.367 27.812 1 83 41 GLY B C 1
ATOM 4870 O O . GLY B 1 41 ? -12.578 11.242 28 1 83 41 GLY B O 1
ATOM 4871 N N . ASP B 1 42 ? -14.305 12.633 27.891 1 90.19 42 ASP B N 1
ATOM 4872 C CA . ASP B 1 42 ? -15.227 11.539 28.172 1 90.19 42 ASP B CA 1
ATOM 4873 C C . ASP B 1 42 ? -15.172 10.469 27.094 1 90.19 42 ASP B C 1
ATOM 4875 O O . ASP B 1 42 ? -15.078 10.789 25.906 1 90.19 42 ASP B O 1
ATOM 4879 N N . ILE B 1 43 ? -15.188 9.219 27.516 1 92.12 43 ILE B N 1
ATOM 4880 C CA . ILE B 1 43 ? -15.227 8.094 26.594 1 92.12 43 ILE B CA 1
ATOM 4881 C C . ILE B 1 43 ? -16.688 7.711 26.312 1 92.12 43 ILE B C 1
ATOM 4883 O O . ILE B 1 43 ? -17.453 7.461 27.234 1 92.12 43 ILE B O 1
ATOM 4887 N N . VAL B 1 44 ? -17.062 7.754 25.047 1 94 44 VAL B N 1
ATOM 4888 C CA . VAL B 1 44 ? -18.406 7.41 24.594 1 94 44 VAL B CA 1
ATOM 4889 C C . VAL B 1 44 ? -18.531 5.895 24.453 1 94 44 VAL B C 1
ATOM 4891 O O . VAL B 1 44 ? -19.578 5.316 24.797 1 94 44 VAL B O 1
ATOM 4894 N N . MET B 1 45 ? -17.5 5.332 23.906 1 94.19 45 MET B N 1
ATOM 4895 C CA . MET B 1 45 ? -17.438 3.885 23.734 1 94.19 45 MET B CA 1
ATOM 4896 C C . MET B 1 45 ? -15.984 3.412 23.672 1 94.19 45 MET B C 1
ATOM 4898 O O . MET B 1 45 ? -15.086 4.184 23.312 1 94.19 45 MET B O 1
ATOM 4902 N N . ALA B 1 46 ? -15.766 2.141 24.031 1 94.25 46 ALA B N 1
ATOM 4903 C CA . ALA B 1 46 ? -14.422 1.567 24.078 1 94.25 46 ALA B CA 1
ATOM 4904 C C . ALA B 1 46 ? -14.344 0.284 23.25 1 94.25 46 ALA B C 1
ATOM 4906 O O . ALA B 1 46 ? -15.32 -0.47 23.172 1 94.25 46 ALA B O 1
ATOM 4907 N N . VAL B 1 47 ? -13.227 0.051 22.719 1 92.56 47 VAL B N 1
ATOM 4908 C CA . VAL B 1 47 ? -12.961 -1.145 21.922 1 92.56 47 VAL B CA 1
ATOM 4909 C C . VAL B 1 47 ? -13.312 -2.391 22.734 1 92.56 47 VAL B C 1
ATOM 4911 O O . VAL B 1 47 ? -12.984 -2.479 23.922 1 92.56 47 VAL B O 1
ATOM 4914 N N . GLY B 1 48 ? -13.992 -3.359 22.047 1 93.44 48 GLY B N 1
ATOM 4915 C CA . GLY B 1 48 ? -14.297 -4.637 22.672 1 93.44 48 GLY B CA 1
ATOM 4916 C C . GLY B 1 48 ? -15.641 -4.664 23.359 1 93.44 48 GLY B C 1
ATOM 4917 O O . GLY B 1 48 ? -16.172 -5.734 23.656 1 93.44 48 GLY B O 1
ATOM 4918 N N . GLU B 1 49 ? -16.172 -3.492 23.625 1 94.56 49 GLU B N 1
ATOM 4919 C CA . GLU B 1 49 ? -17.469 -3.426 24.266 1 94.56 49 GLU B CA 1
ATOM 4920 C C . GLU B 1 49 ? -18.578 -3.912 23.344 1 94.56 49 GLU B C 1
ATOM 4922 O O . GLU B 1 49 ? -18.422 -3.883 22.109 1 94.56 49 GLU B O 1
ATOM 4927 N N . GLU B 1 50 ? -19.641 -4.41 23.938 1 95.5 50 GLU B N 1
ATOM 4928 C CA . GLU B 1 50 ? -20.812 -4.773 23.172 1 95.5 50 GLU B CA 1
ATOM 4929 C C . GLU B 1 50 ? -21.531 -3.537 22.625 1 95.5 50 GLU B C 1
ATOM 4931 O O . GLU B 1 50 ? -21.688 -2.543 23.328 1 95.5 50 GLU B O 1
ATOM 4936 N N . PRO B 1 51 ? -21.859 -3.629 21.375 1 94.06 51 PRO B N 1
ATOM 4937 C CA . PRO B 1 51 ? -22.547 -2.477 20.797 1 94.06 51 PRO B CA 1
ATOM 4938 C C . PRO B 1 51 ? -23.938 -2.277 21.391 1 94.06 51 PRO B C 1
ATOM 4940 O O . PRO B 1 51 ? -24.797 -3.154 21.281 1 94.06 51 PRO B O 1
ATOM 4943 N N . ASP B 1 52 ? -24.188 -1.133 22.047 1 95.06 52 ASP B N 1
ATOM 4944 C CA . ASP B 1 52 ? -25.469 -0.915 22.734 1 95.06 52 ASP B CA 1
ATOM 4945 C C . ASP B 1 52 ? -26.203 0.279 22.141 1 95.06 52 ASP B C 1
ATOM 4947 O O . ASP B 1 52 ? -27.406 0.463 22.391 1 95.06 52 ASP B O 1
ATOM 4951 N N . ALA B 1 53 ? -25.484 1.07 21.406 1 95.62 53 ALA B N 1
ATOM 4952 C CA . ALA B 1 53 ? -26.125 2.252 20.828 1 95.62 53 ALA B CA 1
ATOM 4953 C C . ALA B 1 53 ? -25.297 2.828 19.688 1 95.62 53 ALA B C 1
ATOM 4955 O O . ALA B 1 53 ? -24.141 2.457 19.516 1 95.62 53 ALA B O 1
ATOM 4956 N N . LEU B 1 54 ? -25.969 3.635 18.891 1 93.19 54 LEU B N 1
ATOM 4957 C CA . LEU B 1 54 ? -25.25 4.535 18 1 93.19 54 LEU B CA 1
ATOM 4958 C C . LEU B 1 54 ? -25.453 5.988 18.406 1 93.19 54 LEU B C 1
ATOM 4960 O O . LEU B 1 54 ? -26.375 6.301 19.172 1 93.19 54 LEU B O 1
ATOM 4964 N N . TYR B 1 55 ? -24.516 6.852 17.984 1 92.44 55 TYR B N 1
ATOM 4965 C CA . TYR B 1 55 ? -24.531 8.25 18.391 1 92.44 55 TYR B CA 1
ATOM 4966 C C . TYR B 1 55 ? -24.453 9.18 17.188 1 92.44 55 TYR B C 1
ATOM 4968 O O . TYR B 1 55 ? -23.703 8.914 16.25 1 92.44 55 TYR B O 1
ATOM 4976 N N . VAL B 1 56 ? -25.203 10.242 17.328 1 87.5 56 VAL B N 1
ATOM 4977 C CA . VAL B 1 56 ? -25.125 11.344 16.375 1 87.5 56 VAL B CA 1
ATOM 4978 C C . VAL B 1 56 ? -24.516 12.57 17.047 1 87.5 56 VAL B C 1
ATOM 4980 O O . VAL B 1 56 ? -24.969 12.992 18.109 1 87.5 56 VAL B O 1
ATOM 4983 N N . ILE B 1 57 ? -23.562 13.156 16.438 1 87.75 57 ILE B N 1
ATOM 4984 C CA . ILE B 1 57 ? -22.922 14.336 17 1 87.75 57 ILE B CA 1
ATOM 4985 C C . ILE B 1 57 ? -23.75 15.578 16.688 1 87.75 57 ILE B C 1
ATOM 4987 O O . ILE B 1 57 ? -23.859 15.977 15.523 1 87.75 57 ILE B O 1
ATOM 4991 N N . VAL B 1 58 ? -24.25 16.109 17.719 1 82.75 58 VAL B N 1
ATOM 4992 C CA . VAL B 1 58 ? -25.062 17.312 17.562 1 82.75 58 VAL B CA 1
ATOM 4993 C C . VAL B 1 58 ? -24.141 18.531 17.5 1 82.75 58 VAL B C 1
ATOM 4995 O O . VAL B 1 58 ? -24.328 19.406 16.656 1 82.75 58 VAL B O 1
ATOM 4998 N N . SER B 1 59 ? -23.219 18.578 18.422 1 82.12 59 SER B N 1
ATOM 4999 C CA . SER B 1 59 ? -22.172 19.594 18.453 1 82.12 59 SER B CA 1
ATOM 5000 C C . SER B 1 59 ? -20.906 19.047 19.094 1 82.12 59 SER B C 1
ATOM 5002 O O . SER B 1 59 ? -20.953 18.109 19.891 1 82.12 59 SER B O 1
ATOM 5004 N N . GLY B 1 60 ? -19.812 19.75 18.688 1 83.88 60 GLY B N 1
ATOM 5005 C CA . GLY B 1 60 ? -18.531 19.312 19.219 1 83.88 60 GLY B CA 1
ATOM 5006 C C . GLY B 1 60 ? -17.797 18.375 18.281 1 83.88 60 GLY B C 1
ATOM 5007 O O . GLY B 1 60 ? -17.953 18.438 17.062 1 83.88 60 GLY B O 1
ATOM 5008 N N . ARG B 1 61 ? -16.844 17.625 18.969 1 85.81 61 ARG B N 1
ATOM 5009 C CA . ARG B 1 61 ? -15.961 16.781 18.188 1 85.81 61 ARG B CA 1
ATOM 5010 C C . ARG B 1 61 ? -15.586 15.508 18.953 1 85.81 61 ARG B C 1
ATOM 5012 O O . ARG B 1 61 ? -15.305 15.57 20.156 1 85.81 61 ARG B O 1
ATOM 5019 N N . LEU B 1 62 ? -15.711 14.43 18.203 1 88.12 62 LEU B N 1
ATOM 5020 C CA . LEU B 1 62 ? -15.32 13.148 18.781 1 88.12 62 LEU B CA 1
ATOM 5021 C C . LEU B 1 62 ? -14.062 12.609 18.094 1 88.12 62 LEU B C 1
ATOM 5023 O O . LEU B 1 62 ? -13.906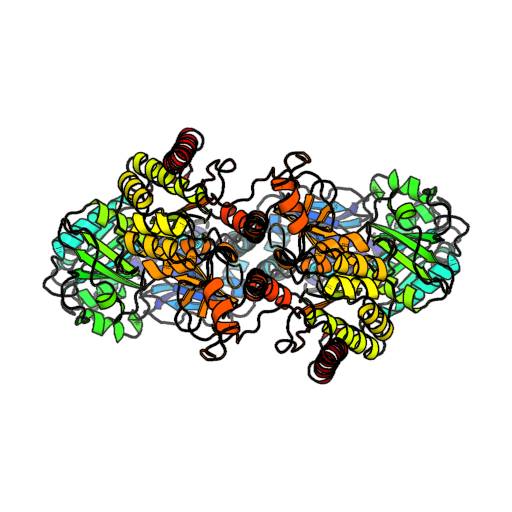 12.742 16.875 1 88.12 62 LEU B O 1
ATOM 5027 N N . GLY B 1 63 ? -13.148 12.133 18.938 1 86.19 63 GLY B N 1
ATOM 5028 C CA . GLY B 1 63 ? -12 11.414 18.422 1 86.19 63 GLY B CA 1
ATOM 5029 C C . GLY B 1 63 ? -12.219 9.914 18.344 1 86.19 63 GLY B C 1
ATOM 5030 O O . GLY B 1 63 ? -12.773 9.312 19.266 1 86.19 63 GLY B O 1
ATOM 5031 N N . ILE B 1 64 ? -11.984 9.312 17.203 1 88.88 64 ILE B N 1
ATOM 5032 C CA . ILE B 1 64 ? -12.148 7.879 16.969 1 88.88 64 ILE B CA 1
ATOM 5033 C C . ILE B 1 64 ? -10.781 7.207 16.891 1 88.88 64 ILE B C 1
ATOM 5035 O O . ILE B 1 64 ? -9.961 7.543 16.047 1 88.88 64 ILE B O 1
ATOM 5039 N N . SER B 1 65 ? -10.484 6.281 17.781 1 87.75 65 SER B N 1
ATOM 5040 C CA . SER B 1 65 ? -9.234 5.531 17.828 1 87.75 65 SER B CA 1
ATOM 5041 C C . SER B 1 65 ? -9.477 4.039 17.625 1 87.75 65 SER B C 1
ATOM 5043 O O . SER B 1 65 ? -9.859 3.342 18.578 1 87.75 65 SER B O 1
ATOM 5045 N N . PRO B 1 66 ? -9.312 3.574 16.359 1 84 66 PRO B N 1
ATOM 5046 C CA . PRO B 1 66 ? -9.492 2.139 16.125 1 84 66 PRO B CA 1
ATOM 5047 C C . PRO B 1 66 ? -8.516 1.285 16.938 1 84 66 PRO B C 1
ATOM 5049 O O . PRO B 1 66 ? -7.48 1.784 17.391 1 84 66 PRO B O 1
ATOM 5052 N N . ALA B 1 67 ? -8.836 0.085 17.062 1 77.19 67 ALA B N 1
ATOM 5053 C CA . ALA B 1 67 ? -7.961 -0.836 17.781 1 77.19 67 ALA B CA 1
ATOM 5054 C C . ALA B 1 67 ? -6.609 -0.967 17.078 1 77.19 67 ALA B C 1
ATOM 5056 O O . ALA B 1 67 ? -6.551 -1.203 15.875 1 77.19 67 ALA B O 1
ATOM 5057 N N . GLY B 1 68 ? -5.555 -0.818 17.734 1 62.75 68 GLY B N 1
ATOM 5058 C CA . GLY B 1 68 ? -4.215 -1.052 17.219 1 62.75 68 GLY B CA 1
ATOM 5059 C C . GLY B 1 68 ? -3.68 0.108 16.391 1 62.75 68 GLY B C 1
ATOM 5060 O O . GLY B 1 68 ? -2.549 0.061 15.906 1 62.75 68 GLY B O 1
ATOM 5061 N N . ASP B 1 69 ? -4.582 1.024 16 1 60.91 69 ASP B N 1
ATOM 5062 C CA . ASP B 1 69 ? -4.141 2.121 15.141 1 60.91 69 ASP B CA 1
ATOM 5063 C C . ASP B 1 69 ? -3.992 3.416 15.938 1 60.91 69 ASP B C 1
ATOM 5065 O O . ASP B 1 69 ? -4.82 3.719 16.797 1 60.91 69 ASP B O 1
ATOM 5069 N N . THR B 1 70 ? -2.857 3.955 15.742 1 55.25 70 THR B N 1
ATOM 5070 C CA . THR B 1 70 ? -2.549 5.207 16.422 1 55.25 70 THR B CA 1
ATOM 5071 C C . THR B 1 70 ? -3.172 6.391 15.688 1 55.25 70 THR B C 1
ATOM 5073 O O . THR B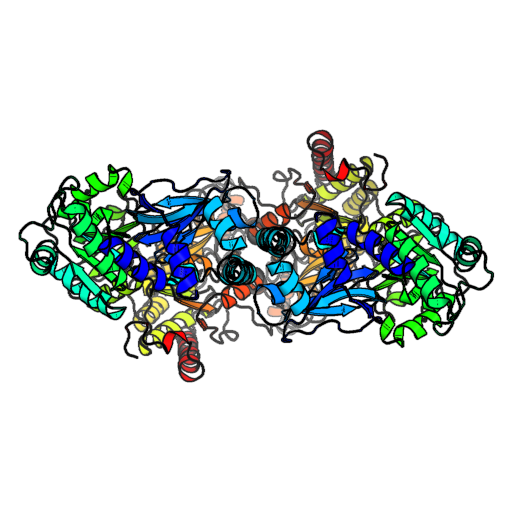 1 70 ? -3.217 7.504 16.219 1 55.25 70 THR B O 1
ATOM 5076 N N . ASN B 1 71 ? -3.705 6.027 14.414 1 53.34 71 ASN B N 1
ATOM 5077 C CA . ASN B 1 71 ? -4.203 7.191 13.695 1 53.34 71 ASN B CA 1
ATOM 5078 C C . ASN B 1 71 ? -5.621 7.551 14.125 1 53.34 71 ASN B C 1
ATOM 5080 O O . ASN B 1 71 ? -6.551 6.762 13.945 1 53.34 71 ASN B O 1
ATOM 5084 N N . ARG B 1 72 ? -5.75 8.609 14.852 1 65.5 72 ARG B N 1
ATOM 5085 C CA . ARG B 1 72 ? -7.047 9.102 15.305 1 65.5 72 ARG B CA 1
ATOM 5086 C C . ARG B 1 72 ? -7.742 9.898 14.211 1 65.5 72 ARG B C 1
ATOM 5088 O O . ARG B 1 72 ? -7.133 10.766 13.578 1 65.5 72 ARG B O 1
ATOM 5095 N N . ILE B 1 73 ? -8.93 9.352 13.828 1 75.44 73 ILE B N 1
ATOM 5096 C CA . ILE B 1 73 ? -9.797 10.164 12.984 1 75.44 73 ILE B CA 1
ATOM 5097 C C . ILE B 1 73 ? -10.836 10.875 13.844 1 75.44 73 ILE B C 1
ATOM 5099 O O . ILE B 1 73 ? -11.062 10.5 15 1 75.44 73 ILE B O 1
ATOM 5103 N N . SER B 1 74 ? -11.188 12.039 13.516 1 81.56 74 SER B N 1
ATOM 5104 C CA . SER B 1 74 ? -12.195 12.766 14.281 1 81.56 74 SER B CA 1
ATOM 5105 C C . SER B 1 74 ? -13.492 12.898 13.5 1 81.56 74 SER B C 1
ATOM 5107 O O . SER B 1 74 ? -13.5 12.812 12.273 1 81.56 74 SER B O 1
ATOM 5109 N N . SER B 1 75 ? -14.539 12.938 14.227 1 82.88 75 SER B N 1
ATOM 5110 C CA . SER B 1 75 ? -15.867 13.164 13.672 1 82.88 75 SER B CA 1
ATOM 5111 C C . SER B 1 75 ? -16.531 14.383 14.305 1 82.88 75 SER B C 1
ATOM 5113 O O . SER B 1 75 ? -16.359 14.641 15.5 1 82.88 75 SER B O 1
ATOM 5115 N N . GLY B 1 76 ? -17.156 15.094 13.383 1 81.44 76 GLY B N 1
ATOM 5116 C CA . GLY B 1 76 ? -17.781 16.312 13.859 1 81.44 76 GLY B CA 1
ATOM 5117 C C . GLY B 1 76 ? -19.281 16.328 13.672 1 81.44 76 GLY B C 1
ATOM 5118 O O . GLY B 1 76 ? -19.891 15.273 13.484 1 81.44 76 GLY B O 1
ATOM 5119 N N . ARG B 1 77 ? -19.875 17.453 13.758 1 79 77 ARG B N 1
ATOM 5120 C CA . ARG B 1 77 ? -21.328 17.672 13.75 1 79 77 ARG B CA 1
ATOM 5121 C C . ARG B 1 77 ? -21.984 16.969 12.57 1 79 77 ARG B C 1
ATOM 5123 O O . ARG B 1 77 ? -21.5 17.047 11.445 1 79 77 ARG B O 1
ATOM 5130 N N . GLY B 1 78 ? -23.078 16.25 12.922 1 77.69 78 GLY B N 1
ATOM 5131 C CA . GLY B 1 78 ? -23.875 15.617 11.883 1 77.69 78 GLY B CA 1
ATOM 5132 C C . GLY B 1 78 ? -23.438 14.195 11.57 1 77.69 78 GLY B C 1
ATOM 5133 O O . GLY B 1 78 ? -24.156 13.445 10.922 1 77.69 78 GLY B O 1
ATOM 5134 N N . GLN B 1 79 ? -22.359 13.852 12.039 1 81.06 79 GLN B N 1
ATOM 5135 C CA . GLN B 1 79 ? -21.844 12.508 11.766 1 81.06 79 GLN B CA 1
ATOM 5136 C C . GLN B 1 79 ? -22.281 11.523 12.844 1 81.06 79 GLN B C 1
ATOM 5138 O O . GLN B 1 79 ? -22.703 11.93 13.93 1 81.06 79 GLN B O 1
ATOM 5143 N N . THR B 1 80 ? -22.266 10.242 12.445 1 86 80 THR B N 1
ATOM 5144 C CA . THR B 1 80 ? -22.672 9.18 13.359 1 86 80 THR B CA 1
ATOM 5145 C C . THR B 1 80 ? -21.484 8.281 13.703 1 86 80 THR B C 1
ATOM 5147 O O . THR B 1 80 ? -20.531 8.164 12.922 1 86 80 THR B O 1
ATOM 5150 N N . VAL B 1 81 ? -21.531 7.766 14.898 1 89.25 81 VAL B N 1
ATOM 5151 C CA . VAL B 1 81 ? -20.547 6.785 15.32 1 89.25 81 VAL B CA 1
ATOM 5152 C C . VAL B 1 81 ? -21.234 5.605 16 1 89.25 81 VAL B C 1
ATOM 5154 O O . VAL B 1 81 ? -22.297 5.766 16.594 1 89.25 81 VAL B O 1
ATOM 5157 N N . GLY B 1 82 ? -20.703 4.387 15.766 1 90.5 82 GLY B N 1
ATOM 5158 C CA . GLY B 1 82 ? -21.172 3.207 16.484 1 90.5 82 GLY B CA 1
ATOM 5159 C C . GLY B 1 82 ? -22.203 2.406 15.703 1 90.5 82 GLY B C 1
ATOM 5160 O O . GLY B 1 82 ? -22.75 1.432 16.219 1 90.5 82 GLY B O 1
ATOM 5161 N N . GLU B 1 83 ? -22.5 2.668 14.516 1 88.44 83 GLU B N 1
ATOM 5162 C CA . GLU B 1 83 ? -23.531 2.004 13.719 1 88.44 83 GLU B CA 1
ATOM 5163 C C . GLU B 1 83 ? -23.109 0.596 13.32 1 88.44 83 GLU B C 1
ATOM 5165 O O . GLU B 1 83 ? -23.938 -0.305 13.203 1 88.44 83 GLU B O 1
ATOM 5170 N N . LEU B 1 84 ? -21.828 0.461 13.062 1 88.44 84 LEU B N 1
ATOM 5171 C CA . LEU B 1 84 ? -21.297 -0.796 12.547 1 88.44 84 LEU B CA 1
ATOM 5172 C C . LEU B 1 84 ? -21.656 -1.956 13.469 1 88.44 84 LEU B C 1
ATOM 5174 O O . LEU B 1 84 ? -22.188 -2.975 13.023 1 88.44 84 LEU B O 1
ATOM 5178 N N . GLY B 1 85 ? -21.406 -1.816 14.734 1 89.62 85 GLY B N 1
ATOM 5179 C CA . GLY B 1 85 ? -21.672 -2.881 15.688 1 89.62 85 GLY B CA 1
ATOM 5180 C C . GLY B 1 85 ? -23.125 -3.264 15.766 1 89.62 85 GLY B C 1
ATOM 5181 O O . GLY B 1 85 ? -23.469 -4.422 16.031 1 89.62 85 GLY B O 1
ATOM 5182 N N . LEU B 1 86 ? -23.984 -2.33 15.531 1 90.44 86 LEU B N 1
ATOM 5183 C CA . LEU B 1 86 ? -25.406 -2.604 15.594 1 90.44 86 LEU B CA 1
ATOM 5184 C C . LEU B 1 86 ? -25.859 -3.422 14.383 1 90.44 86 LEU B C 1
ATOM 5186 O O . LEU B 1 86 ? -26.797 -4.211 14.477 1 90.44 86 LEU B O 1
ATOM 5190 N N . LEU B 1 87 ? -25.172 -3.25 13.312 1 88.62 87 LEU B N 1
ATOM 5191 C CA . LEU B 1 87 ? -25.547 -3.939 12.086 1 88.62 87 LEU B CA 1
ATOM 5192 C C . LEU B 1 87 ? -24.906 -5.324 12.023 1 88.62 87 LEU B C 1
ATOM 5194 O O . LEU B 1 87 ? -25.547 -6.285 11.578 1 88.62 87 LEU B O 1
ATOM 5198 N N . THR B 1 88 ? -23.719 -5.48 12.453 1 89.25 88 THR B N 1
ATOM 5199 C CA . THR B 1 88 ? -22.984 -6.719 12.273 1 89.25 88 THR B CA 1
ATOM 5200 C C . THR B 1 88 ? -23.047 -7.582 13.531 1 89.25 88 THR B C 1
ATOM 5202 O O . THR B 1 88 ? -22.797 -8.789 13.477 1 89.25 88 THR B O 1
ATOM 5205 N N . GLY B 1 89 ? -23.312 -6.961 14.609 1 88.75 89 GLY B N 1
ATOM 5206 C CA . GLY B 1 89 ? -23.328 -7.684 15.867 1 88.75 89 GLY B CA 1
ATOM 5207 C C . GLY B 1 89 ? -21.938 -7.867 16.453 1 88.75 89 GLY B C 1
ATOM 5208 O O . GLY B 1 89 ? -21.781 -8.461 17.531 1 88.75 89 GLY B O 1
ATOM 5209 N N . GLU B 1 90 ? -20.969 -7.324 15.836 1 89.88 90 GLU B N 1
ATOM 5210 C CA . GLU B 1 90 ? -19.594 -7.426 16.312 1 89.88 90 GLU B CA 1
ATOM 5211 C C . GLU B 1 90 ? -19.328 -6.426 17.438 1 89.88 90 GLU B C 1
ATOM 5213 O O . GLU B 1 90 ? -19.969 -5.379 17.5 1 89.88 90 GLU B O 1
ATOM 5218 N N . PRO B 1 91 ? -18.391 -6.754 18.281 1 93.38 91 PRO B N 1
ATOM 5219 C CA . PRO B 1 91 ? -18 -5.785 19.312 1 93.38 91 PRO B CA 1
ATOM 5220 C C . PRO B 1 91 ? -17.422 -4.504 18.719 1 93.38 91 PRO B C 1
ATOM 5222 O O . PRO B 1 91 ? -17.047 -4.469 17.547 1 93.38 91 PRO B O 1
ATOM 5225 N N . ARG B 1 92 ? -17.438 -3.406 19.656 1 94.12 92 ARG B N 1
ATOM 5226 C CA . ARG B 1 92 ? -16.922 -2.115 19.219 1 94.12 92 ARG B CA 1
ATOM 5227 C C . ARG B 1 92 ? -15.508 -2.258 18.656 1 94.12 92 ARG B C 1
ATOM 5229 O O . ARG B 1 92 ? -14.672 -2.939 19.25 1 94.12 92 ARG B O 1
ATOM 5236 N N . THR B 1 93 ? -15.305 -1.665 17.562 1 88.5 93 THR B N 1
ATOM 5237 C CA . THR B 1 93 ? -14.023 -1.807 16.859 1 88.5 93 THR B CA 1
ATOM 5238 C C . THR B 1 93 ? -13.133 -0.598 17.125 1 88.5 93 THR B C 1
ATOM 5240 O O . THR B 1 93 ? -11.961 -0.592 16.734 1 88.5 93 THR B O 1
ATOM 5243 N N . ALA B 1 94 ? -13.617 0.509 17.766 1 90.19 94 ALA B N 1
ATOM 5244 C CA . ALA B 1 94 ? -12.852 1.721 18.031 1 90.19 94 ALA B CA 1
ATOM 5245 C C . ALA B 1 94 ? -13.297 2.359 19.344 1 90.19 94 ALA B C 1
ATOM 5247 O O . ALA B 1 94 ? -14.438 2.191 19.781 1 90.19 94 ALA B O 1
ATOM 5248 N N . THR B 1 95 ? -12.32 3.018 19.953 1 92.19 95 THR B N 1
ATOM 5249 C CA . THR B 1 95 ? -12.648 3.859 21.109 1 92.19 95 THR B CA 1
ATOM 5250 C C . THR B 1 95 ? -12.977 5.281 20.656 1 92.19 95 THR B C 1
ATOM 5252 O O . THR B 1 95 ? -12.258 5.859 19.844 1 92.19 95 THR B O 1
ATOM 5255 N N . VAL B 1 96 ? -14.133 5.766 21.094 1 92.62 96 VAL B N 1
ATOM 5256 C CA . VAL B 1 96 ? -14.578 7.105 20.734 1 92.62 96 VAL B CA 1
ATOM 5257 C C . VAL B 1 96 ? -14.602 7.996 21.969 1 92.62 96 VAL B C 1
ATOM 5259 O O . VAL B 1 96 ? -15.203 7.641 22.984 1 92.62 96 VAL B O 1
ATOM 5262 N N . GLN B 1 97 ? -13.875 9.148 21.875 1 90.69 97 GLN B N 1
ATOM 5263 C CA . GLN B 1 97 ? -13.742 10.078 23 1 90.69 97 GLN B CA 1
ATOM 5264 C C . GLN B 1 97 ? -14.047 11.508 22.562 1 90.69 97 GLN B C 1
ATOM 5266 O O . GLN B 1 97 ? -13.742 11.891 21.422 1 90.69 97 GLN B O 1
ATOM 5271 N N . ALA B 1 98 ? -14.633 12.273 23.531 1 90.12 98 ALA B N 1
ATOM 5272 C CA . ALA B 1 98 ? -14.883 13.688 23.25 1 90.12 98 ALA B CA 1
ATOM 5273 C C . ALA B 1 98 ? -13.586 14.484 23.266 1 90.12 98 ALA B C 1
ATOM 5275 O O . ALA B 1 98 ? -12.859 14.469 24.266 1 90.12 98 ALA B O 1
ATOM 5276 N N . LEU B 1 99 ? -13.344 15.203 22.203 1 83.19 99 LEU B N 1
ATOM 5277 C CA . LEU B 1 99 ? -12.117 16 22.125 1 83.19 99 LEU B CA 1
ATOM 5278 C C . LEU B 1 99 ? -12.32 17.375 22.75 1 83.19 99 LEU B C 1
ATOM 5280 O O . LEU B 1 99 ? -11.344 18.047 23.078 1 83.19 99 LEU B O 1
ATOM 5284 N N . ARG B 1 100 ? -13.539 17.75 22.891 1 83.12 100 ARG B N 1
ATOM 5285 C CA . ARG B 1 100 ? -14.023 18.953 23.578 1 83.12 100 ARG B CA 1
ATOM 5286 C C . ARG B 1 100 ? -15.445 18.734 24.109 1 83.12 100 ARG B C 1
ATOM 5288 O O . ARG B 1 100 ? -15.977 17.625 24.031 1 83.12 100 ARG B O 1
ATOM 5295 N N . ASP B 1 101 ? -15.891 19.766 24.75 1 85.19 101 ASP B N 1
ATOM 5296 C CA . ASP B 1 101 ? -17.297 19.656 25.141 1 85.19 101 ASP B CA 1
ATOM 5297 C C . ASP B 1 101 ? -18.172 19.328 23.938 1 85.19 101 ASP B C 1
ATOM 5299 O O . ASP B 1 101 ? -18.125 20.031 22.922 1 85.19 101 ASP B O 1
ATOM 5303 N N . THR B 1 102 ? -18.906 18.141 24.047 1 87.88 102 THR B N 1
ATOM 5304 C CA . THR B 1 102 ? -19.656 17.594 22.922 1 87.88 102 THR B CA 1
ATOM 5305 C C . THR B 1 102 ? -21.078 17.234 23.359 1 87.88 102 THR B C 1
ATOM 5307 O O . THR B 1 102 ? -21.297 16.781 24.484 1 87.88 102 THR B O 1
ATOM 5310 N N . LEU B 1 103 ? -22.016 17.516 22.5 1 86.81 103 LEU B N 1
ATOM 5311 C CA . LEU B 1 103 ? -23.391 17.047 22.656 1 86.81 103 LEU B CA 1
ATOM 5312 C C . LEU B 1 103 ? -23.734 15.984 21.609 1 86.81 103 LEU B C 1
ATOM 5314 O O . LEU B 1 103 ? -23.609 16.219 20.406 1 86.81 103 LEU B O 1
ATOM 5318 N N . VAL B 1 104 ? -24.141 14.773 22.109 1 90.81 104 VAL B N 1
ATOM 5319 C CA . VAL B 1 104 ? -24.484 13.703 21.172 1 90.81 104 VAL B CA 1
ATOM 5320 C C . VAL B 1 104 ? -25.938 13.266 21.406 1 90.81 104 VAL B C 1
ATOM 5322 O O . VAL B 1 104 ? -26.484 13.461 22.5 1 90.81 104 VAL B O 1
ATOM 5325 N N . ALA B 1 105 ? -26.531 12.773 20.328 1 89 105 ALA B N 1
ATOM 5326 C CA . ALA B 1 105 ? -27.812 12.078 20.422 1 89 105 ALA B CA 1
ATOM 5327 C C . ALA B 1 105 ? -27.609 10.57 20.375 1 89 105 ALA B C 1
ATOM 5329 O O . ALA B 1 105 ? -27.047 10.039 19.406 1 89 105 ALA B O 1
ATOM 5330 N N . ARG B 1 106 ? -28.062 9.898 21.312 1 93.94 106 ARG B N 1
ATOM 5331 C CA . ARG B 1 106 ? -27.891 8.461 21.484 1 93.94 106 ARG B CA 1
ATOM 5332 C C . ARG B 1 106 ? -29.125 7.703 21.016 1 93.94 106 ARG B C 1
ATOM 5334 O O . ARG B 1 106 ? -30.25 8.055 21.375 1 93.94 106 ARG B O 1
ATOM 5341 N N . LEU B 1 107 ? -28.969 6.699 20.125 1 92.69 107 LEU B N 1
ATOM 5342 C CA . LEU B 1 107 ? -30 5.75 19.719 1 92.69 107 LEU B CA 1
ATOM 5343 C C . LEU B 1 107 ? -29.656 4.344 20.203 1 92.69 107 LEU B C 1
ATOM 5345 O O . LEU B 1 107 ? -28.719 3.721 19.719 1 92.69 107 LEU B O 1
ATOM 5349 N N . SER B 1 108 ? -30.453 3.807 21.078 1 95.38 108 SER B N 1
ATOM 5350 C CA . SER B 1 108 ? -30.172 2.508 21.688 1 95.38 108 SER B CA 1
ATOM 5351 C C . SER B 1 108 ? -30.344 1.381 20.672 1 95.38 108 SER B C 1
ATOM 5353 O O . SER B 1 108 ? -31 1.554 19.641 1 95.38 108 SER B O 1
ATOM 5355 N N . ARG B 1 109 ? -29.719 0.252 21.031 1 94.81 109 ARG B N 1
ATOM 5356 C CA . ARG B 1 109 ? -29.828 -0.946 20.203 1 94.81 109 ARG B CA 1
ATOM 5357 C C . ARG B 1 109 ? -31.297 -1.341 20.016 1 94.81 109 ARG B C 1
ATOM 5359 O O . ARG B 1 109 ? -31.719 -1.672 18.906 1 94.81 109 ARG B O 1
ATOM 5366 N N . ASP B 1 110 ? -32.062 -1.308 21 1 94.88 110 ASP B N 1
ATOM 5367 C CA . ASP B 1 110 ? -33.5 -1.682 20.953 1 94.88 110 ASP B CA 1
ATOM 5368 C C . ASP B 1 110 ? -34.281 -0.721 20.062 1 94.88 110 ASP B C 1
ATOM 5370 O O . ASP B 1 110 ? -35.125 -1.148 19.281 1 94.88 110 ASP B O 1
ATOM 5374 N N . ALA B 1 111 ? -33.969 0.538 20.25 1 94.31 111 ALA B N 1
ATOM 5375 C CA . ALA B 1 111 ? -34.625 1.532 19.422 1 94.31 111 ALA B CA 1
ATOM 5376 C C . ALA B 1 111 ? -34.281 1.36 17.938 1 94.31 111 ALA B C 1
ATOM 5378 O O . ALA B 1 111 ? -35.125 1.485 17.062 1 94.31 111 ALA B O 1
ATOM 5379 N N . PHE B 1 112 ? -33.094 1.08 17.688 1 92.94 112 PHE B N 1
ATOM 5380 C CA . PHE B 1 112 ? -32.625 0.835 16.328 1 92.94 112 PHE B CA 1
ATOM 5381 C C . PHE B 1 112 ? -33.375 -0.357 15.719 1 92.94 112 PHE B C 1
ATOM 5383 O O . PHE B 1 112 ? -33.844 -0.288 14.586 1 92.94 112 PHE B O 1
ATOM 5390 N N . GLY B 1 113 ? -33.344 -1.426 16.484 1 92.75 113 GLY B N 1
ATOM 5391 C CA . GLY B 1 113 ? -34.062 -2.609 16.031 1 92.75 113 GLY B CA 1
ATOM 5392 C C . GLY B 1 113 ? -35.531 -2.346 15.734 1 92.75 113 GLY B C 1
ATOM 5393 O O . GLY B 1 113 ? -36.062 -2.824 14.727 1 92.75 113 GLY B O 1
ATOM 5394 N N . ALA B 1 114 ? -36.156 -1.607 16.562 1 94.31 114 ALA B N 1
ATOM 5395 C CA . ALA B 1 114 ? -37.562 -1.266 16.375 1 94.31 114 ALA B CA 1
ATOM 5396 C C . ALA B 1 114 ? -37.75 -0.449 15.094 1 94.31 114 ALA B C 1
ATOM 5398 O O . ALA B 1 114 ? -38.688 -0.697 14.328 1 94.31 114 ALA B O 1
ATOM 5399 N N . LEU B 1 115 ? -36.875 0.424 14.922 1 92.12 115 LEU B N 1
ATOM 5400 C CA . LEU B 1 115 ? -36.969 1.26 13.727 1 92.12 115 LEU B CA 1
ATOM 5401 C C . LEU B 1 115 ? -36.688 0.436 12.469 1 92.12 115 LEU B C 1
ATOM 5403 O O . LEU B 1 115 ? -37.344 0.646 11.445 1 92.12 115 LEU B O 1
ATOM 5407 N N . LEU B 1 116 ? -35.844 -0.513 12.555 1 92 116 LEU B N 1
ATOM 5408 C CA . LEU B 1 116 ? -35.531 -1.39 11.43 1 92 116 LEU B CA 1
ATOM 5409 C C . LEU B 1 116 ? -36.719 -2.238 11.047 1 92 116 LEU B C 1
ATOM 5411 O O . LEU B 1 116 ? -37 -2.436 9.867 1 92 116 LEU B O 1
ATOM 5415 N N . ARG B 1 117 ? -37.406 -2.688 12.039 1 93.75 117 ARG B N 1
ATOM 5416 C CA . ARG B 1 117 ? -38.594 -3.498 11.797 1 93.75 117 ARG B CA 1
ATOM 5417 C C . ARG B 1 117 ? -39.719 -2.666 11.164 1 93.75 117 ARG B C 1
ATOM 5419 O O . ARG B 1 117 ? -40.438 -3.146 10.281 1 93.75 117 ARG B O 1
ATOM 5426 N N . ARG B 1 118 ? -39.75 -1.418 11.531 1 93.19 118 ARG B N 1
ATOM 5427 C CA . ARG B 1 118 ? -40.844 -0.562 11.062 1 93.19 118 ARG B CA 1
ATOM 5428 C C . ARG B 1 118 ? -40.531 0.024 9.688 1 93.19 118 ARG B C 1
ATOM 5430 O O . ARG B 1 118 ? -41.406 0.193 8.852 1 93.19 118 ARG B O 1
ATOM 5437 N N . HIS B 1 119 ? -39.281 0.326 9.555 1 92.25 119 HIS B N 1
ATOM 5438 C CA . HIS B 1 119 ? -38.875 0.989 8.328 1 92.25 119 HIS B CA 1
ATOM 5439 C C . HIS B 1 119 ? -37.625 0.347 7.75 1 92.25 119 HIS B C 1
ATOM 5441 O O . HIS B 1 119 ? -36.594 1.011 7.602 1 92.25 119 HIS B O 1
ATOM 5447 N N . PRO B 1 120 ? -37.75 -0.925 7.293 1 91.62 120 PRO B N 1
ATOM 5448 C CA . PRO B 1 120 ? -36.531 -1.659 6.898 1 91.62 120 PRO B CA 1
ATOM 5449 C C . PRO B 1 120 ? -35.812 -1.012 5.719 1 91.62 120 PRO B C 1
ATOM 5451 O O . PRO B 1 120 ? -34.594 -0.865 5.746 1 91.62 120 PRO B O 1
ATOM 5454 N N . GLU B 1 121 ? -36.5 -0.558 4.707 1 89.38 121 GLU B N 1
ATOM 5455 C CA . GLU B 1 121 ? -35.875 0.016 3.527 1 89.38 121 GLU B CA 1
ATOM 5456 C C . GLU B 1 121 ? -35.125 1.313 3.869 1 89.38 121 GLU B C 1
ATOM 5458 O O . GLU B 1 121 ? -34 1.527 3.439 1 89.38 121 GLU B O 1
ATOM 5463 N N . ALA B 1 122 ? -35.781 2.09 4.625 1 87.88 122 ALA B N 1
ATOM 5464 C CA . ALA B 1 122 ? -35.188 3.363 5.016 1 87.88 122 ALA B CA 1
ATOM 5465 C C . ALA B 1 122 ? -33.938 3.146 5.879 1 87.88 122 ALA B C 1
ATOM 5467 O O . ALA B 1 122 ? -32.938 3.818 5.695 1 87.88 122 ALA B O 1
ATOM 5468 N N . MET B 1 123 ? -34.094 2.217 6.734 1 87.31 123 MET B N 1
ATOM 5469 C CA . MET B 1 123 ? -33 1.973 7.66 1 87.31 123 MET B CA 1
ATOM 5470 C C . MET B 1 123 ? -31.781 1.404 6.93 1 87.31 123 MET B C 1
ATOM 5472 O O . MET B 1 123 ? -30.641 1.781 7.215 1 87.31 123 MET B O 1
ATOM 5476 N N . VAL B 1 124 ? -32.031 0.523 6.047 1 88.62 124 VAL B N 1
ATOM 5477 C CA . VAL B 1 124 ? -30.938 -0.055 5.27 1 88.62 124 VAL B CA 1
ATOM 5478 C C . VAL B 1 124 ? -30.297 1.019 4.379 1 88.62 124 VAL B C 1
ATOM 5480 O O . VAL B 1 124 ? -29.078 1.142 4.316 1 88.62 124 VAL B O 1
ATOM 5483 N N . GLN B 1 125 ? -31.078 1.849 3.805 1 85.75 125 GLN B N 1
ATOM 5484 C CA . GLN B 1 125 ? -30.625 2.871 2.871 1 85.75 125 GLN B CA 1
ATOM 5485 C C . GLN B 1 125 ? -29.812 3.945 3.59 1 85.75 125 GLN B C 1
ATOM 5487 O O . GLN B 1 125 ? -28.859 4.504 3.021 1 85.75 125 GLN B O 1
ATOM 5492 N N . HIS B 1 126 ? -30.125 4.168 4.805 1 83.25 126 HIS B N 1
ATOM 5493 C CA . HIS B 1 126 ? -29.531 5.336 5.441 1 83.25 126 HIS B CA 1
ATOM 5494 C C . HIS B 1 126 ? -28.469 4.93 6.461 1 83.25 126 HIS B C 1
ATOM 5496 O O . HIS B 1 126 ? -27.656 5.758 6.895 1 83.25 126 HIS B O 1
ATOM 5502 N N . PHE B 1 127 ? -28.453 3.68 6.77 1 83 127 PHE B N 1
ATOM 5503 C CA . PHE B 1 127 ? -27.453 3.277 7.762 1 83 127 PHE B CA 1
ATOM 5504 C C . PHE B 1 127 ? -26.531 2.211 7.199 1 83 127 PHE B C 1
ATOM 5506 O O . PHE B 1 127 ? -25.297 2.32 7.32 1 83 127 PHE B O 1
ATOM 5513 N N . ALA B 1 128 ? -27.062 1.246 6.547 1 85.75 128 ALA B N 1
ATOM 5514 C CA . ALA B 1 128 ? -26.234 0.16 6.023 1 85.75 128 ALA B CA 1
ATOM 5515 C C . ALA B 1 128 ? -25.562 0.565 4.719 1 85.75 128 ALA B C 1
ATOM 5517 O O . ALA B 1 128 ? -24.344 0.41 4.566 1 85.75 128 ALA B O 1
ATOM 5518 N N . ALA B 1 129 ? -26.328 1.115 3.822 1 87 129 ALA B N 1
ATOM 5519 C CA . ALA B 1 129 ? -25.844 1.428 2.48 1 87 129 ALA B CA 1
ATOM 5520 C C . ALA B 1 129 ? -24.672 2.398 2.533 1 87 129 ALA B C 1
ATOM 5522 O O . ALA B 1 129 ? -23.625 2.168 1.901 1 87 129 ALA B O 1
ATOM 5523 N N . PRO B 1 130 ? -24.766 3.41 3.322 1 82.25 130 PRO B N 1
ATOM 5524 C CA . PRO B 1 130 ? -23.641 4.34 3.371 1 82.25 130 PRO B CA 1
ATOM 5525 C C . PRO B 1 130 ? -22.375 3.695 3.928 1 82.25 130 PRO B C 1
ATOM 5527 O O . PRO B 1 130 ? -21.266 4.035 3.502 1 82.25 130 PRO B O 1
ATOM 5530 N N . ILE B 1 131 ? -22.516 2.793 4.867 1 83.56 131 ILE B N 1
ATOM 5531 C CA . ILE B 1 131 ? -21.375 2.08 5.422 1 83.56 131 ILE B CA 1
ATOM 5532 C C . ILE B 1 131 ? -20.703 1.245 4.328 1 83.56 131 ILE B C 1
ATOM 5534 O O . ILE B 1 131 ? -19.484 1.263 4.184 1 83.56 131 ILE B O 1
ATOM 5538 N N . ILE B 1 132 ? -21.5 0.616 3.605 1 85.44 132 ILE B N 1
ATOM 5539 C CA . ILE B 1 132 ? -21.016 -0.245 2.531 1 85.44 132 ILE B CA 1
ATOM 5540 C C . ILE B 1 132 ? -20.281 0.595 1.484 1 85.44 132 ILE B C 1
ATOM 5542 O O . ILE B 1 132 ? -19.172 0.26 1.078 1 85.44 132 ILE B O 1
ATOM 5546 N N . THR B 1 133 ? -20.875 1.624 1.111 1 83.62 133 THR B N 1
ATOM 5547 C CA . THR B 1 133 ? -20.281 2.496 0.102 1 83.62 133 THR B CA 1
ATOM 5548 C C . THR B 1 133 ? -18.969 3.09 0.602 1 83.62 133 THR B C 1
ATOM 5550 O O . THR B 1 133 ? -17.984 3.127 -0.132 1 83.62 133 THR B O 1
ATOM 5553 N N . ARG B 1 134 ? -19 3.453 1.828 1 79.81 134 ARG B N 1
ATOM 5554 C CA . ARG B 1 134 ? -17.797 4.039 2.422 1 79.81 134 ARG B CA 1
ATOM 5555 C C . ARG B 1 134 ? -16.656 3.021 2.486 1 79.81 134 ARG B C 1
ATOM 5557 O O . ARG B 1 134 ? -15.516 3.342 2.17 1 79.81 134 ARG B O 1
ATOM 5564 N N . LEU B 1 135 ? -16.969 1.874 2.91 1 81.25 135 LEU B N 1
ATOM 5565 C CA . LEU B 1 135 ? -15.961 0.827 3.025 1 81.25 135 LEU B CA 1
ATOM 5566 C C . LEU B 1 135 ? -15.445 0.414 1.65 1 81.25 135 LEU B C 1
ATOM 5568 O O . LEU B 1 135 ? -14.266 0.08 1.499 1 81.25 135 LEU B O 1
ATOM 5572 N N . ARG B 1 136 ? -16.297 0.478 0.744 1 80.81 136 ARG B N 1
ATOM 5573 C CA . ARG B 1 136 ? -15.922 0.068 -0.608 1 80.81 136 ARG B CA 1
ATOM 5574 C C . ARG B 1 136 ? -15.023 1.105 -1.269 1 80.81 136 ARG B C 1
ATOM 5576 O O . ARG B 1 136 ? -14.039 0.753 -1.922 1 80.81 136 ARG B O 1
ATOM 5583 N N . THR B 1 137 ? -15.359 2.334 -1.123 1 76.44 137 THR B N 1
ATOM 5584 C CA . THR B 1 137 ? -14.656 3.4 -1.822 1 76.44 137 THR B CA 1
ATOM 5585 C C . THR B 1 137 ? -13.469 3.893 -1.001 1 76.44 137 THR B C 1
ATOM 5587 O O . THR B 1 137 ? -12.57 4.555 -1.529 1 76.44 137 THR B O 1
ATOM 5590 N N . GLY B 1 138 ? -13.414 3.531 0.235 1 70.19 138 GLY B N 1
ATOM 5591 C CA . GLY B 1 138 ? -12.359 4.027 1.106 1 70.19 138 GLY B CA 1
ATOM 5592 C C . GLY B 1 138 ? -12.469 5.512 1.388 1 70.19 138 GLY B C 1
ATOM 5593 O O . GLY B 1 138 ? -11.516 6.129 1.873 1 70.19 138 GLY B O 1
ATOM 5594 N N . SER B 1 139 ? -13.352 6.176 0.803 1 60.44 139 SER B N 1
ATOM 5595 C CA . SER B 1 139 ? -13.461 7.621 0.961 1 60.44 139 SER B CA 1
ATOM 5596 C C . SER B 1 139 ? -14.062 7.984 2.316 1 60.44 139 SER B C 1
ATOM 5598 O O . SER B 1 139 ? -15.031 7.359 2.762 1 60.44 139 SER B O 1
ATOM 5600 N N . ASP B 1 140 ? -13.242 8.438 3.262 1 54.28 140 ASP B N 1
ATOM 5601 C CA . ASP B 1 140 ? -13.805 9 4.48 1 54.28 140 ASP B CA 1
ATOM 5602 C C . ASP B 1 140 ? -14.398 10.383 4.223 1 54.28 140 ASP B C 1
ATOM 5604 O O . ASP B 1 140 ? -13.742 11.398 4.445 1 54.28 140 ASP B O 1
ATOM 5608 N N . ASP B 1 141 ? -15.203 10.547 3.242 1 50.53 141 ASP B N 1
ATOM 5609 C CA . ASP B 1 141 ? -15.773 11.867 2.994 1 50.53 141 ASP B CA 1
ATOM 5610 C C . ASP B 1 141 ? -16.188 12.539 4.301 1 50.53 141 ASP B C 1
ATOM 5612 O O . ASP B 1 141 ? -16.719 13.656 4.289 1 50.53 141 ASP B O 1
ATOM 5616 N N . ALA B 1 142 ? -16.281 11.906 5.422 1 48.12 142 ALA B N 1
ATOM 5617 C CA . ALA B 1 142 ? -16.875 12.531 6.602 1 48.12 142 ALA B CA 1
ATOM 5618 C C . ALA B 1 142 ? -16.141 13.805 6.984 1 48.12 142 ALA B C 1
ATOM 5620 O O . ALA B 1 142 ? -16.703 14.703 7.609 1 48.12 142 ALA B O 1
ATOM 5621 N N . ASP B 1 143 ? -14.805 13.844 6.949 1 49 143 ASP B N 1
ATOM 5622 C CA . ASP B 1 143 ? -14.086 14.836 7.734 1 49 143 ASP B CA 1
ATOM 5623 C C . ASP B 1 143 ? -14.297 16.234 7.164 1 49 143 ASP B C 1
ATOM 5625 O O . ASP B 1 143 ? -14.016 17.234 7.836 1 49 143 ASP B O 1
ATOM 5629 N N . ARG B 1 144 ? -14.719 16.359 5.902 1 48.81 144 ARG B N 1
ATOM 5630 C CA . ARG B 1 144 ? -14.43 17.672 5.324 1 48.81 144 ARG B CA 1
ATOM 5631 C C . ARG B 1 144 ? -15.312 18.75 5.938 1 48.81 144 ARG B C 1
ATOM 5633 O O . ARG B 1 144 ? -15.055 19.938 5.77 1 48.81 144 ARG B O 1
ATOM 5640 N N . THR B 1 145 ? -16.469 18.312 6.469 1 52.22 145 THR B N 1
ATOM 5641 C CA . THR B 1 145 ? -17.328 19.484 6.633 1 52.22 145 THR B CA 1
ATOM 5642 C C . THR B 1 145 ? -17.156 20.078 8.023 1 52.22 145 THR B C 1
ATOM 5644 O O . THR B 1 145 ? -17.938 20.953 8.43 1 52.22 145 THR B O 1
ATOM 5647 N N . ALA B 1 146 ? -16.156 19.641 8.852 1 60.69 146 ALA B N 1
ATOM 5648 C CA . ALA B 1 146 ? -16.391 20.219 10.164 1 60.69 146 ALA B CA 1
ATOM 5649 C C . ALA B 1 146 ? -15.82 21.641 10.242 1 60.69 146 ALA B C 1
ATOM 5651 O O . ALA B 1 146 ? -14.781 21.938 9.648 1 60.69 146 ALA B O 1
ATOM 5652 N N . GLY B 1 147 ? -16.672 22.719 10.531 1 76.62 147 GLY B N 1
ATOM 5653 C CA . GLY B 1 147 ? -16.312 24.094 10.836 1 76.62 147 GLY B CA 1
ATOM 5654 C C . GLY B 1 147 ? -15.133 24.203 11.781 1 76.62 147 GLY B C 1
ATOM 5655 O O . GLY B 1 147 ? -14.656 23.203 12.305 1 76.62 147 GLY B O 1
ATOM 5656 N N . LEU B 1 148 ? -14.438 25.391 11.844 1 86.88 148 LEU B N 1
ATOM 5657 C CA . LEU B 1 148 ? -13.312 25.672 12.727 1 86.88 148 LEU B CA 1
ATOM 5658 C C . LEU B 1 148 ? -13.758 26.516 13.922 1 86.88 148 LEU B C 1
ATOM 5660 O O . LEU B 1 148 ? -14.414 27.547 13.742 1 86.88 148 LEU B O 1
ATOM 5664 N N . VAL B 1 149 ? -13.578 26.016 15.102 1 91.31 149 VAL B N 1
ATOM 5665 C CA . VAL B 1 149 ? -13.766 26.797 16.312 1 91.31 149 VAL B CA 1
ATOM 5666 C C . VAL B 1 149 ? -12.422 27.047 16.984 1 91.31 149 VAL B C 1
ATOM 5668 O O . VAL B 1 149 ? -11.82 26.109 17.531 1 91.31 149 VAL B O 1
ATOM 5671 N N . VAL B 1 150 ? -11.984 28.328 16.969 1 94.19 150 VAL B N 1
ATOM 5672 C CA . VAL B 1 150 ? -10.648 28.625 17.484 1 94.19 150 VAL B CA 1
ATOM 5673 C C . VAL B 1 150 ? -10.75 29.625 18.625 1 94.19 150 VAL B C 1
ATOM 5675 O O . VAL B 1 150 ? -11.562 30.562 18.578 1 94.19 150 VAL B O 1
ATOM 5678 N N . ALA B 1 151 ? -10 29.359 19.656 1 95.06 151 ALA B N 1
ATOM 5679 C CA . ALA B 1 151 ? -9.867 30.312 20.766 1 95.06 151 ALA B CA 1
ATOM 5680 C C . ALA B 1 151 ? -8.516 31.016 20.719 1 95.06 151 ALA B C 1
ATOM 5682 O O . ALA B 1 151 ? -7.469 30.375 20.781 1 95.06 151 ALA B O 1
ATOM 5683 N N . LEU B 1 152 ? -8.555 32.344 20.625 1 96.19 152 LEU B N 1
ATOM 5684 C CA . LEU B 1 152 ? -7.344 33.156 20.656 1 96.19 152 LEU B CA 1
ATOM 5685 C C . LEU B 1 152 ? -7.004 33.531 22.094 1 96.19 152 LEU B C 1
ATOM 5687 O O . LEU B 1 152 ? -7.797 34.219 22.766 1 96.19 152 LEU B O 1
ATOM 5691 N N . VAL B 1 153 ? -5.82 33.125 22.484 1 94.62 153 VAL B N 1
ATOM 5692 C CA . VAL B 1 153 ? -5.375 33.406 23.844 1 94.62 153 VAL B CA 1
ATOM 5693 C C . VAL B 1 153 ? -4.07 34.188 23.828 1 94.62 153 VAL B C 1
ATOM 5695 O O . VAL B 1 153 ? -3.053 33.719 23.312 1 94.62 153 VAL B O 1
ATOM 5698 N N . PRO B 1 154 ? -4.129 35.406 24.375 1 93.5 154 PRO B N 1
ATOM 5699 C CA . PRO B 1 154 ? -2.863 36.156 24.438 1 93.5 154 PRO B CA 1
ATOM 5700 C C . PRO B 1 154 ? -1.887 35.562 25.453 1 93.5 154 PRO B C 1
ATOM 5702 O O . PRO B 1 154 ? -2.287 35.188 26.547 1 93.5 154 PRO B O 1
ATOM 5705 N N . ALA B 1 155 ? -0.617 35.406 25.047 1 92 155 ALA B N 1
ATOM 5706 C CA . ALA B 1 155 ? 0.404 34.875 25.953 1 92 155 ALA B CA 1
ATOM 5707 C C . ALA B 1 155 ? 0.627 35.781 27.141 1 92 155 ALA B C 1
ATOM 5709 O O . ALA B 1 155 ? 0.918 35.312 28.25 1 92 155 ALA B O 1
ATOM 5710 N N . ASP B 1 156 ? 0.585 37.031 26.859 1 85.25 156 ASP B N 1
ATOM 5711 C CA . ASP B 1 156 ? 0.717 38.031 27.906 1 85.25 156 ASP B CA 1
ATOM 5712 C C . ASP B 1 156 ? 0.008 39.312 27.531 1 85.25 156 ASP B C 1
ATOM 5714 O O . ASP B 1 156 ? -0.683 39.375 26.516 1 85.25 156 ASP B O 1
ATOM 5718 N N . ALA B 1 157 ? 0.132 40.281 28.406 1 80.06 157 ALA B N 1
ATOM 5719 C CA . ALA B 1 157 ? -0.608 41.531 28.25 1 80.06 157 ALA B CA 1
ATOM 5720 C C . ALA B 1 157 ? 0.038 42.406 27.188 1 80.06 157 ALA B C 1
ATOM 5722 O O . ALA B 1 157 ? -0.569 43.406 26.734 1 80.06 157 ALA B O 1
ATOM 5723 N N . THR B 1 158 ? 1.2 42.031 26.719 1 79.19 158 THR B N 1
ATOM 5724 C CA . THR B 1 158 ? 1.928 42.875 25.797 1 79.19 158 THR B CA 1
ATOM 5725 C C . THR B 1 158 ? 1.473 42.625 24.359 1 79.19 158 THR B C 1
ATOM 5727 O O . THR B 1 158 ? 1.757 43.438 23.469 1 79.19 158 THR B O 1
ATOM 5730 N N . VAL B 1 159 ? 0.77 41.625 24.156 1 84.94 159 VAL B N 1
ATOM 5731 C CA . VAL B 1 159 ? 0.302 41.281 22.812 1 84.94 159 VAL B CA 1
ATOM 5732 C C . VAL B 1 159 ? -0.823 42.219 22.406 1 84.94 159 VAL B C 1
ATOM 5734 O O . VAL B 1 159 ? -1.759 42.469 23.188 1 84.94 159 VAL B O 1
ATOM 5737 N N . PRO B 1 160 ? -0.6 42.875 21.25 1 83.69 160 PRO B N 1
ATOM 5738 C CA . PRO B 1 160 ? -1.756 43.625 20.766 1 83.69 160 PRO B CA 1
ATOM 5739 C C . PRO B 1 160 ? -2.887 42.719 20.281 1 83.69 160 PRO B C 1
ATOM 5741 O O . PRO B 1 160 ? -3.109 42.594 19.078 1 83.69 160 PRO B O 1
ATOM 5744 N N . GLN B 1 161 ? -3.584 42.25 21.234 1 87.19 161 GLN B N 1
ATOM 5745 C CA . GLN B 1 161 ? -4.531 41.188 21 1 87.19 161 GLN B CA 1
ATOM 5746 C C . GLN B 1 161 ? -5.645 41.625 20.047 1 87.19 161 GLN B C 1
ATOM 5748 O O . GLN B 1 161 ? -6.004 40.875 19.125 1 87.19 161 GLN B O 1
ATOM 5753 N N . ARG B 1 162 ? -6.16 42.781 20.234 1 87.38 162 ARG B N 1
ATOM 5754 C CA . ARG B 1 162 ? -7.281 43.25 19.422 1 87.38 162 ARG B CA 1
ATOM 5755 C C . ARG B 1 162 ? -6.895 43.344 17.953 1 87.38 162 ARG B C 1
ATOM 5757 O O . ARG B 1 162 ? -7.633 42.906 17.078 1 87.38 162 ARG B O 1
ATOM 5764 N N . ASP B 1 163 ? -5.703 43.969 17.734 1 91.94 163 ASP B N 1
ATOM 5765 C CA . ASP B 1 163 ? -5.234 44.125 16.375 1 91.94 163 ASP B CA 1
ATOM 5766 C C . ASP B 1 163 ? -5 42.781 15.703 1 91.94 163 ASP B C 1
ATOM 5768 O O . ASP B 1 163 ? -5.375 42.594 14.547 1 91.94 163 ASP B O 1
ATOM 5772 N N . VAL B 1 164 ? -4.414 41.938 16.438 1 93.69 164 VAL B N 1
ATOM 5773 C CA . VAL B 1 164 ? -4.086 40.625 15.898 1 93.69 164 VAL B CA 1
ATOM 5774 C C . VAL B 1 164 ? -5.367 39.844 15.625 1 93.69 164 VAL B C 1
ATOM 5776 O O . VAL B 1 164 ? -5.516 39.219 14.562 1 93.69 164 VAL B O 1
ATOM 5779 N N . SER B 1 165 ? -6.309 39.875 16.562 1 95.12 165 SER B N 1
ATOM 5780 C CA . SER B 1 165 ? -7.562 39.156 16.422 1 95.12 165 SER B CA 1
ATOM 5781 C C . SER B 1 165 ? -8.352 39.656 15.211 1 95.12 165 SER B C 1
ATOM 5783 O O . SER B 1 165 ? -8.898 38.875 14.438 1 95.12 165 SER B O 1
ATOM 5785 N N . GLU B 1 166 ? -8.352 40.938 15.055 1 95.56 166 GLU B N 1
ATOM 5786 C CA . GLU B 1 166 ? -9.086 41.531 13.938 1 95.56 166 GLU B CA 1
ATOM 5787 C C . GLU B 1 166 ? -8.453 41.156 12.602 1 95.56 166 GLU B C 1
ATOM 5789 O O . GLU B 1 166 ? -9.156 40.844 11.641 1 95.56 166 GLU B O 1
ATOM 5794 N N . ALA B 1 167 ? -7.152 41.25 12.602 1 96.31 167 ALA B N 1
ATOM 5795 C CA . ALA B 1 167 ? -6.445 40.906 11.375 1 96.31 167 ALA B CA 1
ATOM 5796 C C . ALA B 1 167 ? -6.672 39.438 11.023 1 96.31 167 ALA B C 1
ATOM 5798 O O . ALA B 1 167 ? -6.922 39.094 9.867 1 96.31 167 ALA B O 1
ATOM 5799 N N . LEU B 1 168 ? -6.613 38.594 12.039 1 96.5 168 LEU B N 1
ATOM 5800 C CA . LEU B 1 168 ? -6.793 37.156 11.805 1 96.5 168 LEU B CA 1
ATOM 5801 C C . LEU B 1 168 ? -8.227 36.844 11.398 1 96.5 168 LEU B C 1
ATOM 5803 O O . LEU B 1 168 ? -8.461 36.062 10.477 1 96.5 168 LEU B O 1
ATOM 5807 N N . VAL B 1 169 ? -9.188 37.469 12.031 1 96.69 169 VAL B N 1
ATOM 5808 C CA . VAL B 1 169 ? -10.594 37.25 11.711 1 96.69 169 VAL B CA 1
ATOM 5809 C C . VAL B 1 169 ? -10.883 37.688 10.281 1 96.69 169 VAL B C 1
ATOM 5811 O O . VAL B 1 169 ? -11.609 37 9.547 1 96.69 169 VAL B O 1
ATOM 5814 N N . ARG B 1 170 ? -10.289 38.781 9.922 1 96.31 170 ARG B N 1
ATOM 5815 C CA . ARG B 1 170 ? -10.438 39.25 8.547 1 96.31 170 ARG B CA 1
ATO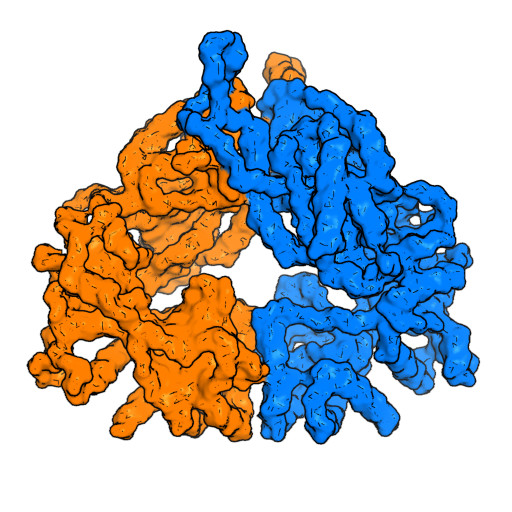M 5816 C C . ARG B 1 170 ? -9.883 38.219 7.559 1 96.31 170 ARG B C 1
ATOM 5818 O O . ARG B 1 170 ? -10.5 37.969 6.52 1 96.31 170 ARG B O 1
ATOM 5825 N N . ALA B 1 171 ? -8.766 37.719 7.863 1 96.19 171 ALA B N 1
ATOM 5826 C CA . ALA B 1 171 ? -8.164 36.719 7.008 1 96.19 171 ALA B CA 1
ATOM 5827 C C . ALA B 1 171 ? -9.016 35.438 6.969 1 96.19 171 ALA B C 1
ATOM 5829 O O . ALA B 1 171 ? -9.25 34.875 5.898 1 96.19 171 ALA B O 1
ATOM 5830 N N . LEU B 1 172 ? -9.555 35 8.117 1 95.5 172 LEU B N 1
ATOM 5831 C CA . LEU B 1 172 ? -10.383 33.812 8.219 1 95.5 172 LEU B CA 1
ATOM 5832 C C . LEU B 1 172 ? -11.672 33.938 7.418 1 95.5 172 LEU B C 1
ATOM 5834 O O . LEU B 1 172 ? -12.164 32.969 6.84 1 95.5 172 LEU B O 1
ATOM 5838 N N . ALA B 1 173 ? -12.133 35.125 7.309 1 94.31 173 ALA B N 1
ATOM 5839 C CA . ALA B 1 173 ? -13.391 35.438 6.621 1 94.31 173 ALA B CA 1
ATOM 5840 C C . ALA B 1 173 ? -13.273 35.156 5.125 1 94.31 173 ALA B C 1
ATOM 5842 O O . ALA B 1 173 ? -14.289 34.969 4.438 1 94.31 173 ALA B O 1
ATOM 5843 N N . THR B 1 174 ? -12.086 35.125 4.629 1 91.62 174 THR B N 1
ATOM 5844 C CA . THR B 1 174 ? -11.852 34.781 3.229 1 91.62 174 THR B CA 1
ATOM 5845 C C . THR B 1 174 ? -12.258 33.344 2.941 1 91.62 174 THR B C 1
ATOM 5847 O O . THR B 1 174 ? -12.555 33 1.797 1 91.62 174 THR B O 1
ATOM 5850 N N . PHE B 1 175 ? -12.398 32.531 3.941 1 90.12 175 PHE B N 1
ATOM 5851 C CA . PHE B 1 175 ? -12.594 31.109 3.729 1 90.12 175 PHE B CA 1
ATOM 5852 C C . PHE B 1 175 ? -13.977 30.672 4.18 1 90.12 175 PHE B C 1
ATOM 5854 O O . PHE B 1 175 ? -14.32 29.5 4.121 1 90.12 175 PHE B O 1
ATOM 5861 N N . GLY B 1 176 ? -14.758 31.609 4.664 1 88.62 176 GLY B N 1
ATOM 5862 C CA . GLY B 1 176 ? -16.125 31.328 5.051 1 88.62 176 GLY B CA 1
ATOM 5863 C C . GLY B 1 176 ? -16.688 32.312 6.047 1 88.62 176 GLY B C 1
ATOM 5864 O O . GLY B 1 176 ? -15.961 33.156 6.574 1 88.62 176 GLY B O 1
ATOM 5865 N N . PRO B 1 177 ? -18.031 32.188 6.223 1 91.75 177 PRO B N 1
ATOM 5866 C CA . PRO B 1 177 ? -18.625 33.031 7.25 1 91.75 177 PRO B CA 1
ATOM 5867 C C . PRO B 1 177 ? -17.953 32.875 8.609 1 91.75 177 PRO B C 1
ATOM 5869 O O . PRO B 1 177 ? -17.766 31.766 9.086 1 91.75 177 PRO B O 1
ATOM 5872 N N . THR B 1 178 ? -17.484 34 9.156 1 94.5 178 THR B N 1
ATOM 5873 C CA . THR B 1 178 ? -16.719 34 10.398 1 94.5 178 THR B CA 1
ATOM 5874 C C . THR B 1 178 ? -17.359 34.906 11.438 1 94.5 178 THR B C 1
ATOM 5876 O O . THR B 1 178 ? -17.719 36.031 11.125 1 94.5 178 THR B O 1
ATOM 5879 N N . VAL B 1 179 ? -17.547 34.312 12.57 1 95.06 179 VAL B N 1
ATOM 5880 C CA . VAL B 1 179 ? -18.062 35.125 13.664 1 95.06 179 VAL B CA 1
ATOM 5881 C C . VAL B 1 179 ? -16.953 35.344 14.703 1 95.06 179 VAL B C 1
ATOM 5883 O O . VAL B 1 179 ? -16.188 34.406 15 1 95.06 179 VAL B O 1
ATOM 5886 N N . HIS B 1 180 ? -16.828 36.562 15.109 1 96.62 180 HIS B N 1
ATOM 5887 C CA . HIS B 1 180 ? -15.859 36.969 16.125 1 96.62 180 HIS B CA 1
ATOM 5888 C C . HIS B 1 180 ? -16.547 37.25 17.453 1 96.62 180 HIS B C 1
ATOM 5890 O O . HIS B 1 180 ? -17.328 38.188 17.562 1 96.62 180 HIS B O 1
ATOM 5896 N N . LEU B 1 181 ? -16.281 36.375 18.422 1 95.5 181 LEU B N 1
ATOM 5897 C CA . LEU B 1 181 ? -16.969 36.469 19.703 1 95.5 181 LEU B CA 1
ATOM 5898 C C . LEU B 1 181 ? -15.984 36.781 20.812 1 95.5 181 LEU B C 1
ATOM 5900 O O . LEU B 1 181 ? -15.016 36.062 21.031 1 95.5 181 LEU B O 1
ATOM 5904 N N . ASP B 1 182 ? -16.094 37.875 21.391 1 94.94 182 ASP B N 1
ATOM 5905 C CA . ASP B 1 182 ? -15.453 38.188 22.672 1 94.94 182 ASP B CA 1
ATOM 5906 C C . ASP B 1 182 ? -16.5 38.5 23.734 1 94.94 182 ASP B C 1
ATOM 5908 O O . ASP B 1 182 ? -17.703 38.438 23.484 1 94.94 182 ASP B O 1
ATOM 5912 N N . ARG B 1 183 ? -16.031 38.688 24.953 1 93.69 183 ARG B N 1
ATOM 5913 C CA . ARG B 1 183 ? -16.938 38.906 26.078 1 93.69 183 ARG B CA 1
ATOM 5914 C C . ARG B 1 183 ? -17.938 40 25.781 1 93.69 183 ARG B C 1
ATOM 5916 O O . ARG B 1 183 ? -19.141 39.844 25.984 1 93.69 183 ARG B O 1
ATOM 5923 N N . ASP B 1 184 ? -17.5 41.031 25.234 1 93.25 184 ASP B N 1
ATOM 5924 C CA . ASP B 1 184 ? -18.344 42.219 24.984 1 93.25 184 ASP B CA 1
ATOM 5925 C C . ASP B 1 184 ? -19.344 41.938 23.859 1 93.25 184 ASP B C 1
ATOM 5927 O O . ASP B 1 184 ? -20.5 42.344 23.953 1 93.25 184 ASP B O 1
ATOM 5931 N N . ARG B 1 185 ? -18.953 41.281 22.891 1 94.19 185 ARG B N 1
ATOM 5932 C CA . ARG B 1 185 ? -19.828 41 21.766 1 94.19 185 ARG B CA 1
ATOM 5933 C C . ARG B 1 185 ? -20.938 40.031 22.172 1 94.19 185 ARG B C 1
ATOM 5935 O O . ARG B 1 185 ? -22.078 40.156 21.719 1 94.19 185 ARG B O 1
ATOM 5942 N N . VAL B 1 186 ? -20.609 39.031 23.031 1 94.62 186 VAL B N 1
ATOM 5943 C CA . VAL B 1 186 ? -21.594 38.062 23.5 1 94.62 186 VAL B CA 1
ATOM 5944 C C . VAL B 1 186 ? -22.609 38.781 24.406 1 94.62 186 VAL B C 1
ATOM 5946 O O . VAL B 1 186 ? -23.812 38.562 24.25 1 94.62 186 VAL B O 1
ATOM 5949 N N . ASP B 1 187 ? -22.078 39.625 25.234 1 94.12 187 ASP B N 1
ATOM 5950 C CA . ASP B 1 187 ? -22.984 40.375 26.094 1 94.12 187 ASP B CA 1
ATOM 5951 C C . ASP B 1 187 ? -23.922 41.25 25.266 1 94.12 187 ASP B C 1
ATOM 5953 O O . ASP B 1 187 ? -25.125 41.312 25.547 1 94.12 187 ASP B O 1
ATOM 5957 N N . ALA B 1 188 ? -23.391 41.812 24.25 1 93.88 188 ALA B N 1
ATOM 5958 C CA . ALA B 1 188 ? -24.172 42.688 23.406 1 93.88 188 ALA B CA 1
ATOM 5959 C C . ALA B 1 188 ? -25.234 41.906 22.625 1 93.88 188 ALA B C 1
ATOM 5961 O O . ALA B 1 188 ? -26.375 42.344 22.516 1 93.88 188 ALA B O 1
ATOM 5962 N N . GLN B 1 189 ? -24.906 40.781 22.141 1 91.56 189 GLN B N 1
ATOM 5963 C CA . GLN B 1 189 ? -25.797 40 21.312 1 91.56 189 GLN B CA 1
ATOM 5964 C C . GLN B 1 189 ? -26.906 39.375 22.141 1 91.56 189 GLN B C 1
ATOM 5966 O O . GLN B 1 189 ? -28.047 39.219 21.656 1 91.56 189 GLN B O 1
ATOM 5971 N N . LEU B 1 190 ? -26.531 39 23.297 1 91.06 190 LEU B N 1
ATOM 5972 C CA . LEU B 1 190 ? -27.531 38.344 24.141 1 91.06 190 LEU B CA 1
ATOM 5973 C C . LEU B 1 190 ? -28.281 39.344 25 1 91.06 190 LEU B C 1
ATOM 5975 O O . LEU B 1 190 ? -29.234 39 25.688 1 91.06 190 LEU B O 1
ATOM 5979 N N . GLY B 1 191 ? -27.906 40.625 24.969 1 87.12 191 GLY B N 1
ATOM 5980 C CA . GLY B 1 191 ? -28.594 41.719 25.625 1 87.12 191 GLY B CA 1
ATOM 5981 C C . GLY B 1 191 ? -28.516 41.656 27.141 1 87.12 191 GLY B C 1
ATOM 5982 O O . GLY B 1 191 ? -29.422 42.156 27.828 1 87.12 191 GLY B O 1
ATOM 5983 N N . SER B 1 192 ? -27.656 40.938 27.656 1 87.56 192 SER B N 1
ATOM 5984 C CA . SER B 1 192 ? -27.484 40.812 29.094 1 87.56 192 SER B CA 1
ATOM 5985 C C . SER B 1 192 ? -26.016 40.969 29.484 1 87.56 192 SER B C 1
ATOM 5987 O O . SER B 1 192 ? -25.188 40.094 29.188 1 87.56 192 SER B O 1
ATOM 5989 N N . SER B 1 193 ? -25.859 42.094 30.188 1 88.31 193 SER B N 1
ATOM 5990 C CA . SER B 1 193 ? -24.484 42.344 30.609 1 88.31 193 SER B CA 1
ATOM 5991 C C . SER B 1 193 ? -23.969 41.281 31.562 1 88.31 193 SER B C 1
ATOM 5993 O O . SER B 1 193 ? -24.656 40.938 32.531 1 88.31 193 SER B O 1
ATOM 5995 N N . GLY B 1 194 ? -22.828 40.688 31.219 1 91.31 194 GLY B N 1
ATOM 5996 C CA . GLY B 1 194 ? -22.188 39.719 32.094 1 91.31 194 GLY B CA 1
ATOM 5997 C C . GLY B 1 194 ? -22.547 38.281 31.781 1 91.31 194 GLY B C 1
ATOM 5998 O O . GLY B 1 194 ? -22 37.375 32.375 1 91.31 194 GLY B O 1
ATOM 5999 N N . ILE B 1 195 ? -23.375 38.094 30.875 1 91.75 195 ILE B N 1
ATOM 6000 C CA . ILE B 1 195 ? -23.875 36.781 30.578 1 91.75 195 ILE B CA 1
ATOM 6001 C C . ILE B 1 195 ? -22.719 35.906 30.047 1 91.75 195 ILE B C 1
ATOM 6003 O O . ILE B 1 195 ? -22.672 34.688 30.312 1 91.75 195 ILE B O 1
ATOM 6007 N N . ALA B 1 196 ? -21.844 36.469 29.344 1 91.81 196 ALA B N 1
ATOM 6008 C CA . ALA B 1 196 ? -20.719 35.719 28.781 1 91.81 196 ALA B CA 1
ATOM 6009 C C . ALA B 1 196 ? -19.828 35.156 29.875 1 91.81 196 ALA B C 1
ATOM 6011 O O . ALA B 1 196 ? -19.125 34.156 29.672 1 91.81 196 ALA B O 1
ATOM 6012 N N . SER B 1 197 ? -19.906 35.75 31.078 1 91.69 197 SER B N 1
ATOM 6013 C CA . SER B 1 197 ? -18.953 35.406 32.125 1 91.69 197 SER B CA 1
ATOM 6014 C C . SER B 1 197 ? -19.625 34.656 33.25 1 91.69 197 SER B C 1
ATOM 6016 O O . SER B 1 197 ? -19.125 34.625 34.406 1 91.69 197 SER B O 1
ATOM 6018 N N . ILE B 1 198 ? -20.75 34.156 32.906 1 91.06 198 ILE B N 1
ATOM 6019 C CA . ILE B 1 198 ? -21.406 33.375 33.969 1 91.06 198 ILE B CA 1
ATOM 6020 C C . ILE B 1 198 ? -20.703 32.031 34.125 1 91.06 198 ILE B C 1
ATOM 6022 O O . ILE B 1 198 ? -20.016 31.562 33.219 1 91.06 198 ILE B O 1
ATOM 6026 N N . THR B 1 199 ? -20.844 31.391 35.344 1 88.62 199 THR B N 1
ATOM 6027 C CA . THR B 1 199 ? -20.219 30.094 35.656 1 88.62 199 THR B CA 1
ATOM 6028 C C . THR B 1 199 ? -21.094 28.953 35.125 1 88.62 199 THR B C 1
ATOM 6030 O O . THR B 1 199 ? -22.234 29.156 34.719 1 88.62 199 THR B O 1
ATOM 6033 N N . ARG B 1 200 ? -20.547 27.75 35.125 1 84.06 200 ARG B N 1
ATOM 6034 C CA . ARG B 1 200 ? -21.219 26.562 34.594 1 84.06 200 ARG B CA 1
ATOM 6035 C C . ARG B 1 200 ? -22.422 26.203 35.469 1 84.06 200 ARG B C 1
ATOM 6037 O O . ARG B 1 200 ? -23.375 25.578 35 1 84.06 200 ARG B O 1
ATOM 6044 N N . GLU B 1 201 ? -22.375 26.688 36.781 1 85.31 201 GLU B N 1
ATOM 6045 C CA . GLU B 1 201 ? -23.422 26.344 37.719 1 85.31 201 GLU B CA 1
ATOM 6046 C C . GLU B 1 201 ? -24.641 27.25 37.562 1 85.31 201 GLU B C 1
ATOM 6048 O O . GLU B 1 201 ? -25.719 26.938 38.031 1 85.31 201 GLU B O 1
ATOM 6053 N N . ASP B 1 202 ? -24.406 28.344 36.781 1 89.56 202 ASP B N 1
ATOM 6054 C CA . ASP B 1 202 ? -25.5 29.266 36.531 1 89.56 202 ASP B CA 1
ATOM 6055 C C . ASP B 1 202 ? -26.594 28.609 35.719 1 89.56 202 ASP B C 1
ATOM 6057 O O . ASP B 1 202 ? -26.312 27.922 34.719 1 89.56 202 ASP B O 1
ATOM 6061 N N . PRO B 1 203 ? -27.812 28.719 36.094 1 85.62 203 PRO B N 1
ATOM 6062 C CA . PRO B 1 203 ? -28.922 28.094 35.375 1 85.62 203 PRO B CA 1
ATOM 6063 C C . PRO B 1 203 ? -29 28.547 33.906 1 85.62 203 PRO B C 1
ATOM 6065 O O . PRO B 1 203 ? -29.562 27.828 33.062 1 85.62 203 PRO B O 1
ATOM 6068 N N . ARG B 1 204 ? -28.562 29.594 33.688 1 85.31 204 ARG B N 1
ATOM 6069 C CA . ARG B 1 204 ? -28.625 30.156 32.344 1 85.31 204 ARG B CA 1
ATOM 6070 C C . ARG B 1 204 ? -27.547 29.562 31.438 1 85.31 204 ARG B C 1
ATOM 6072 O O . ARG B 1 204 ? -27.5 29.844 30.234 1 85.31 204 ARG B O 1
ATOM 6079 N N . ASN B 1 205 ? -26.609 28.812 32.031 1 86.31 205 ASN B N 1
ATOM 6080 C CA . ASN B 1 205 ? -25.469 28.266 31.312 1 86.31 205 ASN B CA 1
ATOM 6081 C C . ASN B 1 205 ? -25.906 27.406 30.141 1 86.31 205 ASN B C 1
ATOM 6083 O O . ASN B 1 205 ? -25.312 27.484 29.062 1 86.31 205 ASN B O 1
ATOM 6087 N N . ASP B 1 206 ? -26.844 26.656 30.344 1 78.75 206 ASP B N 1
ATOM 6088 C CA . ASP B 1 206 ? -27.297 25.75 29.297 1 78.75 206 ASP B CA 1
ATOM 6089 C C . ASP B 1 206 ? -27.766 26.531 28.078 1 78.75 206 ASP B C 1
ATOM 6091 O O . ASP B 1 206 ? -27.484 26.156 26.938 1 78.75 206 ASP B O 1
ATOM 6095 N N . ASP B 1 207 ? -28.391 27.578 28.406 1 80.62 207 ASP B N 1
ATOM 6096 C CA . ASP B 1 207 ? -28.891 28.422 27.312 1 80.62 207 ASP B CA 1
ATOM 6097 C C . ASP B 1 207 ? -27.734 29.094 26.562 1 80.62 207 ASP B C 1
ATOM 6099 O O . ASP B 1 207 ? -27.766 29.219 25.344 1 80.62 207 ASP B O 1
ATOM 6103 N N . LEU B 1 208 ? -26.797 29.562 27.281 1 86.31 208 LEU B N 1
ATOM 6104 C CA . LEU B 1 208 ? -25.625 30.172 26.688 1 86.31 208 LEU B CA 1
ATOM 6105 C C . LEU B 1 208 ? -24.875 29.188 25.797 1 86.31 208 LEU B C 1
ATOM 6107 O O . LEU B 1 208 ? -24.562 29.5 24.641 1 86.31 208 LEU B O 1
ATOM 6111 N N . VAL B 1 209 ? -24.688 28.031 26.344 1 83.19 209 VAL B N 1
ATOM 6112 C CA . VAL B 1 209 ? -23.969 27 25.609 1 83.19 209 VAL B CA 1
ATOM 6113 C C . VAL B 1 209 ? -24.75 26.641 24.328 1 83.19 209 VAL B C 1
ATOM 6115 O O . VAL B 1 209 ? -24.156 26.469 23.266 1 83.19 209 VAL B O 1
ATOM 6118 N N . LEU B 1 210 ? -25.984 26.562 24.469 1 78.19 210 LEU B N 1
ATOM 6119 C CA . LEU B 1 210 ? -26.812 26.25 23.312 1 78.19 210 LEU B CA 1
ATOM 6120 C C . LEU B 1 210 ? -26.719 27.344 22.266 1 78.19 210 LEU B C 1
ATOM 6122 O O . LEU B 1 210 ? -26.688 27.078 21.062 1 78.19 210 LEU B O 1
ATOM 6126 N N . TRP B 1 211 ? -26.703 28.547 22.734 1 84.38 211 TRP B N 1
ATOM 6127 C CA . TRP B 1 211 ? -26.562 29.672 21.812 1 84.38 211 TRP B CA 1
ATOM 6128 C C . TRP B 1 211 ? -25.203 29.609 21.109 1 84.38 211 TRP B C 1
ATOM 6130 O O . TRP B 1 211 ? -25.125 29.828 19.891 1 84.38 211 TRP B O 1
ATOM 6140 N N . LEU B 1 212 ? -24.203 29.375 21.828 1 86 212 LEU B N 1
ATOM 6141 C CA . LEU B 1 212 ? -22.875 29.25 21.25 1 86 212 LEU B CA 1
ATOM 6142 C C . LEU B 1 212 ? -22.828 28.141 20.219 1 86 212 LEU B C 1
ATOM 6144 O O . LEU B 1 212 ? -22.219 28.297 19.156 1 86 212 LEU B O 1
ATOM 6148 N N . ASN B 1 213 ? -23.484 27.078 20.516 1 81.62 213 ASN B N 1
ATOM 6149 C CA . ASN B 1 213 ? -23.547 25.953 19.578 1 81.62 213 ASN B CA 1
ATOM 6150 C C . ASN B 1 213 ? -24.297 26.328 18.297 1 81.62 213 ASN B C 1
ATOM 6152 O O . ASN B 1 213 ? -23.984 25.828 17.219 1 81.62 213 ASN B O 1
ATOM 6156 N N . GLU B 1 214 ? -25.234 27.156 18.469 1 80.75 214 GLU B N 1
ATOM 6157 C CA . GLU B 1 214 ? -25.984 27.656 17.312 1 80.75 214 GLU B CA 1
ATOM 6158 C C . GLU B 1 214 ? -25.078 28.484 16.391 1 80.75 214 GLU B C 1
ATOM 6160 O O . GLU B 1 214 ? -25.234 28.453 15.172 1 80.75 214 GLU B O 1
ATOM 6165 N N . GLN B 1 215 ? -24.203 29.25 17.031 1 84.31 215 GLN B N 1
ATOM 6166 C CA . GLN B 1 215 ? -23.25 30.016 16.219 1 84.31 215 GLN B CA 1
ATOM 6167 C C . GLN B 1 215 ? -22.359 29.078 15.406 1 84.31 215 GLN B C 1
ATOM 6169 O O . GLN B 1 215 ? -22.094 29.344 14.234 1 84.31 215 GLN B O 1
ATOM 6174 N N . GLU B 1 216 ? -22 28 16.031 1 80.81 216 GLU B N 1
ATOM 6175 C CA . GLU B 1 216 ? -21.172 27 15.359 1 80.81 216 GLU B CA 1
ATOM 6176 C C . GLU B 1 216 ? -21.922 26.359 14.203 1 80.81 216 GLU B C 1
ATOM 6178 O O . GLU B 1 216 ? -21.312 26.047 13.172 1 80.81 216 GLU B O 1
ATOM 6183 N N . ALA B 1 217 ? -23.141 26.188 14.383 1 75.06 217 ALA B N 1
ATOM 6184 C CA . ALA B 1 217 ? -23.938 25.531 13.359 1 75.06 217 ALA B CA 1
ATOM 6185 C C . ALA B 1 217 ? -24.203 26.453 12.172 1 75.06 217 ALA B C 1
ATOM 6187 O O . ALA B 1 217 ? -24.328 26 11.039 1 75.06 217 ALA B O 1
ATOM 6188 N N . SER B 1 218 ? -24.25 27.688 12.469 1 76.81 218 SER B N 1
ATOM 6189 C CA . SER B 1 218 ? -24.625 28.656 11.453 1 76.81 218 SER B CA 1
ATOM 6190 C C . SER B 1 218 ? -23.406 29.125 10.664 1 76.81 218 SER B C 1
ATOM 6192 O O . SER B 1 218 ? -23.547 29.609 9.531 1 76.81 218 SER B O 1
ATOM 6194 N N . ASP B 1 219 ? -22.281 29.078 11.375 1 75.81 219 ASP B N 1
ATOM 6195 C CA . ASP B 1 219 ? -21.062 29.609 10.758 1 75.81 219 ASP B CA 1
ATOM 6196 C C . ASP B 1 219 ? -20.047 28.5 10.516 1 75.81 219 ASP B C 1
ATOM 6198 O O . ASP B 1 219 ? -20.047 27.484 11.219 1 75.81 219 ASP B O 1
ATOM 6202 N N . ALA B 1 220 ? -19.234 28.844 9.531 1 79.5 220 ALA B N 1
ATOM 6203 C CA . ALA B 1 220 ? -18.172 27.875 9.211 1 79.5 220 ALA B CA 1
ATOM 6204 C C . ALA B 1 220 ? -17.016 28 10.18 1 79.5 220 ALA B C 1
ATOM 6206 O O . ALA B 1 220 ? -16.359 27 10.5 1 79.5 220 ALA B O 1
ATOM 6207 N N . ILE B 1 221 ? -16.797 29.328 10.664 1 92.06 221 ILE B N 1
ATOM 6208 C CA . ILE B 1 221 ? -15.648 29.594 11.523 1 92.06 221 ILE B CA 1
ATOM 6209 C C . ILE B 1 221 ? -16.094 30.422 12.727 1 92.06 221 ILE B C 1
ATOM 6211 O O . ILE B 1 221 ? -16.75 31.453 12.562 1 92.06 221 ILE B O 1
ATOM 6215 N N . VAL B 1 222 ? -15.82 29.969 13.906 1 93.88 222 VAL B N 1
ATOM 6216 C CA . VAL B 1 222 ? -16.078 30.734 15.133 1 93.88 222 VAL B CA 1
ATOM 6217 C C . VAL B 1 222 ? -14.75 31.062 15.82 1 93.88 222 VAL B C 1
ATOM 6219 O O . VAL B 1 222 ? -13.961 30.156 16.125 1 93.88 222 VAL B O 1
ATOM 6222 N N . CYS B 1 223 ? -14.523 32.312 15.992 1 95.94 223 CYS B N 1
ATOM 6223 C CA . CYS B 1 223 ? -13.312 32.781 16.656 1 95.94 223 CYS B CA 1
ATOM 6224 C C . CYS B 1 223 ? -13.633 33.375 18.031 1 95.94 223 CYS B C 1
ATOM 6226 O O . CYS B 1 223 ? -14.266 34.438 18.109 1 95.94 223 CYS B O 1
ATOM 6228 N N . TYR B 1 224 ? -13.234 32.688 19.031 1 95.5 224 TYR B N 1
ATOM 6229 C CA . TYR B 1 224 ? -13.367 33.188 20.391 1 95.5 224 TYR B CA 1
ATOM 6230 C C . TYR B 1 224 ? -12.125 34 20.797 1 95.5 224 TYR B C 1
ATOM 6232 O O . TYR B 1 224 ? -11.008 33.5 20.688 1 95.5 224 TYR B O 1
ATOM 6240 N N . GLU B 1 225 ? -12.32 35.188 21.188 1 96.12 225 GLU B N 1
ATOM 6241 C CA . GLU B 1 225 ? -11.234 35.969 21.75 1 96.12 225 GLU B CA 1
ATOM 6242 C C . GLU B 1 225 ? -11.266 35.938 23.281 1 96.12 225 GLU B C 1
ATOM 6244 O O . GLU B 1 225 ? -12.148 36.531 23.906 1 96.12 225 GLU B O 1
ATOM 6249 N N . ALA B 1 226 ? -10.312 35.281 23.844 1 94.44 226 ALA B N 1
ATOM 6250 C CA . ALA B 1 226 ? -10.266 35.094 25.297 1 94.44 226 ALA B CA 1
ATOM 6251 C C . ALA B 1 226 ? -9.625 36.312 25.969 1 94.44 226 ALA B C 1
ATOM 6253 O O . ALA B 1 226 ? -8.906 37.062 25.328 1 94.44 226 ALA B O 1
ATOM 6254 N N . ASP B 1 227 ? -9.93 36.406 27.25 1 90.62 227 ASP B N 1
ATOM 6255 C CA . ASP B 1 227 ? -9.258 37.406 28.062 1 90.62 227 ASP B CA 1
ATOM 6256 C C . ASP B 1 227 ? -7.84 36.969 28.422 1 90.62 227 ASP B C 1
ATOM 6258 O O . ASP B 1 227 ? -7.539 35.781 28.406 1 90.62 227 ASP B O 1
ATOM 6262 N N . PRO B 1 228 ? -6.984 37.938 28.688 1 87.31 228 PRO B N 1
ATOM 6263 C CA . PRO B 1 228 ? -5.637 37.531 29.109 1 87.31 228 PRO B CA 1
ATOM 6264 C C . PRO B 1 228 ? -5.633 36.781 30.453 1 87.31 228 PRO B C 1
ATOM 6266 O O . PRO B 1 228 ? -4.727 36 30.719 1 87.31 228 PRO B O 1
ATOM 6269 N N . GLN B 1 229 ? -6.707 37.031 31.266 1 88.88 229 GLN B N 1
ATOM 6270 C CA . GLN B 1 229 ? -6.824 36.375 32.562 1 88.88 229 GLN B CA 1
ATOM 6271 C C . GLN B 1 229 ? -7.758 35.188 32.5 1 88.88 229 GLN B C 1
ATOM 6273 O O . GLN B 1 229 ? -8.508 35.031 31.531 1 88.88 229 GLN B O 1
ATOM 6278 N N . LEU B 1 230 ? -7.609 34.406 33.562 1 91.69 230 LEU B N 1
ATOM 6279 C CA . LEU B 1 230 ? -8.469 33.219 33.625 1 91.69 230 LEU B CA 1
ATOM 6280 C C . LEU B 1 230 ? -9.852 33.594 34.156 1 91.69 230 LEU B C 1
ATOM 6282 O O . LEU B 1 230 ? -10.117 33.469 35.375 1 91.69 230 LEU B O 1
ATOM 6286 N N . THR B 1 231 ? -10.703 34.094 33.312 1 92.19 231 THR B N 1
ATOM 6287 C CA . THR B 1 231 ? -12.078 34.438 33.625 1 92.19 231 THR B CA 1
ATOM 6288 C C . THR B 1 231 ? -13.031 33.312 33.219 1 92.19 231 THR B C 1
ATOM 6290 O O . THR B 1 231 ? -12.641 32.375 32.531 1 92.19 231 THR B O 1
ATOM 6293 N N . PRO B 1 232 ? -14.227 33.344 33.719 1 91.75 232 PRO B N 1
ATOM 6294 C CA . PRO B 1 232 ? -15.203 32.344 33.25 1 91.75 232 PRO B CA 1
ATOM 6295 C C . PRO B 1 232 ? -15.383 32.375 31.734 1 91.75 232 PRO B C 1
ATOM 6297 O O . PRO B 1 232 ? -15.586 31.328 31.125 1 91.75 232 PRO B O 1
ATOM 6300 N N . TRP B 1 233 ? -15.266 33.5 31.172 1 93.5 233 TRP B N 1
ATOM 6301 C CA . TRP B 1 233 ? -15.336 33.594 29.719 1 93.5 233 TRP B CA 1
ATOM 6302 C C . TRP B 1 233 ? -14.164 32.875 29.062 1 93.5 233 TRP B C 1
ATOM 6304 O O . TRP B 1 233 ? -14.359 32.094 28.125 1 93.5 233 TRP B O 1
ATOM 6314 N N . THR B 1 234 ? -12.992 33.156 29.656 1 93.06 234 THR B N 1
ATOM 6315 C CA . THR B 1 234 ? -11.812 32.5 29.125 1 93.06 234 THR B CA 1
ATOM 6316 C C . THR B 1 234 ? -11.961 30.969 29.203 1 93.06 234 THR B C 1
ATOM 6318 O O . THR B 1 234 ? -11.672 30.266 28.234 1 93.06 234 THR B O 1
ATOM 6321 N N . LYS B 1 235 ? -12.461 30.438 30.25 1 89.5 235 LYS B N 1
ATOM 6322 C CA . LYS B 1 235 ? -12.664 29 30.422 1 89.5 235 LYS B CA 1
ATOM 6323 C C . LYS B 1 235 ? -13.664 28.469 29.406 1 89.5 235 LYS B C 1
ATOM 6325 O O . LYS B 1 235 ? -13.469 27.391 28.844 1 89.5 235 LYS B O 1
ATOM 6330 N N . ARG B 1 236 ? -14.633 29.219 29.172 1 89.62 236 ARG B N 1
ATOM 6331 C CA . ARG B 1 236 ? -15.648 28.844 28.203 1 89.62 236 ARG B CA 1
ATOM 6332 C C . ARG B 1 236 ? -15.062 28.781 26.797 1 89.62 236 ARG B C 1
ATOM 6334 O O . ARG B 1 236 ? -15.344 27.844 26.047 1 89.62 236 ARG B O 1
ATOM 6341 N N . CYS B 1 237 ? -14.289 29.812 26.438 1 91.69 237 CYS B N 1
ATOM 6342 C CA . CYS B 1 237 ? -13.633 29.828 25.141 1 91.69 237 CYS B CA 1
ATOM 6343 C C . CYS B 1 237 ? -12.812 28.562 24.922 1 91.69 237 CYS B C 1
ATOM 6345 O O . CYS B 1 237 ? -12.898 27.938 23.875 1 91.69 237 CYS B O 1
ATOM 6347 N N . LEU B 1 238 ? -12.125 28.156 25.938 1 89.94 238 LEU B N 1
ATOM 6348 C CA . LEU B 1 238 ? -11.211 27.031 25.844 1 89.94 238 LEU B CA 1
ATOM 6349 C C . LEU B 1 238 ? -11.969 25.719 25.766 1 89.94 238 LEU B C 1
ATOM 6351 O O . LEU B 1 238 ? -11.562 24.797 25.031 1 89.94 238 LEU B O 1
ATOM 6355 N N . ARG B 1 239 ? -13.031 25.625 26.375 1 84.31 239 ARG B N 1
ATOM 6356 C CA . ARG B 1 239 ? -13.82 24.406 26.391 1 84.31 239 ARG B CA 1
ATOM 6357 C C . ARG B 1 239 ? -14.602 24.219 25.094 1 84.31 239 ARG B C 1
ATOM 6359 O O . ARG B 1 239 ? -14.922 23.094 24.719 1 84.31 239 ARG B O 1
ATOM 6366 N N . GLN B 1 240 ? -14.844 25.359 24.469 1 85.38 240 GLN B N 1
ATOM 6367 C CA . GLN B 1 240 ? -15.625 25.344 23.234 1 85.38 240 GLN B CA 1
ATOM 6368 C C . GLN B 1 240 ? -14.734 25.141 22.016 1 85.38 240 GLN B C 1
ATOM 6370 O O . GLN B 1 240 ? -15.211 24.781 20.938 1 85.38 240 GLN B O 1
ATOM 6375 N N . ALA B 1 241 ? -13.484 25.359 22.188 1 89.12 241 ALA B N 1
ATOM 6376 C CA . ALA B 1 241 ? -12.617 25.5 21.031 1 89.12 241 ALA B CA 1
ATOM 6377 C C . ALA B 1 241 ? -12.055 24.156 20.594 1 89.12 241 ALA B C 1
ATOM 6379 O O . ALA B 1 241 ? -11.727 23.312 21.422 1 89.12 241 ALA B O 1
ATOM 6380 N N . ASP B 1 242 ? -11.992 24.031 19.234 1 85.06 242 ASP B N 1
ATOM 6381 C CA . ASP B 1 242 ? -11.273 22.922 18.641 1 85.06 242 ASP B CA 1
ATOM 6382 C C . ASP B 1 242 ? -9.766 23.141 18.719 1 85.06 242 ASP B C 1
ATOM 6384 O O . ASP B 1 242 ? -9 22.172 18.781 1 85.06 242 ASP B O 1
ATOM 6388 N N . LEU B 1 243 ? -9.414 24.344 18.641 1 90.94 243 LEU B N 1
ATOM 6389 C CA . LEU B 1 243 ? -8.016 24.75 18.625 1 90.94 243 LEU B CA 1
ATOM 6390 C C . LEU B 1 243 ? -7.785 25.969 19.516 1 90.94 243 LEU B C 1
ATOM 6392 O O . LEU B 1 243 ? -8.523 26.953 19.438 1 90.94 243 LEU B O 1
ATOM 6396 N N . VAL B 1 244 ? -6.844 25.797 20.359 1 93.06 244 VAL B N 1
ATOM 6397 C CA . VAL B 1 244 ? -6.395 26.922 21.172 1 93.06 244 VAL B CA 1
ATOM 6398 C C . VAL B 1 244 ? -5.141 27.547 20.547 1 93.06 244 VAL B C 1
ATOM 6400 O O . VAL B 1 244 ? -4.105 26.875 20.438 1 93.06 244 VAL B O 1
ATOM 6403 N N . LEU B 1 245 ? -5.254 28.781 20.109 1 95.62 245 LEU B N 1
ATOM 6404 C CA . LEU B 1 245 ? -4.148 29.5 19.484 1 95.62 245 LEU B CA 1
ATOM 6405 C C . LEU B 1 245 ? -3.578 30.547 20.438 1 95.62 245 LEU B C 1
ATOM 6407 O O . LEU B 1 245 ? -4.219 31.578 20.703 1 95.62 245 LEU B O 1
ATOM 6411 N N . VAL B 1 246 ? -2.416 30.281 20.938 1 95.25 246 VAL B N 1
ATOM 6412 C CA . VAL B 1 246 ? -1.738 31.25 21.797 1 95.25 246 VAL B CA 1
ATOM 6413 C C . VAL B 1 246 ? -1.025 32.281 20.953 1 95.25 246 VAL B C 1
ATOM 6415 O O . VAL B 1 246 ? -0.192 31.953 20.109 1 95.25 246 VAL B O 1
ATOM 6418 N N . VAL B 1 247 ? -1.392 33.531 21.156 1 96 247 VAL B N 1
ATOM 6419 C CA . VAL B 1 247 ? -0.793 34.625 20.406 1 96 247 VAL B CA 1
ATOM 6420 C C . VAL B 1 247 ? 0.304 35.281 21.25 1 96 247 VAL B C 1
ATOM 6422 O O . VAL B 1 247 ? 0.062 35.719 22.375 1 96 247 VAL B O 1
ATOM 6425 N N . ALA B 1 248 ? 1.499 35.406 20.625 1 94.94 248 ALA B N 1
ATOM 6426 C CA . ALA B 1 248 ? 2.625 35.938 21.391 1 94.94 248 ALA B CA 1
ATOM 6427 C C . ALA B 1 248 ? 3.529 36.812 20.516 1 94.94 248 ALA B C 1
ATOM 6429 O O . ALA B 1 248 ? 3.646 36.562 19.312 1 94.94 248 ALA B O 1
ATOM 6430 N N . ALA B 1 249 ? 4.094 37.812 21.172 1 93.06 249 ALA B N 1
ATOM 6431 C CA . ALA B 1 249 ? 5.246 38.438 20.547 1 93.06 249 ALA B CA 1
ATOM 6432 C C . ALA B 1 249 ? 6.488 37.562 20.641 1 93.06 249 ALA B C 1
ATOM 6434 O O . ALA B 1 249 ? 6.855 37.125 21.734 1 93.06 249 ALA B O 1
ATOM 6435 N N . ALA B 1 250 ? 7.184 37.406 19.531 1 91.88 250 ALA B N 1
ATOM 6436 C CA . ALA B 1 250 ? 8.266 36.406 19.469 1 91.88 250 ALA B CA 1
ATOM 6437 C C . ALA B 1 250 ? 9.375 36.75 20.453 1 91.88 250 ALA B C 1
ATOM 6439 O O . ALA B 1 250 ? 10.023 35.844 21 1 91.88 250 ALA B O 1
ATOM 6440 N N . GLU B 1 251 ? 9.547 37.969 20.75 1 89.56 251 GLU B N 1
ATOM 6441 C CA . GLU B 1 251 ? 10.656 38.438 21.594 1 89.56 251 GLU B CA 1
ATOM 6442 C C . GLU B 1 251 ? 10.297 38.375 23.062 1 89.56 251 GLU B C 1
ATOM 6444 O O . GLU B 1 251 ? 11.164 38.5 23.938 1 89.56 251 GLU B O 1
ATOM 6449 N N . SER B 1 252 ? 9 38.188 23.312 1 91.12 252 SER B N 1
ATOM 6450 C CA . SER B 1 252 ? 8.539 38.156 24.703 1 91.12 252 SER B CA 1
ATOM 6451 C C . SER B 1 252 ? 8.961 36.875 25.406 1 91.12 252 SER B C 1
ATOM 6453 O O . SER B 1 252 ? 9.625 36.031 24.812 1 91.12 252 SER B O 1
ATOM 6455 N N . SER B 1 253 ? 8.602 36.844 26.688 1 90.5 253 SER B N 1
ATOM 6456 C CA . SER B 1 253 ? 8.922 35.656 27.469 1 90.5 253 SER B CA 1
ATOM 6457 C C . SER B 1 253 ? 8.102 34.438 27.016 1 90.5 253 SER B C 1
ATOM 6459 O O . SER B 1 253 ? 6.883 34.531 26.875 1 90.5 253 SER B O 1
ATOM 6461 N N . PRO B 1 254 ? 8.82 33.344 26.812 1 92.44 254 PRO B N 1
ATOM 6462 C CA . PRO B 1 254 ? 8.117 32.125 26.344 1 92.44 254 PRO B CA 1
ATOM 6463 C C . PRO B 1 254 ? 7.438 31.359 27.469 1 92.44 254 PRO B C 1
ATOM 6465 O O . PRO B 1 254 ? 6.824 30.328 27.234 1 92.44 254 PRO B O 1
ATOM 6468 N N . GLU B 1 255 ? 7.504 31.781 28.656 1 91.88 255 GLU B N 1
ATOM 6469 C CA . GLU B 1 255 ? 6.906 31.062 29.797 1 91.88 255 GLU B CA 1
ATOM 6470 C C . GLU B 1 255 ? 5.387 31.016 29.672 1 91.88 255 GLU B C 1
ATOM 6472 O O . GLU B 1 255 ? 4.75 32.031 29.406 1 91.88 255 GLU B O 1
ATOM 6477 N N . PRO B 1 256 ? 4.84 29.859 29.922 1 91.31 256 PRO B N 1
ATOM 6478 C CA . PRO B 1 256 ? 3.383 29.766 29.797 1 91.31 256 PRO B CA 1
ATOM 6479 C C . PRO B 1 256 ? 2.65 30.672 30.797 1 91.31 256 PRO B C 1
ATOM 6481 O O . PRO B 1 256 ? 3.018 30.719 31.969 1 91.31 256 PRO B O 1
ATOM 6484 N N . GLY B 1 257 ? 1.658 31.391 30.328 1 87.31 257 GLY B N 1
ATOM 6485 C CA . GLY B 1 257 ? 0.834 32.25 31.172 1 87.31 257 GLY B CA 1
ATOM 6486 C C . GLY B 1 257 ? -0.187 31.484 31.984 1 87.31 257 GLY B C 1
ATOM 6487 O O . GLY B 1 257 ? -0.211 30.266 31.969 1 87.31 257 GLY B O 1
ATOM 6488 N N . PRO B 1 258 ? -0.995 32.219 32.719 1 86.94 258 PRO B N 1
ATOM 6489 C CA . PRO B 1 258 ? -1.978 31.594 33.594 1 86.94 258 PRO B CA 1
ATOM 6490 C C . PRO B 1 258 ? -3.012 30.766 32.844 1 86.94 258 PRO B C 1
ATOM 6492 O O . PRO B 1 258 ? -3.418 29.688 33.281 1 86.94 258 PRO B O 1
ATOM 6495 N N . VAL B 1 259 ? -3.396 31.234 31.797 1 89.62 259 VAL B N 1
ATOM 6496 C CA . VAL B 1 259 ? -4.41 30.547 31 1 89.62 259 VAL B CA 1
ATOM 6497 C C . VAL B 1 259 ? -3.852 29.219 30.484 1 89.62 259 VAL B C 1
ATOM 6499 O O . VAL B 1 259 ? -4.512 28.188 30.578 1 89.62 259 VAL B O 1
ATOM 6502 N N . GLU B 1 260 ? -2.615 29.219 29.969 1 88.69 260 GLU B N 1
ATOM 6503 C CA . GLU B 1 260 ? -1.99 28 29.453 1 88.69 260 GLU B CA 1
ATOM 6504 C C . GLU B 1 260 ? -1.758 26.984 30.562 1 88.69 260 GLU B C 1
ATOM 6506 O O . GLU B 1 260 ? -1.891 25.781 30.359 1 88.69 260 GLU B O 1
ATOM 6511 N N . ARG B 1 261 ? -1.438 27.453 31.719 1 87.56 261 ARG B N 1
ATOM 6512 C CA . ARG B 1 261 ? -1.219 26.562 32.844 1 87.56 261 ARG B CA 1
ATOM 6513 C C . ARG B 1 261 ? -2.51 25.859 33.25 1 87.56 261 ARG B C 1
ATOM 6515 O O . ARG B 1 261 ? -2.5 24.672 33.562 1 87.56 261 ARG B O 1
ATOM 6522 N N . TRP B 1 262 ? -3.514 26.656 33.219 1 87.69 262 TRP B N 1
ATOM 6523 C CA . TRP B 1 262 ? -4.812 26.062 33.531 1 87.69 262 TRP B CA 1
ATOM 6524 C C . TRP B 1 262 ? -5.191 25 32.5 1 87.69 262 TRP B C 1
ATOM 6526 O O . TRP B 1 262 ? -5.703 23.938 32.844 1 87.69 262 TRP B O 1
ATOM 6536 N N . LEU B 1 263 ? -4.973 25.297 31.297 1 84.56 263 LEU B N 1
ATOM 6537 C CA . LEU B 1 263 ? -5.285 24.375 30.219 1 84.56 263 LEU B CA 1
ATOM 6538 C C . LEU B 1 263 ? -4.523 23.062 30.375 1 84.56 263 LEU B C 1
ATOM 6540 O O . LEU B 1 263 ? -5.047 22 30.078 1 84.56 263 LEU B O 1
ATOM 6544 N N . ALA B 1 264 ? -3.299 23.094 30.766 1 81.75 264 ALA B N 1
ATOM 6545 C CA . ALA B 1 264 ? -2.449 21.922 30.938 1 81.75 264 ALA B CA 1
ATOM 6546 C C . ALA B 1 264 ? -2.934 21.062 32.094 1 81.75 264 ALA B C 1
ATOM 6548 O O . ALA B 1 264 ? -2.734 19.844 32.125 1 81.75 264 ALA B O 1
ATOM 6549 N N . GLU B 1 265 ? -3.551 21.656 33.031 1 77.81 265 GLU B N 1
ATOM 6550 C CA . GLU B 1 265 ? -3.949 20.953 34.25 1 77.81 265 GLU B CA 1
ATOM 6551 C C . GLU B 1 265 ? -5.379 20.438 34.156 1 77.81 265 GLU B C 1
ATOM 6553 O O . GLU B 1 265 ? -5.754 19.5 34.844 1 77.81 265 GLU B O 1
ATOM 6558 N N . ASP B 1 266 ? -6.082 21.047 33.281 1 70.62 266 ASP B N 1
ATOM 6559 C CA . ASP B 1 266 ? -7.488 20.672 33.156 1 70.62 266 ASP B CA 1
ATOM 6560 C C . ASP B 1 266 ? -7.652 19.359 32.406 1 70.62 266 ASP B C 1
ATOM 6562 O O . ASP B 1 266 ? -7.215 19.266 31.25 1 70.62 266 ASP B O 1
ATOM 6566 N N . PRO B 1 267 ? -8.086 18.281 33 1 61.28 267 PRO B N 1
ATOM 6567 C CA . PRO B 1 267 ? -8.242 16.969 32.344 1 61.28 267 PRO B CA 1
ATOM 6568 C C . PRO B 1 267 ? -9.102 17.031 31.094 1 61.28 267 PRO B C 1
ATOM 6570 O O . PRO B 1 267 ? -8.891 16.266 30.156 1 61.28 267 PRO B O 1
ATOM 6573 N N . GLY B 1 268 ? -10.117 17.875 31.156 1 57.5 268 GLY B N 1
ATOM 6574 C CA . GLY B 1 268 ? -11.039 17.969 30.031 1 57.5 268 GLY B CA 1
ATOM 6575 C C . GLY B 1 268 ? -10.43 18.656 28.828 1 57.5 268 GLY B C 1
ATOM 6576 O O . GLY B 1 268 ? -10.82 18.391 27.688 1 57.5 268 GLY B O 1
ATOM 6577 N N . SER B 1 269 ? -9.586 19.641 29.125 1 53.75 269 SER B N 1
ATOM 6578 C CA . SER B 1 269 ? -9.117 20.516 28.062 1 53.75 269 SER B CA 1
ATOM 6579 C C . SER B 1 269 ? -7.84 19.984 27.422 1 53.75 269 SER B C 1
ATOM 6581 O O . SER B 1 269 ? -7.328 20.562 26.469 1 53.75 269 SER B O 1
ATOM 6583 N N . ARG B 1 270 ? -7.422 18.812 27.891 1 56.84 270 ARG B N 1
ATOM 6584 C CA . ARG B 1 270 ? -6.125 18.297 27.469 1 56.84 270 ARG B CA 1
ATOM 6585 C C . ARG B 1 270 ? -6.18 17.766 26.047 1 56.84 270 ARG B C 1
ATOM 6587 O O . ARG B 1 270 ? -5.145 17.422 25.469 1 56.84 270 ARG B O 1
ATOM 6594 N N . ARG B 1 271 ? -7.414 18.062 25.5 1 66.69 271 ARG B N 1
ATOM 6595 C CA . ARG B 1 271 ? -7.406 17.234 24.297 1 66.69 271 ARG B CA 1
ATOM 6596 C C . ARG B 1 271 ? -7.586 18.078 23.047 1 66.69 271 ARG B C 1
ATOM 6598 O O . ARG B 1 271 ? -7.484 17.578 21.922 1 66.69 271 ARG B O 1
ATOM 6605 N N . SER B 1 272 ? -7.727 19.453 23.422 1 76 272 SER B N 1
ATOM 6606 C CA . SER B 1 272 ? -7.77 20.312 22.234 1 76 272 SER B CA 1
ATOM 6607 C C . SER B 1 272 ? -6.383 20.5 21.641 1 76 272 SER B C 1
ATOM 6609 O O . SER B 1 272 ? -5.379 20.469 22.344 1 76 272 SER B O 1
ATOM 6611 N N . ASP B 1 273 ? -6.434 20.688 20.391 1 85.31 273 ASP B N 1
ATOM 6612 C CA . ASP B 1 273 ? -5.176 21.016 19.734 1 85.31 273 ASP B CA 1
ATOM 6613 C C . ASP B 1 273 ? -4.664 22.391 20.172 1 85.31 273 ASP B C 1
ATOM 6615 O O . ASP B 1 273 ? -5.453 23.281 20.5 1 85.31 273 ASP B O 1
ATOM 6619 N N . ARG B 1 274 ? -3.449 22.5 20.328 1 91.62 274 ARG B N 1
ATOM 6620 C CA . ARG B 1 274 ? -2.826 23.766 20.703 1 91.62 274 ARG B CA 1
ATOM 6621 C C . ARG B 1 274 ? -1.815 24.203 19.641 1 91.62 274 ARG B C 1
ATOM 6623 O O . ARG B 1 274 ? -1.114 23.375 19.062 1 91.62 274 ARG B O 1
ATOM 6630 N N . ALA B 1 275 ? -1.77 25.5 19.391 1 95.25 275 ALA B N 1
ATOM 6631 C CA . ALA B 1 275 ? -0.79 26.109 18.5 1 95.25 275 ALA B CA 1
ATOM 6632 C C . ALA B 1 275 ? -0.358 27.484 19 1 95.25 275 ALA B C 1
ATOM 6634 O O . ALA B 1 275 ? -0.975 28.031 19.922 1 95.25 275 ALA B O 1
ATOM 6635 N N . VAL B 1 276 ? 0.738 27.938 18.5 1 95.94 276 VAL B N 1
ATOM 6636 C CA . VAL B 1 276 ? 1.23 29.266 18.844 1 95.94 276 VAL B CA 1
ATOM 6637 C C . VAL B 1 276 ? 1.377 30.109 17.578 1 95.94 276 VAL B C 1
ATOM 6639 O O . VAL B 1 276 ? 1.8 29.594 16.531 1 95.94 276 VAL B O 1
ATOM 6642 N N . LEU B 1 277 ? 0.914 31.297 17.688 1 96.69 277 LEU B N 1
ATOM 6643 C CA . LEU B 1 277 ? 1.144 32.312 16.656 1 96.69 277 LEU B CA 1
ATOM 6644 C C . LEU B 1 277 ? 2.129 33.375 17.141 1 96.69 277 LEU B C 1
ATOM 6646 O O . LEU B 1 277 ? 1.807 34.156 18.031 1 96.69 277 LEU B O 1
ATOM 6650 N N . LEU B 1 278 ? 3.312 33.344 16.578 1 96.31 278 LEU B N 1
ATOM 6651 C CA . LEU B 1 278 ? 4.355 34.312 16.938 1 96.31 278 LEU B CA 1
ATOM 6652 C C . LEU B 1 278 ? 4.301 35.531 16.047 1 96.31 278 LEU B C 1
ATOM 6654 O O . LEU B 1 278 ? 4.426 35.438 14.82 1 96.31 278 LEU B O 1
ATOM 6658 N N . ILE B 1 279 ? 4.113 36.656 16.656 1 95.75 279 ILE B N 1
ATOM 6659 C CA . ILE B 1 279 ? 4.039 37.906 15.945 1 95.75 279 ILE B CA 1
ATOM 6660 C C . ILE B 1 279 ? 5.41 38.594 15.938 1 95.75 279 ILE B C 1
ATOM 6662 O O . ILE B 1 279 ? 6.031 38.75 16.984 1 95.75 279 ILE B O 1
ATOM 6666 N N . HIS B 1 280 ? 5.887 38.906 14.75 1 94.94 280 HIS B N 1
ATOM 6667 C CA . HIS B 1 280 ? 7.168 39.594 14.555 1 94.94 280 HIS B CA 1
ATOM 6668 C C . HIS B 1 280 ? 6.969 41.031 14.133 1 94.94 280 HIS B C 1
ATOM 6670 O O . HIS B 1 280 ? 5.934 41.375 13.57 1 94.94 280 HIS B O 1
ATOM 6676 N N . PRO B 1 281 ? 8.031 41.844 14.406 1 92.94 281 PRO B N 1
ATOM 6677 C CA . PRO B 1 281 ? 7.953 43.25 13.922 1 92.94 281 PRO B CA 1
ATOM 6678 C C . PRO B 1 281 ? 7.875 43.312 12.398 1 92.94 281 PRO B C 1
ATOM 6680 O O . PRO B 1 281 ? 8.328 42.406 11.703 1 92.94 281 PRO B O 1
ATOM 6683 N N . PRO B 1 282 ? 7.316 44.406 11.953 1 91.94 282 PRO B N 1
ATOM 6684 C CA . PRO B 1 282 ? 7.277 44.594 10.5 1 91.94 282 PRO B CA 1
ATOM 6685 C C . PRO B 1 282 ? 8.664 44.594 9.867 1 91.94 282 PRO B C 1
ATOM 6687 O O . PRO B 1 282 ? 9.617 45.125 10.453 1 91.94 282 PRO B O 1
ATOM 6690 N N . GLY B 1 283 ? 8.891 44 8.805 1 89.5 283 GLY B N 1
ATOM 6691 C CA . GLY B 1 283 ? 10.133 44 8.047 1 89.5 283 GLY B CA 1
ATOM 6692 C C . GLY B 1 283 ? 11.125 42.938 8.484 1 89.5 283 GLY B C 1
ATOM 6693 O O . GLY B 1 283 ? 12.234 42.875 7.957 1 89.5 283 GLY B O 1
ATOM 6694 N N . THR B 1 284 ? 10.734 42.188 9.43 1 91.69 284 THR B N 1
ATOM 6695 C CA . THR B 1 284 ? 11.602 41.125 9.867 1 91.69 284 THR B CA 1
ATOM 6696 C C . THR B 1 284 ? 11.914 40.156 8.719 1 91.69 284 THR B C 1
ATOM 6698 O O . THR B 1 284 ? 11.008 39.719 8.008 1 91.69 284 THR B O 1
ATOM 6701 N N . ALA B 1 285 ? 13.289 39.906 8.523 1 87.06 285 ALA B N 1
ATOM 6702 C CA . ALA B 1 285 ? 13.734 39.094 7.398 1 87.06 285 ALA B CA 1
ATOM 6703 C C . ALA B 1 285 ? 13.516 37.625 7.676 1 87.06 285 ALA B C 1
ATOM 6705 O O . ALA B 1 285 ? 13.156 36.844 6.773 1 87.06 285 ALA B O 1
ATOM 6706 N N . GLY B 1 286 ? 13.828 37.219 8.906 1 90.56 286 GLY B N 1
ATOM 6707 C CA . GLY B 1 286 ? 13.672 35.812 9.297 1 90.56 286 GLY B CA 1
ATOM 6708 C C . GLY B 1 286 ? 13.094 35.656 10.695 1 90.56 286 GLY B C 1
ATOM 6709 O O . GLY B 1 286 ? 13.359 36.469 11.578 1 90.56 286 GLY B O 1
ATOM 6710 N N . ALA B 1 287 ? 12.242 34.688 10.836 1 92.44 287 ALA B N 1
ATOM 6711 C CA . ALA B 1 287 ? 11.695 34.406 12.164 1 92.44 287 ALA B CA 1
ATOM 6712 C C . ALA B 1 287 ? 12.797 34 13.133 1 92.44 287 ALA B C 1
ATOM 6714 O O . ALA B 1 287 ? 13.891 33.625 12.711 1 92.44 287 ALA B O 1
ATOM 6715 N N . ARG B 1 288 ? 12.508 34.219 14.367 1 91.12 288 ARG B N 1
ATOM 6716 C CA . ARG B 1 288 ? 13.492 33.906 15.398 1 91.12 288 ARG B CA 1
ATOM 6717 C C . ARG B 1 288 ? 12.805 33.375 16.672 1 91.12 288 ARG B C 1
ATOM 6719 O O . ARG B 1 288 ? 11.602 33.594 16.844 1 91.12 288 ARG B O 1
ATOM 6726 N N . TRP B 1 289 ? 13.547 32.656 17.406 1 91.5 289 TRP B N 1
ATOM 6727 C CA . TRP B 1 289 ? 13.219 32.281 18.781 1 91.5 289 TRP B CA 1
ATOM 6728 C C . TRP B 1 289 ? 12.109 31.234 18.812 1 91.5 289 TRP B C 1
ATOM 6730 O O . TRP B 1 289 ? 11.453 31.047 19.828 1 91.5 289 TRP B O 1
ATOM 6740 N N . THR B 1 290 ? 11.898 30.625 17.719 1 95 290 THR B N 1
ATOM 6741 C CA . THR B 1 290 ? 10.797 29.672 17.625 1 95 290 THR B CA 1
ATOM 6742 C C . THR B 1 290 ? 10.961 28.547 18.641 1 95 290 THR B C 1
ATOM 6744 O O . THR B 1 290 ? 10.008 28.188 19.328 1 95 290 THR B O 1
ATOM 6747 N N . SER B 1 291 ? 12.18 28 18.828 1 94.12 291 SER B N 1
ATOM 6748 C CA . SER B 1 291 ? 12.43 26.859 19.703 1 94.12 291 SER B CA 1
ATOM 6749 C C . SER B 1 291 ? 12.133 27.219 21.156 1 94.12 291 SER B C 1
ATOM 6751 O O . SER B 1 291 ? 11.703 26.359 21.938 1 94.12 291 SER B O 1
ATOM 6753 N N . ARG B 1 292 ? 12.328 28.438 21.5 1 94 292 ARG B N 1
ATOM 6754 C CA . ARG B 1 292 ? 12.055 28.891 22.859 1 94 292 ARG B CA 1
ATOM 6755 C C . ARG B 1 292 ? 10.57 28.766 23.188 1 94 292 ARG B C 1
ATOM 6757 O O . ARG B 1 292 ? 10.211 28.516 24.344 1 94 292 ARG B O 1
ATOM 6764 N N . TRP B 1 293 ? 9.766 28.953 22.234 1 94.25 293 TRP B N 1
ATOM 6765 C CA . TRP B 1 293 ? 8.32 28.906 22.438 1 94.25 293 TRP B CA 1
ATOM 6766 C C . TRP B 1 293 ? 7.797 27.484 22.312 1 94.25 293 TRP B C 1
ATOM 6768 O O . TRP B 1 293 ? 6.848 27.094 23 1 94.25 293 TRP B O 1
ATOM 6778 N N . THR B 1 294 ? 8.398 26.688 21.469 1 94 294 THR B N 1
ATOM 6779 C CA . THR B 1 294 ? 7.867 25.359 21.188 1 94 294 THR B CA 1
ATOM 6780 C C . THR B 1 294 ? 8.383 24.344 22.203 1 94 294 THR B C 1
ATOM 6782 O O . THR B 1 294 ? 7.703 23.375 22.516 1 94 294 THR B O 1
ATOM 6785 N N . ALA B 1 295 ? 9.5 24.516 22.766 1 91.5 295 ALA B N 1
ATOM 6786 C CA . ALA B 1 295 ? 10.148 23.547 23.641 1 91.5 295 ALA B CA 1
ATOM 6787 C C . ALA B 1 295 ? 9.305 23.281 24.875 1 91.5 295 ALA B C 1
ATOM 6789 O O . ALA B 1 295 ? 9.094 22.125 25.266 1 91.5 295 ALA B O 1
ATOM 6790 N N . PRO B 1 296 ? 8.711 24.297 25.469 1 89.06 296 PRO B N 1
ATOM 6791 C CA . PRO B 1 296 ? 7.961 24.062 26.703 1 89.06 296 PRO B CA 1
ATOM 6792 C C . PRO B 1 296 ? 6.52 23.625 26.438 1 89.06 296 PRO B C 1
ATOM 6794 O O . PRO B 1 296 ? 5.738 23.469 27.375 1 89.06 296 PRO B O 1
ATOM 6797 N N . ARG B 1 297 ? 6.168 23.422 25.203 1 90.75 297 ARG B N 1
ATOM 6798 C CA . ARG B 1 297 ? 4.77 23.219 24.828 1 90.75 297 ARG B CA 1
ATOM 6799 C C . ARG B 1 297 ? 4.609 22 23.938 1 90.75 297 ARG B C 1
ATOM 6801 O O . ARG B 1 297 ? 5.508 21.656 23.172 1 90.75 297 ARG B O 1
ATOM 6808 N N . ASP B 1 298 ? 3.537 21.344 24.188 1 87.69 298 ASP B N 1
ATOM 6809 C CA . ASP B 1 298 ? 3.104 20.344 23.219 1 87.69 298 ASP B CA 1
ATOM 6810 C C . ASP B 1 298 ? 2.166 20.953 22.188 1 87.69 298 ASP B C 1
ATOM 6812 O O . ASP B 1 298 ? 0.984 21.172 22.453 1 87.69 298 ASP B O 1
ATOM 6816 N N . LEU B 1 299 ? 2.695 21.219 21.031 1 90.88 299 LEU B N 1
ATOM 6817 C CA . LEU B 1 299 ? 1.965 22 20.047 1 90.88 299 LEU B CA 1
ATOM 6818 C C . LEU B 1 299 ? 1.699 21.188 18.781 1 90.88 299 LEU B C 1
ATOM 6820 O O . LEU B 1 299 ? 2.537 20.391 18.375 1 90.88 299 LEU B O 1
ATOM 6824 N N . ARG B 1 300 ? 0.557 21.453 18.234 1 88.5 300 ARG B N 1
ATOM 6825 C CA . ARG B 1 300 ? 0.241 20.969 16.891 1 88.5 300 ARG B CA 1
ATOM 6826 C C . ARG B 1 300 ? 1.077 21.688 15.844 1 88.5 300 ARG B C 1
ATOM 6828 O O . ARG B 1 300 ? 1.494 21.062 14.852 1 88.5 300 ARG B O 1
ATOM 6835 N N . ALA B 1 301 ? 1.23 22.984 16.047 1 92.94 301 ALA B N 1
ATOM 6836 C CA . ALA B 1 301 ? 1.936 23.797 15.062 1 92.94 301 ALA B CA 1
ATOM 6837 C C . ALA B 1 301 ? 2.363 25.125 15.656 1 92.94 301 ALA B C 1
ATOM 6839 O O . ALA B 1 301 ? 1.86 25.547 16.703 1 92.94 301 ALA B O 1
ATOM 6840 N N . CYS B 1 302 ? 3.322 25.703 15.039 1 95.88 302 CYS B N 1
ATOM 6841 C CA . CYS B 1 302 ? 3.75 27.062 15.305 1 95.88 302 CYS B CA 1
ATOM 6842 C C . CYS B 1 302 ? 3.699 27.906 14.031 1 95.88 302 CYS B C 1
ATOM 6844 O O . CYS B 1 302 ? 4.234 27.516 12.992 1 95.88 302 CYS B O 1
ATOM 6846 N N . TYR B 1 303 ? 2.994 29.031 14.156 1 96.25 303 TYR B N 1
ATOM 6847 C CA . TYR B 1 303 ? 2.836 29.906 13.008 1 96.25 303 TYR B CA 1
ATOM 6848 C C . TYR B 1 303 ? 3.555 31.234 13.227 1 96.25 303 TYR B C 1
ATOM 6850 O O . TYR B 1 303 ? 3.779 31.641 14.367 1 96.25 303 TYR B O 1
ATOM 6858 N N . HIS B 1 304 ? 3.93 31.859 12.117 1 96.38 304 HIS B N 1
ATOM 6859 C CA . HIS B 1 304 ? 4.594 33.156 12.164 1 96.38 304 HIS B CA 1
ATOM 6860 C C . HIS B 1 304 ? 3.824 34.188 11.352 1 96.38 304 HIS B C 1
ATOM 6862 O O . HIS B 1 304 ? 3.289 33.875 10.289 1 96.38 304 HIS B O 1
ATOM 6868 N N . ALA B 1 305 ? 3.676 35.344 11.898 1 95.88 305 ALA B N 1
ATOM 6869 C CA . ALA B 1 305 ? 3.113 36.469 11.172 1 95.88 305 ALA B CA 1
ATOM 6870 C C . ALA B 1 305 ? 3.812 37.781 11.555 1 95.88 305 ALA B C 1
ATOM 6872 O O . ALA B 1 305 ? 4.188 37.969 12.711 1 95.88 305 ALA B O 1
ATOM 6873 N N . ARG B 1 306 ? 4.164 38.625 10.555 1 93.31 306 ARG B N 1
ATOM 6874 C CA . ARG B 1 306 ? 4.633 39.969 10.805 1 93.31 306 ARG B CA 1
ATOM 6875 C C . ARG B 1 306 ? 3.463 40.906 11.062 1 93.31 306 ARG B C 1
ATOM 6877 O O . ARG B 1 306 ? 2.428 40.844 10.398 1 93.31 306 ARG B O 1
ATOM 6884 N N . ARG B 1 307 ? 3.68 41.75 11.969 1 91.88 307 ARG B N 1
ATOM 6885 C CA . ARG B 1 307 ? 2.658 42.75 12.242 1 91.88 307 ARG B CA 1
ATOM 6886 C C . ARG B 1 307 ? 2.355 43.562 10.992 1 91.88 307 ARG B C 1
ATOM 6888 O O . ARG B 1 307 ? 3.271 44.031 10.32 1 91.88 307 ARG B O 1
ATOM 6895 N N . GLY B 1 308 ? 1.065 43.625 10.711 1 89.94 308 GLY B N 1
ATOM 6896 C CA . GLY B 1 308 ? 0.64 44.469 9.586 1 89.94 308 GLY B CA 1
ATOM 6897 C C . GLY B 1 308 ? 0.732 43.75 8.258 1 89.94 308 GLY B C 1
ATOM 6898 O O . GLY B 1 308 ? 0.438 44.312 7.207 1 89.94 308 GLY B O 1
ATOM 6899 N N . SER B 1 309 ? 1.158 42.594 8.25 1 94.31 309 SER B N 1
ATOM 6900 C CA . SER B 1 309 ? 1.263 41.844 7.004 1 94.31 309 SER B CA 1
ATOM 6901 C C . SER B 1 309 ? -0.004 41.031 6.734 1 94.31 309 SER B C 1
ATOM 6903 O O . SER B 1 309 ? -0.192 39.938 7.297 1 94.31 309 SER B O 1
ATOM 6905 N N . ASP B 1 310 ? -0.753 41.438 5.809 1 94.06 310 ASP B N 1
ATOM 6906 C CA . ASP B 1 310 ? -1.979 40.75 5.453 1 94.06 310 ASP B CA 1
ATOM 6907 C C . ASP B 1 310 ? -1.666 39.375 4.859 1 94.06 310 ASP B C 1
ATOM 6909 O O . ASP B 1 310 ? -2.408 38.406 5.078 1 94.06 310 ASP B O 1
ATOM 6913 N N . GLU B 1 311 ? -0.568 39.344 4.195 1 93.19 311 GLU B N 1
ATOM 6914 C CA . GLU B 1 311 ? -0.182 38.094 3.545 1 93.19 311 GLU B CA 1
ATOM 6915 C C . GLU B 1 311 ? 0.139 37 4.57 1 93.19 311 GLU B C 1
ATOM 6917 O O . GLU B 1 311 ? -0.246 35.844 4.398 1 93.19 311 GLU B O 1
ATOM 6922 N N . ASP B 1 312 ? 0.799 37.406 5.621 1 95.69 312 ASP B N 1
ATOM 6923 C CA . ASP B 1 312 ? 1.149 36.438 6.66 1 95.69 312 ASP B CA 1
ATOM 6924 C C . ASP B 1 312 ? -0.098 35.938 7.367 1 95.69 312 ASP B C 1
ATOM 6926 O O . ASP B 1 312 ? -0.211 34.719 7.633 1 95.69 312 ASP B O 1
ATOM 6930 N N . TYR B 1 313 ? -1.027 36.812 7.621 1 96.5 313 TYR B N 1
ATOM 6931 C CA . TYR B 1 313 ? -2.256 36.375 8.289 1 96.5 313 TYR B CA 1
ATOM 6932 C C . TYR B 1 313 ? -3.094 35.5 7.383 1 96.5 313 TYR B C 1
ATOM 6934 O O . TYR B 1 313 ? -3.742 34.562 7.852 1 96.5 313 TYR B O 1
ATOM 6942 N N . LEU B 1 314 ? -3.043 35.844 6.184 1 95.94 314 LEU B N 1
ATOM 6943 C CA . LEU B 1 314 ? -3.771 35 5.234 1 95.94 314 LEU B CA 1
ATOM 6944 C C . LEU B 1 314 ? -3.191 33.594 5.195 1 95.94 314 LEU B C 1
ATOM 6946 O O . LEU B 1 314 ? -3.936 32.594 5.109 1 95.94 314 LEU B O 1
ATOM 6950 N N . ARG B 1 315 ? -1.907 33.469 5.203 1 95.75 315 ARG B N 1
ATOM 6951 C CA . ARG B 1 315 ? -1.261 32.188 5.254 1 95.75 315 ARG B CA 1
ATOM 6952 C C . ARG B 1 315 ? -1.687 31.406 6.5 1 95.75 315 ARG B C 1
ATOM 6954 O O . ARG B 1 315 ? -2.041 30.219 6.414 1 95.75 315 ARG B O 1
ATOM 6961 N N . VAL B 1 316 ? -1.679 32.031 7.621 1 96.25 316 VAL B N 1
ATOM 6962 C CA . VAL B 1 316 ? -2.078 31.391 8.875 1 96.25 316 VAL B CA 1
ATOM 6963 C C . VAL B 1 316 ? -3.529 30.922 8.781 1 96.25 316 VAL B C 1
ATOM 6965 O O . VAL B 1 316 ? -3.854 29.797 9.164 1 96.25 316 VAL B O 1
ATOM 6968 N N . ALA B 1 317 ? -4.379 31.797 8.211 1 95.62 317 ALA B N 1
ATOM 6969 C CA . ALA B 1 317 ? -5.793 31.484 8.062 1 95.62 317 ALA B CA 1
ATOM 6970 C C . ALA B 1 317 ? -5.992 30.266 7.172 1 95.62 317 ALA B C 1
ATOM 6972 O O . ALA B 1 317 ? -6.816 29.391 7.469 1 95.62 317 ALA B O 1
ATOM 6973 N N . ARG B 1 318 ? -5.227 30.219 6.109 1 94.19 318 ARG B N 1
ATOM 6974 C CA . ARG B 1 318 ? -5.305 29.062 5.215 1 94.19 318 ARG B CA 1
ATOM 6975 C C . ARG B 1 318 ? -4.977 27.766 5.957 1 94.19 318 ARG B C 1
ATOM 6977 O O . ARG B 1 318 ? -5.688 26.766 5.82 1 94.19 318 ARG B O 1
ATOM 6984 N N . LEU B 1 319 ? -3.939 27.766 6.738 1 94.5 319 LEU B N 1
ATOM 6985 C CA . LEU B 1 319 ? -3.484 26.578 7.457 1 94.5 319 LEU B CA 1
ATOM 6986 C C . LEU B 1 319 ? -4.469 26.203 8.562 1 94.5 319 LEU B C 1
ATOM 6988 O O . LEU B 1 319 ? -4.758 25.031 8.766 1 94.5 319 LEU B O 1
ATOM 6992 N N . LEU B 1 320 ? -5.039 27.172 9.234 1 93.19 320 LEU B N 1
ATOM 6993 C CA . LEU B 1 320 ? -5.965 26.906 10.328 1 93.19 320 LEU B CA 1
ATOM 6994 C C . LEU B 1 320 ? -7.262 26.297 9.805 1 93.19 320 LEU B C 1
ATOM 6996 O O . LEU B 1 320 ? -7.883 25.469 10.477 1 93.19 320 LEU B O 1
ATOM 7000 N N . THR B 1 321 ? -7.66 26.75 8.633 1 90.69 321 THR B N 1
ATOM 7001 C CA . THR B 1 321 ? -8.953 26.344 8.102 1 90.69 321 THR B CA 1
ATOM 7002 C C . THR B 1 321 ? -8.812 25.109 7.227 1 90.69 321 THR B C 1
ATOM 7004 O O . THR B 1 321 ? -9.781 24.641 6.629 1 90.69 321 THR B O 1
ATOM 7007 N N . GLY B 1 322 ? -7.582 24.656 7.105 1 89.25 322 GLY B N 1
ATOM 7008 C CA . GLY B 1 322 ? -7.375 23.453 6.324 1 89.25 322 GLY B CA 1
ATOM 7009 C C . GLY B 1 322 ? -7.348 23.703 4.828 1 89.25 322 GLY B C 1
ATOM 7010 O O . GLY B 1 322 ? -7.797 22.875 4.043 1 89.25 322 GLY B O 1
ATOM 7011 N N . HIS B 1 323 ? -6.965 24.875 4.406 1 91.19 323 HIS B N 1
ATOM 7012 C CA . HIS B 1 323 ? -6.875 25.219 2.99 1 91.19 323 HIS B CA 1
ATOM 7013 C C . HIS B 1 323 ? -5.422 25.375 2.551 1 91.19 323 HIS B C 1
ATOM 7015 O O . HIS B 1 323 ? -5.145 25.906 1.475 1 91.19 323 HIS B O 1
ATOM 7021 N N . GLY B 1 324 ? -4.566 24.906 3.438 1 94.31 324 GLY B N 1
ATOM 7022 C CA . GLY B 1 324 ? -3.146 25.062 3.158 1 94.31 324 GLY B CA 1
ATOM 7023 C C . GLY B 1 324 ? -2.709 24.375 1.881 1 94.31 324 GLY B C 1
ATOM 7024 O O . GLY B 1 324 ? -3.268 23.344 1.506 1 94.31 324 GLY B O 1
ATOM 7025 N N . VAL B 1 325 ? -1.715 25 1.21 1 95.94 325 VAL B N 1
ATOM 7026 C CA . VAL B 1 325 ? -1.128 24.453 -0.011 1 95.94 325 VAL B CA 1
ATOM 7027 C C . VAL B 1 325 ? 0.308 24 0.259 1 95.94 325 VAL B C 1
ATOM 7029 O O . VAL B 1 325 ? 1.161 24.828 0.612 1 95.94 325 VAL B O 1
ATOM 7032 N N . GLY B 1 326 ? 0.52 22.719 0.157 1 97.5 326 GLY B N 1
ATOM 7033 C CA . GLY B 1 326 ? 1.856 22.172 0.327 1 97.5 326 GLY B CA 1
ATOM 7034 C C . GLY B 1 326 ? 2.578 21.953 -0.988 1 97.5 326 GLY B C 1
ATOM 7035 O O . GLY B 1 326 ? 1.967 21.516 -1.971 1 97.5 326 GLY B O 1
ATOM 7036 N N . LEU B 1 327 ? 3.846 22.281 -1.041 1 98.12 327 LEU B N 1
ATOM 7037 C CA . LEU B 1 327 ? 4.695 22.078 -2.209 1 98.12 327 LEU B CA 1
ATOM 7038 C C . LEU B 1 327 ? 5.758 21.016 -1.928 1 98.12 327 LEU B C 1
ATOM 7040 O O . LEU B 1 327 ? 6.496 21.125 -0.945 1 98.12 327 LEU B O 1
ATOM 7044 N N . VAL B 1 328 ? 5.785 20 -2.723 1 98.19 328 VAL B N 1
ATOM 7045 C CA . VAL B 1 328 ? 6.754 18.906 -2.58 1 98.19 328 VAL B CA 1
ATOM 7046 C C . VAL B 1 328 ? 7.742 18.938 -3.746 1 98.19 328 VAL B C 1
ATOM 7048 O O . VAL B 1 328 ? 7.336 18.922 -4.91 1 98.19 328 VAL B O 1
ATOM 7051 N N . LEU B 1 329 ? 9.023 19.031 -3.426 1 97.88 329 LEU B N 1
ATOM 7052 C CA . LEU B 1 329 ? 10.062 19.125 -4.441 1 97.88 329 LEU B CA 1
ATOM 7053 C C . LEU B 1 329 ? 10.977 17.906 -4.406 1 97.88 329 LEU B C 1
ATOM 7055 O O . LEU B 1 329 ? 11.672 17.672 -3.416 1 97.88 329 LEU B O 1
ATOM 7059 N N . SER B 1 330 ? 11.055 17.188 -5.477 1 95.19 330 SER B N 1
ATOM 7060 C CA . SER B 1 330 ? 11.852 15.969 -5.547 1 95.19 330 SER B CA 1
ATOM 7061 C C . SER B 1 330 ? 13.336 16.281 -5.68 1 95.19 330 SER B C 1
ATOM 7063 O O . SER B 1 330 ? 13.711 17.422 -5.988 1 95.19 330 SER B O 1
ATOM 7065 N N . GLY B 1 331 ? 14.102 15.258 -5.387 1 92 331 GLY B N 1
ATOM 7066 C CA . GLY B 1 331 ? 15.508 15.305 -5.762 1 92 331 GLY B CA 1
ATOM 7067 C C . GLY B 1 331 ? 15.742 15.039 -7.234 1 92 331 GLY B C 1
ATOM 7068 O O . GLY B 1 331 ? 14.852 14.539 -7.93 1 92 331 GLY B O 1
ATOM 7069 N N . GLY B 1 332 ? 16.859 15.484 -7.691 1 88.06 332 GLY B N 1
ATOM 7070 C CA . GLY B 1 332 ? 17.219 15.305 -9.086 1 88.06 332 GLY B CA 1
ATOM 7071 C C . GLY B 1 332 ? 18.547 15.938 -9.445 1 88.06 332 GLY B C 1
ATOM 7072 O O . GLY B 1 332 ? 18.766 16.328 -10.602 1 88.06 332 GLY B O 1
ATOM 7073 N N . GLY B 1 333 ? 19.453 16.062 -8.477 1 88.06 333 GLY B N 1
ATOM 7074 C CA . GLY B 1 333 ? 20.719 16.719 -8.758 1 88.06 333 GLY B CA 1
ATOM 7075 C C . GLY B 1 333 ? 20.547 18.125 -9.32 1 88.06 333 GLY B C 1
ATOM 7076 O O . GLY B 1 333 ? 19.781 18.922 -8.781 1 88.06 333 GLY B O 1
ATOM 7077 N N . ALA B 1 334 ? 21.25 18.344 -10.414 1 89.75 334 ALA B N 1
ATOM 7078 C CA . ALA B 1 334 ? 21.188 19.656 -11.047 1 89.75 334 ALA B CA 1
ATOM 7079 C C . ALA B 1 334 ? 19.797 19.906 -11.625 1 89.75 334 ALA B C 1
ATOM 7081 O O . ALA B 1 334 ? 19.375 21.062 -11.773 1 89.75 334 ALA B O 1
ATOM 7082 N N . ARG B 1 335 ? 19.094 18.891 -11.922 1 92.56 335 ARG B N 1
ATOM 7083 C CA . ARG B 1 335 ? 17.766 19.031 -12.508 1 92.56 335 ARG B CA 1
ATOM 7084 C C . ARG B 1 335 ? 16.797 19.703 -11.539 1 92.56 335 ARG B C 1
ATOM 7086 O O . ARG B 1 335 ? 15.766 20.234 -11.945 1 92.56 335 ARG B O 1
ATOM 7093 N N . ALA B 1 336 ? 17.109 19.656 -10.266 1 95.19 336 ALA B N 1
ATOM 7094 C CA . ALA B 1 336 ? 16.281 20.266 -9.227 1 95.19 336 ALA B CA 1
ATOM 7095 C C . ALA B 1 336 ? 16.234 21.781 -9.391 1 95.19 336 ALA B C 1
ATOM 7097 O O . ALA B 1 336 ? 15.359 22.453 -8.82 1 95.19 336 ALA B O 1
ATOM 7098 N N . LEU B 1 337 ? 17.172 22.328 -10.188 1 96.69 337 LEU B N 1
ATOM 7099 C CA . LEU B 1 337 ? 17.172 23.781 -10.43 1 96.69 337 LEU B CA 1
ATOM 7100 C C . LEU B 1 337 ? 15.945 24.203 -11.227 1 96.69 337 LEU B C 1
ATOM 7102 O O . LEU B 1 337 ? 15.602 25.391 -11.258 1 96.69 337 LEU B O 1
ATOM 7106 N N . ALA B 1 338 ? 15.25 23.266 -11.797 1 97.75 338 ALA B N 1
ATOM 7107 C CA . ALA B 1 338 ? 13.992 23.547 -12.484 1 97.75 338 ALA B CA 1
ATOM 7108 C C . ALA B 1 338 ? 12.906 23.953 -11.492 1 97.75 338 ALA B C 1
ATOM 7110 O O . ALA B 1 338 ? 11.938 24.625 -11.859 1 97.75 338 ALA B O 1
ATOM 7111 N N . HIS B 1 339 ? 13.031 23.516 -10.234 1 98.56 339 HIS B N 1
ATOM 7112 C CA . HIS B 1 339 ? 12.078 23.891 -9.203 1 98.56 339 HIS B CA 1
ATOM 7113 C C . HIS B 1 339 ? 11.969 25.406 -9.078 1 98.56 339 HIS B C 1
ATOM 7115 O O . HIS B 1 339 ? 10.906 25.938 -8.734 1 98.56 339 HIS B O 1
ATOM 7121 N N . ILE B 1 340 ? 13.078 26.141 -9.359 1 98.5 340 ILE B N 1
ATOM 7122 C CA . ILE B 1 340 ? 13.102 27.594 -9.258 1 98.5 340 ILE B CA 1
ATOM 7123 C C . ILE B 1 340 ? 12.07 28.188 -10.219 1 98.5 340 ILE B C 1
ATOM 7125 O O . ILE B 1 340 ? 11.305 29.078 -9.836 1 98.5 340 ILE B O 1
ATOM 7129 N N . GLY B 1 341 ? 12.078 27.641 -11.414 1 98.44 341 GLY B N 1
ATOM 7130 C CA . GLY B 1 341 ? 11.117 28.094 -12.398 1 98.44 341 GLY B CA 1
ATOM 7131 C C . GLY B 1 341 ? 9.68 27.797 -12.023 1 98.44 341 GLY B C 1
ATOM 7132 O O . GLY B 1 341 ? 8.781 28.594 -12.273 1 98.44 341 GLY B O 1
ATOM 7133 N N . VAL B 1 342 ? 9.422 26.688 -11.43 1 98.31 342 VAL B N 1
ATOM 7134 C CA . VAL B 1 342 ? 8.094 26.312 -10.977 1 98.31 342 VAL B CA 1
ATOM 7135 C C . VAL B 1 342 ? 7.613 27.297 -9.906 1 98.31 342 VAL B C 1
ATOM 7137 O O . VAL B 1 342 ? 6.484 27.781 -9.977 1 98.31 342 VAL B O 1
ATOM 7140 N N . ILE B 1 343 ? 8.461 27.578 -8.961 1 98.31 343 ILE B N 1
ATOM 7141 C CA . ILE B 1 343 ? 8.141 28.5 -7.879 1 98.31 343 ILE B CA 1
ATOM 7142 C C . ILE B 1 343 ? 7.766 29.859 -8.461 1 98.31 343 ILE B C 1
ATOM 7144 O O . ILE B 1 343 ? 6.793 30.484 -8.023 1 98.31 343 ILE B O 1
ATOM 7148 N N . ARG B 1 344 ? 8.492 30.281 -9.469 1 97.94 344 ARG B N 1
ATOM 7149 C CA . ARG B 1 344 ? 8.211 31.547 -10.125 1 97.94 344 ARG B CA 1
ATOM 7150 C C . ARG B 1 344 ? 6.828 31.531 -10.781 1 97.94 344 ARG B C 1
ATOM 7152 O O . ARG B 1 344 ? 6.047 32.469 -10.617 1 97.94 344 ARG B O 1
ATOM 7159 N N . ALA B 1 345 ? 6.555 30.516 -11.484 1 97.38 345 ALA B N 1
ATOM 7160 C CA . ALA B 1 345 ? 5.277 30.406 -12.18 1 97.38 345 ALA B CA 1
ATOM 7161 C C . ALA B 1 345 ? 4.113 30.375 -11.188 1 97.38 345 ALA B C 1
ATOM 7163 O O . ALA B 1 345 ? 3.066 30.984 -11.438 1 97.38 345 ALA B O 1
ATOM 7164 N N . LEU B 1 346 ? 4.254 29.688 -10.078 1 96.12 346 LEU B N 1
ATOM 7165 C CA . LEU B 1 346 ? 3.215 29.641 -9.055 1 96.12 346 LEU B CA 1
ATOM 7166 C C . LEU B 1 346 ? 2.955 31.031 -8.477 1 96.12 346 LEU B C 1
ATOM 7168 O O . LEU B 1 346 ? 1.802 31.438 -8.328 1 96.12 346 LEU B O 1
ATOM 7172 N N . ALA B 1 347 ? 4.031 31.703 -8.195 1 95.56 347 ALA B N 1
ATOM 7173 C CA . ALA B 1 347 ? 3.908 33.062 -7.645 1 95.56 347 ALA B CA 1
ATOM 7174 C C . ALA B 1 347 ? 3.191 33.969 -8.617 1 95.56 347 ALA B C 1
ATOM 7176 O O . ALA B 1 347 ? 2.318 34.75 -8.219 1 95.56 347 ALA B O 1
ATOM 7177 N N . GLU B 1 348 ? 3.555 33.875 -9.859 1 94.56 348 GLU B N 1
ATOM 7178 C CA . GLU B 1 348 ? 2.951 34.719 -10.891 1 94.56 348 GLU B CA 1
ATOM 7179 C C . GLU B 1 348 ? 1.459 34.438 -11.031 1 94.56 348 GLU B C 1
ATOM 7181 O O . GLU B 1 348 ? 0.679 35.312 -11.367 1 94.56 348 GLU B O 1
ATOM 7186 N N . ALA B 1 349 ? 1.072 33.25 -10.766 1 92.31 349 ALA B N 1
ATOM 7187 C CA . ALA B 1 349 ? -0.323 32.812 -10.891 1 92.31 349 ALA B CA 1
ATOM 7188 C C . ALA B 1 349 ? -1.086 33.062 -9.594 1 92.31 349 ALA B C 1
ATOM 7190 O O . ALA B 1 349 ? -2.287 32.812 -9.508 1 92.31 349 ALA B O 1
ATOM 7191 N N . GLY B 1 350 ? -0.368 33.5 -8.586 1 91.25 350 GLY B N 1
ATOM 7192 C CA . GLY B 1 350 ? -0.999 33.781 -7.305 1 91.25 350 GLY B CA 1
ATOM 7193 C C . GLY B 1 350 ? -1.275 32.531 -6.488 1 91.25 350 GLY B C 1
ATOM 7194 O O . GLY B 1 350 ? -2.17 32.531 -5.641 1 91.25 350 GLY B O 1
ATOM 7195 N N . VAL B 1 351 ? -0.659 31.453 -6.777 1 93.31 351 VAL B N 1
ATOM 7196 C CA . VAL B 1 351 ? -0.807 30.219 -6.012 1 93.31 351 VAL B CA 1
ATOM 7197 C C . VAL B 1 351 ? 0.094 30.266 -4.781 1 93.31 351 VAL B C 1
ATOM 7199 O O . VAL B 1 351 ? 1.32 30.328 -4.902 1 93.31 351 VAL B O 1
ATOM 7202 N N . PRO B 1 352 ? -0.471 30.25 -3.66 1 94.62 352 PRO B N 1
ATOM 7203 C CA . PRO B 1 352 ? 0.356 30.344 -2.455 1 94.62 352 PRO B CA 1
ATOM 7204 C C . PRO B 1 352 ? 1.05 29.016 -2.121 1 94.62 352 PRO B C 1
ATOM 7206 O O . PRO B 1 352 ? 0.622 27.953 -2.584 1 94.62 352 PRO B O 1
ATOM 7209 N N . VAL B 1 353 ? 2.156 29.078 -1.384 1 96.5 353 VAL B N 1
ATOM 7210 C CA . VAL B 1 353 ? 2.865 27.938 -0.807 1 96.5 353 VAL B CA 1
ATOM 7211 C C . VAL B 1 353 ? 2.957 28.094 0.708 1 96.5 353 VAL B C 1
ATOM 7213 O O . VAL B 1 353 ? 3.609 29.016 1.201 1 96.5 353 VAL B O 1
ATOM 7216 N N . ASP B 1 354 ? 2.359 27.156 1.403 1 96.94 354 ASP B N 1
ATOM 7217 C CA . ASP B 1 354 ? 2.234 27.344 2.846 1 96.94 354 ASP B CA 1
ATOM 7218 C C . ASP B 1 354 ? 3.164 26.391 3.6 1 96.94 354 ASP B C 1
ATOM 7220 O O . ASP B 1 354 ? 3.393 26.562 4.797 1 96.94 354 ASP B O 1
ATOM 7224 N N . ALA B 1 355 ? 3.641 25.406 2.971 1 97.62 355 ALA B N 1
ATOM 7225 C CA . ALA B 1 355 ? 4.594 24.422 3.506 1 97.62 355 ALA B CA 1
ATOM 7226 C C . ALA B 1 355 ? 5.379 23.75 2.387 1 97.62 355 ALA B C 1
ATOM 7228 O O . ALA B 1 355 ? 4.926 23.703 1.24 1 97.62 355 ALA B O 1
ATOM 7229 N N . VAL B 1 356 ? 6.59 23.266 2.727 1 98.25 356 VAL B N 1
ATOM 7230 C CA . VAL B 1 356 ? 7.406 22.625 1.7 1 98.25 356 VAL B CA 1
ATOM 7231 C C . VAL B 1 356 ? 8.031 21.359 2.26 1 98.25 356 VAL B C 1
ATOM 7233 O O . VAL B 1 356 ? 8.422 21.312 3.428 1 98.25 356 VAL B O 1
ATOM 7236 N N . ALA B 1 357 ? 8.016 20.344 1.535 1 97.88 357 ALA B N 1
ATOM 7237 C CA . ALA B 1 357 ? 8.75 19.109 1.758 1 97.88 357 ALA B CA 1
ATOM 7238 C C . ALA B 1 357 ? 9.641 18.781 0.564 1 97.88 357 ALA B C 1
ATOM 7240 O O . ALA B 1 357 ? 9.25 18.984 -0.587 1 97.88 357 ALA B O 1
ATOM 7241 N N . ALA B 1 358 ? 10.859 18.328 0.855 1 97.81 358 ALA B N 1
ATOM 7242 C CA . ALA B 1 358 ? 11.773 18.188 -0.278 1 97.81 358 ALA B CA 1
ATOM 7243 C C . ALA B 1 358 ? 12.836 17.125 0.005 1 97.81 358 ALA B C 1
ATOM 7245 O O . ALA B 1 358 ? 12.93 16.609 1.123 1 97.81 358 ALA B O 1
ATOM 7246 N N . VAL B 1 359 ? 13.586 16.781 -1.02 1 95.31 359 VAL B N 1
ATOM 7247 C CA . VAL B 1 359 ? 14.672 15.812 -0.937 1 95.31 359 VAL B CA 1
ATOM 7248 C C . VAL B 1 359 ? 15.82 16.25 -1.839 1 95.31 359 VAL B C 1
ATOM 7250 O O . VAL B 1 359 ? 15.602 16.766 -2.936 1 95.31 359 VAL B O 1
ATOM 7253 N N . SER B 1 360 ? 17.047 16.078 -1.345 1 94.56 360 SER B N 1
ATOM 7254 C CA . SER B 1 360 ? 18.266 16.297 -2.125 1 94.56 360 SER B CA 1
ATOM 7255 C C . SER B 1 360 ? 18.266 17.672 -2.773 1 94.56 360 SER B C 1
ATOM 7257 O O . SER B 1 360 ? 18.047 18.672 -2.098 1 94.56 360 SER B O 1
ATOM 7259 N N . GLY B 1 361 ? 18.453 17.75 -4.078 1 94.31 361 GLY B N 1
ATOM 7260 C CA . GLY B 1 361 ? 18.469 19.031 -4.758 1 94.31 361 GLY B CA 1
ATOM 7261 C C . GLY B 1 361 ? 17.219 19.844 -4.504 1 94.31 361 GLY B C 1
ATOM 7262 O O . GLY B 1 361 ? 17.281 21.078 -4.438 1 94.31 361 GLY B O 1
ATOM 7263 N N . GLY B 1 362 ? 16.125 19.203 -4.402 1 97 362 GLY B N 1
ATOM 7264 C CA . GLY B 1 362 ? 14.891 19.891 -4.055 1 97 362 GLY B CA 1
ATOM 7265 C C . GLY B 1 362 ? 14.945 20.547 -2.691 1 97 362 GLY B C 1
ATOM 7266 O O . GLY B 1 362 ? 14.328 21.594 -2.479 1 97 362 GLY B O 1
ATOM 7267 N N . ALA B 1 363 ? 15.68 19.922 -1.792 1 98.06 363 ALA B N 1
ATOM 7268 C CA . ALA B 1 363 ? 15.797 20.453 -0.438 1 98.06 363 ALA B CA 1
ATOM 7269 C C . ALA B 1 363 ? 16.531 21.797 -0.439 1 98.06 363 ALA B C 1
ATOM 7271 O O . ALA B 1 363 ? 16.234 22.672 0.382 1 98.06 363 ALA B O 1
ATOM 7272 N N . ILE B 1 364 ? 17.5 21.953 -1.362 1 97.5 364 ILE B N 1
ATOM 7273 C CA . ILE B 1 364 ? 18.219 23.219 -1.474 1 97.5 364 ILE B CA 1
ATOM 7274 C C . ILE B 1 364 ? 17.266 24.344 -1.873 1 97.5 364 ILE B C 1
ATOM 7276 O O . ILE B 1 364 ? 17.172 25.359 -1.196 1 97.5 364 ILE B O 1
ATOM 7280 N N . VAL B 1 365 ? 16.5 24.078 -2.871 1 98.31 365 VAL B N 1
ATOM 7281 C CA . VAL B 1 365 ? 15.562 25.062 -3.385 1 98.31 365 VAL B CA 1
ATOM 7282 C C . VAL B 1 365 ? 14.469 25.328 -2.357 1 98.31 365 VAL B C 1
ATOM 7284 O O . VAL B 1 365 ? 14.125 26.484 -2.08 1 98.31 365 VAL B O 1
ATOM 7287 N N . ALA B 1 366 ? 13.953 24.312 -1.786 1 98.62 366 ALA B N 1
ATOM 7288 C CA . ALA B 1 366 ? 12.891 24.422 -0.79 1 98.62 366 ALA B CA 1
ATOM 7289 C C . ALA B 1 366 ? 13.359 25.203 0.43 1 98.62 366 ALA B C 1
ATOM 7291 O O . ALA B 1 366 ? 12.602 26 0.989 1 98.62 366 ALA B O 1
ATOM 7292 N N . GLY B 1 367 ? 14.609 24.875 0.859 1 98.31 367 GLY B N 1
ATOM 7293 C CA . GLY B 1 367 ? 15.148 25.594 1.997 1 98.31 367 GLY B CA 1
ATOM 7294 C C . GLY B 1 367 ? 15.211 27.094 1.774 1 98.31 367 GLY B C 1
ATOM 7295 O O . GLY B 1 367 ? 14.797 27.875 2.637 1 98.31 367 GLY B O 1
ATOM 7296 N N . LEU B 1 368 ? 15.672 27.484 0.62 1 98 368 LEU B N 1
ATOM 7297 C CA . LEU B 1 368 ? 15.766 28.906 0.288 1 98 368 LEU B CA 1
ATOM 7298 C C . LEU B 1 368 ? 14.383 29.531 0.184 1 98 368 LEU B C 1
ATOM 7300 O O . LEU B 1 368 ? 14.18 30.672 0.625 1 98 368 LEU B O 1
ATOM 7304 N N . LEU B 1 369 ? 13.453 28.812 -0.363 1 98.12 369 LEU B N 1
ATOM 7305 C CA . LEU B 1 369 ? 12.078 29.297 -0.432 1 98.12 369 LEU B CA 1
ATOM 7306 C C . LEU B 1 369 ? 11.508 29.5 0.965 1 98.12 369 LEU B C 1
ATOM 7308 O O . LEU B 1 369 ? 10.891 30.531 1.238 1 98.12 369 LEU B O 1
ATOM 7312 N N . ALA B 1 370 ? 11.703 28.547 1.824 1 97.69 370 ALA B N 1
ATOM 7313 C CA . ALA B 1 370 ? 11.148 28.594 3.178 1 97.69 370 ALA B CA 1
ATOM 7314 C C . ALA B 1 370 ? 11.781 29.734 3.982 1 97.69 370 ALA B C 1
ATOM 7316 O O . ALA B 1 370 ? 11.188 30.203 4.953 1 97.69 370 ALA B O 1
ATOM 7317 N N . MET B 1 371 ? 12.992 30.125 3.586 1 96.06 371 MET B N 1
ATOM 7318 C CA . MET B 1 371 ? 13.656 31.266 4.219 1 96.06 371 MET B CA 1
ATOM 7319 C C . MET B 1 371 ? 13.008 32.594 3.805 1 96.06 371 MET B C 1
ATOM 7321 O O . MET B 1 371 ? 13.273 33.625 4.402 1 96.06 371 MET B O 1
ATOM 7325 N N . GLY B 1 372 ? 12.195 32.562 2.787 1 94.44 372 GLY B N 1
ATOM 7326 C CA . GLY B 1 372 ? 11.477 33.75 2.359 1 94.44 372 GLY B CA 1
ATOM 7327 C C . GLY B 1 372 ? 12.008 34.344 1.063 1 94.44 372 GLY B C 1
ATOM 7328 O O . GLY B 1 372 ? 11.625 35.438 0.667 1 94.44 372 GLY B O 1
ATOM 7329 N N . HIS B 1 373 ? 12.859 33.562 0.369 1 95.94 373 HIS B N 1
ATOM 7330 C CA . HIS B 1 373 ? 13.43 34.094 -0.871 1 95.94 373 HIS B CA 1
ATOM 7331 C C . HIS B 1 373 ? 12.508 33.812 -2.057 1 95.94 373 HIS B C 1
ATOM 7333 O O . HIS B 1 373 ? 11.875 32.75 -2.125 1 95.94 373 HIS B O 1
ATOM 7339 N N . ASP B 1 374 ? 12.484 34.781 -2.928 1 95.81 374 ASP B N 1
ATOM 7340 C CA . ASP B 1 374 ? 11.742 34.562 -4.164 1 95.81 374 ASP B CA 1
ATOM 7341 C C . ASP B 1 374 ? 12.617 33.875 -5.215 1 95.81 374 ASP B C 1
ATOM 7343 O O . ASP B 1 374 ? 13.789 33.594 -4.965 1 95.81 374 ASP B O 1
ATOM 7347 N N . ALA B 1 375 ? 12.062 33.625 -6.379 1 97.75 375 ALA B N 1
ATOM 7348 C CA . ALA B 1 375 ? 12.742 32.844 -7.414 1 97.75 375 ALA B CA 1
ATOM 7349 C C . ALA B 1 375 ? 14.039 33.531 -7.848 1 97.75 375 ALA B C 1
ATOM 7351 O O . ALA B 1 375 ? 15.055 32.844 -8.047 1 97.75 375 ALA B O 1
ATOM 7352 N N . ASP B 1 376 ? 14.039 34.781 -7.996 1 97 376 ASP B N 1
ATOM 7353 C CA . ASP B 1 376 ? 15.227 35.5 -8.422 1 97 376 ASP B CA 1
ATOM 7354 C C . ASP B 1 376 ? 16.328 35.438 -7.367 1 97 376 ASP B C 1
ATOM 7356 O O . ASP B 1 376 ? 17.5 35.188 -7.691 1 97 376 ASP B O 1
ATOM 7360 N N . ALA B 1 377 ? 15.969 35.656 -6.176 1 96.94 377 ALA B N 1
ATOM 7361 C CA . ALA B 1 377 ? 16.938 35.562 -5.086 1 96.94 377 ALA B CA 1
ATOM 7362 C C . ALA B 1 377 ? 17.5 34.156 -4.957 1 96.94 377 ALA B C 1
ATOM 7364 O O . ALA B 1 377 ? 18.688 33.969 -4.711 1 96.94 377 ALA B O 1
ATOM 7365 N N . ILE B 1 378 ? 16.672 33.188 -5.105 1 97.62 378 ILE B N 1
ATOM 7366 C CA . ILE B 1 378 ? 17.109 31.797 -5.035 1 97.62 378 ILE B CA 1
ATOM 7367 C C . ILE B 1 378 ? 18.125 31.516 -6.141 1 97.62 378 ILE B C 1
ATOM 7369 O O . ILE B 1 378 ? 19.172 30.906 -5.891 1 97.62 378 ILE B O 1
ATOM 7373 N N . THR B 1 379 ? 17.812 31.969 -7.34 1 96.75 379 THR B N 1
ATOM 7374 C CA . THR B 1 379 ? 18.719 31.781 -8.469 1 96.75 379 THR B CA 1
ATOM 7375 C C . THR B 1 379 ? 20.078 32.406 -8.203 1 96.75 379 THR B C 1
ATOM 7377 O O . THR B 1 379 ? 21.109 31.781 -8.398 1 96.75 379 THR B O 1
ATOM 7380 N N . ALA B 1 380 ? 20.047 33.562 -7.773 1 96.19 380 ALA B N 1
ATOM 7381 C CA . ALA B 1 380 ? 21.281 34.281 -7.52 1 96.19 380 ALA B CA 1
ATOM 7382 C C . ALA B 1 380 ? 22.109 33.594 -6.43 1 96.19 380 ALA B C 1
ATOM 7384 O O . ALA B 1 380 ? 23.328 33.438 -6.578 1 96.19 380 ALA B O 1
ATOM 7385 N N . ARG B 1 381 ? 21.516 33.219 -5.375 1 95.31 381 ARG B N 1
ATOM 7386 C CA . ARG B 1 381 ? 22.203 32.594 -4.258 1 95.31 381 ARG B CA 1
ATOM 7387 C C . ARG B 1 381 ? 22.75 31.219 -4.645 1 95.31 381 ARG B C 1
ATOM 7389 O O . ARG B 1 381 ? 23.859 30.859 -4.281 1 95.31 381 ARG B O 1
ATOM 7396 N N . ALA B 1 382 ? 21.953 30.469 -5.375 1 93.38 382 ALA B N 1
ATOM 7397 C CA . ALA B 1 382 ? 22.391 29.156 -5.832 1 93.38 382 ALA B CA 1
ATOM 7398 C C . ALA B 1 382 ? 23.578 29.281 -6.77 1 93.38 382 ALA B C 1
ATOM 7400 O O . ALA B 1 382 ? 24.562 28.531 -6.637 1 93.38 382 ALA B O 1
ATOM 7401 N N . ARG B 1 383 ? 23.516 30.172 -7.668 1 91.56 383 ARG B N 1
ATOM 7402 C CA . ARG B 1 383 ? 24.609 30.406 -8.609 1 91.56 383 ARG B CA 1
ATOM 7403 C C . ARG B 1 383 ? 25.891 30.75 -7.875 1 91.56 383 ARG B C 1
ATOM 7405 O O . ARG B 1 383 ? 26.969 30.281 -8.242 1 91.56 383 ARG B O 1
ATOM 7412 N N . ALA B 1 384 ? 25.75 31.438 -6.898 1 88.75 384 ALA B N 1
ATOM 7413 C CA . ALA B 1 384 ? 26.906 31.891 -6.148 1 88.75 384 ALA B CA 1
ATOM 7414 C C . ALA B 1 384 ? 27.516 30.766 -5.316 1 88.75 384 ALA B C 1
ATOM 7416 O O . ALA B 1 384 ? 28.719 30.75 -5.051 1 88.75 384 ALA B O 1
ATOM 7417 N N . ALA B 1 385 ? 26.719 29.844 -4.957 1 86.19 385 ALA B N 1
ATOM 7418 C CA . ALA B 1 385 ? 27.156 28.781 -4.047 1 86.19 385 ALA B CA 1
ATOM 7419 C C . ALA B 1 385 ? 27.719 27.594 -4.816 1 86.19 385 ALA B C 1
ATOM 7421 O O . ALA B 1 385 ? 28.438 26.766 -4.254 1 86.19 385 ALA B O 1
ATOM 7422 N N . ILE B 1 386 ? 27.328 27.359 -6.055 1 80 386 ILE B N 1
ATOM 7423 C CA . ILE B 1 386 ? 27.781 26.234 -6.863 1 80 386 ILE B CA 1
ATOM 7424 C C . ILE B 1 386 ? 29.297 26.297 -7.043 1 80 386 ILE B C 1
ATOM 7426 O O . ILE B 1 386 ? 29.828 27.312 -7.488 1 80 386 ILE B O 1
ATOM 7430 N N . ASP B 1 387 ? 30.062 25.219 -6.641 1 78 387 ASP B N 1
ATOM 7431 C CA . ASP B 1 387 ? 31.516 25.094 -6.754 1 78 387 ASP B CA 1
ATOM 7432 C C . ASP B 1 387 ? 31.891 23.875 -7.582 1 78 387 ASP B C 1
ATOM 7434 O O . ASP B 1 387 ? 31.031 23.062 -7.945 1 78 387 ASP B O 1
ATOM 7438 N N . ARG B 1 388 ? 33.188 23.656 -7.906 1 74.19 388 ARG B N 1
ATOM 7439 C CA . ARG B 1 388 ? 33.719 22.516 -8.68 1 74.19 388 ARG B CA 1
ATOM 7440 C C . ARG B 1 388 ? 33.594 21.219 -7.887 1 74.19 388 ARG B C 1
ATOM 7442 O O . ARG B 1 388 ? 33.719 21.219 -6.66 1 74.19 388 ARG B O 1
ATOM 7449 N N . ILE B 1 389 ? 33.344 20.156 -8.656 1 73.44 389 ILE B N 1
ATOM 7450 C CA . ILE B 1 389 ? 33.281 18.844 -8.031 1 73.44 389 ILE B CA 1
ATOM 7451 C C . ILE B 1 389 ? 34.688 18.391 -7.645 1 73.44 389 ILE B C 1
ATOM 7453 O O . ILE B 1 389 ? 35.625 18.438 -8.461 1 73.44 389 ILE B O 1
ATOM 7457 N N . ASP B 1 390 ? 35 17.969 -6.395 1 72.5 390 ASP B N 1
ATOM 7458 C CA . ASP B 1 390 ? 36.312 17.594 -5.879 1 72.5 390 ASP B CA 1
ATOM 7459 C C . ASP B 1 390 ? 36.469 16.078 -5.859 1 72.5 390 ASP B C 1
ATOM 7461 O O . ASP B 1 390 ? 36.5 15.461 -4.789 1 72.5 390 ASP B O 1
ATOM 7465 N N . TYR B 1 391 ? 36.781 15.406 -7.004 1 69.31 391 TYR B N 1
ATOM 7466 C CA . TYR B 1 391 ? 36.938 13.969 -7.121 1 69.31 391 TYR B CA 1
ATOM 7467 C C . TYR B 1 391 ? 38.156 13.5 -6.332 1 69.31 391 TYR B C 1
ATOM 7469 O O . TYR B 1 391 ? 39.156 14.227 -6.211 1 69.31 391 TYR B O 1
ATOM 7477 N N . THR B 1 392 ? 38.062 12.273 -5.668 1 66.75 392 THR B N 1
ATOM 7478 C CA . THR B 1 392 ? 39.125 11.68 -4.895 1 66.75 392 THR B CA 1
ATOM 7479 C C . THR B 1 392 ? 39.219 10.18 -5.137 1 66.75 392 THR B C 1
ATOM 7481 O O . THR B 1 392 ? 38.469 9.633 -5.953 1 66.75 392 THR B O 1
ATOM 7484 N N . LEU B 1 393 ? 40.219 9.477 -4.551 1 62.94 393 LEU B N 1
ATOM 7485 C CA . LEU B 1 393 ? 40.25 8.023 -4.613 1 62.94 393 LEU B CA 1
ATOM 7486 C C . LEU B 1 393 ? 38.969 7.43 -4.02 1 62.94 393 LEU B C 1
ATOM 7488 O O . LEU B 1 393 ? 38.531 7.82 -2.928 1 62.94 393 LEU B O 1
ATOM 7492 N N . PRO B 1 394 ? 38.344 6.57 -4.781 1 63.72 394 PRO B N 1
ATOM 7493 C CA . PRO B 1 394 ? 37 6.109 -4.418 1 63.72 394 PRO B CA 1
ATOM 7494 C C . PRO B 1 394 ? 37.031 5.066 -3.301 1 63.72 394 PRO B C 1
ATOM 7496 O O . PRO B 1 394 ? 36.531 3.949 -3.486 1 63.72 394 PRO B O 1
ATOM 7499 N N . VAL B 1 395 ? 37.5 5.426 -2.111 1 60.31 395 VAL B N 1
ATOM 7500 C CA . VAL B 1 395 ? 37.469 4.562 -0.936 1 60.31 395 VAL B CA 1
ATOM 7501 C C . VAL B 1 395 ? 36.125 4.691 -0.223 1 60.31 395 VAL B C 1
ATOM 7503 O O . VAL B 1 395 ? 35.5 3.689 0.161 1 60.31 395 VAL B O 1
ATOM 7506 N N . HIS B 1 396 ? 35.75 5.934 -0.079 1 66.25 396 HIS B N 1
ATOM 7507 C CA . HIS B 1 396 ? 34.5 6.188 0.641 1 66.25 396 HIS B CA 1
ATOM 7508 C C . HIS B 1 396 ? 33.438 6.719 -0.296 1 66.25 396 HIS B C 1
ATOM 7510 O O . HIS B 1 396 ? 32.25 6.461 -0.091 1 66.25 396 HIS B O 1
ATOM 7516 N N . ALA B 1 397 ? 33.844 7.531 -1.123 1 69.5 397 ALA B N 1
ATOM 7517 C CA . ALA B 1 397 ? 33.031 8.133 -2.166 1 69.5 397 ALA B CA 1
ATOM 7518 C C . ALA B 1 397 ? 33.875 8.617 -3.332 1 69.5 397 ALA B C 1
ATOM 7520 O O . ALA B 1 397 ? 35.094 8.648 -3.238 1 69.5 397 ALA B O 1
ATOM 7521 N N . LEU B 1 398 ? 33.25 8.961 -4.387 1 72.62 398 LEU B N 1
ATOM 7522 C CA . LEU B 1 398 ? 33.969 9.422 -5.562 1 72.62 398 LEU B CA 1
ATOM 7523 C C . LEU B 1 398 ? 34.531 10.828 -5.352 1 72.62 398 LEU B C 1
ATOM 7525 O O . LEU B 1 398 ? 35.469 11.242 -6.02 1 72.62 398 LEU B O 1
ATOM 7529 N N . THR B 1 399 ? 33.844 11.602 -4.398 1 76.19 399 THR B N 1
ATOM 7530 C CA . THR B 1 399 ? 34.281 12.953 -4.082 1 76.19 399 THR B CA 1
ATOM 7531 C C . THR B 1 399 ? 34.594 13.094 -2.594 1 76.19 399 THR B C 1
ATOM 7533 O O . THR B 1 399 ? 34.125 12.281 -1.783 1 76.19 399 THR B O 1
ATOM 7536 N N . SER B 1 400 ? 35.344 14.219 -2.186 1 77.19 400 SER B N 1
ATOM 7537 C CA . SER B 1 400 ? 35.656 14.43 -0.777 1 77.19 400 SER B CA 1
ATOM 7538 C C . SER B 1 400 ? 34.5 15.07 -0.038 1 77.19 400 SER B C 1
ATOM 7540 O O . SER B 1 400 ? 34.375 14.945 1.185 1 77.19 400 SER B O 1
ATOM 7542 N N . GLY B 1 401 ? 33.719 15.844 -0.707 1 82.44 401 GLY B N 1
ATOM 7543 C CA . GLY B 1 401 ? 32.562 16.484 -0.112 1 82.44 401 GLY B CA 1
ATOM 7544 C C . GLY B 1 401 ? 32.875 17.859 0.465 1 82.44 401 GLY B C 1
ATOM 7545 O O . GLY B 1 401 ? 31.984 18.531 0.97 1 82.44 401 GLY B O 1
ATOM 7546 N N . ARG B 1 402 ? 34.062 18.312 0.442 1 86.19 402 ARG B N 1
ATOM 7547 C CA . ARG B 1 402 ? 34.469 19.578 1.043 1 86.19 402 ARG B CA 1
ATOM 7548 C C . ARG B 1 402 ? 33.812 20.766 0.35 1 86.19 402 ARG B C 1
ATOM 7550 O O . ARG B 1 402 ? 33.188 21.609 1.007 1 86.19 402 ARG B O 1
ATOM 7557 N N . ASN B 1 403 ? 33.906 20.859 -0.921 1 88.12 403 ASN B N 1
ATOM 7558 C CA . ASN B 1 403 ? 33.312 21.953 -1.667 1 88.12 403 ASN B CA 1
ATOM 7559 C C . ASN B 1 403 ? 31.797 21.969 -1.53 1 88.12 403 ASN B C 1
ATOM 7561 O O . ASN B 1 403 ? 31.188 23.031 -1.398 1 88.12 403 ASN B O 1
ATOM 7565 N N . TRP B 1 404 ? 31.234 20.844 -1.568 1 88.69 404 TRP B N 1
ATOM 7566 C CA . TRP B 1 404 ? 29.781 20.734 -1.434 1 88.69 404 TRP B CA 1
ATOM 7567 C C . TRP B 1 404 ? 29.328 21.188 -0.053 1 88.69 404 TRP B C 1
ATOM 7569 O O . TRP B 1 404 ? 28.359 21.953 0.069 1 88.69 404 TRP B O 1
ATOM 7579 N N . THR B 1 405 ? 30.031 20.828 0.978 1 90.75 405 THR B N 1
ATOM 7580 C CA . THR B 1 405 ? 29.734 21.234 2.344 1 90.75 405 THR B CA 1
ATOM 7581 C C . THR B 1 405 ? 29.875 22.75 2.502 1 90.75 405 THR B C 1
ATOM 7583 O O . THR B 1 405 ? 29.031 23.391 3.133 1 90.75 405 THR B O 1
ATOM 7586 N N . ASN B 1 406 ? 30.844 23.266 1.928 1 91.44 406 ASN B N 1
ATOM 7587 C CA . ASN B 1 406 ? 31.047 24.719 1.967 1 91.44 406 ASN B CA 1
ATOM 7588 C C . ASN B 1 406 ? 29.906 25.453 1.266 1 91.44 406 ASN B C 1
ATOM 7590 O O . ASN B 1 406 ? 29.469 26.516 1.724 1 91.44 406 ASN B O 1
ATOM 7594 N N . SER B 1 407 ? 29.469 24.938 0.216 1 92.88 407 SER B N 1
ATOM 7595 C CA . SER B 1 407 ? 28.344 25.531 -0.492 1 92.88 407 SER B CA 1
ATOM 7596 C C . SER B 1 407 ? 27.094 25.562 0.383 1 92.88 407 SER B C 1
ATOM 7598 O O . SER B 1 407 ? 26.375 26.562 0.417 1 92.88 407 SER B O 1
ATOM 7600 N N . MET B 1 408 ? 26.812 24.484 1.098 1 93.12 408 MET B N 1
ATOM 7601 C CA . MET B 1 408 ? 25.656 24.422 1.983 1 93.12 408 MET B CA 1
ATOM 7602 C C . MET B 1 408 ? 25.797 25.422 3.129 1 93.12 408 MET B C 1
ATOM 7604 O O . MET B 1 408 ? 24.812 26.078 3.502 1 93.12 408 MET B O 1
ATOM 7608 N N . ARG B 1 409 ? 27 25.562 3.625 1 94.06 409 ARG B N 1
ATOM 7609 C CA . ARG B 1 409 ? 27.25 26.531 4.695 1 94.06 409 ARG B CA 1
ATOM 7610 C C . ARG B 1 409 ? 27 27.953 4.219 1 94.06 409 ARG B C 1
ATOM 7612 O O . ARG B 1 409 ? 26.453 28.781 4.961 1 94.06 409 ARG B O 1
ATOM 7619 N N . THR B 1 410 ? 27.375 28.203 3.055 1 94.06 410 THR B N 1
ATOM 7620 C CA . THR B 1 410 ? 27.203 29.531 2.479 1 94.06 410 THR B CA 1
ATOM 7621 C C . THR B 1 410 ? 25.719 29.828 2.275 1 94.06 410 THR B C 1
ATOM 7623 O O . THR B 1 410 ? 25.25 30.938 2.543 1 94.06 410 THR B O 1
ATOM 7626 N N . LEU B 1 411 ? 24.938 28.906 1.907 1 95.62 411 LEU B N 1
ATOM 7627 C CA . LEU B 1 411 ? 23.547 29.109 1.554 1 95.62 411 LEU B CA 1
ATOM 7628 C C . LEU B 1 411 ? 22.672 29.219 2.805 1 95.62 411 LEU B C 1
ATOM 7630 O O . LEU B 1 411 ? 21.766 30.047 2.855 1 95.62 411 LEU B O 1
ATOM 7634 N N . PHE B 1 412 ? 22.969 28.469 3.842 1 96.31 412 PHE B N 1
ATOM 7635 C CA . PHE B 1 412 ? 21.984 28.312 4.914 1 96.31 412 PHE B CA 1
ATOM 7636 C C . PHE B 1 412 ? 22.547 28.812 6.238 1 96.31 412 PHE B C 1
ATOM 7638 O O . PHE B 1 412 ? 21.797 29.109 7.168 1 96.31 412 PHE B O 1
ATOM 7645 N N . GLY B 1 413 ? 23.844 28.859 6.34 1 94 413 GLY B N 1
ATOM 7646 C CA . GLY B 1 413 ? 24.469 29.359 7.547 1 94 413 GLY B CA 1
ATOM 7647 C C . GLY B 1 413 ? 24.016 28.641 8.805 1 94 413 GLY B C 1
ATOM 7648 O O . GLY B 1 413 ? 24.047 27.406 8.867 1 94 413 GLY B O 1
ATOM 7649 N N . ARG B 1 414 ? 23.562 29.406 9.812 1 94.31 414 ARG B N 1
ATOM 7650 C CA . ARG B 1 414 ? 23.172 28.844 11.102 1 94.31 414 ARG B CA 1
ATOM 7651 C C . ARG B 1 414 ? 21.656 28.828 11.242 1 94.31 414 ARG B C 1
ATOM 7653 O O . ARG B 1 414 ? 21.125 28.75 12.352 1 94.31 414 ARG B O 1
ATOM 7660 N N . THR B 1 415 ? 20.984 28.938 10.195 1 96 415 THR B N 1
ATOM 7661 C CA . THR B 1 415 ? 19.531 28.969 10.203 1 96 415 THR B CA 1
ATOM 7662 C C . THR B 1 415 ? 18.969 27.672 10.758 1 96 415 THR B C 1
ATOM 7664 O O . THR B 1 415 ? 19.422 26.578 10.391 1 96 415 THR B O 1
ATOM 7667 N N . ALA B 1 416 ? 18.016 27.844 11.68 1 96.5 416 ALA B N 1
ATOM 7668 C CA . ALA B 1 416 ? 17.281 26.688 12.188 1 96.5 416 ALA B CA 1
ATOM 7669 C C . ALA B 1 416 ? 15.992 26.453 11.398 1 96.5 416 ALA B C 1
ATOM 7671 O O . ALA B 1 416 ? 15.305 27.422 11.031 1 96.5 416 ALA B O 1
ATOM 7672 N N . ILE B 1 417 ? 15.648 25.172 11.172 1 97.06 417 ILE B N 1
ATOM 7673 C CA . ILE B 1 417 ? 14.461 24.828 10.391 1 97.06 417 ILE B CA 1
ATOM 7674 C C . ILE B 1 417 ? 13.219 25.406 11.055 1 97.06 417 ILE B C 1
ATOM 7676 O O . ILE B 1 417 ? 12.312 25.891 10.375 1 97.06 417 ILE B O 1
ATOM 7680 N N . GLU B 1 418 ? 13.141 25.453 12.406 1 94.69 418 GLU B N 1
ATOM 7681 C CA . GLU B 1 418 ? 11.984 25.953 13.133 1 94.69 418 GLU B CA 1
ATOM 7682 C C . GLU B 1 418 ? 11.812 27.453 12.938 1 94.69 418 GLU B C 1
ATOM 7684 O O . GLU B 1 418 ? 10.742 28 13.195 1 94.69 418 GLU B O 1
ATOM 7689 N N . ASP B 1 419 ? 12.898 28.156 12.492 1 95.94 419 ASP B N 1
ATOM 7690 C CA . ASP B 1 419 ? 12.867 29.609 12.336 1 95.94 419 ASP B CA 1
ATOM 7691 C C . ASP B 1 419 ? 12.562 30.016 10.898 1 95.94 419 ASP B C 1
ATOM 7693 O O . ASP B 1 419 ? 12.742 31.172 10.508 1 95.94 419 ASP B O 1
ATOM 7697 N N . LEU B 1 420 ? 12.117 29.062 10.148 1 96.62 420 LEU B N 1
ATOM 7698 C CA . LEU B 1 420 ? 11.695 29.359 8.781 1 96.62 420 LEU B CA 1
ATOM 7699 C C . LEU B 1 420 ? 10.273 29.922 8.766 1 96.62 420 LEU B C 1
ATOM 7701 O O . LEU B 1 420 ? 9.484 29.656 9.672 1 96.62 420 LEU B O 1
ATOM 7705 N N . TRP B 1 421 ? 9.922 30.703 7.758 1 95.38 421 TRP B N 1
ATOM 7706 C CA . TRP B 1 421 ? 8.633 31.375 7.691 1 95.38 421 TRP B CA 1
ATOM 7707 C C . TRP B 1 421 ? 7.508 30.359 7.457 1 95.38 421 TRP B C 1
ATOM 7709 O O . TRP B 1 421 ? 6.383 30.562 7.926 1 95.38 421 TRP B O 1
ATOM 7719 N N . ILE B 1 422 ? 7.828 29.359 6.66 1 95.5 422 ILE B N 1
ATOM 7720 C CA . ILE B 1 422 ? 6.852 28.312 6.422 1 95.5 422 ILE B CA 1
ATOM 7721 C C . ILE B 1 422 ? 7.438 26.953 6.852 1 95.5 422 ILE B C 1
ATOM 7723 O O . ILE B 1 422 ? 8.656 26.766 6.844 1 95.5 422 ILE B O 1
ATOM 7727 N N . PRO B 1 423 ? 6.562 26.031 7.293 1 96.12 423 PRO B N 1
ATOM 7728 C CA . PRO B 1 423 ? 7.051 24.703 7.672 1 96.12 423 PRO B CA 1
ATOM 7729 C C . PRO B 1 423 ? 7.859 24.031 6.562 1 96.12 423 PRO B C 1
ATOM 7731 O O . PRO B 1 423 ? 7.453 24.047 5.398 1 96.12 423 PRO B O 1
ATOM 7734 N N . PHE B 1 424 ? 9.039 23.578 6.957 1 96.88 424 PHE B N 1
ATOM 7735 C CA . PHE B 1 424 ? 9.977 22.906 6.059 1 96.88 424 PHE B CA 1
ATOM 7736 C C . PHE B 1 424 ? 10.328 21.516 6.582 1 96.88 424 PHE B C 1
ATOM 7738 O O . PHE B 1 424 ? 10.594 21.344 7.773 1 96.88 424 PHE B O 1
ATOM 7745 N N . THR B 1 425 ? 10.289 20.562 5.68 1 97.69 425 THR B N 1
ATOM 7746 C CA . THR B 1 425 ? 10.828 19.234 5.988 1 97.69 425 THR B CA 1
ATOM 7747 C C . THR B 1 425 ? 11.672 18.719 4.832 1 97.69 425 THR B C 1
ATOM 7749 O O . THR B 1 425 ? 11.383 19 3.668 1 97.69 425 THR B O 1
ATOM 7752 N N . CYS B 1 426 ? 12.734 18.094 5.109 1 96.62 426 CYS B N 1
ATOM 7753 C CA . CYS B 1 426 ? 13.453 17.344 4.082 1 96.62 426 CYS B CA 1
ATOM 7754 C C . CYS B 1 426 ? 13.836 15.961 4.586 1 96.62 426 CYS B C 1
ATOM 7756 O O . CYS B 1 426 ? 13.758 15.688 5.781 1 96.62 426 CYS B O 1
ATOM 7758 N N . HIS B 1 427 ? 14.18 15.117 3.643 1 95.19 427 HIS B N 1
ATOM 7759 C CA . HIS B 1 427 ? 14.375 13.711 3.98 1 95.19 427 HIS B CA 1
ATOM 7760 C C . HIS B 1 427 ? 15.789 13.25 3.656 1 95.19 427 HIS B C 1
ATOM 7762 O O . HIS B 1 427 ? 16.391 13.711 2.678 1 95.19 427 HIS B O 1
ATOM 7768 N N . SER B 1 428 ? 16.344 12.453 4.488 1 94.81 428 SER B N 1
ATOM 7769 C CA . SER B 1 428 ? 17.547 11.656 4.242 1 94.81 428 SER B CA 1
ATOM 7770 C C . SER B 1 428 ? 17.281 10.18 4.52 1 94.81 428 SER B C 1
ATOM 7772 O O . SER B 1 428 ? 16.188 9.805 4.945 1 94.81 428 SER B O 1
ATOM 7774 N N . ALA B 1 429 ? 18.203 9.383 4.094 1 91.12 429 ALA B N 1
ATOM 7775 C CA . ALA B 1 429 ? 18.156 7.961 4.422 1 91.12 429 ALA B CA 1
ATOM 7776 C C . ALA B 1 429 ? 19.109 7.621 5.559 1 91.12 429 ALA B C 1
ATOM 7778 O O . ALA B 1 429 ? 20.297 7.938 5.488 1 91.12 429 ALA B O 1
ATOM 7779 N N . ASN B 1 430 ? 18.609 7.086 6.613 1 90.69 430 ASN B N 1
ATOM 7780 C CA . ASN B 1 430 ? 19.406 6.66 7.758 1 90.69 430 ASN B CA 1
ATOM 7781 C C . ASN B 1 430 ? 19.906 5.23 7.578 1 90.69 430 ASN B C 1
ATOM 7783 O O . ASN B 1 430 ? 19.172 4.27 7.766 1 90.69 430 ASN B O 1
ATOM 7787 N N . LEU B 1 431 ? 21.172 5.098 7.215 1 84.69 431 LEU B N 1
ATOM 7788 C CA . LEU B 1 431 ? 21.75 3.795 6.918 1 84.69 431 LEU B CA 1
ATOM 7789 C C . LEU B 1 431 ? 21.891 2.965 8.188 1 84.69 431 LEU B C 1
ATOM 7791 O O . LEU B 1 431 ? 21.906 1.733 8.133 1 84.69 431 LEU B O 1
ATOM 7795 N N . SER B 1 432 ? 22.062 3.658 9.312 1 81 432 SER B N 1
ATOM 7796 C CA . SER B 1 432 ? 22.234 2.977 10.594 1 81 432 SER B CA 1
ATOM 7797 C C . SER B 1 432 ? 20.938 2.332 11.062 1 81 432 SER B C 1
ATOM 7799 O O . SER B 1 432 ? 20.953 1.205 11.562 1 81 432 SER B O 1
ATOM 7801 N N . GLU B 1 433 ? 19.875 3.018 10.844 1 82.19 433 GLU B N 1
ATOM 7802 C CA . GLU B 1 433 ? 18.594 2.555 11.352 1 82.19 433 GLU B CA 1
ATOM 7803 C C . GLU B 1 433 ? 17.781 1.871 10.25 1 82.19 433 GLU B C 1
ATOM 7805 O O . GLU B 1 433 ? 16.812 1.16 10.539 1 82.19 433 GLU B O 1
ATOM 7810 N N . GLY B 1 434 ? 18.172 2.084 9.094 1 78.12 434 GLY B N 1
ATOM 7811 C CA . GLY B 1 434 ? 17.484 1.449 7.98 1 78.12 434 GLY B CA 1
ATOM 7812 C C . GLY B 1 434 ? 16.125 2.051 7.695 1 78.12 434 GLY B C 1
ATOM 7813 O O . GLY B 1 434 ? 15.156 1.324 7.461 1 78.12 434 GLY B O 1
ATOM 7814 N N . ARG B 1 435 ? 16.016 3.334 7.789 1 83.38 435 ARG B N 1
ATOM 7815 C CA . ARG B 1 435 ? 14.75 4.008 7.562 1 83.38 435 ARG B CA 1
ATOM 7816 C C . ARG B 1 435 ? 14.961 5.426 7.047 1 83.38 435 ARG B C 1
ATOM 7818 O O . ARG B 1 435 ? 16.078 5.934 7.059 1 83.38 435 ARG B O 1
ATOM 7825 N N . ALA B 1 436 ? 13.859 6 6.578 1 87.88 436 ALA B N 1
ATOM 7826 C CA . ALA B 1 436 ? 13.883 7.41 6.195 1 87.88 436 ALA B CA 1
ATOM 7827 C C . ALA B 1 436 ? 14.039 8.312 7.418 1 87.88 436 ALA B C 1
ATOM 7829 O O . ALA B 1 436 ? 13.461 8.039 8.477 1 87.88 436 ALA B O 1
ATOM 7830 N N . GLU B 1 437 ? 14.883 9.258 7.281 1 92.62 437 GLU B N 1
ATOM 7831 C CA . GLU B 1 437 ? 15.047 10.273 8.32 1 92.62 437 GLU B CA 1
ATOM 7832 C C . GLU B 1 437 ? 14.414 11.594 7.898 1 92.62 437 GLU B C 1
ATOM 7834 O O . GLU B 1 437 ? 14.75 12.148 6.852 1 92.62 437 GLU B O 1
ATOM 7839 N N . VAL B 1 438 ? 13.461 12.047 8.703 1 95.56 438 VAL B N 1
ATOM 7840 C CA . VAL B 1 438 ? 12.781 13.305 8.422 1 95.56 438 VAL B CA 1
ATOM 7841 C C . VAL B 1 438 ? 13.406 14.422 9.242 1 95.56 438 VAL B C 1
ATOM 7843 O O . VAL B 1 438 ? 13.508 14.32 10.469 1 95.56 438 VAL B O 1
ATOM 7846 N N . HIS B 1 439 ? 13.883 15.414 8.531 1 96.75 439 HIS B N 1
ATOM 7847 C CA . HIS B 1 439 ? 14.406 16.609 9.188 1 96.75 439 HIS B CA 1
ATOM 7848 C C . HIS B 1 439 ? 13.359 17.719 9.242 1 96.75 439 HIS B C 1
ATOM 7850 O O . HIS B 1 439 ? 13.055 18.328 8.227 1 96.75 439 HIS B O 1
ATOM 7856 N N . ALA B 1 440 ? 12.805 17.969 10.469 1 95.94 440 ALA B N 1
ATOM 7857 C CA . ALA B 1 440 ? 11.781 19 10.625 1 95.94 440 ALA B CA 1
ATOM 7858 C C . ALA B 1 440 ? 12.219 20.062 11.617 1 95.94 440 ALA B C 1
ATOM 7860 O O . ALA B 1 440 ? 11.516 21.062 11.82 1 95.94 440 ALA B O 1
ATOM 7861 N N . SER B 1 441 ? 13.352 19.906 12.25 1 95 441 SER B N 1
ATOM 7862 C CA . SER B 1 441 ? 13.93 20.859 13.195 1 95 441 SER B CA 1
ATOM 7863 C C . SER B 1 441 ? 15.453 20.75 13.219 1 95 441 SER B C 1
ATOM 7865 O O . SER B 1 441 ? 16.031 19.844 12.617 1 95 441 SER B O 1
ATOM 7867 N N . GLY B 1 442 ? 16.047 21.766 13.789 1 94.69 442 GLY B N 1
ATOM 7868 C CA . GLY B 1 442 ? 17.5 21.766 13.891 1 94.69 442 GLY B CA 1
ATOM 7869 C C . GLY B 1 442 ? 18.172 22.562 12.789 1 94.69 442 GLY B C 1
ATOM 7870 O O . GLY B 1 442 ? 17.594 23.516 12.266 1 94.69 442 GLY B O 1
ATOM 7871 N N . SER B 1 443 ? 19.469 22.203 12.516 1 95.94 443 SER B N 1
ATOM 7872 C CA . SER B 1 443 ? 20.266 22.953 11.555 1 95.94 443 SER B CA 1
ATOM 7873 C C . SER B 1 443 ? 19.797 22.672 10.125 1 95.94 443 SER B C 1
ATOM 7875 O O . SER B 1 443 ? 19.859 21.547 9.648 1 95.94 443 SER B O 1
ATOM 7877 N N . LEU B 1 444 ? 19.375 23.75 9.469 1 97.44 444 LEU B N 1
ATOM 7878 C CA . LEU B 1 444 ? 18.969 23.625 8.078 1 97.44 444 LEU B CA 1
ATOM 7879 C C . LEU B 1 444 ? 20.125 23.156 7.211 1 97.44 444 LEU B C 1
ATOM 7881 O O . LEU B 1 444 ? 19.953 22.281 6.359 1 97.44 444 LEU B O 1
ATOM 7885 N N . MET B 1 445 ? 21.344 23.688 7.453 1 95.81 445 MET B N 1
ATOM 7886 C CA . MET B 1 445 ? 22.547 23.312 6.715 1 95.81 445 MET B CA 1
ATOM 7887 C C . MET B 1 445 ? 22.828 21.828 6.848 1 95.81 445 MET B C 1
ATOM 7889 O O . MET B 1 445 ? 23.078 21.141 5.848 1 95.81 445 MET B O 1
ATOM 7893 N N . HIS B 1 446 ? 22.734 21.312 7.996 1 94.88 446 HIS B N 1
ATOM 7894 C CA . HIS B 1 446 ? 23 19.906 8.25 1 94.88 446 HIS B CA 1
ATOM 7895 C C . HIS B 1 446 ? 21.953 19.016 7.582 1 94.88 446 HIS B C 1
ATOM 7897 O O . HIS B 1 446 ? 22.281 17.984 7.004 1 94.88 446 HIS B O 1
ATOM 7903 N N . ALA B 1 447 ? 20.703 19.422 7.758 1 96.75 447 ALA B N 1
ATOM 7904 C CA . ALA B 1 447 ? 19.609 18.641 7.176 1 96.75 447 ALA B CA 1
ATOM 7905 C C . ALA B 1 447 ? 19.766 18.531 5.66 1 96.75 447 ALA B C 1
ATOM 7907 O O . ALA B 1 447 ? 19.672 17.438 5.105 1 96.75 447 ALA B O 1
ATOM 7908 N N . VAL B 1 448 ? 20.062 19.625 5 1 97.12 448 VAL B N 1
ATOM 7909 C CA . VAL B 1 448 ? 20.172 19.641 3.545 1 97.12 448 VAL B CA 1
ATOM 7910 C C . VAL B 1 448 ? 21.438 18.891 3.115 1 97.12 448 VAL B C 1
ATOM 7912 O O . VAL B 1 448 ? 21.422 18.156 2.123 1 97.12 448 VAL B O 1
ATOM 7915 N N . ARG B 1 449 ? 22.547 19.047 3.855 1 95.19 449 ARG B N 1
ATOM 7916 C CA . ARG B 1 449 ? 23.781 18.328 3.541 1 95.19 449 ARG B CA 1
ATOM 7917 C C . ARG B 1 449 ? 23.562 16.812 3.604 1 95.19 449 ARG B C 1
ATOM 7919 O O . ARG B 1 449 ? 24.078 16.078 2.764 1 95.19 449 ARG B O 1
ATOM 7926 N N . ALA B 1 450 ? 22.859 16.406 4.617 1 94.94 450 ALA B N 1
ATOM 7927 C CA . ALA B 1 450 ? 22.531 14.992 4.742 1 94.94 450 ALA B CA 1
ATOM 7928 C C . ALA B 1 450 ? 21.625 14.531 3.605 1 94.94 450 ALA B C 1
ATOM 7930 O O . ALA B 1 450 ? 21.875 13.484 2.996 1 94.94 450 ALA B O 1
ATOM 7931 N N . SER B 1 451 ? 20.625 15.328 3.279 1 95.81 451 SER B N 1
ATOM 7932 C CA . SER B 1 451 ? 19.641 14.992 2.262 1 95.81 451 SER B CA 1
ATOM 7933 C C . SER B 1 451 ? 20.266 14.922 0.876 1 95.81 451 SER B C 1
ATOM 7935 O O . SER B 1 451 ? 19.719 14.305 -0.034 1 95.81 451 SER B O 1
ATOM 7937 N N . THR B 1 452 ? 21.484 15.531 0.69 1 92.88 452 THR B N 1
ATOM 7938 C CA . THR B 1 452 ? 22.094 15.602 -0.63 1 92.88 452 THR B CA 1
ATOM 7939 C C . THR B 1 452 ? 23.312 14.672 -0.711 1 92.88 452 THR B C 1
ATOM 7941 O O . THR B 1 452 ? 24.078 14.734 -1.667 1 92.88 452 THR B O 1
ATOM 7944 N N . ALA B 1 453 ? 23.469 13.867 0.302 1 90.56 453 ALA B N 1
ATOM 7945 C CA . ALA B 1 453 ? 24.625 12.977 0.342 1 90.56 453 ALA B CA 1
ATOM 7946 C C . ALA B 1 453 ? 24.391 11.734 -0.52 1 90.56 453 ALA B C 1
ATOM 7948 O O . ALA B 1 453 ? 24.219 10.633 0.002 1 90.56 453 ALA B O 1
ATOM 7949 N N . ILE B 1 454 ? 24.469 11.875 -1.817 1 85.94 454 ILE B N 1
ATOM 7950 C CA . ILE B 1 454 ? 24.234 10.781 -2.75 1 85.94 454 ILE B CA 1
ATOM 7951 C C . ILE B 1 454 ? 25.266 9.68 -2.531 1 85.94 454 ILE B C 1
ATOM 7953 O O . ILE B 1 454 ? 26.469 9.914 -2.648 1 85.94 454 ILE B O 1
ATOM 7957 N N . PRO B 1 455 ? 24.797 8.555 -2.23 1 82.62 455 PRO B N 1
ATOM 7958 C CA . PRO B 1 455 ? 25.75 7.473 -2.002 1 82.62 455 PRO B CA 1
ATOM 7959 C C . PRO B 1 455 ? 26.656 7.223 -3.203 1 82.62 455 PRO B C 1
ATOM 7961 O O . PRO B 1 455 ? 26.188 7.195 -4.344 1 82.62 455 PRO B O 1
ATOM 7964 N N . GLY B 1 456 ? 27.953 6.977 -2.889 1 78.62 456 GLY B N 1
ATOM 7965 C CA . GLY B 1 456 ? 28.938 6.758 -3.936 1 78.62 456 GLY B CA 1
ATOM 7966 C C . GLY B 1 456 ? 29.547 8.039 -4.453 1 78.62 456 GLY B C 1
ATOM 7967 O O . GLY B 1 456 ? 30.75 8.094 -4.727 1 78.62 456 GLY B O 1
ATOM 7968 N N . LEU B 1 457 ? 28.781 9.102 -4.539 1 80.88 457 LEU B N 1
ATOM 7969 C CA . LEU B 1 457 ? 29.281 10.367 -5.07 1 80.88 457 LEU B CA 1
ATOM 7970 C C . LEU B 1 457 ? 29.781 11.266 -3.951 1 80.88 457 LEU B C 1
ATOM 7972 O O . LEU B 1 457 ? 30.891 11.812 -4.043 1 80.88 457 LEU B O 1
ATOM 7976 N N . LEU B 1 458 ? 28.969 11.398 -2.924 1 84.69 458 LEU B N 1
ATOM 7977 C CA . LEU B 1 458 ? 29.344 12.219 -1.772 1 84.69 458 LEU B CA 1
ATOM 7978 C C . LEU B 1 458 ? 29.469 11.359 -0.518 1 84.69 458 LEU B C 1
ATOM 7980 O O . LEU B 1 458 ? 28.734 10.383 -0.347 1 84.69 458 LEU B O 1
ATOM 7984 N N . PRO B 1 459 ? 30.391 11.773 0.349 1 84.75 459 PRO B N 1
ATOM 7985 C CA . PRO B 1 459 ? 30.469 11.031 1.612 1 84.75 459 PRO B CA 1
ATOM 7986 C C . PRO B 1 459 ? 29.203 11.141 2.443 1 84.75 459 PRO B C 1
ATOM 7988 O O . PRO B 1 459 ? 28.531 12.18 2.418 1 84.75 459 PRO B O 1
ATOM 7991 N N . PRO B 1 460 ? 28.891 10.086 3.166 1 88.25 460 PRO B N 1
ATOM 7992 C CA . PRO B 1 460 ? 27.75 10.156 4.082 1 88.25 460 PRO B CA 1
ATOM 7993 C C . PRO B 1 460 ? 27.953 11.164 5.207 1 88.25 460 PRO B C 1
ATOM 7995 O O . PRO B 1 460 ? 29.062 11.688 5.379 1 88.25 460 PRO B O 1
ATOM 7998 N N . VAL B 1 461 ? 26.953 11.523 5.852 1 90.12 461 VAL B N 1
ATOM 7999 C CA . VAL B 1 461 ? 26.984 12.477 6.953 1 90.12 461 VAL B CA 1
ATOM 8000 C C . VAL B 1 461 ? 26.734 11.758 8.273 1 90.12 461 VAL B C 1
ATOM 8002 O O . VAL B 1 461 ? 25.828 10.922 8.367 1 90.12 461 VAL B O 1
ATOM 8005 N N . PHE B 1 462 ? 27.656 12.047 9.164 1 88.31 462 PHE B N 1
ATOM 8006 C CA . PHE B 1 462 ? 27.469 11.508 10.5 1 88.31 462 PHE B CA 1
ATOM 8007 C C . PHE B 1 462 ? 26.656 12.469 11.359 1 88.31 462 PHE B C 1
ATOM 8009 O O . PHE B 1 462 ? 26.984 13.656 11.453 1 88.31 462 PHE B O 1
ATOM 8016 N N . HIS B 1 463 ? 25.562 12.023 11.945 1 85.62 463 HIS B N 1
ATOM 8017 C CA . HIS B 1 463 ? 24.719 12.852 12.805 1 85.62 463 HIS B CA 1
ATOM 8018 C C . HIS B 1 463 ? 24.172 12.055 13.984 1 85.62 463 HIS B C 1
ATOM 8020 O O . HIS B 1 463 ? 23.391 11.125 13.797 1 85.62 463 HIS B O 1
ATOM 8026 N N . ASP B 1 464 ? 24.531 12.453 15.234 1 81.56 464 ASP B N 1
ATOM 8027 C CA . ASP B 1 464 ? 24.016 11.883 16.469 1 81.56 464 ASP B CA 1
ATOM 8028 C C . ASP B 1 464 ? 24.109 10.359 16.453 1 81.56 464 ASP B C 1
ATOM 8030 O O . ASP B 1 464 ? 23.125 9.672 16.75 1 81.56 464 ASP B O 1
ATOM 8034 N N . GLY B 1 465 ? 25.141 9.844 15.898 1 82.19 465 GLY B N 1
ATOM 8035 C CA . GLY B 1 465 ? 25.375 8.406 15.953 1 82.19 465 GLY B CA 1
ATOM 8036 C C . GLY B 1 465 ? 24.906 7.672 14.719 1 82.19 465 GLY B C 1
ATOM 8037 O O . GLY B 1 465 ? 25.141 6.473 14.57 1 82.19 465 GLY B O 1
ATOM 8038 N N . ASP B 1 466 ? 24.266 8.43 13.852 1 88.25 466 ASP B N 1
ATOM 8039 C CA . ASP B 1 466 ? 23.703 7.773 12.672 1 88.25 466 ASP B CA 1
ATOM 8040 C C . ASP B 1 466 ? 24.438 8.227 11.406 1 88.25 466 ASP B C 1
ATOM 8042 O O . ASP B 1 466 ? 25.016 9.305 11.367 1 88.25 466 ASP B O 1
ATOM 8046 N N . VAL B 1 467 ? 24.453 7.312 10.445 1 89 467 VAL B N 1
ATOM 8047 C CA . VAL B 1 467 ? 25.016 7.609 9.133 1 89 467 VAL B CA 1
ATOM 8048 C C . VAL B 1 467 ? 23.891 7.898 8.141 1 89 467 VAL B C 1
ATOM 8050 O O . VAL B 1 467 ? 23.047 7.039 7.891 1 89 467 VAL B O 1
ATOM 8053 N N . LEU B 1 468 ? 23.906 9.117 7.641 1 92.25 468 LEU B N 1
ATOM 8054 C CA . LEU B 1 468 ? 22.828 9.57 6.766 1 92.25 468 LEU B CA 1
ATOM 8055 C C . LEU B 1 468 ? 23.328 9.75 5.336 1 92.25 468 LEU B C 1
ATOM 8057 O O . LEU B 1 468 ? 24.469 10.18 5.125 1 92.25 468 LEU B O 1
ATOM 8061 N N . VAL B 1 469 ? 22.516 9.367 4.434 1 91.62 469 VAL B N 1
ATOM 8062 C CA . VAL B 1 469 ? 22.797 9.602 3.018 1 91.62 469 VAL B CA 1
ATOM 8063 C C . VAL B 1 469 ? 21.547 10.203 2.35 1 91.62 469 VAL B C 1
ATOM 8065 O O . VAL B 1 469 ? 20.594 10.562 3.027 1 91.62 469 VAL B O 1
ATOM 8068 N N . ASP B 1 470 ? 21.594 10.398 1.1 1 91.88 470 ASP B N 1
ATOM 8069 C CA . ASP B 1 470 ? 20.547 11.078 0.326 1 91.88 470 ASP B CA 1
ATOM 8070 C C . ASP B 1 470 ? 19.203 10.398 0.518 1 91.88 470 ASP B C 1
ATOM 8072 O O . ASP B 1 470 ? 19.094 9.172 0.423 1 91.88 470 ASP B O 1
ATOM 8076 N N . GLY B 1 471 ? 18.203 11.258 0.732 1 90.56 471 GLY B N 1
ATOM 8077 C CA . GLY B 1 471 ? 16.859 10.75 1.011 1 90.56 471 GLY B CA 1
ATOM 8078 C C . GLY B 1 471 ? 16.188 10.156 -0.21 1 90.56 471 GLY B C 1
ATOM 8079 O O . GLY B 1 471 ? 15.18 9.445 -0.088 1 90.56 471 GLY B O 1
ATOM 8080 N N . GLY B 1 472 ? 16.641 10.445 -1.377 1 88 472 GLY B N 1
ATOM 8081 C CA . GLY B 1 472 ? 16.078 9.906 -2.604 1 88 472 GLY B CA 1
ATOM 8082 C C . GLY B 1 472 ? 16.125 8.398 -2.672 1 88 472 GLY B C 1
ATOM 8083 O O . GLY B 1 472 ? 15.406 7.777 -3.453 1 88 472 GLY B O 1
ATOM 8084 N N . LEU B 1 473 ? 16.953 7.879 -1.837 1 83.56 473 LEU B N 1
ATOM 8085 C CA . LEU B 1 473 ? 17.094 6.426 -1.78 1 83.56 473 LEU B CA 1
ATOM 8086 C C . LEU B 1 473 ? 15.82 5.773 -1.265 1 83.56 473 LEU B C 1
ATOM 8088 O O . LEU B 1 473 ? 15.508 4.637 -1.622 1 83.56 473 LEU B O 1
ATOM 8092 N N . VAL B 1 474 ? 15.133 6.5 -0.44 1 83.25 474 VAL B N 1
ATOM 8093 C CA . VAL B 1 474 ? 13.984 5.898 0.227 1 83.25 474 VAL B CA 1
ATOM 8094 C C . VAL B 1 474 ? 12.695 6.535 -0.288 1 83.25 474 VAL B C 1
ATOM 8096 O O . VAL B 1 474 ? 11.703 5.84 -0.519 1 83.25 474 VAL B O 1
ATOM 8099 N N . ASP B 1 475 ? 12.695 7.816 -0.419 1 88 475 ASP B N 1
ATOM 8100 C CA . ASP B 1 475 ? 11.531 8.562 -0.885 1 88 475 ASP B CA 1
ATOM 8101 C C . ASP B 1 475 ? 11.953 9.867 -1.57 1 88 475 ASP B C 1
ATOM 8103 O O . ASP B 1 475 ? 12.305 10.844 -0.903 1 88 475 ASP B O 1
ATOM 8107 N N . ASN B 1 476 ? 11.758 9.859 -2.881 1 90.56 476 ASN B N 1
ATOM 8108 C CA . ASN B 1 476 ? 12.219 11.031 -3.615 1 90.56 476 ASN B CA 1
ATOM 8109 C C . ASN B 1 476 ? 11.109 12.062 -3.781 1 90.56 476 ASN B C 1
ATOM 8111 O O . ASN B 1 476 ? 11.344 13.148 -4.316 1 90.56 476 ASN B O 1
ATOM 8115 N N . LEU B 1 477 ? 9.969 11.719 -3.441 1 92.44 477 LEU B N 1
ATOM 8116 C CA . LEU B 1 477 ? 8.82 12.617 -3.506 1 92.44 477 LEU B CA 1
ATOM 8117 C C . LEU B 1 477 ? 7.945 12.477 -2.264 1 92.44 477 LEU B C 1
ATOM 8119 O O . LEU B 1 477 ? 6.875 11.867 -2.32 1 92.44 477 LEU B O 1
ATOM 8123 N N . PRO B 1 478 ? 8.367 13.133 -1.172 1 92.75 478 PRO B N 1
ATOM 8124 C CA . PRO B 1 478 ? 7.734 12.891 0.127 1 92.75 478 PRO B CA 1
ATOM 8125 C C . PRO B 1 478 ? 6.348 13.523 0.237 1 92.75 478 PRO B C 1
ATOM 8127 O O . PRO B 1 478 ? 6.117 14.367 1.108 1 92.75 478 PRO B O 1
ATOM 8130 N N . THR B 1 479 ? 5.355 13.078 -0.543 1 94.81 479 THR B N 1
ATOM 8131 C CA . THR B 1 479 ? 3.998 13.602 -0.572 1 94.81 479 THR B CA 1
ATOM 8132 C C . THR B 1 479 ? 3.217 13.156 0.66 1 94.81 479 THR B C 1
ATOM 8134 O O . THR B 1 479 ? 2.357 13.891 1.155 1 94.81 479 THR B O 1
ATOM 8137 N N . ALA B 1 480 ? 3.502 11.977 1.189 1 89.62 480 ALA B N 1
ATOM 8138 C CA . ALA B 1 480 ? 2.803 11.477 2.371 1 89.62 480 ALA B CA 1
ATOM 8139 C C . ALA B 1 480 ? 3.059 12.375 3.58 1 89.62 480 ALA B C 1
ATOM 8141 O O . ALA B 1 480 ? 2.139 12.672 4.348 1 89.62 480 ALA B O 1
ATOM 8142 N N . ARG B 1 481 ? 4.336 12.805 3.711 1 90 481 ARG B N 1
ATOM 8143 C CA . ARG B 1 481 ? 4.68 13.711 4.805 1 90 481 ARG B CA 1
ATOM 8144 C C . ARG B 1 481 ? 3.924 15.031 4.68 1 90 481 ARG B C 1
ATOM 8146 O O . ARG B 1 481 ? 3.461 15.578 5.684 1 90 481 ARG B O 1
ATOM 8153 N N . MET B 1 482 ? 3.852 15.484 3.484 1 94.81 482 MET B N 1
ATOM 8154 C CA . MET B 1 482 ? 3.15 16.75 3.254 1 94.81 482 MET B CA 1
ATOM 8155 C C . MET B 1 482 ? 1.665 16.609 3.572 1 94.81 482 MET B C 1
ATOM 8157 O O . MET B 1 482 ? 1.084 17.469 4.23 1 94.81 482 MET B O 1
ATOM 8161 N N . ARG B 1 483 ? 1.078 15.516 3.209 1 91.31 483 ARG B N 1
ATOM 8162 C CA . ARG B 1 483 ? -0.344 15.289 3.443 1 91.31 483 ARG B CA 1
ATOM 8163 C C . ARG B 1 483 ? -0.642 15.164 4.934 1 91.31 483 ARG B C 1
ATOM 8165 O O . ARG B 1 483 ? -1.73 15.516 5.387 1 91.31 483 ARG B O 1
ATOM 8172 N N . ALA B 1 484 ? 0.323 14.766 5.66 1 88.19 484 ALA B N 1
ATOM 8173 C CA . ALA B 1 484 ? 0.15 14.555 7.098 1 88.19 484 ALA B CA 1
ATOM 8174 C C . ALA B 1 484 ? 0.304 15.867 7.863 1 88.19 484 ALA B C 1
ATOM 8176 O O . ALA B 1 484 ? -0.021 15.938 9.055 1 88.19 484 ALA B O 1
ATOM 8177 N N . MET B 1 485 ? 0.782 16.812 7.184 1 91.5 485 MET B N 1
ATOM 8178 C CA . MET B 1 485 ? 0.983 18.094 7.859 1 91.5 485 MET B CA 1
ATOM 8179 C C . MET B 1 485 ? -0.352 18.766 8.18 1 91.5 485 MET B C 1
ATOM 8181 O O . MET B 1 485 ? -1.234 18.828 7.32 1 91.5 485 MET B O 1
ATOM 8185 N N . PRO B 1 486 ? -0.477 19.234 9.359 1 88.81 486 PRO B N 1
ATOM 8186 C CA . PRO B 1 486 ? -1.731 19.891 9.742 1 88.81 486 PRO B CA 1
ATOM 8187 C C . PRO B 1 486 ? -2.057 21.094 8.883 1 88.81 486 PRO B C 1
ATOM 8189 O O . PRO B 1 486 ? -1.188 21.938 8.648 1 88.81 486 PRO B O 1
ATOM 8192 N N . GLY B 1 487 ? -3.242 21.062 8.406 1 91.19 487 GLY B N 1
ATOM 8193 C CA . GLY B 1 487 ? -3.75 22.234 7.715 1 91.19 487 GLY B CA 1
ATOM 8194 C C . GLY B 1 487 ? -3.564 22.172 6.211 1 91.19 487 GLY B C 1
ATOM 8195 O O . GLY B 1 487 ? -4.094 23 5.477 1 91.19 487 GLY B O 1
ATOM 8196 N N . ILE B 1 488 ? -2.848 21.172 5.738 1 93.25 488 ILE B N 1
ATOM 8197 C CA . ILE B 1 488 ? -2.596 21.078 4.301 1 93.25 488 ILE B CA 1
ATOM 8198 C C . ILE B 1 488 ? -3.727 20.297 3.627 1 93.25 488 ILE B C 1
ATOM 8200 O O . ILE B 1 488 ? -4.02 19.172 4.008 1 93.25 488 ILE B O 1
ATOM 8204 N N . GLU B 1 489 ? -4.355 20.953 2.715 1 89 489 GLU B N 1
ATOM 8205 C CA . GLU B 1 489 ? -5.426 20.328 1.949 1 89 489 GLU B CA 1
ATOM 8206 C C . GLU B 1 489 ? -4.957 19.953 0.544 1 89 489 GLU B C 1
ATOM 8208 O O . GLU B 1 489 ? -5.309 18.891 0.025 1 89 489 GLU B O 1
ATOM 8213 N N . ARG B 1 490 ? -4.234 20.906 -0.032 1 93.69 490 ARG B N 1
ATOM 8214 C CA . ARG B 1 490 ? -3.787 20.734 -1.41 1 93.69 490 ARG B CA 1
ATOM 8215 C C . ARG B 1 490 ? -2.283 20.484 -1.472 1 93.69 490 ARG B C 1
ATOM 8217 O O . ARG B 1 490 ? -1.511 21.188 -0.804 1 93.69 490 ARG B O 1
ATOM 8224 N N . VAL B 1 491 ? -1.925 19.516 -2.238 1 96.12 491 VAL B N 1
ATOM 8225 C CA . VAL B 1 491 ? -0.513 19.188 -2.379 1 96.12 491 VAL B CA 1
ATOM 8226 C C . VAL B 1 491 ? -0.096 19.297 -3.844 1 96.12 491 VAL B C 1
ATOM 8228 O O . VAL B 1 491 ? -0.719 18.703 -4.723 1 96.12 491 VAL B O 1
ATOM 8231 N N . ILE B 1 492 ? 0.887 20.141 -4.125 1 97.06 492 ILE B N 1
ATOM 8232 C CA . ILE B 1 492 ? 1.534 20.25 -5.43 1 97.06 492 ILE B CA 1
ATOM 8233 C C . ILE B 1 492 ? 2.883 19.531 -5.402 1 97.06 492 ILE B C 1
ATOM 8235 O O . ILE B 1 492 ? 3.744 19.859 -4.578 1 97.06 492 ILE B O 1
ATOM 8239 N N . ALA B 1 493 ? 3.033 18.594 -6.223 1 97.25 493 ALA B N 1
ATOM 8240 C CA . ALA B 1 493 ? 4.285 17.844 -6.281 1 97.25 493 ALA B CA 1
ATOM 8241 C C . ALA B 1 493 ? 5.016 18.094 -7.598 1 97.25 493 ALA B C 1
ATOM 8243 O O . ALA B 1 493 ? 4.406 18.062 -8.672 1 97.25 493 ALA B O 1
ATOM 8244 N N . VAL B 1 494 ? 6.277 18.406 -7.508 1 97.38 494 VAL B N 1
ATOM 8245 C CA . VAL B 1 494 ? 7.125 18.625 -8.672 1 97.38 494 VAL B CA 1
ATOM 8246 C C . VAL B 1 494 ? 8.203 17.531 -8.742 1 97.38 494 VAL B C 1
ATOM 8248 O O . VAL B 1 494 ? 9.047 17.438 -7.859 1 97.38 494 VAL B O 1
ATOM 8251 N N . ASP B 1 495 ? 8.18 16.766 -9.789 1 93.94 495 ASP B N 1
ATOM 8252 C CA . ASP B 1 495 ? 9.062 15.617 -9.953 1 93.94 495 ASP B CA 1
ATOM 8253 C C . ASP B 1 495 ? 10.078 15.867 -11.062 1 93.94 495 ASP B C 1
ATOM 8255 O O . ASP B 1 495 ? 9.719 15.898 -12.242 1 93.94 495 ASP B O 1
ATOM 8259 N N . VAL B 1 496 ? 11.344 15.969 -10.641 1 91.44 496 VAL B N 1
ATOM 8260 C CA . VAL B 1 496 ? 12.398 16.172 -11.633 1 91.44 496 VAL B CA 1
ATOM 8261 C C . VAL B 1 496 ? 13.359 14.977 -11.609 1 91.44 496 VAL B C 1
ATOM 8263 O O . VAL B 1 496 ? 14.445 15.039 -12.188 1 91.44 496 VAL B O 1
ATOM 8266 N N . GLY B 1 497 ? 13.031 13.93 -10.805 1 80.25 497 GLY B N 1
ATOM 8267 C CA . GLY B 1 497 ? 13.945 12.82 -10.602 1 80.25 497 GLY B CA 1
ATOM 8268 C C . GLY B 1 497 ? 13.586 11.594 -11.422 1 80.25 497 GLY B C 1
ATOM 8269 O O . GLY B 1 497 ? 14.359 10.641 -11.484 1 80.25 497 GLY B O 1
ATOM 8270 N N . SER B 1 498 ? 12.477 11.539 -12.008 1 66.5 498 SER B N 1
ATOM 8271 C CA . SER B 1 498 ? 12.008 10.328 -12.68 1 66.5 498 SER B CA 1
ATOM 8272 C C . SER B 1 498 ? 12.867 10 -13.891 1 66.5 498 SER B C 1
ATOM 8274 O O . SER B 1 498 ? 13.438 10.891 -14.516 1 66.5 498 SER B O 1
ATOM 8276 N N . ALA B 1 499 ? 13.023 8.68 -13.906 1 61.81 499 ALA B N 1
ATOM 8277 C CA . ALA B 1 499 ? 13.93 8.094 -14.898 1 61.81 499 ALA B CA 1
ATOM 8278 C C . ALA B 1 499 ? 13.484 8.43 -16.312 1 61.81 499 ALA B C 1
ATOM 8280 O O . ALA B 1 499 ? 12.289 8.609 -16.562 1 61.81 499 ALA B O 1
ATOM 8281 N N . ASP B 1 500 ? 14.445 8.805 -17.031 1 61.12 500 ASP B N 1
ATOM 8282 C CA . ASP B 1 500 ? 14.266 8.961 -18.469 1 61.12 500 ASP B CA 1
ATOM 8283 C C . ASP B 1 500 ? 13.711 7.688 -19.094 1 61.12 500 ASP B C 1
ATOM 8285 O O . ASP B 1 500 ? 14.344 6.633 -19.031 1 61.12 500 ASP B O 1
ATOM 8289 N N . PRO B 1 501 ? 12.484 7.664 -19.516 1 58.62 501 PRO B N 1
ATOM 8290 C CA . PRO B 1 501 ? 11.945 6.43 -20.094 1 58.62 501 PRO B CA 1
ATOM 8291 C C . PRO B 1 501 ? 12.75 5.945 -21.297 1 58.62 501 PRO B C 1
ATOM 8293 O O . PRO B 1 501 ? 12.68 4.77 -21.672 1 58.62 501 PRO B O 1
ATOM 8296 N N . ASP B 1 502 ? 13.617 6.836 -21.891 1 61.16 502 ASP B N 1
ATOM 8297 C CA . ASP B 1 502 ? 14.266 6.469 -23.156 1 61.16 502 ASP B CA 1
ATOM 8298 C C . ASP B 1 502 ? 15.781 6.332 -22.969 1 61.16 502 ASP B C 1
ATOM 8300 O O . ASP B 1 502 ? 16.547 6.828 -23.797 1 61.16 502 ASP B O 1
ATOM 8304 N N . TRP B 1 503 ? 16.078 5.648 -21.969 1 67.69 503 TRP B N 1
ATOM 8305 C CA . TRP B 1 503 ? 17.516 5.438 -21.781 1 67.69 503 TRP B CA 1
ATOM 8306 C C . TRP B 1 503 ? 18.031 4.332 -22.703 1 67.69 503 TRP B C 1
ATOM 8308 O O . TRP B 1 503 ? 17.641 3.17 -22.562 1 67.69 503 TRP B O 1
ATOM 8318 N N . VAL B 1 504 ? 18.641 4.684 -23.859 1 62.78 504 VAL B N 1
ATOM 8319 C CA . VAL B 1 504 ? 19.172 3.729 -24.828 1 62.78 504 VAL B CA 1
ATOM 8320 C C . VAL B 1 504 ? 20.688 3.621 -24.672 1 62.78 504 VAL B C 1
ATOM 8322 O O . VAL B 1 504 ? 21.391 4.633 -24.641 1 62.78 504 VAL B O 1
ATOM 8325 N N . VAL B 1 505 ? 21.125 2.41 -24.312 1 69.5 505 VAL B N 1
ATOM 8326 C CA . VAL B 1 505 ? 22.562 2.146 -24.234 1 69.5 505 VAL B CA 1
ATOM 8327 C C . VAL B 1 505 ? 22.953 1.104 -25.281 1 69.5 505 VAL B C 1
ATOM 8329 O O . VAL B 1 505 ? 22.219 0.148 -25.516 1 69.5 505 VAL B O 1
ATOM 8332 N N . PRO B 1 506 ? 23.953 1.333 -26.031 1 66 506 PRO B N 1
ATOM 8333 C CA . PRO B 1 506 ? 24.422 0.288 -26.938 1 66 506 PRO B CA 1
ATOM 8334 C C . PRO B 1 506 ? 24.812 -1.001 -26.219 1 66 506 PRO B C 1
ATOM 8336 O O . PRO B 1 506 ? 25.047 -0.986 -25 1 66 506 PRO B O 1
ATOM 8339 N N . PRO B 1 507 ? 24.75 -2.104 -26.922 1 68.5 507 PRO B N 1
ATOM 8340 C CA . PRO B 1 507 ? 25.109 -3.389 -26.312 1 68.5 507 PRO B CA 1
ATOM 8341 C C . PRO B 1 507 ? 26.531 -3.404 -25.766 1 68.5 507 PRO B C 1
ATOM 8343 O O . PRO B 1 507 ? 27.422 -2.758 -26.328 1 68.5 507 PRO B O 1
ATOM 8346 N N . PHE B 1 508 ? 26.688 -4.016 -24.594 1 71.38 508 PHE B N 1
ATOM 8347 C CA . PHE B 1 508 ? 28.016 -4.195 -24.016 1 71.38 508 PHE B CA 1
ATOM 8348 C C . PHE B 1 508 ? 28.156 -5.574 -23.375 1 71.38 508 PHE B C 1
ATOM 8350 O O . PHE B 1 508 ? 27.156 -6.262 -23.156 1 71.38 508 PHE B O 1
ATOM 8357 N N . ASP B 1 509 ? 29.312 -6.02 -23.141 1 68.25 509 ASP B N 1
ATOM 8358 C CA . ASP B 1 509 ? 29.609 -7.371 -22.672 1 68.25 509 ASP B CA 1
ATOM 8359 C C . ASP B 1 509 ? 29.406 -7.48 -21.156 1 68.25 509 ASP B C 1
ATOM 8361 O O . ASP B 1 509 ? 29.344 -6.465 -20.469 1 68.25 509 ASP B O 1
ATOM 8365 N N . TYR B 1 510 ? 29.344 -8.703 -20.719 1 70.69 510 TYR B N 1
ATOM 8366 C CA . TYR B 1 510 ? 29.172 -9 -19.297 1 70.69 510 TYR B CA 1
ATOM 8367 C C . TYR B 1 510 ? 30.359 -8.469 -18.484 1 70.69 510 TYR B C 1
ATOM 8369 O O . TYR B 1 510 ? 30.203 -8.164 -17.297 1 70.69 510 TYR B O 1
ATOM 8377 N N . SER B 1 511 ? 31.516 -8.469 -19.094 1 66.38 511 SER B N 1
ATOM 8378 C CA . SER B 1 511 ? 32.75 -8.047 -18.422 1 66.38 511 SER B CA 1
ATOM 8379 C C . SER B 1 511 ? 33.25 -6.711 -18.969 1 66.38 511 SER B C 1
ATOM 8381 O O . SER B 1 511 ? 33.25 -6.5 -20.188 1 66.38 511 SER B O 1
ATOM 8383 N N . LEU B 1 512 ? 33.375 -5.703 -18 1 64.75 512 LEU B N 1
ATOM 8384 C CA . LEU B 1 512 ? 33.875 -4.383 -18.391 1 64.75 512 LEU B CA 1
ATOM 8385 C C . LEU B 1 512 ? 35.125 -4.016 -17.625 1 64.75 512 LEU B C 1
ATOM 8387 O O . LEU B 1 512 ? 35.125 -4 -16.391 1 64.75 512 LEU B O 1
ATOM 8391 N N . SER B 1 513 ? 36.25 -3.963 -18.297 1 61.72 513 SER B N 1
ATOM 8392 C CA . SER B 1 513 ? 37.531 -3.572 -17.672 1 61.72 513 SER B CA 1
ATOM 8393 C C . SER B 1 513 ? 37.688 -2.057 -17.672 1 61.72 513 SER B C 1
ATOM 8395 O O . SER B 1 513 ? 37.594 -1.418 -18.719 1 61.72 513 SER B O 1
ATOM 8397 N N . GLY B 1 514 ? 37.75 -1.482 -16.391 1 58.47 514 GLY B N 1
ATOM 8398 C CA . GLY B 1 514 ? 38 -0.054 -16.281 1 58.47 514 GLY B CA 1
ATOM 8399 C C . GLY B 1 514 ? 39.25 0.387 -16.984 1 58.47 514 GLY B C 1
ATOM 8400 O O . GLY B 1 514 ? 39.312 1.469 -17.578 1 58.47 514 GLY B O 1
ATOM 8401 N N . TRP B 1 515 ? 40.281 -0.565 -17.031 1 55.22 515 TRP B N 1
ATOM 8402 C CA . TRP B 1 515 ? 41.531 -0.274 -17.703 1 55.22 515 TRP B CA 1
ATOM 8403 C C . TRP B 1 515 ? 41.344 -0.187 -19.219 1 55.22 515 TRP B C 1
ATOM 8405 O O . TRP B 1 515 ? 41.906 0.696 -19.875 1 55.22 515 TRP B O 1
ATOM 8415 N N . GLY B 1 516 ? 40.469 -1.13 -19.625 1 52.06 516 GLY B N 1
ATOM 8416 C CA . GLY B 1 516 ? 40.188 -1.122 -21.047 1 52.06 516 GLY B CA 1
ATOM 8417 C C . GLY B 1 516 ? 39.469 0.13 -21.5 1 52.06 516 GLY B C 1
ATOM 8418 O O . GLY B 1 516 ? 39.781 0.708 -22.531 1 52.06 516 GLY B O 1
ATOM 8419 N N . SER B 1 517 ? 38.594 0.538 -20.656 1 58.69 517 SER B N 1
ATOM 8420 C CA . SER B 1 517 ? 37.812 1.726 -20.984 1 58.69 517 SER B CA 1
ATOM 8421 C C . SER B 1 517 ? 38.688 2.977 -20.984 1 58.69 517 SER B C 1
ATOM 8423 O O . SER B 1 517 ? 38.531 3.859 -21.828 1 58.69 517 SER B O 1
ATOM 8425 N N . LEU B 1 518 ? 39.562 3.088 -19.953 1 52.75 518 LEU B N 1
ATOM 8426 C CA . LEU B 1 518 ? 40.469 4.227 -19.906 1 52.75 518 LEU B CA 1
ATOM 8427 C C . LEU B 1 518 ? 41.375 4.234 -21.109 1 52.75 518 LEU B C 1
ATOM 8429 O O . LEU B 1 518 ? 41.656 5.289 -21.703 1 52.75 518 LEU B O 1
ATOM 8433 N N . TRP B 1 519 ? 41.875 2.988 -21.422 1 47.97 519 TRP B N 1
ATOM 8434 C CA . TRP B 1 519 ? 42.781 2.893 -22.562 1 47.97 519 TRP B CA 1
ATOM 8435 C C . TRP B 1 519 ? 42.062 3.309 -23.844 1 47.97 519 TRP B C 1
ATOM 8437 O O . TRP B 1 519 ? 42.656 3.98 -24.703 1 47.97 519 TRP B O 1
ATOM 8447 N N . GLN B 1 520 ? 40.844 2.844 -23.969 1 51.16 520 GLN B N 1
ATOM 8448 C CA . GLN B 1 520 ? 40.094 3.201 -25.172 1 51.16 520 GLN B CA 1
ATOM 8449 C C . GLN B 1 520 ? 39.906 4.711 -25.266 1 51.16 520 GLN B C 1
ATOM 8451 O O . GLN B 1 520 ? 39.906 5.27 -26.359 1 51.16 520 GLN B O 1
ATOM 8456 N N . ARG B 1 521 ? 39.656 5.336 -24.125 1 53.38 521 ARG B N 1
ATOM 8457 C CA . ARG B 1 521 ? 39.5 6.785 -24.109 1 53.38 521 ARG B CA 1
ATOM 8458 C C . ARG B 1 521 ? 40.812 7.488 -24.453 1 53.38 521 ARG B C 1
ATOM 8460 O O . ARG B 1 521 ? 40.812 8.57 -25.031 1 53.38 521 ARG B O 1
ATOM 8467 N N . LEU B 1 522 ? 41.875 6.797 -24.078 1 50.12 522 LEU B N 1
ATOM 8468 C CA . LEU B 1 522 ? 43.156 7.406 -24.328 1 50.12 522 LEU B CA 1
ATOM 8469 C C . LEU B 1 522 ? 43.688 7.012 -25.703 1 50.12 522 LEU B C 1
ATOM 8471 O O . LEU B 1 522 ? 44.562 7.688 -26.25 1 50.12 522 LEU B O 1
ATOM 8475 N N . SER B 1 523 ? 43.25 5.812 -26.094 1 47.84 523 SER B N 1
ATOM 8476 C CA . SER B 1 523 ? 43.781 5.402 -27.391 1 47.84 523 SER B CA 1
ATOM 8477 C C . SER B 1 523 ? 43.125 6.191 -28.531 1 47.84 523 SER B C 1
ATOM 8479 O O . SER B 1 523 ? 41.906 6.262 -28.625 1 47.84 523 SER B O 1
ATOM 8481 N N . PRO B 1 524 ? 43.781 7.055 -29.203 1 46.31 524 PRO B N 1
ATOM 8482 C CA . PRO B 1 524 ? 43.281 7.836 -30.344 1 46.31 524 PRO B CA 1
ATOM 8483 C C . PRO B 1 524 ? 42.594 6.977 -31.406 1 46.31 524 PRO B C 1
ATOM 8485 O O . PRO B 1 524 ? 41.906 7.5 -32.281 1 46.31 524 PRO B O 1
ATOM 8488 N N . TRP B 1 525 ? 42.969 5.797 -31.609 1 44.38 525 TRP B N 1
ATOM 8489 C CA . TRP B 1 525 ? 42.562 5.008 -32.75 1 44.38 525 TRP B CA 1
ATOM 8490 C C . TRP B 1 525 ? 41.25 4.281 -32.469 1 44.38 525 TRP B C 1
ATOM 8492 O O . TRP B 1 525 ? 40.594 3.826 -33.406 1 44.38 525 TRP B O 1
ATOM 8502 N N . GLU B 1 526 ? 41.094 3.676 -31.359 1 45.94 526 GLU B N 1
ATOM 8503 C CA . GLU B 1 526 ? 39.906 2.873 -31.125 1 45.94 526 GLU B CA 1
ATOM 8504 C C . GLU B 1 526 ? 38.781 3.713 -30.516 1 45.94 526 GLU B C 1
ATOM 8506 O O . GLU B 1 526 ? 38.812 4.008 -29.328 1 45.94 526 GLU B O 1
ATOM 8511 N N . ARG B 1 527 ? 38.25 4.496 -31.281 1 43.28 527 ARG B N 1
ATOM 8512 C CA . ARG B 1 527 ? 37.156 5.41 -30.953 1 43.28 527 ARG B CA 1
ATOM 8513 C C . ARG B 1 527 ? 35.938 4.652 -30.469 1 43.28 527 ARG B C 1
ATOM 8515 O O . ARG B 1 527 ? 34.844 5.195 -30.438 1 43.28 527 ARG B O 1
ATOM 8522 N N . THR B 1 528 ? 35.875 3.404 -30.438 1 40.69 528 THR B N 1
ATOM 8523 C CA . THR B 1 528 ? 34.594 2.865 -30.094 1 40.69 528 THR B CA 1
ATOM 8524 C C . THR B 1 528 ? 34.344 3 -28.594 1 40.69 528 THR B C 1
ATOM 8526 O O . THR B 1 528 ? 34.969 2.32 -27.781 1 40.69 528 THR B O 1
ATOM 8529 N N . ALA B 1 529 ? 34.156 4.203 -28.062 1 45.66 529 ALA B N 1
ATOM 8530 C CA . ALA B 1 529 ? 33.75 4.539 -26.703 1 45.66 529 ALA B CA 1
ATOM 8531 C C . ALA B 1 529 ? 32.844 3.465 -26.125 1 45.66 529 ALA B C 1
ATOM 8533 O O . ALA B 1 529 ? 31.875 3.053 -26.766 1 45.66 529 ALA B O 1
ATOM 8534 N N . THR B 1 530 ? 33.469 2.645 -25.219 1 51.56 530 THR B N 1
ATOM 8535 C CA . THR B 1 530 ? 32.656 1.679 -24.516 1 51.56 530 THR B CA 1
ATOM 8536 C C . THR B 1 530 ? 31.312 2.316 -24.094 1 51.56 530 THR B C 1
ATOM 8538 O O . THR B 1 530 ? 31.297 3.42 -23.547 1 51.56 530 THR B O 1
ATOM 8541 N N . SER B 1 531 ? 30.203 1.979 -24.656 1 62.94 531 SER B N 1
ATOM 8542 C CA . SER B 1 531 ? 28.797 2.357 -24.578 1 62.94 531 SER B CA 1
ATOM 8543 C C . SER B 1 531 ? 28.172 1.901 -23.266 1 62.94 531 SER B C 1
ATOM 8545 O O . SER B 1 531 ? 26.969 2.041 -23.062 1 62.94 531 SER B O 1
ATOM 8547 N N . ALA B 1 532 ? 29.219 1.427 -22.391 1 70.12 532 ALA B N 1
ATOM 8548 C CA . ALA B 1 532 ? 28.609 1.017 -21.125 1 70.12 532 ALA B CA 1
ATOM 8549 C C . ALA B 1 532 ? 28.391 2.213 -20.203 1 70.12 532 ALA B C 1
ATOM 8551 O O . ALA B 1 532 ? 29.188 3.16 -20.219 1 70.12 532 ALA B O 1
ATOM 8552 N N . PRO B 1 533 ? 27.344 2.174 -19.531 1 73.81 533 PRO B N 1
ATOM 8553 C CA . PRO B 1 533 ? 27.062 3.299 -18.641 1 73.81 533 PRO B CA 1
ATOM 8554 C C . PRO B 1 533 ? 28.125 3.471 -17.562 1 73.81 533 PRO B C 1
ATOM 8556 O O . PRO B 1 533 ? 28.688 2.482 -17.078 1 73.81 533 PRO B O 1
ATOM 8559 N N . ARG B 1 534 ? 28.516 4.699 -17.266 1 74.31 534 ARG B N 1
ATOM 8560 C CA . ARG B 1 534 ? 29.453 5.031 -16.219 1 74.31 534 ARG B CA 1
ATOM 8561 C C . ARG B 1 534 ? 28.875 4.707 -14.836 1 74.31 534 ARG B C 1
ATOM 8563 O O . ARG B 1 534 ? 27.656 4.637 -14.672 1 74.31 534 ARG B O 1
ATOM 8570 N N . LEU B 1 535 ? 29.781 4.551 -13.945 1 74.19 535 LEU B N 1
ATOM 8571 C CA . LEU B 1 535 ? 29.422 4.156 -12.586 1 74.19 535 LEU B CA 1
ATOM 8572 C C . LEU B 1 535 ? 28.438 5.141 -11.969 1 74.19 535 LEU B C 1
ATOM 8574 O O . LEU B 1 535 ? 27.406 4.734 -11.43 1 74.19 535 LEU B O 1
ATOM 8578 N N . ALA B 1 536 ? 28.766 6.387 -12.062 1 68.31 536 ALA B N 1
ATOM 8579 C CA . ALA B 1 536 ? 27.906 7.406 -11.469 1 68.31 536 ALA B CA 1
ATOM 8580 C C . ALA B 1 536 ? 26.5 7.359 -12.078 1 68.31 536 ALA B C 1
ATOM 8582 O O . ALA B 1 536 ? 25.5 7.5 -11.367 1 68.31 536 ALA B O 1
ATOM 8583 N N . GLU B 1 537 ? 26.453 7.156 -13.312 1 72.88 537 GLU B N 1
ATOM 8584 C CA . GLU B 1 537 ? 25.188 7.086 -14.016 1 72.88 537 GLU B CA 1
ATOM 8585 C C . GLU B 1 537 ? 24.375 5.863 -13.578 1 72.88 537 GLU B C 1
ATOM 8587 O O . GLU B 1 537 ? 23.172 5.957 -13.344 1 72.88 537 GLU B O 1
ATOM 8592 N N . THR B 1 538 ? 25.094 4.773 -13.531 1 75.38 538 THR B N 1
ATOM 8593 C CA . THR B 1 538 ? 24.453 3.539 -13.102 1 75.38 538 THR B CA 1
ATOM 8594 C C . THR B 1 538 ? 23.922 3.678 -11.68 1 75.38 538 THR B C 1
ATOM 8596 O O . THR B 1 538 ? 22.797 3.252 -11.391 1 75.38 538 THR B O 1
ATOM 8599 N N . LEU B 1 539 ? 24.641 4.262 -10.82 1 74.38 539 LEU B N 1
ATOM 8600 C CA . LEU B 1 539 ? 24.219 4.438 -9.438 1 74.38 539 LEU B CA 1
ATOM 8601 C C . LEU B 1 539 ? 23.031 5.379 -9.344 1 74.38 539 LEU B C 1
ATOM 8603 O O . LEU B 1 539 ? 22.062 5.086 -8.641 1 74.38 539 LEU B O 1
ATOM 8607 N N . MET B 1 540 ? 23.109 6.383 -10.07 1 73 540 MET B N 1
ATOM 8608 C CA . MET B 1 540 ? 22.031 7.363 -10.031 1 73 540 MET B CA 1
ATOM 8609 C C . MET B 1 540 ? 20.75 6.777 -10.602 1 73 540 MET B C 1
ATOM 8611 O O . MET B 1 540 ? 19.656 7.016 -10.062 1 73 540 MET B O 1
ATOM 8615 N N . ARG B 1 541 ? 20.859 6.066 -11.633 1 75.75 541 ARG B N 1
ATOM 8616 C CA . ARG B 1 541 ? 19.688 5.41 -12.219 1 75.75 541 ARG B CA 1
ATOM 8617 C C . ARG B 1 541 ? 19.109 4.367 -11.266 1 75.75 541 ARG B C 1
ATOM 8619 O O . ARG B 1 541 ? 17.906 4.18 -11.195 1 75.75 541 ARG B O 1
ATOM 8626 N N . SER B 1 542 ? 20.031 3.701 -10.648 1 76.94 542 SER B N 1
ATOM 8627 C CA . SER B 1 542 ? 19.594 2.715 -9.664 1 76.94 542 SER B CA 1
ATOM 8628 C C . SER B 1 542 ? 18.766 3.361 -8.562 1 76.94 542 SER B C 1
ATOM 8630 O O . SER B 1 542 ? 17.734 2.822 -8.164 1 76.94 542 SER B O 1
ATOM 8632 N N . ILE B 1 543 ? 19.172 4.465 -8.148 1 73.94 543 ILE B N 1
ATOM 8633 C CA . ILE B 1 543 ? 18.453 5.195 -7.113 1 73.94 543 ILE B CA 1
ATOM 8634 C C . ILE B 1 543 ? 17.078 5.621 -7.648 1 73.94 543 ILE B C 1
ATOM 8636 O O . ILE B 1 543 ? 16.078 5.543 -6.934 1 73.94 543 ILE B O 1
ATOM 8640 N N . SER B 1 544 ? 17.062 6 -8.867 1 74.5 544 SER B N 1
ATOM 8641 C CA . SER B 1 544 ? 15.82 6.461 -9.477 1 74.5 544 SER B CA 1
ATOM 8642 C C . SER B 1 544 ? 14.812 5.324 -9.609 1 74.5 544 SER B C 1
ATOM 8644 O O . SER B 1 544 ? 13.609 5.52 -9.414 1 74.5 544 SER B O 1
ATOM 8646 N N . ILE B 1 545 ? 15.25 4.152 -9.914 1 76.69 545 ILE B N 1
ATOM 8647 C CA . ILE B 1 545 ? 14.352 3.035 -10.18 1 76.69 545 ILE B CA 1
ATOM 8648 C C . ILE B 1 545 ? 13.75 2.543 -8.867 1 76.69 545 ILE B C 1
ATOM 8650 O O . ILE B 1 545 ? 12.594 2.113 -8.828 1 76.69 545 ILE B O 1
ATOM 8654 N N . THR B 1 546 ? 14.477 2.697 -7.844 1 75.31 546 THR B N 1
ATOM 8655 C CA . THR B 1 546 ? 13.969 2.256 -6.551 1 75.31 546 THR B CA 1
ATOM 8656 C C . THR B 1 546 ? 12.758 3.088 -6.133 1 75.31 546 THR B C 1
ATOM 8658 O O . THR B 1 546 ? 11.93 2.633 -5.348 1 75.31 546 THR B O 1
ATOM 8661 N N . ASN B 1 547 ? 12.688 4.234 -6.719 1 76.56 547 ASN B N 1
ATOM 8662 C CA . ASN B 1 547 ? 11.641 5.156 -6.285 1 76.56 547 ASN B CA 1
ATOM 8663 C C . ASN B 1 547 ? 10.492 5.211 -7.289 1 76.56 547 ASN B C 1
ATOM 8665 O O . ASN B 1 547 ? 9.562 6 -7.129 1 76.56 547 ASN B O 1
ATOM 8669 N N . THR B 1 548 ? 10.555 4.371 -8.297 1 75.12 548 THR B N 1
ATOM 8670 C CA . THR B 1 548 ? 9.57 4.473 -9.367 1 75.12 548 THR B CA 1
ATOM 8671 C C . THR B 1 548 ? 8.172 4.164 -8.844 1 75.12 548 THR B C 1
ATOM 8673 O O . THR B 1 548 ? 7.227 4.914 -9.102 1 75.12 548 THR B O 1
ATOM 8676 N N . ALA B 1 549 ? 8.078 3.115 -8.117 1 72.75 549 ALA B N 1
ATOM 8677 C CA . ALA B 1 549 ? 6.758 2.742 -7.605 1 72.75 549 ALA B CA 1
ATOM 8678 C C . ALA B 1 549 ? 6.234 3.785 -6.625 1 72.75 549 ALA B C 1
ATOM 8680 O O . ALA B 1 549 ? 5.062 4.168 -6.684 1 72.75 549 ALA B O 1
ATOM 8681 N N . THR B 1 550 ? 7.059 4.23 -5.809 1 75.75 550 THR B N 1
ATOM 8682 C CA . THR B 1 550 ? 6.676 5.219 -4.809 1 75.75 550 THR B CA 1
ATOM 8683 C C . THR B 1 550 ? 6.293 6.539 -5.469 1 75.75 550 THR B C 1
ATOM 8685 O O . THR B 1 550 ? 5.34 7.199 -5.047 1 75.75 550 THR B O 1
ATOM 8688 N N . THR B 1 551 ? 7.012 6.863 -6.473 1 81.56 551 THR B N 1
ATOM 8689 C CA . THR B 1 551 ? 6.746 8.109 -7.176 1 81.56 551 THR B CA 1
ATOM 8690 C C . THR 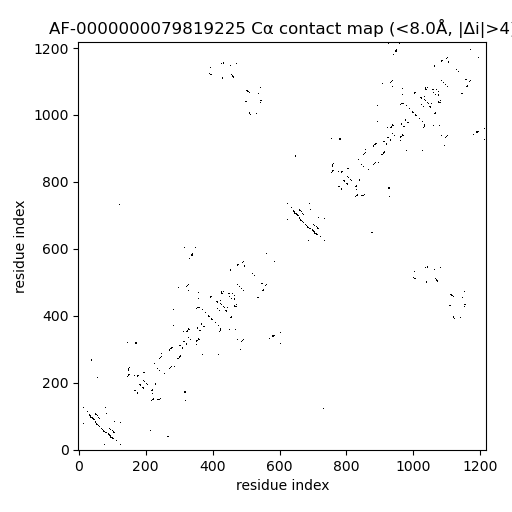B 1 551 ? 5.418 8.039 -7.926 1 81.56 551 THR B C 1
ATOM 8692 O O . THR B 1 551 ? 4.664 9.016 -7.957 1 81.56 551 THR B O 1
ATOM 8695 N N . LYS B 1 552 ? 5.207 6.891 -8.5 1 80.31 552 LYS B N 1
ATOM 8696 C CA . LYS B 1 552 ? 3.941 6.715 -9.203 1 80.31 552 LYS B CA 1
ATOM 8697 C C . LYS B 1 552 ? 2.76 6.797 -8.242 1 80.31 552 LYS B C 1
ATOM 8699 O O . LYS B 1 552 ? 1.758 7.453 -8.539 1 80.31 552 LYS B O 1
ATOM 8704 N N . ASP B 1 553 ? 2.904 6.219 -7.172 1 82.94 553 ASP B N 1
ATOM 8705 C CA . ASP B 1 553 ? 1.867 6.277 -6.148 1 82.94 553 ASP B CA 1
ATOM 8706 C C . ASP B 1 553 ? 1.666 7.707 -5.648 1 82.94 553 ASP B C 1
ATOM 8708 O O . ASP B 1 553 ? 0.531 8.156 -5.488 1 82.94 553 ASP B O 1
ATOM 8712 N N . ALA B 1 554 ? 2.754 8.305 -5.484 1 83.38 554 ALA B N 1
ATOM 8713 C CA . ALA B 1 554 ? 2.713 9.68 -5.008 1 83.38 554 ALA B CA 1
ATOM 8714 C C . ALA B 1 554 ? 2.031 10.594 -6.023 1 83.38 554 ALA B C 1
ATOM 8716 O O . ALA B 1 554 ? 1.256 11.477 -5.648 1 83.38 554 ALA B O 1
ATOM 8717 N N . ALA B 1 555 ? 2.32 10.32 -7.207 1 84.75 555 ALA B N 1
ATOM 8718 C CA . ALA B 1 555 ? 1.74 11.125 -8.281 1 84.75 555 ALA B CA 1
ATOM 8719 C C . ALA B 1 555 ? 0.219 11 -8.297 1 84.75 555 ALA B C 1
ATOM 8721 O O . ALA B 1 555 ? -0.487 11.969 -8.57 1 84.75 555 ALA B O 1
ATOM 8722 N N . GLY B 1 556 ? -0.256 9.867 -7.926 1 82.31 556 GLY B N 1
ATOM 8723 C CA . GLY B 1 556 ? -1.689 9.617 -7.934 1 82.31 556 GLY B CA 1
ATOM 8724 C C . GLY B 1 556 ? -2.402 10.203 -6.73 1 82.31 556 GLY B C 1
ATOM 8725 O O . GLY B 1 556 ? -3.631 10.297 -6.715 1 82.31 556 GLY B O 1
ATOM 8726 N N . ARG B 1 557 ? -1.715 10.688 -5.816 1 83.94 557 ARG B N 1
ATOM 8727 C CA . ARG B 1 557 ? -2.338 11.086 -4.559 1 83.94 557 ARG B CA 1
ATOM 8728 C C . ARG B 1 557 ? -2.246 12.602 -4.359 1 83.94 557 ARG B C 1
ATOM 8730 O O . ARG B 1 557 ? -2.631 13.117 -3.307 1 83.94 557 ARG B O 1
ATOM 8737 N N . VAL B 1 558 ? -1.697 13.305 -5.324 1 92.81 558 VAL B N 1
ATOM 8738 C CA . VAL B 1 558 ? -1.534 14.742 -5.125 1 92.81 558 VAL B CA 1
ATOM 8739 C C . VAL B 1 558 ? -2.562 15.5 -5.965 1 92.81 558 VAL B C 1
ATOM 8741 O O . VAL B 1 558 ? -3.191 14.922 -6.855 1 92.81 558 VAL B O 1
ATOM 8744 N N . ASP B 1 559 ? -2.824 16.672 -5.637 1 92.75 559 ASP B N 1
ATOM 8745 C CA . ASP B 1 559 ? -3.822 17.516 -6.297 1 92.75 559 ASP B CA 1
ATOM 8746 C C . ASP B 1 559 ? -3.281 18.094 -7.605 1 92.75 559 ASP B C 1
ATOM 8748 O O . ASP B 1 559 ? -4.047 18.375 -8.523 1 92.75 559 ASP B O 1
ATOM 8752 N N . TRP B 1 560 ? -1.987 18.281 -7.684 1 94.81 560 TRP B N 1
ATOM 8753 C CA . TRP B 1 560 ? -1.32 18.766 -8.891 1 94.81 560 TRP B CA 1
ATOM 8754 C C . TRP B 1 560 ? 0.076 18.172 -9.016 1 94.81 560 TRP B C 1
ATOM 8756 O O . TRP B 1 560 ? 0.953 18.438 -8.195 1 94.81 560 TRP B O 1
ATOM 8766 N N . TYR B 1 561 ? 0.26 17.344 -10.016 1 95.06 561 TYR B N 1
ATOM 8767 C CA . TYR B 1 561 ? 1.541 16.703 -10.297 1 95.06 561 TYR B CA 1
ATOM 8768 C C . TYR B 1 561 ? 2.225 17.344 -11.492 1 95.06 561 TYR B C 1
ATOM 8770 O O . TYR B 1 561 ? 1.693 17.328 -12.609 1 95.06 561 TYR B O 1
ATOM 8778 N N . LEU B 1 562 ? 3.377 17.984 -11.227 1 94.94 562 LEU B N 1
ATOM 8779 C CA . LEU B 1 562 ? 4.148 18.656 -12.273 1 94.94 562 LEU B CA 1
ATOM 8780 C C . LEU B 1 562 ? 5.426 17.875 -12.578 1 94.94 562 LEU B C 1
ATOM 8782 O O . LEU B 1 562 ? 6.148 17.484 -11.664 1 94.94 562 LEU B O 1
ATOM 8786 N N . ARG B 1 563 ? 5.707 17.672 -13.844 1 93.69 563 ARG B N 1
ATOM 8787 C CA . ARG B 1 563 ? 6.922 17.016 -14.305 1 93.69 563 ARG B CA 1
ATOM 8788 C C . ARG B 1 563 ? 7.602 17.797 -15.414 1 93.69 563 ARG B C 1
ATOM 8790 O O . ARG B 1 563 ? 7.453 17.469 -16.594 1 93.69 563 ARG B O 1
ATOM 8797 N N . PRO B 1 564 ? 8.398 18.797 -15 1 95.12 564 PRO B N 1
ATOM 8798 C CA . PRO B 1 564 ? 9.133 19.531 -16.031 1 95.12 564 PRO B CA 1
ATOM 8799 C C . PRO B 1 564 ? 10.008 18.625 -16.891 1 95.12 564 PRO B C 1
ATOM 8801 O O . PRO B 1 564 ? 10.594 17.656 -16.391 1 95.12 564 PRO B O 1
ATOM 8804 N N . PRO B 1 565 ? 10.094 18.859 -18.219 1 93.06 565 PRO B N 1
ATOM 8805 C CA . PRO B 1 565 ? 10.906 18.047 -19.125 1 93.06 565 PRO B CA 1
ATOM 8806 C C . PRO B 1 565 ? 12.406 18.297 -18.969 1 93.06 565 PRO B C 1
ATOM 8808 O O . PRO B 1 565 ? 12.984 19.062 -19.75 1 93.06 565 PRO B O 1
ATOM 8811 N N . VAL B 1 566 ? 13.039 17.656 -18.047 1 91.81 566 VAL B N 1
ATOM 8812 C CA . VAL B 1 566 ? 14.438 17.922 -17.734 1 91.81 566 VAL B CA 1
ATOM 8813 C C . VAL B 1 566 ? 15.297 16.719 -18.125 1 91.81 566 VAL B C 1
ATOM 8815 O O . VAL B 1 566 ? 16.438 16.594 -17.688 1 91.81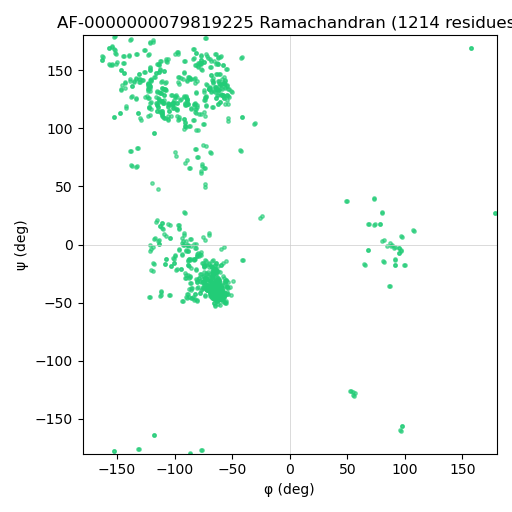 566 VAL B O 1
ATOM 8818 N N . GLU B 1 567 ? 14.844 15.789 -18.922 1 82.62 567 GLU B N 1
ATOM 8819 C CA . GLU B 1 567 ? 15.531 14.555 -19.281 1 82.62 567 GLU B CA 1
ATOM 8820 C C . GLU B 1 567 ? 16.812 14.836 -20.062 1 82.62 567 GLU B C 1
ATOM 8822 O O . GLU B 1 567 ? 17.766 14.039 -20.016 1 82.62 567 GLU B O 1
ATOM 8827 N N . GLY B 1 568 ? 16.875 15.969 -20.688 1 79.5 568 GLY B N 1
ATOM 8828 C CA . GLY B 1 568 ? 18.047 16.297 -21.484 1 79.5 568 GLY B CA 1
ATOM 8829 C C . GLY B 1 568 ? 19.203 16.844 -20.672 1 79.5 568 GLY B C 1
ATOM 8830 O O . GLY B 1 568 ? 20.297 17.031 -21.188 1 79.5 568 GLY B O 1
ATOM 8831 N N . PHE B 1 569 ? 19.078 17.031 -19.391 1 85.69 569 PHE B N 1
ATOM 8832 C CA . PHE B 1 569 ? 20.125 17.594 -18.531 1 85.69 569 PHE B CA 1
ATOM 8833 C C . PHE B 1 569 ? 20.734 16.5 -17.656 1 85.69 569 PHE B C 1
ATOM 8835 O O . PHE B 1 569 ? 20.031 15.633 -17.156 1 85.69 569 PHE B O 1
ATOM 8842 N N . GLY B 1 570 ? 22.016 16.578 -17.516 1 78.56 570 GLY B N 1
ATOM 8843 C CA . GLY B 1 570 ? 22.703 15.672 -16.609 1 78.56 570 GLY B CA 1
ATOM 8844 C C . GLY B 1 570 ? 22.469 16 -15.148 1 78.56 570 GLY B C 1
ATOM 8845 O O . GLY B 1 570 ? 22.094 17.125 -14.82 1 78.56 570 GLY B O 1
ATOM 8846 N N . LEU B 1 571 ? 22.75 15.109 -14.289 1 78.88 571 LEU B N 1
ATOM 8847 C CA . LEU B 1 571 ? 22.5 15.258 -12.859 1 78.88 571 LEU B CA 1
ATOM 8848 C C . LEU B 1 571 ? 23.516 16.203 -12.227 1 78.88 571 LEU B C 1
ATOM 8850 O O . LEU B 1 571 ? 23.297 16.703 -11.125 1 78.88 571 LEU B O 1
ATOM 8854 N N . LEU B 1 572 ? 24.625 16.438 -12.898 1 80.94 572 LEU B N 1
ATOM 8855 C CA . LEU B 1 572 ? 25.656 17.297 -12.344 1 80.94 572 LEU B CA 1
ATOM 8856 C C . LEU B 1 572 ? 25.844 18.547 -13.203 1 80.94 572 LEU B C 1
ATOM 8858 O O . LEU B 1 572 ? 26.859 19.219 -13.109 1 80.94 572 LEU B O 1
ATOM 8862 N N . ASP B 1 573 ? 24.844 18.859 -14.016 1 86.44 573 ASP B N 1
ATOM 8863 C CA . ASP B 1 573 ? 24.906 20 -14.906 1 86.44 573 ASP B CA 1
ATOM 8864 C C . ASP B 1 573 ? 24.438 21.281 -14.203 1 86.44 573 ASP B C 1
ATOM 8866 O O . ASP B 1 573 ? 23.531 21.953 -14.68 1 86.44 573 ASP B O 1
ATOM 8870 N N . PHE B 1 574 ? 25.188 21.719 -13.195 1 88.62 574 PHE B N 1
ATOM 8871 C CA . PHE B 1 574 ? 24.766 22.844 -12.367 1 88.62 574 PHE B CA 1
ATOM 8872 C C . PHE B 1 574 ? 24.938 24.156 -13.125 1 88.62 574 PHE B C 1
ATOM 8874 O O . PHE B 1 574 ? 24.312 25.156 -12.789 1 88.62 574 PHE B O 1
ATOM 8881 N N . ALA B 1 575 ? 25.703 24.125 -14.125 1 89.31 575 ALA B N 1
ATOM 8882 C CA . ALA B 1 575 ? 25.938 25.312 -14.93 1 89.31 575 ALA B CA 1
ATOM 8883 C C . ALA B 1 575 ? 24.688 25.688 -15.719 1 89.31 575 ALA B C 1
ATOM 8885 O O . ALA B 1 575 ? 24.531 26.844 -16.141 1 89.31 575 ALA B O 1
ATOM 8886 N N . ALA B 1 576 ? 23.812 24.828 -15.844 1 93.5 576 ALA B N 1
ATOM 8887 C CA . ALA B 1 576 ? 22.609 25.031 -16.641 1 93.5 576 ALA B CA 1
ATOM 8888 C C . ALA B 1 576 ? 21.484 25.609 -15.797 1 93.5 576 ALA B C 1
ATOM 8890 O O . ALA B 1 576 ? 20.312 25.406 -16.094 1 93.5 576 ALA B O 1
ATOM 8891 N N . ILE B 1 577 ? 21.797 26.312 -14.773 1 95.19 577 ILE B N 1
ATOM 8892 C CA . ILE B 1 577 ? 20.812 26.797 -13.812 1 95.19 577 ILE B CA 1
ATOM 8893 C C . ILE B 1 577 ? 19.781 27.672 -14.531 1 95.19 577 ILE B C 1
ATOM 8895 O O . ILE B 1 577 ? 18.578 27.547 -14.297 1 95.19 577 ILE B O 1
ATOM 8899 N N . GLY B 1 578 ? 20.156 28.562 -15.414 1 95.19 578 GLY B N 1
ATOM 8900 C CA . GLY B 1 578 ? 19.234 29.422 -16.141 1 95.19 578 GLY B CA 1
ATOM 8901 C C . GLY B 1 578 ? 18.281 28.641 -17.031 1 95.19 578 GLY B C 1
ATOM 8902 O O . GLY B 1 578 ? 17.078 28.891 -17.016 1 95.19 578 GLY B O 1
ATOM 8903 N N . GLU B 1 579 ? 18.828 27.734 -17.75 1 96.31 579 GLU B N 1
ATOM 8904 C CA . GLU B 1 579 ? 18.031 26.906 -18.656 1 96.31 579 GLU B CA 1
ATOM 8905 C C . GLU B 1 579 ? 17.047 26.031 -17.875 1 96.31 579 GLU B C 1
ATOM 8907 O O . GLU B 1 579 ? 15.883 25.906 -18.266 1 96.31 579 GLU B O 1
ATOM 8912 N N . LEU B 1 580 ? 17.5 25.484 -16.844 1 96.19 580 LEU B N 1
ATOM 8913 C CA . LEU B 1 580 ? 16.656 24.594 -16.031 1 96.19 580 LEU B CA 1
ATOM 8914 C C . LEU B 1 580 ? 15.508 25.359 -15.406 1 96.19 580 LEU B C 1
ATOM 8916 O O . LEU B 1 580 ? 14.367 24.906 -15.422 1 96.19 580 LEU B O 1
ATOM 8920 N N . ALA B 1 581 ? 15.812 26.547 -14.875 1 97.62 581 ALA B N 1
ATOM 8921 C CA . ALA B 1 581 ? 14.766 27.375 -14.305 1 97.62 581 ALA B CA 1
ATOM 8922 C C . ALA B 1 581 ? 13.734 27.766 -15.367 1 97.62 581 ALA B C 1
ATOM 8924 O O . ALA B 1 581 ? 12.531 27.766 -15.102 1 97.62 581 ALA B O 1
ATOM 8925 N N . ALA B 1 582 ? 14.258 28.031 -16.547 1 97.5 582 ALA B N 1
ATOM 8926 C CA . ALA B 1 582 ? 13.367 28.406 -17.656 1 97.5 582 ALA B CA 1
ATOM 8927 C C . ALA B 1 582 ? 12.445 27.25 -18.031 1 97.5 582 ALA B C 1
ATOM 8929 O O . ALA B 1 582 ? 11.266 27.469 -18.312 1 97.5 582 ALA B O 1
ATOM 8930 N N . VAL B 1 583 ? 12.961 26.094 -18.031 1 96.69 583 VAL B N 1
ATOM 8931 C CA . VAL B 1 583 ? 12.18 24.922 -18.375 1 96.69 583 VAL B CA 1
ATOM 8932 C C . VAL B 1 583 ? 11.078 24.703 -17.344 1 96.69 583 VAL B C 1
ATOM 8934 O O . VAL B 1 583 ? 9.93 24.422 -17.688 1 96.69 583 VAL B O 1
ATOM 8937 N N . GLY B 1 584 ? 11.414 24.797 -16.047 1 97.56 584 GLY B N 1
ATOM 8938 C CA . GLY B 1 584 ? 10.422 24.672 -14.984 1 97.56 584 GLY B CA 1
ATOM 8939 C C . GLY B 1 584 ? 9.32 25.703 -15.086 1 97.56 584 GLY B C 1
ATOM 8940 O O . GLY B 1 584 ? 8.141 25.391 -14.906 1 97.56 584 GLY B O 1
ATOM 8941 N N . HIS B 1 585 ? 9.742 26.906 -15.406 1 98 585 HIS B N 1
ATOM 8942 C CA . HIS B 1 585 ? 8.789 28.016 -15.531 1 98 585 HIS B CA 1
ATOM 8943 C C . HIS B 1 585 ? 7.84 27.781 -16.703 1 98 585 HIS B C 1
ATOM 8945 O O . HIS B 1 585 ? 6.621 27.859 -16.547 1 98 585 HIS B O 1
ATOM 8951 N N . ALA B 1 586 ? 8.391 27.469 -17.828 1 97.38 586 ALA B N 1
ATOM 8952 C CA . ALA B 1 586 ? 7.617 27.312 -19.047 1 97.38 586 ALA B CA 1
ATOM 8953 C C . ALA B 1 586 ? 6.637 26.141 -18.922 1 97.38 586 ALA B C 1
ATOM 8955 O O . ALA B 1 586 ? 5.477 26.266 -19.328 1 97.38 586 ALA B O 1
ATOM 8956 N N . SER B 1 587 ? 7.086 25.062 -18.438 1 95.62 587 SER B N 1
ATOM 8957 C CA . SER B 1 587 ? 6.246 23.875 -18.312 1 95.62 587 SER B CA 1
ATOM 8958 C C . SER B 1 587 ? 5.078 24.125 -17.359 1 95.62 587 SER B C 1
ATOM 8960 O O . SER B 1 587 ? 3.957 23.688 -17.625 1 95.62 587 SER B O 1
ATOM 8962 N N . THR B 1 588 ? 5.32 24.766 -16.281 1 96.06 588 THR B N 1
ATOM 8963 C CA . THR B 1 588 ? 4.281 25.062 -15.312 1 96.06 588 THR B CA 1
ATOM 8964 C C . THR B 1 588 ? 3.268 26.047 -15.883 1 96.06 588 THR B C 1
ATOM 8966 O O . THR B 1 588 ? 2.059 25.859 -15.727 1 96.06 588 THR B O 1
ATOM 8969 N N . ARG B 1 589 ? 3.729 27.047 -16.547 1 95.69 589 ARG B N 1
ATOM 8970 C CA . ARG B 1 589 ? 2.854 28.031 -17.172 1 95.69 589 ARG B CA 1
ATOM 8971 C C . ARG B 1 589 ? 1.95 27.391 -18.219 1 95.69 589 ARG B C 1
ATOM 8973 O O . ARG B 1 589 ? 0.763 27.719 -18.297 1 95.69 589 ARG B O 1
ATOM 8980 N N . GLU B 1 590 ? 2.574 26.531 -18.938 1 94.81 590 GLU B N 1
ATOM 8981 C CA . GLU B 1 590 ? 1.808 25.812 -19.953 1 94.81 590 GLU B CA 1
ATOM 8982 C C . GLU B 1 590 ? 0.664 25.031 -19.328 1 94.81 590 GLU B C 1
ATOM 8984 O O . GLU B 1 590 ? -0.461 25.047 -19.844 1 94.81 590 GLU B O 1
ATOM 8989 N N . GLN B 1 591 ? 0.904 24.375 -18.266 1 93.44 591 GLN B N 1
ATOM 8990 C CA . GLN B 1 591 ? -0.129 23.594 -17.594 1 93.44 591 GLN B CA 1
ATOM 8991 C C . GLN B 1 591 ? -1.192 24.484 -16.984 1 93.44 591 GLN B C 1
ATOM 8993 O O . GLN B 1 591 ? -2.373 24.141 -16.953 1 93.44 591 GLN B O 1
ATOM 8998 N N . LEU B 1 592 ? -0.793 25.609 -16.438 1 91.81 592 LEU B N 1
ATOM 8999 C CA . LEU B 1 592 ? -1.723 26.562 -15.836 1 91.81 592 LEU B CA 1
ATOM 9000 C C . LEU B 1 592 ? -2.689 27.109 -16.875 1 91.81 592 LEU B C 1
ATOM 9002 O O . LEU B 1 592 ? -3.84 27.422 -16.562 1 91.81 592 LEU B O 1
ATOM 9006 N N . ILE B 1 593 ? -2.24 27.156 -18.094 1 89.25 593 ILE B N 1
ATOM 9007 C CA . ILE B 1 593 ? -3.049 27.719 -19.188 1 89.25 593 ILE B CA 1
ATOM 9008 C C . ILE B 1 593 ? -3.895 26.609 -19.812 1 89.25 593 ILE B C 1
ATOM 9010 O O . ILE B 1 593 ? -5.102 26.766 -20 1 89.25 593 ILE B O 1
ATOM 9014 N N . GLU B 1 594 ? -3.326 25.422 -20.031 1 88.62 594 GLU B N 1
ATOM 9015 C CA . GLU B 1 594 ? -3.967 24.375 -20.828 1 88.62 594 GLU B CA 1
ATOM 9016 C C . GLU B 1 594 ? -4.832 23.484 -19.953 1 88.62 594 GLU B C 1
ATOM 9018 O O . GLU B 1 594 ? -5.938 23.094 -20.344 1 88.62 594 GLU B O 1
ATOM 9023 N N . THR B 1 595 ? -4.312 23.062 -18.812 1 85.38 595 THR B N 1
ATOM 9024 C CA . THR B 1 595 ? -5.012 22.109 -17.938 1 85.38 595 THR B CA 1
ATOM 9025 C C . THR B 1 595 ? -4.883 22.516 -16.484 1 85.38 595 THR B C 1
ATOM 9027 O O . THR B 1 595 ? -4.266 21.812 -15.688 1 85.38 595 THR B O 1
ATOM 9030 N N . PRO B 1 596 ? -5.527 23.609 -16.172 1 83.31 596 PRO B N 1
ATOM 9031 C CA . PRO B 1 596 ? -5.41 24.062 -14.781 1 83.31 596 PRO B CA 1
ATOM 9032 C C . PRO B 1 596 ? -6.047 23.078 -13.797 1 83.31 596 PRO B C 1
ATOM 9034 O O . PRO B 1 596 ? -7.086 22.484 -14.102 1 83.31 596 PRO B O 1
ATOM 9037 N N . PRO B 1 597 ? -5.285 22.812 -12.719 1 84.12 597 PRO B N 1
ATOM 9038 C CA . PRO B 1 597 ? -5.898 21.938 -11.719 1 84.12 597 PRO B CA 1
ATOM 9039 C C . PRO B 1 597 ? -7.25 22.453 -11.234 1 84.12 597 PRO B C 1
ATOM 9041 O O . PRO B 1 597 ? -7.473 23.656 -11.172 1 84.12 597 PRO B O 1
ATOM 9044 N N . ARG B 1 598 ? -8.102 21.609 -10.844 1 77.75 598 ARG B N 1
ATOM 9045 C CA . ARG B 1 598 ? -9.484 21.906 -10.492 1 77.75 598 ARG B CA 1
ATOM 9046 C C . ARG B 1 598 ? -9.555 22.828 -9.273 1 77.75 598 ARG B C 1
ATOM 9048 O O . ARG B 1 598 ? -10.445 23.672 -9.188 1 77.75 598 ARG B O 1
ATOM 9055 N N . PHE B 1 599 ? -8.641 22.656 -8.422 1 78.88 599 PHE B N 1
ATOM 9056 C CA . PHE B 1 599 ? -8.758 23.391 -7.168 1 78.88 599 PHE B CA 1
ATOM 9057 C C . PHE B 1 599 ? -8.398 24.859 -7.359 1 78.88 599 PHE B C 1
ATOM 9059 O O . PHE B 1 599 ? -8.711 25.703 -6.508 1 78.88 599 PHE B O 1
ATOM 9066 N N . LEU B 1 600 ? -7.766 25.141 -8.453 1 79.31 600 LEU B N 1
ATOM 9067 C CA . LEU B 1 600 ? -7.453 26.531 -8.734 1 79.31 600 LEU B CA 1
ATOM 9068 C C . LEU B 1 600 ? -8.656 27.266 -9.328 1 79.31 600 LEU B C 1
ATOM 9070 O O . LEU B 1 600 ? -8.727 28.484 -9.297 1 79.31 600 LEU B O 1
ATOM 9074 N N . ALA B 1 601 ? -9.539 26.484 -9.891 1 65.12 601 ALA B N 1
ATOM 9075 C CA . ALA B 1 601 ? -10.75 27.094 -10.453 1 65.12 601 ALA B CA 1
ATOM 9076 C C . ALA B 1 601 ? -11.695 27.547 -9.344 1 65.12 601 ALA B C 1
ATOM 9078 O O . ALA B 1 601 ? -12.469 28.484 -9.531 1 65.12 601 ALA B O 1
ATOM 9079 N N . THR B 1 602 ? -11.57 26.828 -8.273 1 56.38 602 THR B N 1
ATOM 9080 C CA . THR B 1 602 ? -12.484 27.188 -7.191 1 56.38 602 THR B CA 1
ATOM 9081 C C . THR B 1 602 ? -11.844 28.234 -6.273 1 56.38 602 THR B C 1
ATOM 9083 O O . THR B 1 602 ? -10.617 28.266 -6.129 1 56.38 602 THR B O 1
ATOM 9086 N N . HIS B 1 603 ? -12.141 29.547 -6.316 1 51.47 603 HIS B N 1
ATOM 9087 C CA . HIS B 1 603 ? -11.672 30.688 -5.562 1 51.47 603 HIS B CA 1
ATOM 9088 C C . HIS B 1 603 ? -11.18 30.281 -4.176 1 51.47 603 HIS B C 1
ATOM 9090 O O . HIS B 1 603 ? -11.148 31.109 -3.258 1 51.47 603 HIS B O 1
ATOM 9096 N N . ALA B 1 604 ? -10.836 29.078 -4.094 1 55.47 604 ALA B N 1
ATOM 9097 C CA . ALA B 1 604 ? -10.727 28.594 -2.723 1 55.47 604 ALA B CA 1
ATOM 9098 C C . ALA B 1 604 ? -9.352 28.891 -2.135 1 55.47 604 ALA B C 1
ATOM 9100 O O . ALA B 1 604 ? -9.023 28.422 -1.043 1 55.47 604 ALA B O 1
ATOM 9101 N N . LEU B 1 605 ? -8.461 29.516 -2.938 1 54.06 605 LEU B N 1
ATOM 9102 C CA . LEU B 1 605 ? -7.137 29.719 -2.365 1 54.06 605 LEU B CA 1
ATOM 9103 C C . LEU B 1 605 ? -7.008 31.125 -1.778 1 54.06 605 LEU B C 1
ATOM 9105 O O . LEU B 1 605 ? -5.938 31.5 -1.29 1 54.06 605 LEU B O 1
ATOM 9109 N N . GLY B 1 606 ? -8.148 31.766 -1.56 1 46.06 606 GLY B N 1
ATOM 9110 C CA . GLY B 1 606 ? -8.117 33.125 -1.041 1 46.06 606 GLY B CA 1
ATOM 9111 C C . GLY B 1 606 ? -7.488 34.125 -2 1 46.06 606 GLY B C 1
ATOM 9112 O O . GLY B 1 606 ? -7.297 35.281 -1.658 1 46.06 606 GLY B O 1
ATOM 9113 N N . SER B 1 607 ? -6.668 33.531 -3.059 1 43.66 607 SER B N 1
ATOM 9114 C CA . SER B 1 607 ? -6.062 34.5 -3.971 1 43.66 607 SER B CA 1
ATOM 9115 C C . SER B 1 607 ? -6.965 34.781 -5.168 1 43.66 607 SER B C 1
ATOM 9117 O O . SER B 1 607 ? -7.699 33.906 -5.613 1 43.66 607 SER B O 1
ATOM 9119 N N . SER B 1 608 ? -7.625 35.906 -5.215 1 35.38 608 SER B N 1
ATOM 9120 C CA . SER B 1 608 ? -8.289 36.344 -6.438 1 35.38 608 SER B CA 1
ATOM 9121 C C . SER B 1 608 ? -7.41 36.094 -7.66 1 35.38 608 SER B C 1
ATOM 9123 O O . SER B 1 608 ? -6.301 36.625 -7.742 1 35.38 608 SER B O 1
ATOM 9125 N N . LEU B 1 609 ? -7.379 34.875 -8.172 1 32.72 609 LEU B N 1
ATOM 9126 C CA . LEU B 1 609 ? -6.773 34.938 -9.5 1 32.72 609 LEU B CA 1
ATOM 9127 C C . LEU B 1 609 ? -7.57 35.844 -10.422 1 32.72 609 LEU B C 1
ATOM 9129 O O . LEU B 1 609 ? -8.805 35.844 -10.391 1 32.72 609 LEU B O 1
#

Organism: NCBI:txid1608957